Protein AF-0000000074758324 (afdb_homodimer)

InterPro domains:
  IPR017423 tRNA (adenine(58)-N(1))-methyltransferase non-catalytic subunit TRM6 [PF04189] (10-227)
  IPR017423 tRNA (adenine(58)-N(1))-methyltransferase non-catalytic subunit TRM6 [PTHR12945] (9-228)
  IPR029063 S-adenosyl-L-methionine-dependent methyltransferase superfamily [SSF53335] (275-376)

Nearest PDB structures (foldseek):
  5ccb-assembly1_B  TM=8.675E-01  e=7.410E-31  Homo sapiens
  5cd1-assembly1_E  TM=8.774E-01  e=7.711E-29  Homo sapiens
  5cd1-assembly1_B  TM=8.745E-01  e=6.712E-24  Homo sapiens
  5erg-assembly1_A-2  TM=7.684E-01  e=3.418E-19  Saccharomyces cerevisiae S288C
  5c0o-assembly1_G  TM=6.262E-01  e=2.041E-09  Thermus thermophilus HB27

Structure (mmCIF, N/CA/C/O backbone):
data_AF-0000000074758324-model_v1
#
loop_
_entity.id
_entity.type
_entity.pdbx_description
1 polymer 'tRNA (adenine(58)-N(1))-methyltransferase non-catalytic subunit TRM6'
#
loop_
_atom_site.group_PDB
_atom_site.id
_atom_site.type_symbol
_atom_site.label_atom_id
_atom_site.label_alt_id
_atom_site.label_comp_id
_atom_site.label_asym_id
_atom_site.label_entity_id
_atom_site.label_seq_id
_atom_site.pdbx_PDB_ins_code
_atom_site.Cartn_x
_atom_site.Cartn_y
_atom_site.Cartn_z
_atom_site.occupancy
_atom_site.B_iso_or_equiv
_atom_site.auth_seq_id
_atom_site.auth_comp_id
_atom_site.auth_asym_id
_atom_site.auth_atom_id
_atom_site.pdbx_PDB_model_num
ATOM 1 N N . MET A 1 1 ? 3.125 0.564 20 1 49.19 1 MET A N 1
ATOM 2 C CA . MET A 1 1 ? 3.117 1.927 20.516 1 49.19 1 MET A CA 1
ATOM 3 C C . MET A 1 1 ? 2.039 2.764 19.844 1 49.19 1 MET A C 1
ATOM 5 O O . MET A 1 1 ? 1.723 2.545 18.672 1 49.19 1 MET A O 1
ATOM 9 N N . ALA A 1 2 ? 1.244 3.48 20.672 1 58.84 2 ALA A N 1
ATOM 10 C CA . ALA A 1 2 ? 0.159 4.418 20.406 1 58.84 2 ALA A CA 1
ATOM 11 C C . ALA A 1 2 ? 0.644 5.582 19.547 1 58.84 2 ALA A C 1
ATOM 13 O O . ALA A 1 2 ? 1.815 5.961 19.609 1 58.84 2 ALA A O 1
ATOM 14 N N . PHE A 1 3 ? -0.06 5.852 18.391 1 79.06 3 PHE A N 1
ATOM 15 C CA . PHE A 1 3 ? 0.172 7.055 17.609 1 79.06 3 PHE A CA 1
ATOM 16 C C . PHE A 1 3 ? 0.201 8.289 18.5 1 79.06 3 PHE A C 1
ATOM 18 O O . PHE A 1 3 ? -0.794 8.609 19.156 1 79.06 3 PHE A O 1
ATOM 25 N N . PRO A 1 4 ? 1.366 8.859 18.688 1 80.12 4 PRO A N 1
ATOM 26 C CA . PRO A 1 4 ? 1.389 10.055 19.531 1 80.12 4 PRO A CA 1
ATOM 27 C C . PRO A 1 4 ? 0.537 11.188 18.969 1 80.12 4 PRO A C 1
ATOM 29 O O . PRO A 1 4 ? 0.502 11.398 17.766 1 80.12 4 PRO A O 1
ATOM 32 N N . ALA A 1 5 ? -0.144 11.891 19.828 1 83.31 5 ALA A N 1
ATOM 33 C CA . ALA A 1 5 ? -0.991 13.008 19.422 1 83.31 5 ALA A CA 1
ATOM 34 C C . ALA A 1 5 ? -0.164 14.273 19.203 1 83.31 5 ALA A C 1
ATOM 36 O O . ALA A 1 5 ? -0.522 15.125 18.391 1 83.31 5 ALA A O 1
ATOM 37 N N . PHE A 1 6 ? 0.929 14.328 20 1 89.06 6 PHE A N 1
ATOM 38 C CA . PHE A 1 6 ? 1.795 15.508 19.953 1 89.06 6 PHE A CA 1
ATOM 39 C C . PHE A 1 6 ? 3.223 15.109 19.594 1 89.06 6 PHE A C 1
ATOM 41 O O . PHE A 1 6 ? 3.666 14.008 19.906 1 89.06 6 PHE A O 1
ATOM 48 N N . PRO A 1 7 ? 3.832 16.047 18.859 1 91.38 7 PRO A N 1
ATOM 49 C CA . PRO A 1 7 ? 5.262 15.805 18.656 1 91.38 7 PRO A CA 1
ATOM 50 C C . PRO A 1 7 ? 6.043 15.82 19.969 1 91.38 7 PRO A C 1
ATOM 52 O O . PRO A 1 7 ? 5.66 16.516 20.922 1 91.38 7 PRO A O 1
ATOM 55 N N . ALA A 1 8 ? 7.062 15.039 20.047 1 92.44 8 ALA A N 1
ATOM 56 C CA . ALA A 1 8 ? 7.918 14.977 21.234 1 92.44 8 ALA A CA 1
ATOM 57 C C . ALA A 1 8 ? 9.375 15.242 20.875 1 92.44 8 ALA A C 1
ATOM 59 O O . ALA A 1 8 ? 9.766 15.133 19.703 1 92.44 8 ALA A O 1
ATOM 60 N N . ARG A 1 9 ? 10.125 15.641 21.891 1 94.31 9 ARG A N 1
ATOM 61 C CA . ARG A 1 9 ? 11.562 15.75 21.672 1 94.31 9 ARG A CA 1
ATOM 62 C C . ARG A 1 9 ? 12.148 14.43 21.188 1 94.31 9 ARG A C 1
ATOM 64 O O . ARG A 1 9 ? 11.758 13.359 21.656 1 94.31 9 ARG A O 1
ATOM 71 N N . GLY A 1 10 ? 13.055 14.555 20.25 1 93.44 10 GLY A N 1
ATOM 72 C CA . GLY A 1 10 ? 13.68 13.359 19.719 1 93.44 10 GLY A CA 1
ATOM 73 C C . GLY A 1 10 ? 12.914 12.758 18.547 1 93.44 10 GLY A C 1
ATOM 74 O O . GLY A 1 10 ? 13.375 11.805 17.922 1 93.44 10 GLY A O 1
ATOM 75 N N . ALA A 1 11 ? 11.766 13.328 18.25 1 94.12 11 ALA A N 1
ATOM 76 C CA . ALA A 1 11 ? 10.945 12.844 17.141 1 94.12 11 ALA A CA 1
ATOM 77 C C . ALA A 1 11 ? 11.047 13.781 15.938 1 94.12 11 ALA A C 1
ATOM 79 O O . ALA A 1 11 ? 11.75 14.789 15.984 1 94.12 11 ALA A O 1
ATOM 80 N N . HIS A 1 12 ? 10.508 13.352 14.891 1 95.19 12 HIS A N 1
ATOM 81 C CA . HIS A 1 12 ? 10.445 14.172 13.695 1 95.19 12 HIS A CA 1
ATOM 82 C C . HIS A 1 12 ? 9.039 14.727 13.477 1 95.19 12 HIS A C 1
ATOM 84 O O . HIS A 1 12 ? 8.07 14.18 14 1 95.19 12 HIS A O 1
ATOM 90 N N . VAL A 1 13 ? 8.961 15.828 12.75 1 94.88 13 VAL A N 1
ATOM 91 C CA . VAL A 1 13 ? 7.68 16.422 12.383 1 94.88 13 VAL A CA 1
ATOM 92 C C . VAL A 1 13 ? 7.754 16.969 10.953 1 94.88 13 VAL A C 1
ATOM 94 O O . VAL A 1 13 ? 8.812 17.422 10.508 1 94.88 13 VAL A O 1
ATOM 97 N N . VAL A 1 14 ? 6.684 16.797 10.219 1 94.75 14 VAL A N 1
ATOM 98 C CA . VAL A 1 14 ? 6.574 17.375 8.883 1 94.75 14 VAL A CA 1
ATOM 99 C C . VAL A 1 14 ? 5.711 18.625 8.93 1 94.75 14 VAL A C 1
ATOM 101 O O . VAL A 1 14 ? 4.602 18.609 9.461 1 94.75 14 VAL A O 1
ATOM 104 N N . LEU A 1 15 ? 6.223 19.719 8.43 1 94.81 15 LEU A N 1
ATOM 105 C CA . LEU A 1 15 ? 5.445 20.953 8.297 1 94.81 15 LEU A CA 1
ATOM 106 C C . LEU A 1 15 ? 5.062 21.203 6.848 1 94.81 15 LEU A C 1
ATOM 108 O O . LEU A 1 15 ? 5.871 20.984 5.941 1 94.81 15 LEU A O 1
ATOM 112 N N . ARG A 1 16 ? 3.893 21.562 6.688 1 91.12 16 ARG A N 1
ATOM 113 C CA . ARG A 1 16 ? 3.395 21.953 5.371 1 91.12 16 ARG A CA 1
ATOM 114 C C . ARG A 1 16 ? 2.881 23.375 5.379 1 91.12 16 ARG A C 1
ATOM 116 O O . ARG A 1 16 ? 2.084 23.766 6.238 1 91.12 16 ARG A O 1
ATOM 123 N N . ASP A 1 17 ? 3.266 24.141 4.449 1 88.94 17 ASP A N 1
ATOM 124 C CA . ASP A 1 17 ? 2.793 25.516 4.406 1 88.94 17 ASP A CA 1
ATOM 125 C C . ASP A 1 17 ? 1.571 25.656 3.5 1 88.94 17 ASP A C 1
ATOM 127 O O . ASP A 1 17 ? 1.082 24.656 2.957 1 88.94 17 ASP A O 1
ATOM 131 N N . SER A 1 18 ? 1.044 26.844 3.334 1 78.81 18 SER A N 1
ATOM 132 C CA . SER A 1 18 ? -0.2 27.109 2.619 1 78.81 18 SER A CA 1
ATOM 133 C C . SER A 1 18 ? -0.032 26.891 1.119 1 78.81 18 SER A C 1
ATOM 135 O O . SER A 1 18 ? -1.011 26.656 0.406 1 78.81 18 SER A O 1
ATOM 137 N N . GLU A 1 19 ? 1.197 26.906 0.699 1 76.19 19 GLU A N 1
ATOM 138 C CA . GLU A 1 19 ? 1.459 26.734 -0.726 1 76.19 19 GLU A CA 1
ATOM 139 C C . GLU A 1 19 ? 1.695 25.266 -1.062 1 76.19 19 GLU A C 1
ATOM 141 O O . GLU A 1 19 ? 1.852 24.906 -2.23 1 76.19 19 GLU A O 1
ATOM 146 N N . GLY A 1 20 ? 1.786 24.484 -0.059 1 79.56 20 GLY A N 1
ATOM 147 C CA . GLY A 1 20 ? 1.927 23.047 -0.289 1 79.56 20 GLY A CA 1
ATOM 148 C C . GLY A 1 20 ? 3.348 22.547 -0.104 1 79.56 20 GLY A C 1
ATOM 149 O O . GLY A 1 20 ? 3.611 21.359 -0.216 1 79.56 20 GLY A O 1
ATOM 150 N N . ALA A 1 21 ? 4.23 23.438 0.182 1 86.94 21 ALA A N 1
ATOM 151 C CA . ALA A 1 21 ? 5.605 23.031 0.451 1 86.94 21 ALA A CA 1
ATOM 152 C C . ALA A 1 21 ? 5.703 22.281 1.777 1 86.94 21 ALA A C 1
ATOM 154 O O . ALA A 1 21 ? 5.027 22.625 2.748 1 86.94 21 ALA A O 1
ATOM 155 N N . GLN A 1 22 ? 6.516 21.25 1.743 1 93.19 22 GLN A N 1
ATOM 156 C CA . GLN A 1 22 ? 6.688 20.438 2.941 1 93.19 22 GLN A CA 1
ATOM 157 C C . GLN A 1 22 ? 8.156 20.328 3.324 1 93.19 22 GLN A C 1
ATOM 159 O O . GLN A 1 22 ? 9.031 20.344 2.455 1 93.19 22 GLN A O 1
ATOM 164 N N . LYS A 1 23 ? 8.383 20.234 4.609 1 94.94 23 LYS A N 1
ATOM 165 C CA . LYS A 1 23 ? 9.734 20.047 5.137 1 94.94 23 LYS A CA 1
ATOM 166 C C . LYS A 1 23 ? 9.719 19.203 6.406 1 94.94 23 LYS A C 1
ATOM 168 O O . LYS A 1 23 ? 8.812 19.328 7.23 1 94.94 23 LYS A O 1
ATOM 173 N N . VAL A 1 24 ? 10.758 18.344 6.504 1 95.62 24 VAL A N 1
ATOM 174 C CA . VAL A 1 24 ? 10.875 17.484 7.676 1 95.62 24 VAL A CA 1
ATOM 175 C C . VAL A 1 24 ? 11.852 18.094 8.68 1 95.62 24 VAL A C 1
ATOM 177 O O . VAL A 1 24 ? 12.914 18.578 8.297 1 95.62 24 VAL A O 1
ATOM 180 N N . PHE A 1 25 ? 11.492 18.078 9.992 1 96.31 25 PHE A N 1
ATOM 181 C CA . PHE A 1 25 ? 12.336 18.609 11.055 1 96.31 25 PHE A CA 1
ATOM 182 C C . PHE A 1 25 ? 12.594 17.547 12.117 1 96.31 25 PHE A C 1
ATOM 184 O O . PHE A 1 25 ? 11.695 16.781 12.477 1 96.31 25 PHE A O 1
ATOM 191 N N . PHE A 1 26 ? 13.773 17.516 12.562 1 96.12 26 PHE A N 1
ATOM 192 C CA . PHE A 1 26 ? 14.133 16.703 13.719 1 96.12 26 PHE A CA 1
ATOM 193 C C . PHE A 1 26 ? 14.133 17.531 14.992 1 96.12 26 PHE A C 1
ATOM 195 O O . PHE A 1 26 ? 14.836 18.547 15.07 1 96.12 26 PHE A O 1
ATOM 202 N N . LEU A 1 27 ? 13.336 17.094 15.945 1 96.5 27 LEU A N 1
ATOM 203 C CA . LEU A 1 27 ? 13.242 17.812 17.203 1 96.5 27 LEU A CA 1
ATOM 204 C C . LEU A 1 27 ? 14.273 17.312 18.203 1 96.5 27 LEU A C 1
ATOM 206 O O . LEU A 1 27 ? 13.906 16.797 19.266 1 96.5 27 LEU A O 1
ATOM 210 N N . GLY A 1 28 ? 15.461 17.578 17.906 1 94.38 28 GLY A N 1
ATOM 211 C CA . GLY A 1 28 ? 16.547 17.109 18.75 1 94.38 28 GLY A CA 1
ATOM 212 C C . GLY A 1 28 ? 16.688 17.922 20.031 1 94.38 28 GLY A C 1
ATOM 213 O O . GLY A 1 28 ? 15.93 18.859 20.266 1 94.38 28 GLY A O 1
ATOM 214 N N . ALA A 1 29 ? 17.641 17.531 20.828 1 93 29 ALA A N 1
ATOM 215 C CA . ALA A 1 29 ? 17.875 18.156 22.125 1 93 29 ALA A CA 1
ATOM 216 C C . ALA A 1 29 ? 18.234 19.625 21.984 1 93 29 ALA A C 1
ATOM 218 O O . ALA A 1 29 ? 17.828 20.469 22.797 1 93 29 ALA A O 1
ATOM 219 N N . ASN A 1 30 ? 18.859 19.969 20.906 1 93 30 ASN A N 1
ATOM 220 C CA . ASN A 1 30 ? 19.359 21.328 20.734 1 93 30 ASN A CA 1
ATOM 221 C C . ASN A 1 30 ? 18.422 22.156 19.859 1 93 30 ASN A C 1
ATOM 223 O O . ASN A 1 30 ? 18.703 23.328 19.578 1 93 30 ASN A O 1
ATOM 227 N N . CYS A 1 31 ? 17.391 21.547 19.484 1 94 31 CYS A N 1
ATOM 228 C CA . CYS A 1 31 ? 16.453 22.266 18.641 1 94 31 CYS A CA 1
ATOM 229 C C . CYS A 1 31 ? 15.695 23.328 19.422 1 94 31 CYS A C 1
ATOM 231 O O . CYS A 1 31 ? 15.055 23.016 20.422 1 94 31 CYS A O 1
ATOM 233 N N . GLN A 1 32 ? 15.789 24.656 18.984 1 94.19 32 GLN A N 1
ATOM 234 C CA . GLN A 1 32 ? 15.125 25.734 19.688 1 94.19 32 GLN A CA 1
ATOM 235 C C . GLN A 1 32 ? 13.945 26.281 18.875 1 94.19 32 GLN A C 1
ATOM 237 O O . GLN A 1 32 ? 12.984 26.812 19.453 1 94.19 32 GLN A O 1
ATOM 242 N N . ASP A 1 33 ? 14.086 26.156 17.625 1 95.88 33 ASP A N 1
ATOM 243 C CA . ASP A 1 33 ? 13.023 26.656 16.75 1 95.88 33 ASP A CA 1
ATOM 244 C C . ASP A 1 33 ? 13.078 25.969 15.383 1 95.88 33 ASP A C 1
ATOM 246 O O . ASP A 1 33 ? 14.016 25.219 15.094 1 95.88 33 ASP A O 1
ATOM 250 N N . LEU A 1 34 ? 12.055 26.047 14.688 1 96.06 34 LEU A N 1
ATOM 251 C CA . LEU A 1 34 ? 11.961 25.5 13.336 1 96.06 34 LEU A CA 1
ATOM 252 C C . LEU A 1 34 ? 11.867 26.625 12.305 1 96.06 34 LEU A C 1
ATOM 254 O O . LEU A 1 34 ? 11.133 27.594 12.5 1 96.06 34 LEU A O 1
ATOM 258 N N . ARG A 1 35 ? 12.617 26.516 11.258 1 92.56 35 ARG A N 1
ATOM 259 C CA . ARG A 1 35 ? 12.625 27.531 10.203 1 92.56 35 ARG A CA 1
ATOM 260 C C . ARG A 1 35 ? 12.188 26.922 8.875 1 92.56 35 ARG A C 1
ATOM 262 O O . ARG A 1 35 ? 12.867 26.062 8.32 1 92.56 35 ARG A O 1
ATOM 269 N N . MET A 1 36 ? 11.125 27.391 8.383 1 89.62 36 MET A N 1
ATOM 270 C CA . MET A 1 36 ? 10.578 26.906 7.113 1 89.62 36 MET A CA 1
ATOM 271 C C . MET A 1 36 ? 10.57 28.016 6.074 1 89.62 36 MET A C 1
ATOM 273 O O . MET A 1 36 ? 9.625 28.812 6.008 1 89.62 36 MET A O 1
ATOM 277 N N . GLY A 1 37 ? 11.547 27.969 5.242 1 81.25 37 GLY A N 1
ATOM 278 C CA . GLY A 1 37 ? 11.57 28.906 4.133 1 81.25 37 GLY A CA 1
ATOM 279 C C . GLY A 1 37 ? 11.555 30.359 4.582 1 81.25 37 GLY A C 1
ATOM 280 O O . GLY A 1 37 ? 12.391 30.781 5.387 1 81.25 37 GLY A O 1
ATOM 281 N N . LYS A 1 38 ? 10.461 31.094 4.066 1 81.12 38 LYS A N 1
ATOM 282 C CA . LYS A 1 38 ? 10.352 32.531 4.273 1 81.12 38 LYS A CA 1
ATOM 283 C C . LYS A 1 38 ? 9.633 32.844 5.582 1 81.12 38 LYS A C 1
ATOM 285 O O . LYS A 1 38 ? 9.508 34 5.965 1 81.12 38 LYS A O 1
ATOM 290 N N . TYR A 1 39 ? 9.258 31.875 6.309 1 87.31 39 TYR A N 1
ATOM 291 C CA . TYR A 1 39 ? 8.477 32.094 7.52 1 87.31 39 TYR A CA 1
ATOM 292 C C . TYR A 1 39 ? 9.383 32.406 8.703 1 87.31 39 TYR A C 1
ATOM 294 O O . TYR A 1 39 ? 10.516 31.938 8.773 1 87.31 39 TYR A O 1
ATOM 302 N N . PRO A 1 40 ? 8.883 33.312 9.516 1 89.44 40 PRO A N 1
ATOM 303 C CA . PRO A 1 40 ? 9.617 33.5 10.766 1 89.44 40 PRO A CA 1
ATOM 304 C C . PRO A 1 40 ? 9.773 32.188 11.547 1 89.44 40 PRO A C 1
ATOM 306 O O . PRO A 1 40 ? 8.961 31.266 11.391 1 89.44 40 PRO A O 1
ATOM 309 N N . ALA A 1 41 ? 10.773 32.188 12.359 1 94.38 41 ALA A N 1
ATOM 310 C CA . ALA A 1 41 ? 11.07 31 13.148 1 94.38 41 ALA A CA 1
ATOM 311 C C . ALA A 1 41 ? 9.898 30.625 14.047 1 94.38 41 ALA A C 1
ATOM 313 O O . ALA A 1 41 ? 9.25 31.5 14.633 1 94.38 41 ALA A O 1
ATOM 314 N N . ILE A 1 42 ? 9.586 29.375 14.094 1 95.69 42 ILE A N 1
ATOM 315 C CA . ILE A 1 42 ? 8.555 28.859 14.992 1 95.69 42 ILE A CA 1
ATOM 316 C C . ILE A 1 42 ? 9.203 28.297 16.25 1 95.69 42 ILE A C 1
ATOM 318 O O . ILE A 1 42 ? 9.953 27.312 16.188 1 95.69 42 ILE A O 1
ATOM 322 N N . PRO A 1 43 ? 8.875 28.875 17.375 1 95.94 43 PRO A N 1
ATOM 323 C CA . PRO A 1 43 ? 9.5 28.391 18.609 1 95.94 43 PRO A CA 1
ATOM 324 C C . PRO A 1 43 ? 9.172 26.922 18.891 1 95.94 43 PRO A C 1
ATOM 326 O O . PRO A 1 43 ? 8.039 26.484 18.672 1 95.94 43 PRO A O 1
ATOM 329 N N . LEU A 1 44 ? 10.133 26.203 19.422 1 95.94 44 LEU A N 1
ATOM 330 C CA . LEU A 1 44 ? 9.977 24.781 19.703 1 95.94 44 LEU A CA 1
ATOM 331 C C . LEU A 1 44 ? 8.844 24.547 20.703 1 95.94 44 LEU A C 1
ATOM 333 O O . LEU A 1 44 ? 8.102 23.562 20.594 1 95.94 44 LEU A O 1
ATOM 337 N N . ASP A 1 45 ? 8.789 25.406 21.641 1 94.44 45 ASP A N 1
ATOM 338 C CA . ASP A 1 45 ? 7.746 25.25 22.641 1 94.44 45 ASP A CA 1
ATOM 339 C C . ASP A 1 45 ? 6.355 25.25 22.016 1 94.44 45 ASP A C 1
ATOM 341 O O . ASP A 1 45 ? 5.477 24.5 22.422 1 94.44 45 ASP A O 1
ATOM 345 N N . THR A 1 46 ? 6.203 26.094 21.062 1 93.88 46 THR A N 1
ATOM 346 C CA . THR A 1 46 ? 4.938 26.156 20.344 1 93.88 46 THR A CA 1
ATOM 347 C C . THR A 1 46 ? 4.711 24.859 19.562 1 93.88 46 THR A C 1
ATOM 349 O O . THR A 1 46 ? 3.59 24.359 19.5 1 93.88 46 THR A O 1
ATOM 352 N N . VAL A 1 47 ? 5.738 24.312 19.031 1 93.88 47 VAL A N 1
ATOM 353 C CA . VAL A 1 47 ? 5.676 23.094 18.25 1 93.88 47 VAL A CA 1
ATOM 354 C C . VAL A 1 47 ? 5.242 21.922 19.141 1 93.88 47 VAL A C 1
ATOM 356 O O . VAL A 1 47 ? 4.344 21.156 18.781 1 93.88 47 VAL A O 1
ATOM 359 N N . LEU A 1 48 ? 5.82 21.812 20.281 1 94.38 48 LEU A N 1
ATOM 360 C CA . LEU A 1 48 ? 5.566 20.703 21.188 1 94.38 48 LEU A CA 1
ATOM 361 C C . LEU A 1 48 ? 4.16 20.797 21.766 1 94.38 48 LEU A C 1
ATOM 363 O O . LEU A 1 48 ? 3.602 19.781 22.219 1 94.38 48 LEU A O 1
ATOM 367 N N . ALA A 1 49 ? 3.604 22 21.703 1 91.5 49 ALA A N 1
ATOM 368 C CA . ALA A 1 49 ? 2.271 22.219 22.266 1 91.5 49 ALA A CA 1
ATOM 369 C C . ALA A 1 49 ? 1.2 22.109 21.188 1 91.5 49 ALA A C 1
ATOM 371 O O . ALA A 1 49 ? 0.01 22.266 21.469 1 91.5 49 ALA A O 1
ATOM 372 N N . THR A 1 50 ? 1.602 21.828 20.016 1 90.56 50 THR A N 1
ATOM 373 C CA . THR A 1 50 ? 0.667 21.75 18.891 1 90.56 50 THR A CA 1
ATOM 374 C C . THR A 1 50 ? 0.468 20.297 18.469 1 90.56 50 THR A C 1
ATOM 376 O O . THR A 1 50 ? 1.431 19.609 18.125 1 90.56 50 THR A O 1
ATOM 379 N N . PRO A 1 51 ? -0.802 19.812 18.484 1 88.81 51 PRO A N 1
ATOM 380 C CA . PRO A 1 51 ? -1.032 18.438 18.062 1 88.81 51 PRO A CA 1
ATOM 381 C C . PRO A 1 51 ? -0.894 18.25 16.562 1 88.81 51 PRO A C 1
ATOM 383 O O . PRO A 1 51 ? -1.062 19.203 15.797 1 88.81 51 PRO A O 1
ATOM 386 N N . TYR A 1 52 ? -0.602 17.047 16.156 1 87.69 52 TYR A N 1
ATOM 387 C CA . TYR A 1 52 ? -0.616 16.734 14.734 1 87.69 52 TYR A CA 1
ATOM 388 C C . TYR A 1 52 ? -1.984 17.031 14.125 1 87.69 52 TYR A C 1
ATOM 390 O O . TYR A 1 52 ? -3.014 16.797 14.766 1 87.69 52 TYR A O 1
ATOM 398 N N . GLY A 1 53 ? -1.938 17.516 12.938 1 85 53 GLY A N 1
ATOM 399 C CA . GLY A 1 53 ? -3.178 17.859 12.258 1 85 53 GLY A CA 1
ATOM 400 C C . GLY A 1 53 ? -3.633 19.281 12.508 1 85 53 GLY A C 1
ATOM 401 O O . GLY A 1 53 ? -4.594 19.75 11.898 1 85 53 GLY A O 1
ATOM 402 N N . ALA A 1 54 ? -2.922 20 13.367 1 88.38 54 ALA A N 1
ATOM 403 C CA . ALA A 1 54 ? -3.303 21.375 13.688 1 88.38 54 ALA A CA 1
ATOM 404 C C . ALA A 1 54 ? -2.645 22.359 12.734 1 88.38 54 ALA A C 1
ATOM 406 O O . ALA A 1 54 ? -1.643 22.047 12.086 1 88.38 54 ALA A O 1
ATOM 407 N N . ILE A 1 55 ? -3.26 23.531 12.664 1 88.44 55 ILE A N 1
ATOM 408 C CA . ILE A 1 55 ? -2.744 24.641 11.859 1 88.44 55 ILE A CA 1
ATOM 409 C C . ILE A 1 55 ? -2.229 25.75 12.773 1 88.44 55 ILE A C 1
ATOM 411 O O . ILE A 1 55 ? -2.916 26.156 13.711 1 88.44 55 ILE A O 1
ATOM 415 N N . LEU A 1 56 ? -1.038 26.141 12.516 1 89.5 56 LEU A N 1
ATOM 416 C CA . LEU A 1 56 ? -0.45 27.297 13.203 1 89.5 56 LEU A CA 1
ATOM 417 C C . LEU A 1 56 ? -0.393 28.5 12.281 1 89.5 56 LEU A C 1
ATOM 419 O O . LEU A 1 56 ? -0.023 28.391 11.109 1 89.5 56 LEU A O 1
ATOM 423 N N . ARG A 1 57 ? -0.819 29.594 12.852 1 88.88 57 ARG A N 1
ATOM 424 C CA . ARG A 1 57 ? -0.793 30.859 12.109 1 88.88 57 ARG A CA 1
ATOM 425 C C . ARG A 1 57 ? -0.088 31.938 12.906 1 88.88 57 ARG A C 1
ATOM 427 O O . ARG A 1 57 ? -0.217 32 14.125 1 88.88 57 ARG A O 1
ATOM 434 N N . ARG A 1 58 ? 0.605 32.688 12.133 1 88.31 58 ARG A N 1
ATOM 435 C CA . ARG A 1 58 ? 1.244 33.844 12.773 1 88.31 58 ARG A CA 1
ATOM 436 C C . ARG A 1 58 ? 0.276 35.031 12.883 1 88.31 58 ARG A C 1
ATOM 438 O O . ARG A 1 58 ? -0.261 35.5 11.875 1 88.31 58 ARG A O 1
ATOM 445 N N . GLU A 1 59 ? 0.138 35.469 14.078 1 83.75 59 GLU A N 1
ATOM 446 C CA . GLU A 1 59 ? -0.784 36.594 14.344 1 83.75 59 GLU A CA 1
ATOM 447 C C . GLU A 1 59 ? -0.09 37.938 14.195 1 83.75 59 GLU A C 1
ATOM 449 O O . GLU A 1 59 ? 1.129 38 14.023 1 83.75 59 GLU A O 1
ATOM 454 N N . ALA A 1 60 ? -0.891 38.969 14.281 1 77.69 60 ALA A N 1
ATOM 455 C CA . ALA A 1 60 ? -0.393 40.344 14.125 1 77.69 60 ALA A CA 1
ATOM 456 C C . ALA A 1 60 ? 0.633 40.688 15.203 1 77.69 60 ALA A C 1
ATOM 458 O O . ALA A 1 60 ? 1.562 41.469 14.969 1 77.69 60 ALA A O 1
ATOM 459 N N . ASN A 1 61 ? 0.49 40.062 16.297 1 81.81 61 ASN A N 1
ATOM 460 C CA . ASN A 1 61 ? 1.412 40.344 17.406 1 81.81 61 ASN A CA 1
ATOM 461 C C . ASN A 1 61 ? 2.742 39.625 17.203 1 81.81 61 ASN A C 1
ATOM 463 O O . ASN A 1 61 ? 3.652 39.75 18.031 1 81.81 61 ASN A O 1
ATOM 467 N N . GLY A 1 62 ? 2.82 38.875 16.125 1 82.94 62 GLY A N 1
ATOM 468 C CA . GLY A 1 62 ? 4.059 38.188 15.773 1 82.94 62 GLY A CA 1
ATOM 469 C C . GLY A 1 62 ? 4.156 36.812 16.359 1 82.94 62 GLY A C 1
ATOM 470 O O . GLY A 1 62 ? 5.121 36.062 16.094 1 82.94 62 GLY A O 1
ATOM 471 N N . LYS A 1 63 ? 3.213 36.5 17.109 1 88.19 63 LYS A N 1
ATOM 472 C CA . LYS A 1 63 ? 3.258 35.188 17.766 1 88.19 63 LYS A CA 1
ATOM 473 C C . LYS A 1 63 ? 2.529 34.125 16.922 1 88.19 63 LYS A C 1
ATOM 475 O O . LYS A 1 63 ? 1.57 34.438 16.219 1 88.19 63 LYS A O 1
ATOM 480 N N . TRP A 1 64 ? 3.117 32.875 17.031 1 91.38 64 TRP A N 1
ATOM 481 C CA . TRP A 1 64 ? 2.463 31.75 16.391 1 91.38 64 TRP A CA 1
ATOM 482 C C . TRP A 1 64 ? 1.375 31.172 17.297 1 91.38 64 TRP A C 1
ATOM 484 O O . TRP A 1 64 ? 1.612 30.906 18.469 1 91.38 64 TRP A O 1
ATOM 494 N N . GLN A 1 65 ? 0.176 31.062 16.719 1 87.94 65 GLN A N 1
ATOM 495 C CA . GLN A 1 65 ? -0.94 30.516 17.484 1 87.94 65 GLN A CA 1
ATOM 496 C C . GLN A 1 65 ? -1.748 29.531 16.641 1 87.94 65 GLN A C 1
ATOM 498 O O . GLN A 1 65 ? -1.766 29.609 15.414 1 87.94 65 GLN A O 1
ATOM 503 N N . ARG A 1 66 ? -2.295 28.578 17.406 1 86.56 66 ARG A N 1
ATOM 504 C CA . ARG A 1 66 ? -3.15 27.609 16.734 1 86.56 66 ARG A CA 1
ATOM 505 C C . ARG A 1 66 ? -4.391 28.281 16.141 1 86.56 66 ARG A C 1
ATOM 507 O O . ARG A 1 66 ? -4.996 29.141 16.797 1 86.56 66 ARG A O 1
ATOM 514 N N . HIS A 1 67 ? -4.574 28.031 14.891 1 76.94 67 HIS A N 1
ATOM 515 C CA . HIS A 1 67 ? -5.688 28.641 14.18 1 76.94 67 HIS A CA 1
ATOM 516 C C . HIS A 1 67 ? -6.82 27.656 13.961 1 76.94 67 HIS A C 1
ATOM 518 O O . HIS A 1 67 ? -6.578 26.516 13.555 1 76.94 67 HIS A O 1
ATOM 524 N N . ARG A 1 68 ? -7.941 27.938 14.516 1 63.5 68 ARG A N 1
ATOM 525 C CA . ARG A 1 68 ? -9.141 27.156 14.219 1 63.5 68 ARG A CA 1
ATOM 526 C C . ARG A 1 68 ? -9.781 27.625 12.914 1 63.5 68 ARG A C 1
ATOM 528 O O . ARG A 1 68 ? -9.797 28.812 12.602 1 63.5 68 ARG A O 1
ATOM 535 N N . HIS A 1 69 ? -9.594 27 11.859 1 54.38 69 HIS A N 1
ATOM 536 C CA . HIS A 1 69 ? -10.281 27.516 10.672 1 54.38 69 HIS A CA 1
ATOM 537 C C . HIS A 1 69 ? -11.711 27.922 11.008 1 54.38 69 HIS A C 1
ATOM 539 O O . HIS A 1 69 ? -12.477 27.125 11.555 1 54.38 69 HIS A O 1
ATOM 545 N N . SER A 1 70 ? -11.93 29.031 11.5 1 43.47 70 SER A N 1
ATOM 546 C CA . SER A 1 70 ? -13.305 29.516 11.602 1 43.47 70 SER A CA 1
ATOM 547 C C . SER A 1 70 ? -14.031 29.406 10.266 1 43.47 70 SER A C 1
ATOM 549 O O . SER A 1 70 ? -13.406 29.453 9.211 1 43.47 70 SER A O 1
ATOM 551 N N . SER A 1 71 ? -15.211 28.734 10.227 1 38.41 71 SER A N 1
ATOM 552 C CA . SER A 1 71 ? -16.266 28.688 9.227 1 38.41 71 SER A CA 1
ATOM 553 C C . SER A 1 71 ? -16.328 30 8.445 1 38.41 71 SER A C 1
ATOM 555 O O . SER A 1 71 ? -17.125 30.141 7.52 1 38.41 71 SER A O 1
ATOM 557 N N . GLY A 1 72 ? -15.82 31.078 8.883 1 34.69 72 GLY A N 1
ATOM 558 C CA . GLY A 1 72 ? -16.266 32.375 8.359 1 34.69 72 GLY A CA 1
ATOM 559 C C . GLY A 1 72 ? -15.867 32.594 6.918 1 34.69 72 GLY A C 1
ATOM 560 O O . GLY A 1 72 ? -15.875 33.75 6.445 1 34.69 72 GLY A O 1
ATOM 561 N N . GLU A 1 73 ? -14.953 31.953 6.395 1 37.94 73 GLU A N 1
ATOM 562 C CA . GLU A 1 73 ? -14.953 32.438 5.023 1 37.94 73 GLU A CA 1
ATOM 563 C C . GLU A 1 73 ? -16.312 32.25 4.371 1 37.94 73 GLU A C 1
ATOM 565 O O . GLU A 1 73 ? -16.828 31.125 4.312 1 37.94 73 GLU A O 1
ATOM 570 N N . ALA A 1 74 ? -17.141 33.312 4.285 1 33.25 74 ALA A N 1
ATOM 571 C CA . ALA A 1 74 ? -18.484 33.625 3.799 1 33.25 74 ALA A CA 1
ATOM 572 C C . ALA A 1 74 ? -18.75 32.906 2.473 1 33.25 74 ALA A C 1
ATOM 574 O O . ALA A 1 74 ? -17.906 32.906 1.574 1 33.25 74 ALA A O 1
ATOM 575 N N . ASP A 1 75 ? -19.484 31.844 2.373 1 33.34 75 ASP A N 1
ATOM 576 C CA . ASP A 1 75 ? -20.375 31.453 1.293 1 33.34 75 ASP A CA 1
ATOM 577 C C . ASP A 1 75 ? -20.828 32.656 0.483 1 33.34 75 ASP A C 1
ATOM 579 O O . ASP A 1 75 ? -21.906 33.219 0.714 1 33.34 75 ASP A O 1
ATOM 583 N N . THR A 1 76 ? -20.062 33.625 0.244 1 34 76 THR A N 1
ATOM 584 C CA . THR A 1 76 ? -20.75 34.469 -0.716 1 34 76 THR A CA 1
ATOM 585 C C . THR A 1 76 ? -21.109 33.688 -1.977 1 34 76 THR A C 1
ATOM 587 O O . THR A 1 76 ? -20.266 33.531 -2.871 1 34 76 THR A O 1
ATOM 590 N N . ALA A 1 77 ? -21.781 32.562 -1.927 1 32.66 77 ALA A N 1
ATOM 591 C CA . ALA A 1 77 ? -22.391 31.703 -2.93 1 32.66 77 ALA A CA 1
ATOM 592 C C . ALA A 1 77 ? -22.922 32.5 -4.105 1 32.66 77 ALA A C 1
ATOM 594 O O . ALA A 1 77 ? -22.781 32.094 -5.262 1 32.66 77 ALA A O 1
ATOM 595 N N . ASP A 1 78 ? -24 33.344 -3.852 1 31.98 78 ASP A N 1
ATOM 596 C CA . ASP A 1 78 ? -25.016 33.594 -4.867 1 31.98 78 ASP A CA 1
ATOM 597 C C . ASP A 1 78 ? -24.469 34.5 -5.977 1 31.98 78 ASP A C 1
ATOM 599 O O . ASP A 1 78 ? -25.234 35.094 -6.719 1 31.98 78 ASP A O 1
ATOM 603 N N . ALA A 1 79 ? -23.297 35.125 -5.867 1 32 79 ALA A N 1
ATOM 604 C CA . ALA A 1 79 ? -23.359 36.156 -6.922 1 32 79 ALA A CA 1
ATOM 605 C C . ALA A 1 79 ? -23.219 35.5 -8.297 1 32 79 ALA A C 1
ATOM 607 O O . ALA A 1 79 ? -22.391 34.594 -8.492 1 32 79 ALA A O 1
ATOM 608 N N . GLU A 1 80 ? -24.125 35.531 -9.172 1 32.19 80 GLU A N 1
ATOM 609 C CA . GLU A 1 80 ? -24.25 35.344 -10.617 1 32.19 80 GLU A CA 1
ATOM 610 C C . GLU A 1 80 ? -22.969 35.688 -11.344 1 32.19 80 GLU A C 1
ATOM 612 O O . GLU A 1 80 ? -22.375 36.75 -11.117 1 32.19 80 GLU A O 1
ATOM 617 N N . VAL A 1 81 ? -22.234 34.781 -11.773 1 36.44 81 VAL A N 1
ATOM 618 C CA . VAL A 1 81 ? -21.047 34.719 -12.641 1 36.44 81 VAL A CA 1
ATOM 619 C C . VAL A 1 81 ? -21.266 35.594 -13.867 1 36.44 81 VAL A C 1
ATOM 621 O O . VAL A 1 81 ? -21.562 35.094 -14.953 1 36.44 81 VAL A O 1
ATOM 624 N N . GLN A 1 82 ? -21.984 36.656 -13.781 1 32.22 82 GLN A N 1
ATOM 625 C CA . GLN A 1 82 ? -22.219 37.188 -15.125 1 32.22 82 GLN A CA 1
ATOM 626 C C . GLN A 1 82 ? -20.891 37.562 -15.805 1 32.22 82 GLN A C 1
ATOM 628 O O . GLN A 1 82 ? -20.812 37.562 -17.031 1 32.22 82 GLN A O 1
ATOM 633 N N . GLU A 1 83 ? -20 38.562 -15.234 1 36.12 83 GLU A N 1
ATOM 634 C CA . GLU A 1 83 ? -19.266 39.406 -16.172 1 36.12 83 GLU A CA 1
ATOM 635 C C . GLU A 1 83 ? -17.953 38.781 -16.578 1 36.12 83 GLU A C 1
ATOM 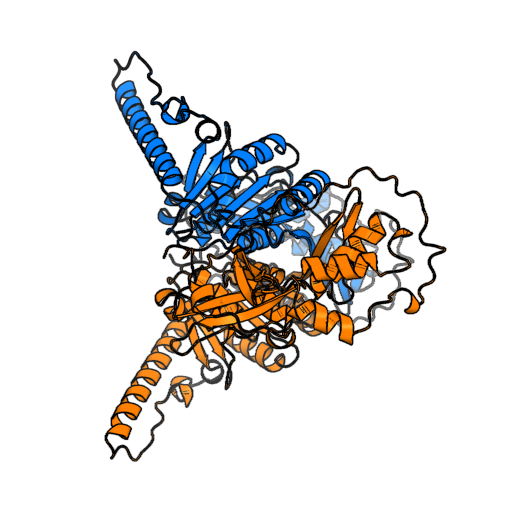637 O O . GLU A 1 83 ? -17.281 38.156 -15.75 1 36.12 83 GLU A O 1
ATOM 642 N N . ASN A 1 84 ? -17.781 38.281 -17.812 1 40.03 84 ASN A N 1
ATOM 643 C CA . ASN A 1 84 ? -16.656 37.781 -18.594 1 40.03 84 ASN A CA 1
ATOM 644 C C . ASN A 1 84 ? -15.43 38.688 -18.453 1 40.03 84 ASN A C 1
ATOM 646 O O . ASN A 1 84 ? -15.562 39.906 -18.375 1 40.03 84 ASN A O 1
ATOM 650 N N . ASN A 1 85 ? -14.391 38.125 -17.922 1 42.16 85 ASN A N 1
ATOM 651 C CA . ASN A 1 85 ? -13.094 38.719 -17.625 1 42.16 85 ASN A CA 1
ATOM 652 C C . ASN A 1 85 ? -12.438 39.281 -18.891 1 42.16 85 ASN A C 1
ATOM 654 O O . ASN A 1 85 ? -11.258 39.625 -18.875 1 42.16 85 ASN A O 1
ATOM 658 N N . GLN A 1 86 ? -13.047 39.156 -20 1 42.47 86 GLN A N 1
ATOM 659 C CA . GLN A 1 86 ? -12.406 39.5 -21.266 1 42.47 86 GLN A CA 1
ATOM 660 C C . GLN A 1 86 ? -11.883 40.938 -21.234 1 42.47 86 GLN A C 1
ATOM 662 O O . GLN A 1 86 ? -10.914 41.281 -21.922 1 42.47 86 GLN A O 1
ATOM 667 N N . HIS A 1 87 ? -12.594 41.781 -20.516 1 43.31 87 HIS A N 1
ATOM 668 C CA . HIS A 1 87 ? -12.227 43.156 -20.703 1 43.31 87 HIS A CA 1
ATOM 669 C C . HIS A 1 87 ? -11.227 43.625 -19.641 1 43.31 87 HIS A C 1
ATOM 671 O O . HIS A 1 87 ? -10.93 44.812 -19.531 1 43.31 87 HIS A O 1
ATOM 677 N N . LEU A 1 88 ? -10.797 42.625 -18.844 1 45.81 88 LEU A N 1
ATOM 678 C CA . LEU A 1 88 ? -9.938 43.094 -17.766 1 45.81 88 LEU A CA 1
ATOM 679 C C . LEU A 1 88 ? -8.484 43.188 -18.234 1 45.81 88 LEU A C 1
ATOM 681 O O . LEU A 1 88 ? -7.973 42.281 -18.875 1 45.81 88 LEU A O 1
ATOM 685 N N . ALA A 1 89 ? -7.949 44.344 -18.375 1 40.12 89 ALA A N 1
ATOM 686 C CA . ALA A 1 89 ? -6.574 44.656 -18.766 1 40.12 89 ALA A CA 1
ATOM 687 C C . ALA A 1 89 ? -5.574 44.031 -17.797 1 40.12 89 ALA A C 1
ATOM 689 O O . ALA A 1 89 ? -5.766 44.094 -16.578 1 40.12 89 ALA A O 1
ATOM 690 N N . GLN A 1 90 ? -4.766 43.188 -18.156 1 44.5 90 GLN A N 1
ATOM 691 C CA . GLN A 1 90 ? -3.678 42.5 -17.484 1 44.5 90 GLN A CA 1
ATOM 692 C C . GLN A 1 90 ? -2.584 43.469 -17.062 1 44.5 90 GLN A C 1
ATOM 694 O O . GLN A 1 90 ? -1.407 43.125 -17.016 1 44.5 90 GLN A O 1
ATOM 699 N N . ASP A 1 91 ? -2.723 44.719 -17.062 1 43.69 91 ASP A N 1
ATOM 700 C CA . ASP A 1 91 ? -1.596 45.594 -16.75 1 43.69 91 ASP A CA 1
ATOM 701 C C . ASP A 1 91 ? -1.316 45.625 -15.258 1 43.69 91 ASP A C 1
ATOM 703 O O . ASP A 1 91 ? -2.236 45.5 -14.445 1 43.69 91 ASP A O 1
ATOM 707 N N . ASN A 1 92 ? -0.138 45.312 -14.789 1 48.72 92 ASN A N 1
ATOM 708 C CA . ASN A 1 92 ? 0.455 45.406 -13.453 1 48.72 92 ASN A CA 1
ATOM 709 C C . ASN A 1 92 ? 0.108 46.719 -12.766 1 48.72 92 ASN A C 1
ATOM 711 O O . ASN A 1 92 ? 0.644 47.031 -11.703 1 48.72 92 ASN A O 1
ATOM 715 N N . SER A 1 93 ? -0.574 47.5 -13.398 1 57.72 93 SER A N 1
ATOM 716 C CA . SER A 1 93 ? -0.888 48.844 -12.883 1 57.72 93 SER A CA 1
ATOM 717 C C . SER A 1 93 ? -2.123 48.812 -11.984 1 57.72 93 SER A C 1
ATOM 719 O O . SER A 1 93 ? -2.48 49.812 -11.375 1 57.72 93 SER A O 1
ATOM 721 N N . ALA A 1 94 ? -2.543 47.625 -11.812 1 67.19 94 ALA A N 1
ATOM 722 C CA . ALA A 1 94 ? -3.844 47.562 -11.148 1 67.19 94 ALA A CA 1
ATOM 723 C C . ALA A 1 94 ? -3.695 47.625 -9.633 1 67.19 94 ALA A C 1
ATOM 725 O O . ALA A 1 94 ? -4.645 47.969 -8.922 1 67.19 94 ALA A O 1
ATOM 726 N N . GLN A 1 95 ? -2.459 47.5 -9.164 1 73.69 95 GLN A N 1
ATOM 727 C CA . GLN A 1 95 ? -2.25 47.5 -7.723 1 73.69 95 GLN A CA 1
ATOM 728 C C . GLN A 1 95 ? -1.599 48.812 -7.273 1 73.69 95 GLN A C 1
ATOM 730 O O . GLN A 1 95 ? -0.513 49.156 -7.742 1 73.69 95 GLN A O 1
ATOM 735 N N . SER A 1 96 ? -2.227 49.438 -6.43 1 78.12 96 SER A N 1
ATOM 736 C CA . SER A 1 96 ? -1.729 50.75 -5.98 1 78.12 96 SER A CA 1
ATOM 737 C C . SER A 1 96 ? -0.707 50.594 -4.859 1 78.12 96 SER A C 1
ATOM 739 O O . SER A 1 96 ? 0.113 51.469 -4.629 1 78.12 96 SER A O 1
ATOM 741 N N . LEU A 1 97 ? -0.76 49.438 -4.195 1 82.12 97 LEU A N 1
ATOM 742 C CA . LEU A 1 97 ? 0.205 49.219 -3.123 1 82.12 97 LEU A CA 1
ATOM 743 C C . LEU A 1 97 ? 1.551 48.781 -3.688 1 82.12 97 LEU A C 1
ATOM 745 O O . LEU A 1 97 ? 1.61 47.875 -4.527 1 82.12 97 LEU A O 1
ATOM 749 N N . THR A 1 98 ? 2.656 49.438 -3.271 1 81 98 THR A N 1
ATOM 750 C CA . THR A 1 98 ? 4.008 49.062 -3.66 1 81 98 THR A CA 1
ATOM 751 C C . THR A 1 98 ? 4.5 47.875 -2.826 1 81 98 THR A C 1
ATOM 753 O O . THR A 1 98 ? 3.934 47.594 -1.773 1 81 98 THR A O 1
ATOM 756 N N . PRO A 1 99 ? 5.516 47.219 -3.311 1 81.56 99 PRO A N 1
ATOM 757 C CA . PRO A 1 99 ? 6.098 46.125 -2.516 1 81.56 99 PRO A CA 1
ATOM 758 C C . PRO A 1 99 ? 6.543 46.594 -1.128 1 81.56 99 PRO A C 1
ATOM 760 O O . PRO A 1 99 ? 6.418 45.844 -0.157 1 81.56 99 PRO A O 1
ATOM 763 N N . SER A 1 100 ? 7.07 47.844 -1.105 1 83.06 100 SER A N 1
ATOM 764 C CA . SER A 1 100 ? 7.48 48.375 0.186 1 83.06 100 SER A CA 1
ATOM 765 C C . SER A 1 100 ? 6.285 48.562 1.112 1 83.06 100 SER A C 1
ATOM 767 O O . SER A 1 100 ? 6.379 48.312 2.316 1 83.06 100 SER A O 1
ATOM 769 N N . ASP A 1 101 ? 5.18 48.969 0.539 1 83.31 101 ASP A N 1
ATOM 770 C CA . ASP A 1 101 ? 3.961 49.125 1.322 1 83.31 101 ASP A CA 1
ATOM 771 C C . ASP A 1 101 ? 3.496 47.781 1.896 1 83.31 101 ASP A C 1
ATOM 773 O O . ASP A 1 101 ? 3.1 47.719 3.061 1 83.31 101 ASP A O 1
ATOM 777 N N . VAL A 1 102 ? 3.521 46.781 1.09 1 84 102 VAL A N 1
ATOM 778 C CA . VAL A 1 102 ? 3.064 45.469 1.479 1 84 102 VAL A CA 1
ATOM 779 C C . VAL A 1 102 ? 3.965 44.906 2.58 1 84 102 VAL A C 1
ATOM 781 O O . VAL A 1 102 ? 3.484 44.281 3.533 1 84 102 VAL A O 1
ATOM 784 N N . ARG A 1 103 ? 5.219 45.219 2.453 1 80.44 103 ARG A N 1
ATOM 785 C CA . ARG A 1 103 ? 6.164 44.781 3.479 1 80.44 103 ARG A CA 1
ATOM 786 C C . ARG A 1 103 ? 5.852 45.438 4.82 1 80.44 103 ARG A C 1
ATOM 788 O O . ARG A 1 103 ? 5.945 44.781 5.867 1 80.44 103 ARG A O 1
ATOM 795 N N . ASP A 1 104 ? 5.547 46.719 4.691 1 79.62 104 ASP A N 1
ATOM 796 C CA . ASP A 1 104 ? 5.234 47.469 5.906 1 79.62 104 ASP A CA 1
ATOM 797 C C . ASP A 1 104 ? 3.928 46.969 6.527 1 79.62 104 ASP A C 1
ATOM 799 O O . ASP A 1 104 ? 3.799 46.938 7.754 1 79.62 104 ASP A O 1
ATOM 803 N N . LEU A 1 105 ? 3 46.656 5.695 1 79.5 105 LEU A N 1
ATOM 804 C CA . LEU A 1 105 ? 1.718 46.125 6.172 1 79.5 105 LEU A CA 1
ATOM 805 C C . LEU A 1 105 ? 1.891 44.781 6.875 1 79.5 105 LEU A C 1
ATOM 807 O O . LEU A 1 105 ? 1.216 44.531 7.867 1 79.5 105 LEU A O 1
ATOM 811 N N . LYS A 1 106 ? 2.777 44.062 6.363 1 76.56 106 LYS A N 1
ATOM 812 C CA . LYS A 1 106 ? 3.014 42.719 6.906 1 76.56 106 LYS A CA 1
ATOM 813 C C . LYS A 1 106 ? 3.59 42.812 8.32 1 76.56 106 LYS A C 1
ATOM 815 O O . LYS A 1 106 ? 3.432 41.875 9.109 1 76.56 106 LYS A O 1
ATOM 820 N N . LYS A 1 107 ? 4.23 43.906 8.625 1 74.75 107 LYS A N 1
ATOM 821 C CA . LYS A 1 107 ? 4.844 44.094 9.938 1 74.75 107 LYS A CA 1
ATOM 822 C C . LYS A 1 107 ? 3.799 44.438 10.992 1 74.75 107 LYS A C 1
ATOM 824 O O . LYS A 1 107 ? 4.004 44.188 12.188 1 74.75 107 LYS A O 1
ATOM 829 N N . THR A 1 108 ? 2.771 45 10.469 1 71.62 108 THR A N 1
ATOM 830 C CA . THR A 1 108 ? 1.853 45.594 11.43 1 71.62 108 THR A CA 1
ATOM 831 C C . THR A 1 108 ? 0.511 44.875 11.422 1 71.62 108 THR A C 1
ATOM 833 O O . THR A 1 108 ? -0.27 45 12.367 1 71.62 108 THR A O 1
ATOM 836 N N . CYS A 1 109 ? 0.217 44.188 10.32 1 74.31 109 CYS A N 1
ATOM 837 C CA . CYS A 1 109 ? -1.111 43.594 10.188 1 74.31 109 CYS A CA 1
ATOM 838 C C . CYS A 1 109 ? -1.021 42.094 9.984 1 74.31 109 CYS A C 1
ATOM 840 O O . CYS A 1 109 ? 0.045 41.562 9.664 1 74.31 109 CYS A O 1
ATOM 842 N N . SER A 1 110 ? -2.133 41.5 10.312 1 76.5 110 SER A N 1
ATOM 843 C CA . SER A 1 110 ? -2.244 40.062 10.047 1 76.5 110 SER A CA 1
ATOM 844 C C . SER A 1 110 ? -2.254 39.781 8.555 1 76.5 110 SER A C 1
ATOM 846 O O . SER A 1 110 ? -2.527 40.656 7.746 1 76.5 110 SER A O 1
ATOM 848 N N . GLY A 1 111 ? -1.904 38.625 8.234 1 76.62 111 GLY A N 1
ATOM 849 C CA . GLY A 1 111 ? -1.931 38.219 6.832 1 76.62 111 GLY A CA 1
ATOM 850 C C . GLY A 1 111 ? -3.273 38.469 6.168 1 76.62 111 GLY A C 1
ATOM 851 O O . GLY A 1 111 ? -3.332 38.938 5.027 1 76.62 111 GLY A O 1
ATOM 852 N N . ASP A 1 112 ? -4.309 38.219 6.887 1 78.06 112 ASP A N 1
ATOM 853 C CA . ASP A 1 112 ? -5.648 38.438 6.352 1 78.06 112 ASP A CA 1
ATOM 854 C C . ASP A 1 112 ? -5.875 39.906 6.039 1 78.06 112 ASP A C 1
ATOM 856 O O . ASP A 1 112 ? -6.5 40.25 5.027 1 78.06 112 ASP A O 1
ATOM 860 N N . ALA A 1 113 ? -5.395 40.688 6.918 1 77.75 113 ALA A N 1
ATOM 861 C CA . ALA A 1 113 ? -5.535 42.125 6.73 1 77.75 113 ALA A CA 1
ATOM 862 C C . ALA A 1 113 ? -4.75 42.594 5.512 1 77.75 113 ALA A C 1
ATOM 864 O O . ALA A 1 113 ? -5.188 43.5 4.801 1 77.75 113 ALA A O 1
ATOM 865 N N . VAL A 1 114 ? -3.68 41.969 5.375 1 81.94 114 VAL A N 1
ATOM 866 C CA . VAL A 1 114 ? -2.871 42.312 4.207 1 81.94 114 VAL A CA 1
ATOM 867 C C . VAL A 1 114 ? -3.627 41.938 2.932 1 81.94 114 VAL A C 1
ATOM 869 O O . VAL A 1 114 ? -3.668 42.719 1.978 1 81.94 114 VAL A O 1
ATOM 872 N N . VAL A 1 115 ? -4.195 40.812 2.934 1 84.69 115 VAL A N 1
ATOM 873 C CA . VAL A 1 115 ? -4.953 40.344 1.777 1 84.69 115 VAL A CA 1
ATOM 874 C C . VAL A 1 115 ? -6.113 41.281 1.502 1 84.69 115 VAL A C 1
ATOM 876 O O . VAL A 1 115 ? -6.371 41.656 0.35 1 84.69 115 VAL A O 1
ATOM 879 N N . GLU A 1 116 ? -6.746 41.719 2.508 1 80.75 116 GLU A N 1
ATOM 880 C CA . GLU A 1 116 ? -7.852 42.656 2.377 1 80.75 116 GLU A CA 1
ATOM 881 C C . GLU A 1 116 ? -7.375 44 1.84 1 80.75 116 GLU A C 1
ATOM 883 O O . GLU A 1 116 ? -8.047 44.625 1.017 1 80.75 116 GLU A O 1
ATOM 888 N N . ALA A 1 117 ? -6.289 44.375 2.314 1 82.62 117 ALA A N 1
ATOM 889 C CA . ALA A 1 117 ? -5.711 45.656 1.853 1 82.62 117 ALA A CA 1
ATOM 890 C C . ALA A 1 117 ? -5.348 45.562 0.373 1 82.62 117 ALA A C 1
ATOM 892 O O . ALA A 1 117 ? -5.57 46.531 -0.375 1 82.62 117 ALA A O 1
ATOM 893 N N . LEU A 1 118 ? -4.867 44.5 0.01 1 85.81 118 LEU A N 1
ATOM 894 C CA . LEU A 1 118 ? -4.5 44.312 -1.389 1 85.81 118 LEU A CA 1
ATOM 895 C C . LEU A 1 118 ? -5.738 44.281 -2.281 1 85.81 118 LEU A C 1
ATOM 897 O O . LEU A 1 118 ? -5.738 44.906 -3.35 1 85.81 118 LEU A O 1
ATOM 901 N N . ALA A 1 119 ? -6.703 43.656 -1.868 1 84.94 119 ALA A N 1
ATOM 902 C CA . ALA A 1 119 ? -7.941 43.594 -2.639 1 84.94 119 ALA A CA 1
ATOM 903 C C . ALA A 1 119 ? -8.594 44.969 -2.754 1 84.94 119 ALA A C 1
ATOM 905 O O . ALA A 1 119 ? -9.078 45.344 -3.824 1 84.94 119 ALA A O 1
ATOM 906 N N . SER A 1 120 ? -8.523 45.688 -1.71 1 81.19 120 SER A N 1
ATOM 907 C CA . SER A 1 120 ? -9.164 47 -1.67 1 81.19 120 SER A CA 1
ATOM 908 C C . SER A 1 120 ? -8.391 48 -2.496 1 81.19 120 SER A C 1
ATOM 910 O O . SER A 1 120 ? -8.953 49 -2.953 1 81.19 120 SER A O 1
ATOM 912 N N . ASN A 1 121 ? -7.137 47.688 -2.701 1 81 121 ASN A N 1
ATOM 913 C CA . ASN A 1 121 ? -6.301 48.656 -3.438 1 81 121 ASN A CA 1
ATOM 914 C C . ASN A 1 121 ? -6.023 48.156 -4.855 1 81 121 ASN A C 1
ATOM 916 O O . ASN A 1 121 ? -5.105 48.656 -5.52 1 81 121 ASN A O 1
ATOM 920 N N . SER A 1 122 ? -6.711 47.188 -5.203 1 80.5 122 SER A N 1
ATOM 921 C CA . SER A 1 122 ? -6.613 46.688 -6.57 1 80.5 122 SER A CA 1
ATOM 922 C C . SER A 1 122 ? -7.668 47.312 -7.469 1 80.5 122 SER A C 1
ATOM 924 O O . SER A 1 122 ? -8.859 47.25 -7.172 1 80.5 122 SER A O 1
ATOM 926 N N . ALA A 1 123 ? -7.234 47.875 -8.484 1 76.88 123 ALA A N 1
ATOM 927 C CA . ALA A 1 123 ? -8.133 48.594 -9.383 1 76.88 123 ALA A CA 1
ATOM 928 C C . ALA A 1 123 ? -9.055 47.625 -10.125 1 76.88 123 ALA A C 1
ATOM 930 O O . ALA A 1 123 ? -10.156 48 -10.531 1 76.88 123 ALA A O 1
ATOM 931 N N . THR A 1 124 ? -8.609 46.469 -10.25 1 77.62 124 THR A N 1
ATOM 932 C CA . THR A 1 124 ? -9.352 45.562 -11.094 1 77.62 124 THR A CA 1
ATOM 933 C C . THR A 1 124 ? -10.141 44.562 -10.25 1 77.62 124 THR A C 1
ATOM 935 O O . THR A 1 124 ? -10.984 43.812 -10.773 1 77.62 124 THR A O 1
ATOM 938 N N . PHE A 1 125 ? -9.906 44.531 -8.961 1 84.81 125 PHE A N 1
ATOM 939 C CA . PHE A 1 125 ? -10.508 43.5 -8.117 1 84.81 125 PHE A CA 1
ATOM 940 C C . PHE A 1 125 ? -12.031 43.594 -8.125 1 84.81 125 PHE A C 1
ATOM 942 O O . PHE A 1 125 ? -12.727 42.594 -8.227 1 84.81 125 PHE A O 1
ATOM 949 N N . ALA A 1 126 ? -12.508 44.781 -8.055 1 76.38 126 ALA A N 1
ATOM 950 C CA . ALA A 1 126 ? -13.945 45 -7.961 1 76.38 126 ALA A CA 1
ATOM 951 C C . ALA A 1 126 ? -14.664 44.531 -9.219 1 76.38 126 ALA A C 1
ATOM 953 O O . ALA A 1 126 ? -15.812 44.094 -9.164 1 76.38 126 ALA A O 1
ATOM 954 N N . SER A 1 127 ? -13.938 44.594 -10.289 1 77.06 127 SER A N 1
ATOM 955 C CA . SER A 1 127 ? -14.57 44.281 -11.57 1 77.06 127 SER A CA 1
ATOM 956 C C . SER A 1 127 ? -14.453 42.812 -11.898 1 77.06 127 SER A C 1
ATOM 958 O O . SER A 1 127 ? -15.047 42.344 -12.867 1 77.06 127 SER A O 1
ATOM 960 N N . LYS A 1 128 ? -13.766 42.125 -11.086 1 78.31 128 LYS A N 1
ATOM 961 C CA . LYS A 1 128 ? -13.578 40.719 -11.344 1 78.31 128 LYS A CA 1
ATOM 962 C C . LYS A 1 128 ? -14.844 39.906 -11.031 1 78.31 128 LYS A C 1
ATOM 964 O O . LYS A 1 128 ? -15.695 40.375 -10.258 1 78.31 128 LYS A O 1
ATOM 969 N N . THR A 1 129 ? -14.953 38.812 -11.812 1 75.75 129 THR A N 1
ATOM 970 C CA . THR A 1 129 ? -16.031 37.875 -11.477 1 75.75 129 THR A CA 1
ATOM 971 C C . THR A 1 129 ? -15.82 37.281 -10.086 1 75.75 129 THR A C 1
ATOM 973 O O . THR A 1 129 ? -14.727 37.375 -9.523 1 75.75 129 THR A O 1
ATOM 976 N N . LYS A 1 130 ? -16.859 36.781 -9.578 1 73.56 130 LYS A N 1
ATOM 977 C CA . LYS A 1 130 ? -16.781 36.156 -8.258 1 73.56 130 LYS A CA 1
ATOM 978 C C . LYS A 1 130 ? -15.672 35.094 -8.227 1 73.56 130 LYS A C 1
ATOM 980 O O . LYS A 1 130 ? -14.898 35.031 -7.27 1 73.56 130 LYS A O 1
ATOM 985 N N . PHE A 1 131 ? -15.648 34.406 -9.25 1 70 131 PHE A N 1
ATOM 986 C CA . PHE A 1 131 ? -14.648 33.344 -9.336 1 70 131 PHE A CA 1
ATOM 987 C C . PHE A 1 131 ? -13.242 33.938 -9.359 1 70 131 PHE A C 1
ATOM 989 O O . PHE A 1 131 ? -12.344 33.438 -8.68 1 70 131 PHE A O 1
ATOM 996 N N . ALA A 1 132 ? -13.188 34.844 -10.117 1 72.75 132 ALA A N 1
ATOM 997 C CA . ALA A 1 132 ? -11.883 35.5 -10.242 1 72.75 132 ALA A CA 1
ATOM 998 C C . ALA A 1 132 ? -11.477 36.156 -8.93 1 72.75 132 ALA A C 1
ATOM 1000 O O . ALA A 1 132 ? -10.297 36.188 -8.57 1 72.75 132 ALA A O 1
ATOM 1001 N N . LYS A 1 133 ? -12.414 36.719 -8.281 1 76.69 133 LYS A N 1
ATOM 1002 C CA . LYS A 1 133 ? -12.141 37.312 -6.984 1 76.69 133 LYS A CA 1
ATOM 1003 C C . LYS A 1 133 ? -11.672 36.281 -5.969 1 76.69 133 LYS A C 1
ATOM 1005 O O . LYS A 1 133 ? -10.688 36.5 -5.262 1 76.69 133 LYS A O 1
ATOM 1010 N N . GLU A 1 134 ? -12.352 35.188 -5.965 1 75.06 134 GLU A N 1
ATOM 1011 C CA . GLU A 1 134 ? -11.992 34.125 -5.047 1 75.06 134 GLU A CA 1
ATOM 1012 C C . GLU A 1 134 ? -10.586 33.594 -5.336 1 75.06 134 GLU A C 1
ATOM 1014 O O . GLU A 1 134 ? -9.797 33.375 -4.414 1 75.06 134 GLU A O 1
ATOM 1019 N N . LYS A 1 135 ? -10.477 33.406 -6.5 1 73.5 135 LYS A N 1
ATOM 1020 C CA . LYS A 1 135 ? -9.156 32.938 -6.918 1 73.5 135 LYS A CA 1
ATOM 1021 C C . LYS A 1 135 ? -8.07 33.938 -6.492 1 73.5 135 LYS A C 1
ATOM 1023 O O . LYS A 1 135 ? -6.996 33.531 -6.035 1 73.5 135 LYS A O 1
ATOM 1028 N N . TYR A 1 136 ? -8.391 35.25 -6.746 1 79.12 136 TYR A N 1
ATOM 1029 C CA . TYR A 1 136 ? -7.473 36.312 -6.363 1 79.12 136 TYR A CA 1
ATOM 1030 C C . TYR A 1 136 ? -7.207 36.281 -4.863 1 79.12 136 TYR A C 1
ATOM 1032 O O . TYR A 1 136 ? -6.055 36.312 -4.426 1 79.12 136 TYR A O 1
ATOM 1040 N N . LEU A 1 137 ? -8.188 36.156 -4.141 1 79.44 137 LEU A N 1
ATOM 1041 C CA . LEU A 1 137 ? -8.078 36.188 -2.686 1 79.44 137 LEU A CA 1
ATOM 1042 C C . LEU A 1 137 ? -7.301 34.969 -2.184 1 79.44 137 LEU A C 1
ATOM 1044 O O . LEU A 1 137 ? -6.465 35.094 -1.284 1 79.44 137 LEU A O 1
ATOM 1048 N N . LYS A 1 138 ? -7.598 33.906 -2.732 1 75.56 138 LYS A N 1
ATOM 1049 C CA . LYS A 1 138 ? -6.898 32.656 -2.348 1 75.56 138 LYS A CA 1
ATOM 1050 C C . LYS A 1 138 ? -5.402 32.781 -2.627 1 75.56 138 LYS A C 1
ATOM 1052 O O . LYS A 1 138 ? -4.582 32.406 -1.787 1 75.56 138 LYS A O 1
ATOM 1057 N N . LYS A 1 139 ? -5.18 33.25 -3.705 1 78.44 139 LYS A N 1
ATOM 1058 C CA . LYS A 1 139 ? -3.783 33.406 -4.098 1 78.44 139 LYS A CA 1
ATOM 1059 C C . LYS A 1 139 ? -3.053 34.375 -3.168 1 78.44 139 LYS A C 1
ATOM 1061 O O . LYS A 1 139 ? -1.922 34.094 -2.754 1 78.44 139 LYS A O 1
ATOM 1066 N N . LYS A 1 140 ? -3.693 35.469 -2.898 1 79.69 140 LYS A N 1
ATOM 1067 C CA . LYS A 1 140 ? -3.078 36.438 -2.021 1 79.69 140 LYS A CA 1
ATOM 1068 C C . LYS A 1 140 ? -2.953 35.906 -0.596 1 79.69 140 LYS A C 1
ATOM 1070 O O . LYS A 1 140 ? -1.969 36.188 0.092 1 79.69 140 LYS A O 1
ATOM 1075 N N . ALA A 1 141 ? -3.904 35.219 -0.199 1 76.25 141 ALA A N 1
ATOM 1076 C CA . ALA A 1 141 ? -3.852 34.594 1.125 1 76.25 141 ALA A CA 1
ATOM 1077 C C . ALA A 1 141 ? -2.689 33.625 1.227 1 76.25 141 ALA A C 1
ATOM 1079 O O . ALA A 1 141 ? -1.968 33.594 2.227 1 76.25 141 ALA A O 1
ATOM 1080 N N . GLN A 1 142 ? -2.557 32.844 0.282 1 77.12 142 GLN A N 1
ATOM 1081 C CA . GLN A 1 142 ? -1.467 31.875 0.253 1 77.12 142 GLN A CA 1
ATOM 1082 C C . GLN A 1 142 ? -0.112 32.562 0.377 1 77.12 142 GLN A C 1
ATOM 1084 O O . GLN A 1 142 ? 0.805 32.031 1.01 1 77.12 142 GLN A O 1
ATOM 1089 N N . LYS A 1 143 ? -0.119 33.719 -0.128 1 76.62 143 LYS A N 1
ATOM 1090 C CA . LYS A 1 143 ? 1.146 34.438 -0.166 1 76.62 143 LYS A CA 1
ATOM 1091 C C . LYS A 1 143 ? 1.375 35.219 1.128 1 76.62 143 LYS A C 1
ATOM 1093 O O . LYS A 1 143 ? 2.514 35.344 1.582 1 76.62 143 LYS A O 1
ATOM 1098 N N . HIS A 1 144 ? 0.343 35.656 1.725 1 79.69 144 HIS A N 1
ATOM 1099 C CA . HIS A 1 144 ? 0.558 36.656 2.77 1 79.69 144 HIS A CA 1
ATOM 1100 C C . HIS A 1 144 ? 0.141 36.125 4.137 1 79.69 144 HIS A C 1
ATOM 1102 O O . HIS A 1 144 ? 0.483 36.688 5.164 1 79.69 144 HIS A O 1
ATOM 1108 N N . VAL A 1 145 ? -0.629 35.125 4.152 1 79.19 145 VAL A N 1
ATOM 1109 C CA . VAL A 1 145 ? -0.974 34.5 5.418 1 79.19 145 VAL A CA 1
ATOM 1110 C C . VAL A 1 145 ? 0.072 33.438 5.77 1 79.19 145 VAL A C 1
ATOM 1112 O O . VAL A 1 145 ? 0.294 32.5 5.004 1 79.19 145 VAL A O 1
ATOM 1115 N N . GLN A 1 146 ? 0.703 33.688 6.867 1 86.19 146 GLN A N 1
ATOM 1116 C CA . GLN A 1 146 ? 1.724 32.75 7.305 1 86.19 146 GLN A CA 1
ATOM 1117 C C . GLN A 1 146 ? 1.11 31.625 8.133 1 86.19 146 GLN A C 1
ATOM 1119 O O . GLN A 1 146 ? 0.811 31.797 9.312 1 86.19 146 GLN A O 1
ATOM 1124 N N . GLN A 1 147 ? 0.948 30.531 7.48 1 89.25 147 GLN A N 1
ATOM 1125 C CA . GLN A 1 147 ? 0.291 29.391 8.102 1 89.25 147 GLN A CA 1
ATOM 1126 C C . GLN A 1 147 ? 1.019 28.094 7.773 1 89.25 147 GLN A C 1
ATOM 1128 O O . GLN A 1 147 ? 1.489 27.906 6.648 1 89.25 147 GLN A O 1
ATOM 1133 N N . VAL A 1 148 ? 1.14 27.219 8.852 1 91.25 148 VAL A N 1
ATOM 1134 C CA . VAL A 1 148 ? 1.76 25.922 8.641 1 91.25 148 VAL A CA 1
ATOM 1135 C C . VAL A 1 148 ? 0.894 24.828 9.273 1 91.25 148 VAL A C 1
ATOM 1137 O O . VAL A 1 148 ? 0.227 25.062 10.289 1 91.25 148 VAL A O 1
ATOM 1140 N N . THR A 1 149 ? 0.901 23.734 8.602 1 90 149 THR A N 1
ATOM 1141 C CA . THR A 1 149 ? 0.202 22.562 9.125 1 90 149 THR A CA 1
ATOM 1142 C C . THR A 1 149 ? 1.193 21.531 9.672 1 90 149 THR A C 1
ATOM 1144 O O . THR A 1 149 ? 2.24 21.297 9.062 1 90 149 THR A O 1
ATOM 1147 N N . PHE A 1 150 ? 0.808 21 10.82 1 91.56 150 PHE A N 1
ATOM 1148 C CA . PHE A 1 150 ? 1.645 19.984 11.453 1 91.56 150 PHE A CA 1
ATOM 1149 C C . PHE A 1 150 ? 1.208 18.578 11.039 1 91.56 150 PHE A C 1
ATOM 1151 O O . PHE A 1 150 ? 0.061 18.188 11.258 1 91.56 150 PHE A O 1
ATOM 1158 N N . LEU A 1 151 ? 2.168 17.797 10.484 1 90.88 151 LEU A N 1
ATOM 1159 C CA . LEU A 1 151 ? 1.857 16.453 10.031 1 90.88 151 LEU A CA 1
ATOM 1160 C C . LEU A 1 151 ? 2.803 15.438 10.656 1 90.88 151 LEU A C 1
ATOM 1162 O O . LEU A 1 151 ? 3.969 15.742 10.914 1 90.88 151 LEU A O 1
ATOM 1166 N N . ARG A 1 152 ? 2.205 14.25 10.867 1 90 152 ARG A N 1
ATOM 1167 C CA . ARG A 1 152 ? 3.033 13.141 11.312 1 90 152 ARG A CA 1
ATOM 1168 C C . ARG A 1 152 ? 3.912 12.617 10.18 1 90 152 ARG A C 1
ATOM 1170 O O . ARG A 1 152 ? 3.469 12.531 9.039 1 90 152 ARG A O 1
ATOM 1177 N N . PRO A 1 153 ? 5.105 12.188 10.578 1 92.81 153 PRO A N 1
ATOM 1178 C CA . PRO A 1 153 ? 5.984 11.648 9.531 1 92.81 153 PRO A CA 1
ATOM 1179 C C . PRO A 1 153 ? 5.633 10.211 9.148 1 92.81 153 PRO A C 1
ATOM 1181 O O . PRO A 1 153 ? 6.363 9.281 9.5 1 92.81 153 PRO A O 1
ATOM 1184 N N . SER A 1 154 ? 4.668 9.992 8.367 1 92.19 154 SER A N 1
ATOM 1185 C CA . SER A 1 154 ? 4.332 8.688 7.805 1 92.19 154 SER A CA 1
ATOM 1186 C C . SER A 1 154 ? 5.129 8.414 6.531 1 92.19 154 SER A C 1
ATOM 1188 O O . SER A 1 154 ? 5.73 9.328 5.965 1 92.19 154 SER A O 1
ATOM 1190 N N . ALA A 1 155 ? 5.172 7.137 6.152 1 93.38 155 ALA A N 1
ATOM 1191 C CA . ALA A 1 155 ? 5.871 6.789 4.918 1 93.38 155 ALA A CA 1
ATOM 1192 C C . ALA A 1 155 ? 5.328 7.582 3.734 1 93.38 155 ALA A C 1
ATOM 1194 O O . ALA A 1 155 ? 6.094 8.07 2.898 1 93.38 155 ALA A O 1
ATOM 1195 N N . MET A 1 156 ? 4.074 7.727 3.684 1 91.75 156 MET A N 1
ATOM 1196 C CA . MET A 1 156 ? 3.443 8.469 2.596 1 91.75 156 MET A CA 1
ATOM 1197 C C . MET A 1 156 ? 3.846 9.938 2.633 1 91.75 156 MET A C 1
ATOM 1199 O O . MET A 1 156 ? 4.234 10.508 1.611 1 91.75 156 MET A O 1
ATOM 1203 N N . GLU A 1 157 ? 3.75 10.531 3.812 1 92 157 GLU A N 1
ATOM 1204 C CA . GLU A 1 157 ? 4.059 11.953 3.955 1 92 157 GLU A CA 1
ATOM 1205 C C . GLU A 1 157 ? 5.52 12.234 3.619 1 92 157 GLU A C 1
ATOM 1207 O O . GLU A 1 157 ? 5.832 13.234 2.973 1 92 157 GLU A O 1
ATOM 1212 N N . LEU A 1 158 ? 6.336 11.383 4.062 1 95.12 158 LEU A N 1
ATOM 1213 C CA . LEU A 1 158 ? 7.754 11.562 3.773 1 95.12 158 LEU A CA 1
ATOM 1214 C C . LEU A 1 158 ? 8.031 11.391 2.285 1 95.12 158 LEU A C 1
ATOM 1216 O O . LEU A 1 158 ? 8.82 12.148 1.705 1 95.12 158 LEU A O 1
ATOM 1220 N N . CYS A 1 159 ? 7.434 10.375 1.738 1 93.81 159 CYS A N 1
ATOM 1221 C CA . CYS A 1 159 ? 7.598 10.172 0.302 1 93.81 159 CYS A CA 1
ATOM 1222 C C . CYS A 1 159 ? 7.148 11.406 -0.473 1 93.81 159 CYS A C 1
ATOM 1224 O O . CYS A 1 159 ? 7.832 11.844 -1.4 1 93.81 159 CYS A O 1
ATOM 1226 N N . GLU A 1 160 ? 6.059 11.938 -0.087 1 90.81 160 GLU A N 1
ATOM 1227 C CA . GLU A 1 160 ? 5.551 13.148 -0.727 1 90.81 160 GLU A CA 1
ATOM 1228 C C . GLU A 1 160 ? 6.496 14.32 -0.517 1 90.81 160 GLU A C 1
ATOM 1230 O O . GLU A 1 160 ? 6.734 15.109 -1.438 1 90.81 160 GLU A O 1
ATOM 1235 N N . THR A 1 161 ? 6.961 14.453 0.655 1 93.75 161 THR A N 1
ATOM 1236 C CA . THR A 1 161 ? 7.875 15.539 0.992 1 93.75 161 THR A CA 1
ATOM 1237 C C . THR A 1 161 ? 9.125 15.492 0.112 1 93.75 161 THR A C 1
ATOM 1239 O O . THR A 1 161 ? 9.5 16.5 -0.498 1 93.75 161 THR A O 1
ATOM 1242 N N . TYR A 1 162 ? 9.719 14.336 0.033 1 93.38 162 TYR A N 1
ATOM 1243 C CA . TYR A 1 162 ? 10.938 14.195 -0.751 1 93.38 162 TYR A CA 1
ATOM 1244 C C . TYR A 1 162 ? 10.648 14.32 -2.242 1 93.38 162 TYR A C 1
ATOM 1246 O O . TYR A 1 162 ? 11.461 14.852 -2.998 1 93.38 162 TYR A O 1
ATOM 1254 N N . TYR A 1 163 ? 9.531 13.82 -2.635 1 90.88 163 TYR A N 1
ATOM 1255 C CA . TYR A 1 163 ? 9.148 13.93 -4.039 1 90.88 163 TYR A CA 1
ATOM 1256 C C . TYR A 1 163 ? 9.023 15.383 -4.457 1 90.88 163 TYR A C 1
ATOM 1258 O O . TYR A 1 163 ? 9.445 15.766 -5.551 1 90.88 163 TYR A O 1
ATOM 1266 N N . LYS A 1 164 ? 8.477 16.219 -3.609 1 87 164 LYS A N 1
ATOM 1267 C CA . LYS A 1 164 ? 8.266 17.641 -3.891 1 87 164 LYS A CA 1
ATOM 1268 C C . LYS A 1 164 ? 9.562 18.422 -3.738 1 87 164 LYS A C 1
ATOM 1270 O O . LYS A 1 164 ? 9.859 19.312 -4.543 1 87 164 LYS A O 1
ATOM 1275 N N . ALA A 1 165 ? 10.336 18.078 -2.754 1 88.06 165 ALA A N 1
ATOM 1276 C CA . ALA A 1 165 ? 11.516 18.859 -2.406 1 88.06 165 ALA A CA 1
ATOM 1277 C C . ALA A 1 165 ? 12.719 18.469 -3.254 1 88.06 165 ALA A C 1
ATOM 1279 O O . ALA A 1 165 ? 13.492 19.312 -3.689 1 88.06 165 ALA A O 1
ATOM 1280 N N . SER A 1 166 ? 12.945 17.188 -3.381 1 88.31 166 SER A N 1
ATOM 1281 C CA . SER A 1 166 ? 14.102 16.656 -4.09 1 88.31 166 SER A CA 1
ATOM 1282 C C . SER A 1 166 ? 13.773 15.336 -4.777 1 88.31 166 SER A C 1
ATOM 1284 O O . SER A 1 166 ? 14.227 14.273 -4.344 1 88.31 166 SER A O 1
ATOM 1286 N N . ARG A 1 167 ? 13.234 15.484 -5.891 1 88.44 167 ARG A N 1
ATOM 1287 C CA . ARG A 1 167 ? 12.734 14.336 -6.633 1 88.44 167 ARG A CA 1
ATOM 1288 C C . ARG A 1 167 ? 13.844 13.328 -6.91 1 88.44 167 ARG A C 1
ATOM 1290 O O . ARG A 1 167 ? 13.633 12.117 -6.816 1 88.44 167 ARG A O 1
ATOM 1297 N N . SER A 1 168 ? 15.047 13.758 -7.219 1 88.19 168 SER A N 1
ATOM 1298 C CA . SER A 1 168 ? 16.172 12.898 -7.598 1 88.19 168 SER A CA 1
ATOM 1299 C C . SER A 1 168 ? 16.656 12.07 -6.414 1 88.19 168 SER A C 1
ATOM 1301 O O . SER A 1 168 ? 17.141 10.953 -6.59 1 88.19 168 SER A O 1
ATOM 1303 N N . LYS A 1 169 ? 16.438 12.594 -5.219 1 90.12 169 LYS A N 1
ATOM 1304 C CA . LYS A 1 169 ? 16.906 11.906 -4.02 1 90.12 169 LYS A CA 1
ATOM 1305 C C . LYS A 1 169 ? 16.125 10.625 -3.766 1 90.12 169 LYS A C 1
ATOM 1307 O O . LYS A 1 169 ? 16.594 9.727 -3.07 1 90.12 169 LYS A O 1
ATOM 1312 N N . VAL A 1 170 ? 14.938 10.555 -4.32 1 92.88 170 VAL A N 1
ATOM 1313 C CA . VAL A 1 170 ? 14.109 9.375 -4.078 1 92.88 170 VAL A CA 1
ATOM 1314 C C . VAL A 1 170 ? 13.812 8.672 -5.402 1 92.88 170 VAL A C 1
ATOM 1316 O O . VAL A 1 170 ? 12.805 7.977 -5.531 1 92.88 170 VAL A O 1
ATOM 1319 N N . CYS A 1 171 ? 14.547 8.891 -6.391 1 92.12 171 CYS A N 1
ATOM 1320 C CA . CYS A 1 171 ? 14.461 8.219 -7.684 1 92.12 171 CYS A CA 1
ATOM 1321 C C . CYS A 1 171 ? 13.086 8.438 -8.32 1 92.12 171 CYS A C 1
ATOM 1323 O O . CYS A 1 171 ? 12.57 7.555 -9.008 1 92.12 171 CYS A O 1
ATOM 1325 N N . GLY A 1 172 ? 12.469 9.594 -8.016 1 91.62 172 GLY A N 1
ATOM 1326 C CA . GLY A 1 172 ? 11.156 9.875 -8.57 1 91.62 172 GLY A CA 1
ATOM 1327 C C . GLY A 1 172 ? 10.055 9.031 -7.949 1 91.62 172 GLY A C 1
ATOM 1328 O O . GLY A 1 172 ? 8.938 8.984 -8.461 1 91.62 172 GLY A O 1
ATOM 1329 N N . LEU A 1 173 ? 10.344 8.391 -6.828 1 93.88 173 LEU A N 1
ATOM 1330 C CA . LEU A 1 173 ? 9.383 7.52 -6.152 1 93.88 173 LEU A CA 1
ATOM 1331 C C . LEU A 1 173 ? 8.25 8.336 -5.539 1 93.88 173 LEU A C 1
ATOM 1333 O O . LEU A 1 173 ? 8.477 9.133 -4.629 1 93.88 173 LEU A O 1
ATOM 1337 N N . ARG A 1 174 ? 7.07 8.141 -6.055 1 92.62 174 ARG A N 1
ATOM 1338 C CA . ARG A 1 174 ? 5.867 8.742 -5.484 1 92.62 174 ARG A CA 1
ATOM 1339 C C . ARG A 1 174 ? 5.172 7.777 -4.531 1 92.62 174 ARG A C 1
ATOM 1341 O O . ARG A 1 174 ? 5.469 6.582 -4.523 1 92.62 174 ARG A O 1
ATOM 1348 N N . TYR A 1 175 ? 4.305 8.281 -3.73 1 90.62 175 TYR A N 1
ATOM 1349 C CA . TYR A 1 175 ? 3.688 7.461 -2.693 1 90.62 175 TYR A CA 1
ATOM 1350 C C . TYR A 1 175 ? 2.885 6.32 -3.305 1 90.62 175 TYR A C 1
ATOM 1352 O O . TYR A 1 175 ? 2.799 5.234 -2.727 1 90.62 175 TYR A O 1
ATOM 1360 N N . ASP A 1 176 ? 2.164 6.527 -4.426 1 91.75 176 ASP A N 1
ATOM 1361 C CA . ASP A 1 176 ? 1.37 5.477 -5.051 1 91.75 176 ASP A CA 1
ATOM 1362 C C . ASP A 1 176 ? 2.258 4.332 -5.535 1 91.75 176 ASP A C 1
ATOM 1364 O O . ASP A 1 176 ? 1.885 3.162 -5.426 1 91.75 176 ASP A O 1
ATOM 1368 N N . TYR A 1 177 ? 3.449 4.672 -6.055 1 95 177 TYR A N 1
ATOM 1369 C CA . TYR A 1 177 ? 4.41 3.637 -6.418 1 95 177 TYR A CA 1
ATOM 1370 C C . TYR A 1 177 ? 4.922 2.908 -5.184 1 95 177 TYR A C 1
ATOM 1372 O O . TYR A 1 177 ? 5.031 1.68 -5.176 1 95 177 TYR A O 1
ATOM 1380 N N . LEU A 1 178 ? 5.23 3.674 -4.176 1 96.12 178 LEU A N 1
ATOM 1381 C CA . LEU A 1 178 ? 5.707 3.061 -2.939 1 96.12 178 LEU A CA 1
ATOM 1382 C C . LEU A 1 178 ? 4.699 2.045 -2.412 1 96.12 178 LEU A C 1
ATOM 1384 O O . LEU A 1 178 ? 5.062 0.907 -2.105 1 96.12 178 LEU A O 1
ATOM 1388 N N . SER A 1 179 ? 3.49 2.492 -2.318 1 95.69 179 SER A N 1
ATOM 1389 C CA . SER A 1 179 ? 2.457 1.602 -1.803 1 95.69 179 SER A CA 1
ATOM 1390 C C . SER A 1 179 ? 2.275 0.385 -2.703 1 95.69 179 SER A C 1
ATOM 1392 O O . SER A 1 179 ? 2.096 -0.733 -2.217 1 95.69 179 SER A O 1
ATOM 1394 N N . SER A 1 180 ? 2.344 0.602 -3.979 1 94.94 180 SER A N 1
ATOM 1395 C CA . SER A 1 180 ? 2.148 -0.479 -4.938 1 94.94 180 SER A CA 1
ATOM 1396 C C . SER A 1 180 ? 3.264 -1.515 -4.844 1 94.94 180 SER A C 1
ATOM 1398 O O . SER A 1 180 ? 3 -2.719 -4.832 1 94.94 180 SER A O 1
ATOM 1400 N N . ILE A 1 181 ? 4.496 -1.069 -4.777 1 97.19 181 ILE A N 1
ATOM 1401 C CA . ILE A 1 181 ? 5.598 -2.025 -4.781 1 97.19 181 ILE A CA 1
ATOM 1402 C C . ILE A 1 181 ? 5.594 -2.82 -3.477 1 97.19 181 ILE A C 1
ATOM 1404 O O . ILE A 1 181 ? 5.945 -4.004 -3.463 1 97.19 181 ILE A O 1
ATOM 1408 N N . LEU A 1 182 ? 5.211 -2.189 -2.395 1 97.25 182 LEU A N 1
ATOM 1409 C CA . LEU A 1 182 ? 5.109 -2.912 -1.132 1 97.25 182 LEU A CA 1
ATOM 1410 C C . LEU A 1 182 ? 4.043 -3.998 -1.213 1 97.25 182 LEU A C 1
ATOM 1412 O O . LEU A 1 182 ? 4.246 -5.113 -0.726 1 97.25 182 LEU A O 1
ATOM 1416 N N . CYS A 1 183 ? 3 -3.631 -1.857 1 94.44 183 CYS A N 1
ATOM 1417 C CA . CYS A 1 183 ? 1.902 -4.578 -2.02 1 94.44 183 CYS A CA 1
ATOM 1418 C C . CYS A 1 183 ? 2.289 -5.707 -2.969 1 94.44 183 CYS A C 1
ATOM 1420 O O . CYS A 1 183 ? 2.035 -6.875 -2.684 1 94.44 183 CYS A O 1
ATOM 1422 N N . GLN A 1 184 ? 2.91 -5.375 -4.078 1 94.81 184 GLN A N 1
ATOM 1423 C CA . GLN A 1 184 ? 3.324 -6.359 -5.074 1 94.81 184 GLN A CA 1
ATOM 1424 C C . GLN A 1 184 ? 4.34 -7.336 -4.496 1 94.81 184 GLN A C 1
ATOM 1426 O O . GLN A 1 184 ? 4.363 -8.508 -4.867 1 94.81 184 GLN A O 1
ATOM 1431 N N . ALA A 1 185 ? 5.137 -6.852 -3.609 1 96.19 185 ALA A N 1
ATOM 1432 C CA . ALA A 1 185 ? 6.156 -7.695 -2.994 1 96.19 185 ALA A CA 1
ATOM 1433 C C . ALA A 1 185 ? 5.582 -8.492 -1.823 1 96.19 185 ALA A C 1
ATOM 1435 O O . ALA A 1 185 ? 6.277 -9.305 -1.212 1 96.19 185 ALA A O 1
ATOM 1436 N N . ASP A 1 186 ? 4.332 -8.227 -1.473 1 93.5 186 ASP A N 1
ATOM 1437 C CA . ASP A 1 186 ? 3.658 -8.883 -0.356 1 93.5 186 ASP A CA 1
ATOM 1438 C C . ASP A 1 186 ? 4.449 -8.711 0.939 1 93.5 186 ASP A C 1
ATOM 1440 O O . ASP A 1 186 ? 4.754 -9.688 1.621 1 93.5 186 ASP A O 1
ATOM 1444 N N . VAL A 1 187 ? 4.848 -7.465 1.226 1 96.75 187 VAL A N 1
ATOM 1445 C CA . VAL A 1 187 ? 5.59 -7.16 2.443 1 96.75 187 VAL A CA 1
ATOM 1446 C C . VAL A 1 187 ? 4.672 -7.297 3.656 1 96.75 187 VAL A C 1
ATOM 1448 O O . VAL A 1 187 ? 3.615 -6.668 3.717 1 96.75 187 VAL A O 1
ATOM 1451 N N . ARG A 1 188 ? 5.074 -8.086 4.629 1 94.38 188 ARG A N 1
ATOM 1452 C CA . ARG A 1 188 ? 4.258 -8.312 5.816 1 94.38 188 ARG A CA 1
ATOM 1453 C C . ARG A 1 188 ? 5.102 -8.859 6.965 1 94.38 188 ARG A C 1
ATOM 1455 O O . ARG A 1 188 ? 6.23 -9.312 6.754 1 94.38 188 ARG A O 1
ATOM 1462 N N . SER A 1 189 ? 4.539 -8.867 8.102 1 95 189 SER A N 1
ATOM 1463 C CA . SER A 1 189 ? 5.207 -9.367 9.297 1 95 189 SER A CA 1
ATOM 1464 C C . SER A 1 189 ? 5.586 -10.836 9.141 1 95 189 SER A C 1
ATOM 1466 O O . SER A 1 189 ? 4.812 -11.633 8.609 1 95 189 SER A O 1
ATOM 1468 N N . GLY A 1 190 ? 6.797 -11.156 9.531 1 93.88 190 GLY A N 1
ATOM 1469 C CA . GLY A 1 190 ? 7.281 -12.523 9.453 1 93.88 190 GLY A CA 1
ATOM 1470 C C . GLY A 1 190 ? 8.023 -12.828 8.164 1 93.88 190 GLY A C 1
ATOM 1471 O O . GLY A 1 190 ? 8.633 -13.891 8.031 1 93.88 190 GLY A O 1
ATOM 1472 N N . GLY A 1 191 ? 7.973 -11.93 7.238 1 95.44 191 GLY A N 1
ATOM 1473 C CA . GLY A 1 191 ? 8.609 -12.148 5.953 1 95.44 191 GLY A CA 1
ATOM 1474 C C . GLY A 1 191 ? 10.094 -11.836 5.961 1 95.44 191 GLY A C 1
ATOM 1475 O O . GLY A 1 191 ? 10.594 -11.203 6.891 1 95.44 191 GLY A O 1
ATOM 1476 N N . ARG A 1 192 ? 10.82 -12.391 4.992 1 97.75 192 ARG A N 1
ATOM 1477 C CA . ARG A 1 192 ? 12.227 -12.117 4.734 1 97.75 192 ARG A CA 1
ATOM 1478 C C . ARG A 1 192 ? 12.422 -11.484 3.359 1 97.75 192 ARG A C 1
ATOM 1480 O O . ARG A 1 192 ? 11.93 -12 2.357 1 97.75 192 ARG A O 1
ATOM 1487 N N . TYR A 1 193 ? 13.156 -10.367 3.35 1 98.62 193 TYR A N 1
ATOM 1488 C CA . TYR A 1 193 ? 13.227 -9.617 2.102 1 98.62 193 TYR A CA 1
ATOM 1489 C C . TYR A 1 193 ? 14.648 -9.117 1.849 1 98.62 193 TYR A C 1
ATOM 1491 O O . TYR A 1 193 ? 15.375 -8.812 2.791 1 98.62 193 TYR A O 1
ATOM 1499 N N . LEU A 1 194 ? 15.031 -9.117 0.611 1 98.75 194 LEU A N 1
ATOM 1500 C CA . LEU A 1 194 ? 16.188 -8.359 0.133 1 98.75 194 LEU A CA 1
ATOM 1501 C C . LEU A 1 194 ? 15.742 -7.055 -0.517 1 98.75 194 LEU A C 1
ATOM 1503 O O . LEU A 1 194 ? 14.742 -7.02 -1.237 1 98.75 194 LEU A O 1
ATOM 1507 N N . VAL A 1 195 ? 16.469 -5.98 -0.221 1 98.69 195 VAL A N 1
ATOM 1508 C CA . VAL A 1 195 ? 16.047 -4.715 -0.816 1 98.69 195 VAL A CA 1
ATOM 1509 C C . VAL A 1 195 ? 17.266 -3.887 -1.198 1 98.69 195 VAL A C 1
ATOM 1511 O O . VAL A 1 195 ? 18.234 -3.789 -0.428 1 98.69 195 VAL A O 1
ATOM 1514 N N . LEU A 1 196 ? 17.344 -3.451 -2.398 1 98.19 196 LEU A N 1
ATOM 1515 C CA . LEU A 1 196 ? 18.172 -2.318 -2.797 1 98.19 196 LEU A CA 1
ATOM 1516 C C . LEU A 1 196 ? 17.359 -1.03 -2.814 1 98.19 196 LEU A C 1
ATOM 1518 O O . LEU A 1 196 ? 16.484 -0.86 -3.658 1 98.19 196 LEU A O 1
ATOM 1522 N N . ASP A 1 197 ? 17.656 -0.176 -1.94 1 97.5 197 ASP A N 1
ATOM 1523 C CA . ASP A 1 197 ? 16.875 1.042 -1.722 1 97.5 197 ASP A CA 1
ATOM 1524 C C . ASP A 1 197 ? 17.703 2.283 -2.059 1 97.5 197 ASP A C 1
ATOM 1526 O O . ASP A 1 197 ? 18.438 2.795 -1.215 1 97.5 197 ASP A O 1
ATOM 1530 N N . CYS A 1 198 ? 17.5 2.836 -3.225 1 96.12 198 CYS A N 1
ATOM 1531 C CA . CYS A 1 198 ? 18.188 4.062 -3.611 1 96.12 198 CYS A CA 1
ATOM 1532 C C . CYS A 1 198 ? 17.281 5.273 -3.439 1 96.12 198 CYS A C 1
ATOM 1534 O O . CYS A 1 198 ? 17.5 6.316 -4.055 1 96.12 198 CYS A O 1
ATOM 1536 N N . ALA A 1 199 ? 16.234 5.145 -2.725 1 95.25 199 ALA A N 1
ATOM 1537 C CA . ALA A 1 199 ? 15.281 6.227 -2.465 1 95.25 199 ALA A CA 1
ATOM 1538 C C . ALA A 1 199 ? 15.414 6.738 -1.033 1 95.25 199 ALA A C 1
ATOM 1540 O O . ALA A 1 199 ? 14.422 6.852 -0.313 1 95.25 199 ALA A O 1
ATOM 1541 N N . ALA A 1 200 ? 16.609 6.906 -0.587 1 94.25 200 ALA A N 1
ATOM 1542 C CA . ALA A 1 200 ? 16.969 7.578 0.66 1 94.25 200 ALA A CA 1
ATOM 1543 C C . ALA A 1 200 ? 16.5 6.77 1.869 1 94.25 200 ALA A C 1
ATOM 1545 O O . ALA A 1 200 ? 16.25 7.328 2.939 1 94.25 200 ALA A O 1
ATOM 1546 N N . GLY A 1 201 ? 16.234 5.492 1.692 1 96.38 201 GLY A N 1
ATOM 1547 C CA . GLY A 1 201 ? 15.875 4.629 2.807 1 96.38 201 GLY A CA 1
ATOM 1548 C C . GLY A 1 201 ? 14.383 4.574 3.059 1 96.38 201 GLY A C 1
ATOM 1549 O O . GLY A 1 201 ? 13.922 3.877 3.967 1 96.38 201 GLY A O 1
ATOM 1550 N N . LEU A 1 202 ? 13.594 5.273 2.264 1 96.5 202 LEU A N 1
ATOM 1551 C CA . LEU A 1 202 ? 12.148 5.332 2.463 1 96.5 202 LEU A CA 1
ATOM 1552 C C . LEU A 1 202 ? 11.516 3.957 2.283 1 96.5 202 LEU A C 1
ATOM 1554 O O . LEU A 1 202 ? 10.641 3.566 3.059 1 96.5 202 LEU A O 1
ATOM 1558 N N . VAL A 1 203 ? 12.016 3.256 1.279 1 97.81 203 VAL A N 1
ATOM 1559 C CA . VAL A 1 203 ? 11.469 1.932 0.993 1 97.81 203 VAL A CA 1
ATOM 1560 C C . VAL A 1 203 ? 11.797 0.978 2.139 1 97.81 203 VAL A C 1
ATOM 1562 O O . VAL A 1 203 ? 10.922 0.271 2.639 1 97.81 203 VAL A O 1
ATOM 1565 N N . THR A 1 204 ? 13.055 1.035 2.562 1 98.06 204 THR A N 1
ATOM 1566 C CA . THR A 1 204 ? 13.492 0.2 3.674 1 98.06 204 THR A CA 1
ATOM 1567 C C . THR A 1 204 ? 12.695 0.511 4.938 1 98.06 204 THR A C 1
ATOM 1569 O O . THR A 1 204 ? 12.281 -0.401 5.656 1 98.06 204 THR A O 1
ATOM 1572 N N . GLY A 1 205 ? 12.531 1.782 5.188 1 97.38 205 GLY A N 1
ATOM 1573 C CA . GLY A 1 205 ? 11.758 2.186 6.355 1 97.38 205 GLY A CA 1
ATOM 1574 C C . GLY A 1 205 ? 10.312 1.72 6.305 1 97.38 205 GLY A C 1
ATOM 1575 O O . GLY A 1 205 ? 9.781 1.227 7.297 1 97.38 205 GLY A O 1
ATOM 1576 N N . ALA A 1 206 ? 9.68 1.899 5.129 1 97.44 206 ALA A N 1
ATOM 1577 C CA . ALA A 1 206 ? 8.297 1.468 4.957 1 97.44 206 ALA A CA 1
ATOM 1578 C C . ALA A 1 206 ? 8.164 -0.042 5.145 1 97.44 206 ALA A C 1
ATOM 1580 O O . ALA A 1 206 ? 7.199 -0.519 5.746 1 97.44 206 ALA A O 1
ATOM 1581 N N . MET A 1 207 ? 9.109 -0.801 4.66 1 98 207 MET A N 1
ATOM 1582 C CA . MET A 1 207 ? 9.117 -2.25 4.84 1 98 207 MET A CA 1
ATOM 1583 C C . MET A 1 207 ? 9.242 -2.615 6.312 1 98 207 MET A C 1
ATOM 1585 O O . MET A 1 207 ? 8.5 -3.465 6.812 1 98 207 MET A O 1
ATOM 1589 N N . ALA A 1 208 ? 10.195 -1.989 6.984 1 97.69 208 ALA A N 1
ATOM 1590 C CA . ALA A 1 208 ? 10.422 -2.26 8.398 1 97.69 208 ALA A CA 1
ATOM 1591 C C . ALA A 1 208 ? 9.156 -1.992 9.211 1 97.69 208 ALA A C 1
ATOM 1593 O O . ALA A 1 208 ? 8.828 -2.75 10.125 1 97.69 208 ALA A O 1
ATOM 1594 N N . GLN A 1 209 ? 8.523 -0.913 8.859 1 96 209 GLN A N 1
ATOM 1595 C CA . GLN A 1 209 ? 7.277 -0.577 9.539 1 96 209 GLN A CA 1
ATOM 1596 C C . GLN A 1 209 ? 6.238 -1.678 9.359 1 96 209 GLN A C 1
ATOM 1598 O O . GLN A 1 209 ? 5.531 -2.037 10.305 1 96 209 GLN A O 1
ATOM 1603 N N . GLN A 1 210 ? 6.109 -2.227 8.18 1 95.38 210 GLN A N 1
ATOM 1604 C CA . GLN A 1 210 ? 5.109 -3.246 7.895 1 95.38 210 GLN A CA 1
ATOM 1605 C C . GLN A 1 210 ? 5.473 -4.574 8.547 1 95.38 210 GLN A C 1
ATOM 1607 O O . GLN A 1 210 ? 4.594 -5.367 8.898 1 95.38 210 GLN A O 1
ATOM 1612 N N . LEU A 1 211 ? 6.77 -4.828 8.703 1 96.44 211 LEU A N 1
ATOM 1613 C CA . LEU A 1 211 ? 7.191 -6.051 9.383 1 96.44 211 LEU A CA 1
ATOM 1614 C C . LEU A 1 211 ? 6.875 -5.98 10.867 1 96.44 211 LEU A C 1
ATOM 1616 O O . LEU A 1 211 ? 6.75 -7.012 11.531 1 96.44 211 LEU A O 1
ATOM 1620 N N . ALA A 1 212 ? 6.844 -4.801 11.352 1 94.56 212 ALA A N 1
ATOM 1621 C CA . ALA A 1 212 ? 6.473 -4.551 12.742 1 94.56 212 ALA A CA 1
ATOM 1622 C C . ALA A 1 212 ? 7.383 -5.316 13.703 1 94.56 212 ALA A C 1
ATOM 1624 O O . ALA A 1 212 ? 6.918 -5.875 14.695 1 94.56 212 ALA A O 1
ATOM 1625 N N . GLY A 1 213 ? 8.609 -5.418 13.383 1 94.44 213 GLY A N 1
ATOM 1626 C CA . GLY A 1 213 ? 9.594 -5.988 14.281 1 94.44 213 GLY A CA 1
ATOM 1627 C C . GLY A 1 213 ? 9.734 -7.492 14.141 1 94.44 213 GLY A C 1
ATOM 1628 O O . GLY A 1 213 ? 10.562 -8.109 14.812 1 94.44 213 GLY A O 1
ATOM 1629 N N . VAL A 1 214 ? 8.938 -8.117 13.352 1 94.81 214 VAL A N 1
ATOM 1630 C CA . VAL A 1 214 ? 9 -9.555 13.117 1 94.81 214 VAL A CA 1
ATOM 1631 C C . VAL A 1 214 ? 9.344 -9.836 11.656 1 94.81 214 VAL A C 1
ATOM 1633 O O . VAL A 1 214 ? 8.57 -9.484 10.758 1 94.81 214 VAL A O 1
ATOM 1636 N N . GLY A 1 215 ? 10.43 -10.469 11.445 1 95.94 215 GLY A N 1
ATOM 1637 C CA . GLY A 1 215 ? 10.953 -10.703 10.109 1 95.94 215 GLY A CA 1
ATOM 1638 C C . GLY A 1 215 ? 12.305 -10.047 9.883 1 95.94 215 GLY A C 1
ATOM 1639 O O . GLY A 1 215 ? 12.977 -9.633 10.828 1 95.94 215 GLY A O 1
ATOM 1640 N N . GLN A 1 216 ? 12.742 -10.062 8.586 1 97.69 216 GLN A N 1
ATOM 1641 C CA . GLN A 1 216 ? 14.062 -9.523 8.281 1 97.69 216 GLN A CA 1
ATOM 1642 C C . GLN A 1 216 ? 14.055 -8.789 6.945 1 97.69 216 GLN A C 1
ATOM 1644 O O . GLN A 1 216 ? 13.453 -9.258 5.977 1 97.69 216 GLN A O 1
ATOM 1649 N N . VAL A 1 217 ? 14.625 -7.629 6.984 1 98.44 217 VAL A N 1
ATOM 1650 C CA . VAL A 1 217 ? 14.891 -6.883 5.762 1 98.44 217 VAL A CA 1
ATOM 1651 C C . VAL A 1 217 ? 16.391 -6.746 5.559 1 98.44 217 VAL A C 1
ATOM 1653 O O . VAL A 1 217 ? 17.062 -5.988 6.27 1 98.44 217 VAL A O 1
ATOM 1656 N N . PHE A 1 218 ? 16.938 -7.5 4.633 1 98.62 218 PHE A N 1
ATOM 1657 C CA . PHE A 1 218 ? 18.344 -7.379 4.281 1 98.62 218 PHE A CA 1
ATOM 1658 C C . PHE A 1 218 ? 18.562 -6.254 3.271 1 98.62 218 PHE A C 1
ATOM 1660 O O . PHE A 1 218 ? 18.25 -6.406 2.092 1 98.62 218 PHE A O 1
ATOM 1667 N N . ARG A 1 219 ? 19.062 -5.172 3.729 1 97.94 219 ARG A N 1
ATOM 1668 C CA . ARG A 1 219 ? 19.266 -3.996 2.895 1 97.94 219 ARG A CA 1
ATOM 1669 C C . ARG A 1 219 ? 20.641 -4.043 2.219 1 97.94 219 ARG A C 1
ATOM 1671 O O . ARG A 1 219 ? 21.672 -3.883 2.877 1 97.94 219 ARG A O 1
ATOM 1678 N N . VAL A 1 220 ? 20.641 -4.168 0.963 1 97.81 220 VAL A N 1
ATOM 1679 C CA . VAL A 1 220 ? 21.875 -4.285 0.192 1 97.81 220 VAL A CA 1
ATOM 1680 C C . VAL A 1 220 ? 22.422 -2.895 -0.125 1 97.81 220 VAL A C 1
ATOM 1682 O O . VAL A 1 220 ? 21.656 -1.985 -0.469 1 97.81 220 VAL A O 1
ATOM 1685 N N . PHE A 1 221 ? 23.688 -2.76 0.008 1 95.38 221 PHE A N 1
ATOM 1686 C CA . PHE A 1 221 ? 24.266 -1.453 -0.281 1 95.38 221 PHE A CA 1
ATOM 1687 C C . PHE A 1 221 ? 25.641 -1.604 -0.902 1 95.38 221 PHE A C 1
ATOM 1689 O O . PHE A 1 221 ? 26.266 -2.666 -0.808 1 95.38 221 PHE A O 1
ATOM 1696 N N . LYS A 1 222 ? 26.094 -0.646 -1.592 1 93 222 LYS A N 1
ATOM 1697 C CA . LYS A 1 222 ? 27.438 -0.504 -2.119 1 93 222 LYS A CA 1
ATOM 1698 C C . LYS A 1 222 ? 28.031 0.852 -1.748 1 93 222 LYS A C 1
ATOM 1700 O O . LYS A 1 222 ? 27.516 1.895 -2.146 1 93 222 LYS A O 1
ATOM 1705 N N . GLY A 1 223 ? 29.203 0.81 -0.979 1 84.69 223 GLY A N 1
ATOM 1706 C CA . GLY A 1 223 ? 29.797 2.047 -0.49 1 84.69 223 GLY A CA 1
ATOM 1707 C C . GLY A 1 223 ? 28.938 2.732 0.566 1 84.69 223 GLY A C 1
ATOM 1708 O O . GLY A 1 223 ? 28.672 2.156 1.621 1 84.69 223 GLY A O 1
ATOM 1709 N N . GLY A 1 224 ? 28.234 3.852 0.266 1 77.62 224 GLY A N 1
ATOM 1710 C CA . GLY A 1 224 ? 27.328 4.57 1.151 1 77.62 224 GLY A CA 1
ATOM 1711 C C . GLY A 1 224 ? 25.906 4.664 0.612 1 77.62 224 GLY A C 1
ATOM 1712 O O . GLY A 1 224 ? 25.688 4.48 -0.586 1 77.62 224 GLY A O 1
ATOM 1713 N N . PHE A 1 225 ? 25.047 4.594 1.624 1 74.75 225 PHE A N 1
ATOM 1714 C CA . PHE A 1 225 ? 23.688 4.82 1.148 1 74.75 225 PHE A CA 1
ATOM 1715 C C . PHE A 1 225 ? 22.922 5.742 2.096 1 74.75 225 PHE A C 1
ATOM 1717 O O . PHE A 1 225 ? 23.031 5.605 3.316 1 74.75 225 PHE A O 1
ATOM 1724 N N . PRO A 1 226 ? 22.281 6.691 1.448 1 81 226 PRO A N 1
ATOM 1725 C CA . PRO A 1 226 ? 21.5 7.621 2.262 1 81 226 PRO A CA 1
ATOM 1726 C C . PRO A 1 226 ? 20.375 6.926 3.033 1 81 226 PRO A C 1
ATOM 1728 O O . PRO A 1 226 ? 19.766 5.992 2.521 1 81 226 PRO A O 1
ATOM 1731 N N . GLU A 1 227 ? 20.25 7.281 4.293 1 89.69 227 GLU A N 1
ATOM 1732 C CA . GLU A 1 227 ? 19.234 6.641 5.133 1 89.69 227 GLU A CA 1
ATOM 1733 C C . GLU A 1 227 ? 18.344 7.676 5.816 1 89.69 227 GLU A C 1
ATOM 1735 O O . GLU A 1 227 ? 17.703 7.379 6.824 1 89.69 227 GLU A O 1
ATOM 1740 N N . LYS A 1 228 ? 18.375 8.812 5.316 1 90.31 228 LYS A N 1
ATOM 1741 C CA . LYS A 1 228 ? 17.609 9.883 5.953 1 90.31 228 LYS A CA 1
ATOM 1742 C C . LYS A 1 228 ? 16.141 9.508 6.086 1 90.31 228 LYS A C 1
ATOM 1744 O O . LYS A 1 228 ? 15.539 9.672 7.152 1 90.31 228 LYS A O 1
ATOM 1749 N N . GLY A 1 229 ? 15.586 9 4.977 1 91.06 229 GLY A N 1
ATOM 1750 C CA . GLY A 1 229 ? 14.188 8.602 5.004 1 91.06 229 GLY A CA 1
ATOM 1751 C C . GLY A 1 229 ? 13.891 7.527 6.035 1 91.06 229 GLY A C 1
ATOM 1752 O O . GLY A 1 229 ? 12.844 7.543 6.676 1 91.06 229 GLY A O 1
ATOM 1753 N N . PHE A 1 230 ? 14.82 6.723 6.234 1 93.19 230 PHE A N 1
ATOM 1754 C CA . PHE A 1 230 ? 14.695 5.641 7.207 1 93.19 230 PHE A CA 1
ATOM 1755 C C . PHE A 1 230 ? 14.641 6.191 8.625 1 93.19 230 PHE A C 1
ATOM 1757 O O . PHE A 1 230 ? 13.773 5.809 9.414 1 93.19 230 PHE A O 1
ATOM 1764 N N . PHE A 1 231 ? 15.406 7.117 8.914 1 93.06 231 PHE A N 1
ATOM 1765 C CA . PHE A 1 231 ? 15.508 7.672 10.258 1 93.06 231 PHE A CA 1
ATOM 1766 C C . PHE A 1 231 ? 14.328 8.594 10.555 1 93.06 231 PHE A C 1
ATOM 1768 O O . PHE A 1 231 ? 13.891 8.703 11.703 1 93.06 231 PHE A O 1
ATOM 1775 N N . GLU A 1 232 ? 13.836 9.156 9.57 1 95.31 232 GLU A N 1
ATOM 1776 C CA . GLU A 1 232 ? 12.805 10.18 9.758 1 95.31 232 GLU A CA 1
ATOM 1777 C C . GLU A 1 232 ? 11.438 9.547 9.977 1 95.31 232 GLU A C 1
ATOM 1779 O O . GLU A 1 232 ? 10.477 10.242 10.32 1 95.31 232 GLU A O 1
ATOM 1784 N N . LEU A 1 233 ? 11.312 8.258 9.875 1 94.06 233 LEU A N 1
ATOM 1785 C CA . LEU A 1 233 ? 10.039 7.57 10.078 1 94.06 233 LEU A CA 1
ATOM 1786 C C . LEU A 1 233 ? 9.805 7.293 11.562 1 94.06 233 LEU A C 1
ATOM 1788 O O . LEU A 1 233 ? 8.742 6.805 11.945 1 94.06 233 LEU A O 1
ATOM 1792 N N . ASP A 1 234 ? 10.703 7.633 12.438 1 91.81 234 ASP A N 1
ATOM 1793 C CA . ASP A 1 234 ? 10.602 7.426 13.883 1 91.81 234 ASP A CA 1
ATOM 1794 C C . ASP A 1 234 ? 10.203 5.988 14.203 1 91.81 234 ASP A C 1
ATOM 1796 O O . ASP A 1 234 ? 9.25 5.758 14.953 1 91.81 234 ASP A O 1
ATOM 1800 N N . LEU A 1 235 ? 10.906 5.059 13.625 1 94.31 235 LEU A N 1
ATOM 1801 C CA . LEU A 1 235 ? 10.625 3.641 13.836 1 94.31 235 LEU A CA 1
ATOM 1802 C C . LEU A 1 235 ? 10.977 3.221 15.258 1 94.31 235 LEU A C 1
ATOM 1804 O O . LEU A 1 235 ? 11.883 3.793 15.875 1 94.31 235 LEU A O 1
ATOM 1808 N N . SER A 1 236 ? 10.242 2.246 15.75 1 93.19 236 SER A N 1
ATOM 1809 C CA . SER A 1 236 ? 10.594 1.65 17.031 1 93.19 236 SER A CA 1
ATOM 1810 C C . SER A 1 236 ? 11.906 0.885 16.953 1 93.19 236 SER A C 1
ATOM 1812 O O . SER A 1 236 ? 12.383 0.58 15.852 1 93.19 236 SER A O 1
ATOM 1814 N N . GLU A 1 237 ? 12.445 0.587 18.078 1 95.06 237 GLU A N 1
ATOM 1815 C CA . GLU A 1 237 ? 13.695 -0.158 18.109 1 95.06 237 GLU A CA 1
ATOM 1816 C C . GLU A 1 237 ? 13.531 -1.538 17.469 1 95.06 237 GLU A C 1
ATOM 1818 O O . GLU A 1 237 ? 14.43 -2.018 16.781 1 95.06 237 GLU A O 1
ATOM 1823 N N . ALA A 1 238 ? 12.422 -2.156 17.734 1 94.88 238 ALA A N 1
ATOM 1824 C CA . ALA A 1 238 ? 12.164 -3.475 17.156 1 94.88 238 ALA A CA 1
ATOM 1825 C C . ALA A 1 238 ? 12.109 -3.406 15.641 1 94.88 238 ALA A C 1
ATOM 1827 O O . ALA A 1 238 ? 12.633 -4.289 14.953 1 94.88 238 ALA A O 1
ATOM 1828 N N . GLU A 1 239 ? 11.445 -2.389 15.125 1 95.81 239 GLU A N 1
ATOM 1829 C CA . GLU A 1 239 ? 11.352 -2.213 13.68 1 95.81 239 GLU A CA 1
ATOM 1830 C C . GLU A 1 239 ? 12.719 -1.957 13.055 1 95.81 239 GLU A C 1
ATOM 1832 O O . GLU A 1 239 ? 13.039 -2.496 11.992 1 95.81 239 GLU A O 1
ATOM 1837 N N . LYS A 1 240 ? 13.531 -1.171 13.719 1 96.38 240 LYS A N 1
ATOM 1838 C CA . LYS A 1 240 ? 14.883 -0.879 13.242 1 96.38 240 LYS A CA 1
ATOM 1839 C C . LYS A 1 240 ? 15.742 -2.139 13.227 1 96.38 240 LYS A C 1
ATOM 1841 O O . LYS A 1 240 ? 16.531 -2.344 12.305 1 96.38 240 LYS A O 1
ATOM 1846 N N . ALA A 1 241 ? 15.562 -2.914 14.211 1 96.19 241 ALA A N 1
ATOM 1847 C CA . ALA A 1 241 ? 16.375 -4.113 14.383 1 96.19 241 ALA A CA 1
ATOM 1848 C C . ALA A 1 241 ? 16.094 -5.125 13.273 1 96.19 241 ALA A C 1
ATOM 1850 O O . ALA A 1 241 ? 16.906 -6.008 13.008 1 96.19 241 ALA A O 1
ATOM 1851 N N . ALA A 1 242 ? 14.961 -4.988 12.625 1 96.88 242 ALA A N 1
ATOM 1852 C CA . ALA A 1 242 ? 14.594 -5.906 11.547 1 96.88 242 ALA A CA 1
ATOM 1853 C C . ALA A 1 242 ? 15.422 -5.641 10.297 1 96.88 242 ALA A C 1
ATOM 1855 O O . ALA A 1 242 ? 15.5 -6.488 9.406 1 96.88 242 ALA A O 1
ATOM 1856 N N . VAL A 1 243 ? 16.031 -4.473 10.219 1 97.62 243 VAL A N 1
ATOM 1857 C CA . VAL A 1 243 ? 16.797 -4.082 9.039 1 97.62 243 VAL A CA 1
ATOM 1858 C C . VAL A 1 243 ? 18.266 -4.465 9.219 1 97.62 243 VAL A C 1
ATOM 1860 O O . VAL A 1 243 ? 18.891 -4.066 10.203 1 97.62 243 VAL A O 1
ATOM 1863 N N . ARG A 1 244 ? 18.781 -5.211 8.297 1 97.12 244 ARG A N 1
ATOM 1864 C CA . ARG A 1 244 ? 20.156 -5.703 8.344 1 97.12 244 ARG A CA 1
ATOM 1865 C C . ARG A 1 244 ? 20.922 -5.324 7.082 1 97.12 244 ARG A C 1
ATOM 1867 O O . ARG A 1 244 ? 20.688 -5.898 6.016 1 97.12 244 ARG A O 1
ATOM 1874 N N . PRO A 1 245 ? 21.891 -4.449 7.203 1 95.62 245 PRO A N 1
ATOM 1875 C CA . PRO A 1 245 ? 22.656 -4.051 6.023 1 95.62 245 PRO A CA 1
ATOM 1876 C C . PRO A 1 245 ? 23.562 -5.168 5.512 1 95.62 245 PRO A C 1
ATOM 1878 O O . PRO A 1 245 ? 24.156 -5.898 6.309 1 95.62 245 PRO A O 1
ATOM 1881 N N . ILE A 1 246 ? 23.609 -5.324 4.23 1 96.94 246 ILE A N 1
ATOM 1882 C CA . ILE A 1 246 ? 24.469 -6.309 3.574 1 96.94 246 ILE A CA 1
ATOM 1883 C C . ILE A 1 246 ? 25.234 -5.652 2.424 1 96.94 246 ILE A C 1
ATOM 1885 O O . ILE A 1 246 ? 24.625 -5.098 1.506 1 96.94 246 ILE A O 1
ATOM 1889 N N . ALA A 1 247 ? 26.5 -5.785 2.441 1 95.31 247 ALA A N 1
ATOM 1890 C CA . ALA A 1 247 ? 27.312 -5.203 1.373 1 95.31 247 ALA A CA 1
ATOM 1891 C C . ALA A 1 247 ? 27.25 -6.066 0.115 1 95.31 247 ALA A C 1
ATOM 1893 O O . ALA A 1 247 ? 27.344 -7.293 0.191 1 95.31 247 ALA A O 1
ATOM 1894 N N . VAL A 1 248 ? 27.141 -5.41 -1.02 1 95.31 248 VAL A N 1
ATOM 1895 C CA . VAL A 1 248 ? 27.062 -6.109 -2.297 1 95.31 248 VAL A CA 1
ATOM 1896 C C . VAL A 1 248 ? 28.312 -6.957 -2.498 1 95.31 248 VAL A C 1
ATOM 1898 O O . VAL A 1 248 ? 28.25 -8.039 -3.084 1 95.31 248 VAL A O 1
ATOM 1901 N N . GLU A 1 249 ? 29.422 -6.504 -1.991 1 92.62 249 GLU A N 1
ATOM 1902 C CA . GLU A 1 249 ? 30.703 -7.207 -2.137 1 92.62 249 GLU A CA 1
ATOM 1903 C C . GLU A 1 249 ? 30.625 -8.602 -1.513 1 92.62 249 GLU A C 1
ATOM 1905 O O . GLU A 1 249 ? 31.219 -9.547 -2.033 1 92.62 249 GLU A O 1
ATOM 1910 N N . ALA A 1 250 ? 29.984 -8.656 -0.403 1 94.31 250 ALA A N 1
ATOM 1911 C CA . ALA A 1 250 ? 29.844 -9.953 0.258 1 94.31 250 ALA A CA 1
ATOM 1912 C C . ALA A 1 250 ? 28.938 -10.883 -0.548 1 94.31 250 ALA A C 1
ATOM 1914 O O . ALA A 1 250 ? 29.188 -12.094 -0.61 1 94.31 250 ALA A O 1
ATOM 1915 N N . LEU A 1 251 ? 27.938 -10.352 -1.168 1 95.94 251 LEU A N 1
ATOM 1916 C CA . LEU A 1 251 ? 26.969 -11.133 -1.942 1 95.94 251 LEU A CA 1
ATOM 1917 C C . LEU A 1 251 ? 27.609 -11.641 -3.236 1 95.94 251 LEU A C 1
ATOM 1919 O O . LEU A 1 251 ? 27.266 -12.727 -3.717 1 95.94 251 LEU A O 1
ATOM 1923 N N . SER A 1 252 ? 28.484 -10.852 -3.822 1 93.94 252 SER A N 1
ATOM 1924 C CA . SER A 1 252 ? 29.047 -11.133 -5.137 1 93.94 252 SER A CA 1
ATOM 1925 C C . SER A 1 252 ? 30.297 -12 -5.023 1 93.94 252 SER A C 1
ATOM 1927 O O . SER A 1 252 ? 30.797 -12.508 -6.031 1 93.94 252 SER A O 1
ATOM 1929 N N . SER A 1 253 ? 30.797 -12.203 -3.871 1 92.56 253 SER A N 1
ATOM 1930 C CA . SER A 1 253 ? 32.062 -12.906 -3.686 1 92.56 253 SER A CA 1
ATOM 1931 C C . SER A 1 253 ? 31.844 -14.414 -3.588 1 92.56 253 SER A C 1
ATOM 1933 O O . SER A 1 253 ? 30.875 -14.867 -2.99 1 92.56 253 SER A O 1
ATOM 1935 N N . HIS A 1 254 ? 32.781 -15.133 -4.141 1 91.44 254 HIS A N 1
ATOM 1936 C CA . HIS A 1 254 ? 32.781 -16.578 -3.988 1 91.44 254 HIS A CA 1
ATOM 1937 C C . HIS A 1 254 ? 33.25 -16.984 -2.6 1 91.44 254 HIS A C 1
ATOM 1939 O O . HIS A 1 254 ? 33 -18.109 -2.158 1 91.44 254 HIS A O 1
ATOM 1945 N N . GLU A 1 255 ? 34 -16.062 -1.984 1 91.31 255 GLU A N 1
ATOM 1946 C CA . GLU A 1 255 ? 34.438 -16.234 -0.604 1 91.31 255 GLU A CA 1
ATOM 1947 C C . GLU A 1 255 ? 34 -15.055 0.267 1 91.31 255 GLU A C 1
ATOM 1949 O O . GLU A 1 255 ? 34.844 -14.266 0.717 1 91.31 255 GLU A O 1
ATOM 1954 N N . PRO A 1 256 ? 32.781 -15.102 0.614 1 90.69 256 PRO A N 1
ATOM 1955 C CA . PRO A 1 256 ? 32.219 -13.93 1.277 1 90.69 256 PRO A CA 1
ATOM 1956 C C . PRO A 1 256 ? 32.906 -13.609 2.602 1 90.69 256 PRO A C 1
ATOM 1958 O O . PRO A 1 256 ? 33.125 -12.438 2.92 1 90.69 256 PRO A O 1
ATOM 1961 N N . PHE A 1 257 ? 33.375 -14.594 3.352 1 88.56 257 PHE A N 1
ATOM 1962 C CA . PHE A 1 257 ? 33.906 -14.375 4.695 1 88.56 257 PHE A CA 1
ATOM 1963 C C . PHE A 1 257 ? 35.312 -13.859 4.637 1 88.56 257 PHE A C 1
ATOM 1965 O O . PHE A 1 257 ? 35.875 -13.438 5.652 1 88.56 257 PHE A O 1
ATOM 1972 N N . SER A 1 258 ? 35.875 -13.75 3.445 1 86.12 258 SER A N 1
ATOM 1973 C CA . SER A 1 258 ? 37.219 -13.188 3.254 1 86.12 258 SER A CA 1
ATOM 1974 C C . SER A 1 258 ? 37.125 -11.727 2.834 1 86.12 258 SER A C 1
ATOM 1976 O O . SER A 1 258 ? 38.156 -11.047 2.742 1 86.12 258 SER A O 1
ATOM 1978 N N . THR A 1 259 ? 35.938 -11.281 2.65 1 88.5 259 THR A N 1
ATOM 1979 C CA . THR A 1 259 ? 35.781 -9.898 2.217 1 88.5 259 THR A CA 1
ATOM 1980 C C . THR A 1 259 ? 36.094 -8.938 3.357 1 88.5 259 THR A C 1
ATOM 1982 O O . THR A 1 259 ? 35.875 -9.258 4.527 1 88.5 259 THR A O 1
ATOM 1985 N N . GLU A 1 260 ? 36.531 -7.734 3.016 1 84 260 GLU A N 1
ATOM 1986 C CA . GLU A 1 260 ? 36.938 -6.723 3.996 1 84 260 GLU A CA 1
ATOM 1987 C C . GLU A 1 260 ? 35.75 -6.328 4.879 1 84 260 GLU A C 1
ATOM 1989 O O . GLU A 1 260 ? 35.938 -6.043 6.066 1 84 260 GLU A O 1
ATOM 1994 N N . TRP A 1 261 ? 34.594 -6.316 4.297 1 86.25 261 TRP A N 1
ATOM 1995 C CA . TRP A 1 261 ? 33.406 -5.895 5.031 1 86.25 261 TRP A CA 1
ATOM 1996 C C . TRP A 1 261 ? 33.094 -6.863 6.168 1 86.25 261 TRP A C 1
ATOM 1998 O O . TRP A 1 261 ? 32.625 -6.453 7.23 1 86.25 261 TRP A O 1
ATOM 2008 N N . LEU A 1 262 ? 33.406 -8.055 6.008 1 86.94 262 LEU A N 1
ATOM 2009 C CA . LEU A 1 262 ? 33.094 -9.055 7.012 1 86.94 262 LEU A CA 1
ATOM 2010 C C . LEU A 1 262 ? 34.281 -9.32 7.922 1 86.94 262 LEU A C 1
ATOM 2012 O O . LEU A 1 262 ? 34.156 -10.031 8.922 1 86.94 262 LEU A O 1
ATOM 2016 N N . ARG A 1 263 ? 35.438 -8.75 7.504 1 80.56 263 ARG A N 1
ATOM 2017 C CA . ARG A 1 263 ? 36.625 -8.961 8.305 1 80.56 263 ARG A CA 1
ATOM 2018 C C . ARG A 1 263 ? 36.875 -7.785 9.242 1 80.56 263 ARG A C 1
ATOM 2020 O O . ARG A 1 263 ? 36.625 -6.633 8.875 1 80.56 263 ARG A O 1
ATOM 2027 N N . PRO A 1 264 ? 37.062 -8.133 10.453 1 67.19 264 PRO A N 1
ATOM 2028 C CA . PRO A 1 264 ? 37.438 -7.043 11.352 1 67.19 264 PRO A CA 1
ATOM 2029 C C . PRO A 1 264 ? 38.688 -6.309 10.883 1 67.19 264 PRO A C 1
ATOM 2031 O O . PRO A 1 264 ? 39.594 -6.906 10.258 1 67.19 264 PRO A O 1
ATOM 2034 N N . ALA A 1 265 ? 38.562 -5.02 10.484 1 57.53 265 ALA A N 1
ATOM 2035 C CA . ALA A 1 265 ? 39.781 -4.305 10.133 1 57.53 265 ALA A CA 1
ATOM 2036 C C . ALA A 1 265 ? 40.906 -4.664 11.078 1 57.53 265 ALA A C 1
ATOM 2038 O O . ALA A 1 265 ? 40.75 -4.656 12.305 1 57.53 265 ALA A O 1
ATOM 2039 N N . SER A 1 266 ? 41.688 -5.559 10.68 1 52.03 266 SER A N 1
ATOM 2040 C CA . SER A 1 266 ? 42.906 -5.832 11.438 1 52.03 266 SER A CA 1
ATOM 2041 C C . SER A 1 266 ? 43.656 -4.543 11.773 1 52.03 266 SER A C 1
ATOM 2043 O O . SER A 1 266 ? 44.406 -4.016 10.938 1 52.03 266 SER A O 1
ATOM 2045 N N . ASN A 1 267 ? 43.156 -3.453 12.039 1 46.25 267 ASN A N 1
ATOM 2046 C CA . ASN A 1 267 ? 44.156 -2.475 12.422 1 46.25 267 ASN A CA 1
ATOM 2047 C C . ASN A 1 267 ? 45.062 -3.021 13.508 1 46.25 267 ASN A C 1
ATOM 2049 O O . ASN A 1 267 ? 44.594 -3.576 14.508 1 46.25 267 ASN A O 1
ATOM 2053 N N . ALA A 1 268 ? 46.406 -3.002 13.273 1 42.12 268 ALA A N 1
ATOM 2054 C CA . ALA A 1 268 ? 47.625 -3.348 14.039 1 42.12 268 ALA A CA 1
ATOM 2055 C C . ALA A 1 268 ? 47.5 -2.844 15.469 1 42.12 268 ALA A C 1
ATOM 2057 O O . ALA A 1 268 ? 47.781 -3.588 16.422 1 42.12 268 ALA A O 1
ATOM 2058 N N . GLU A 1 269 ? 47.969 -1.429 15.766 1 42.66 269 GLU A N 1
ATOM 2059 C CA . GLU A 1 269 ? 48.656 -0.866 16.922 1 42.66 269 GLU A CA 1
ATOM 2060 C C . GLU A 1 269 ? 47.688 -0.555 18.047 1 42.66 269 GLU A C 1
ATOM 2062 O O . GLU A 1 269 ? 47.156 0.559 18.141 1 42.66 269 GLU A O 1
ATOM 2067 N N . ALA A 1 270 ? 46.938 -1.337 18.391 1 45.47 270 ALA A N 1
ATOM 2068 C CA . ALA A 1 270 ? 45.969 -1.223 19.469 1 45.47 270 ALA A CA 1
ATOM 2069 C C . ALA A 1 270 ? 46.625 -0.851 20.781 1 45.47 270 ALA A C 1
ATOM 2071 O O . ALA A 1 270 ? 46.656 -1.654 21.719 1 45.47 270 ALA A O 1
ATOM 2072 N N . GLU A 1 271 ? 47.75 -0.357 20.75 1 45.94 271 GLU A N 1
ATOM 2073 C CA . GLU A 1 271 ? 48.344 -0.151 22.062 1 45.94 271 GLU A CA 1
ATOM 2074 C C . GLU A 1 271 ? 47.469 0.777 22.906 1 45.94 271 GLU A C 1
ATOM 2076 O O . GLU A 1 271 ? 47.688 0.904 24.125 1 45.94 271 GLU A O 1
ATOM 2081 N N . GLU A 1 272 ? 46.719 1.729 22.344 1 52.19 272 GLU A N 1
ATOM 2082 C CA . GLU A 1 272 ? 46.094 2.707 23.234 1 52.19 272 GLU A CA 1
ATOM 2083 C C . GLU A 1 272 ? 44.656 2.312 23.562 1 52.19 272 GLU A C 1
ATOM 2085 O O . GLU A 1 272 ? 43.969 1.711 22.734 1 52.19 272 GLU A O 1
ATOM 2090 N N . PRO A 1 273 ? 44.156 2.459 24.812 1 56.09 273 PRO A N 1
ATOM 2091 C CA . PRO A 1 273 ? 42.844 2.121 25.359 1 56.09 273 PRO A CA 1
ATOM 2092 C C . PRO A 1 273 ? 41.719 2.521 24.422 1 56.09 273 PRO A C 1
ATOM 2094 O O . PRO A 1 273 ? 40.75 1.759 24.234 1 56.09 273 PRO A O 1
ATOM 2097 N N . VAL A 1 274 ? 41.656 3.824 24.078 1 60.5 274 VAL A N 1
ATOM 2098 C CA . VAL A 1 274 ? 40.656 4.273 23.094 1 60.5 274 VAL A CA 1
ATOM 2099 C C . VAL A 1 274 ? 40.719 3.371 21.875 1 60.5 274 VAL A C 1
ATOM 2101 O O . VAL A 1 274 ? 39.688 3.105 21.25 1 60.5 274 VAL A O 1
ATOM 2104 N N . ALA A 1 275 ? 41.844 2.896 21.656 1 62.66 275 ALA A N 1
ATOM 2105 C CA . ALA A 1 275 ? 42.062 1.993 20.531 1 62.66 275 ALA A CA 1
ATOM 2106 C C . ALA A 1 275 ? 41.438 0.63 20.797 1 62.66 275 ALA A C 1
ATOM 2108 O O . ALA A 1 275 ? 40.875 0.016 19.891 1 62.66 275 ALA A O 1
ATOM 2109 N N . ALA A 1 276 ? 41.375 0.297 22.109 1 64.5 276 ALA A N 1
ATOM 2110 C CA . ALA A 1 276 ? 40.781 -0.983 22.5 1 64.5 276 ALA A CA 1
ATOM 2111 C C . ALA A 1 276 ? 39.281 -0.957 22.359 1 64.5 276 ALA A C 1
ATOM 2113 O O . ALA A 1 276 ? 38.688 -1.924 21.875 1 64.5 276 ALA A O 1
ATOM 2114 N N . GLY A 1 277 ? 38.562 0.122 22.922 1 71.38 277 GLY A N 1
ATOM 2115 C CA . GLY A 1 277 ? 37.125 0.268 22.781 1 71.38 277 GLY A CA 1
ATOM 2116 C C . GLY A 1 277 ? 36.688 0.265 21.328 1 71.38 277 GLY A C 1
ATOM 2117 O O . GLY A 1 277 ? 35.688 -0.394 20.984 1 71.38 277 GLY A O 1
ATOM 2118 N N . ARG A 1 278 ? 37.344 0.996 20.594 1 78.44 278 ARG A N 1
ATOM 2119 C CA . ARG A 1 278 ? 37.062 1.05 19.156 1 78.44 278 ARG A CA 1
ATOM 2120 C C . ARG A 1 278 ? 37.281 -0.311 18.5 1 78.44 278 ARG A C 1
ATOM 2122 O O . ARG A 1 278 ? 36.531 -0.71 17.625 1 78.44 278 ARG A O 1
ATOM 2129 N N . ALA A 1 279 ? 38.375 -0.92 18.953 1 76.44 279 ALA A N 1
ATOM 2130 C CA . ALA A 1 279 ? 38.688 -2.248 18.422 1 76.44 279 ALA A CA 1
ATOM 2131 C C . ALA A 1 279 ? 37.562 -3.236 18.766 1 76.44 279 ALA A C 1
ATOM 2133 O O . ALA A 1 279 ? 37.156 -4.051 17.938 1 76.44 279 ALA A O 1
ATOM 2134 N N . GLU A 1 280 ? 37.062 -3.178 20.031 1 82.31 280 GLU A N 1
ATOM 2135 C CA . GLU A 1 280 ? 36 -4.059 20.453 1 82.31 280 GLU A CA 1
ATOM 2136 C C . GLU A 1 280 ? 34.719 -3.75 19.688 1 82.31 280 GLU A C 1
ATOM 2138 O O . GLU A 1 280 ? 33.969 -4.664 19.312 1 82.31 280 GLU A O 1
ATOM 2143 N N . ALA A 1 281 ? 34.406 -2.52 19.578 1 83.62 281 ALA A N 1
ATOM 2144 C CA . ALA A 1 281 ? 33.219 -2.115 18.812 1 83.62 281 ALA A CA 1
ATOM 2145 C C . ALA A 1 281 ? 33.281 -2.613 17.375 1 83.62 281 ALA A C 1
ATOM 2147 O O . ALA A 1 281 ? 32.281 -3.08 16.812 1 83.62 281 ALA A O 1
ATOM 2148 N N . ARG A 1 282 ? 34.438 -2.484 16.875 1 82.19 282 ARG A N 1
ATOM 2149 C CA . ARG A 1 282 ? 34.656 -2.963 15.516 1 82.19 282 ARG A CA 1
ATOM 2150 C C . ARG A 1 282 ? 34.469 -4.473 15.438 1 82.19 282 ARG A C 1
ATOM 2152 O O . ARG A 1 282 ? 33.875 -4.977 14.484 1 82.19 282 ARG A O 1
ATOM 2159 N N . ALA A 1 283 ? 35.031 -5.133 16.344 1 84.12 283 ALA A N 1
ATOM 2160 C CA . ALA A 1 283 ? 34.875 -6.586 16.391 1 84.12 283 ALA A CA 1
ATOM 2161 C C . ALA A 1 283 ? 33.438 -6.996 16.531 1 84.12 283 ALA A C 1
ATOM 2163 O O . ALA A 1 283 ? 32.969 -7.949 15.906 1 84.12 283 ALA A O 1
ATOM 2164 N N . THR A 1 284 ? 32.781 -6.32 17.375 1 88.12 284 THR A N 1
ATOM 2165 C CA . THR A 1 284 ? 31.359 -6.605 17.594 1 88.12 284 THR A CA 1
ATOM 2166 C C . THR A 1 284 ? 30.547 -6.363 16.312 1 88.12 284 THR A C 1
ATOM 2168 O O . THR A 1 284 ? 29.688 -7.164 15.953 1 88.12 284 THR A O 1
ATOM 2171 N N . ARG A 1 285 ? 30.875 -5.297 15.68 1 88.44 285 ARG A N 1
ATOM 2172 C CA . ARG A 1 285 ? 30.203 -4.98 14.422 1 88.44 285 ARG A CA 1
ATOM 2173 C C . ARG A 1 285 ? 30.469 -6.047 13.367 1 88.44 285 ARG A C 1
ATOM 2175 O O . ARG A 1 285 ? 29.578 -6.434 12.617 1 88.44 285 ARG A O 1
ATOM 2182 N N . ALA A 1 286 ? 31.672 -6.441 13.305 1 88.56 286 ALA A N 1
ATOM 2183 C CA . ALA A 1 286 ? 32.062 -7.48 12.352 1 88.56 286 ALA A CA 1
ATOM 2184 C C . ALA A 1 286 ? 31.328 -8.789 12.648 1 88.56 286 ALA A C 1
ATOM 2186 O O . ALA A 1 286 ? 30.906 -9.492 11.727 1 88.56 286 ALA A O 1
ATOM 2187 N N . ARG A 1 287 ? 31.25 -9.125 13.883 1 90.88 287 ARG A N 1
ATOM 2188 C CA . ARG A 1 287 ? 30.531 -10.336 14.273 1 90.88 287 ARG A CA 1
ATOM 2189 C C . ARG A 1 287 ? 29.062 -10.242 13.898 1 90.88 287 ARG A C 1
ATOM 2191 O O . ARG A 1 287 ? 28.469 -11.227 13.438 1 90.88 287 ARG A O 1
ATOM 2198 N N . GLN A 1 288 ? 28.5 -9.086 14.086 1 93.19 288 GLN A N 1
ATOM 2199 C CA . GLN A 1 288 ? 27.094 -8.883 13.727 1 93.19 288 GLN A CA 1
ATOM 2200 C C . GLN A 1 288 ? 26.891 -9 12.219 1 93.19 288 GLN A C 1
ATOM 2202 O O . GLN A 1 288 ? 25.922 -9.594 11.758 1 93.19 288 GLN A O 1
ATOM 2207 N N . ARG A 1 289 ? 27.797 -8.383 11.531 1 94.06 289 ARG A N 1
ATOM 2208 C CA . ARG A 1 289 ? 27.719 -8.453 10.07 1 94.06 289 ARG A CA 1
ATOM 2209 C C . ARG A 1 289 ? 27.781 -9.906 9.594 1 94.06 289 ARG A C 1
ATOM 2211 O O . ARG A 1 289 ? 27.031 -10.305 8.703 1 94.06 289 ARG A O 1
ATOM 2218 N N . LYS A 1 290 ? 28.688 -10.617 10.195 1 94.19 290 LYS A N 1
ATOM 2219 C CA . LYS A 1 290 ? 28.828 -12.023 9.844 1 94.19 290 LYS A CA 1
ATOM 2220 C C . LYS A 1 290 ? 27.547 -12.805 10.172 1 94.19 290 LYS A C 1
ATOM 2222 O O . LYS A 1 290 ? 27.094 -13.617 9.375 1 94.19 290 LYS A O 1
ATOM 2227 N N . ALA A 1 291 ? 27.062 -12.539 11.305 1 95.5 291 ALA A N 1
ATOM 2228 C CA . ALA A 1 291 ? 25.828 -13.211 11.719 1 95.5 291 ALA A CA 1
ATOM 2229 C C . ALA A 1 291 ? 24.688 -12.883 10.773 1 95.5 291 ALA A C 1
ATOM 2231 O O . ALA A 1 291 ? 23.875 -13.758 10.438 1 95.5 291 ALA A O 1
ATOM 2232 N N . ASP A 1 292 ? 24.562 -11.641 10.383 1 96.25 292 ASP A N 1
ATOM 2233 C CA . ASP A 1 292 ? 23.531 -11.219 9.445 1 96.25 292 ASP A CA 1
ATOM 2234 C C . ASP A 1 292 ? 23.688 -11.914 8.094 1 96.25 292 ASP A C 1
ATOM 2236 O O . ASP A 1 292 ? 22.703 -12.359 7.508 1 96.25 292 ASP A O 1
ATOM 2240 N N . PHE A 1 293 ? 24.859 -11.938 7.645 1 96.88 293 PHE A N 1
ATOM 2241 C CA . PHE A 1 293 ? 25.141 -12.586 6.367 1 96.88 293 PHE A CA 1
ATOM 2242 C C . PHE A 1 293 ? 24.812 -14.07 6.441 1 96.88 293 PHE A C 1
ATOM 2244 O O . PHE A 1 293 ? 24.234 -14.633 5.512 1 96.88 293 PHE A O 1
ATOM 2251 N N . GLU A 1 294 ? 25.203 -14.695 7.52 1 96.38 294 GLU A N 1
ATOM 2252 C CA . GLU A 1 294 ? 24.906 -16.109 7.711 1 96.38 294 GLU A CA 1
ATOM 2253 C C . GLU A 1 294 ? 23.406 -16.359 7.77 1 96.38 294 GLU A C 1
ATOM 2255 O O . GLU A 1 294 ? 22.906 -17.344 7.227 1 96.38 294 GLU A O 1
ATOM 2260 N N . SER A 1 295 ? 22.766 -15.477 8.406 1 96.44 295 SER A N 1
ATOM 2261 C CA . SER A 1 295 ? 21.312 -15.578 8.461 1 96.44 295 SER A CA 1
ATOM 2262 C C . SER A 1 295 ? 20.703 -15.508 7.07 1 96.44 295 SER A C 1
ATOM 2264 O O . SER A 1 295 ? 19.781 -16.266 6.758 1 96.44 295 SER A O 1
ATOM 2266 N N . LEU A 1 296 ? 21.156 -14.609 6.258 1 97.5 296 LEU A N 1
ATOM 2267 C CA . LEU A 1 296 ? 20.672 -14.453 4.895 1 97.5 296 LEU A CA 1
ATOM 2268 C C . LEU A 1 296 ? 20.891 -15.727 4.086 1 97.5 296 LEU A C 1
ATOM 2270 O O . LEU A 1 296 ? 20 -16.172 3.361 1 97.5 296 LEU A O 1
ATOM 2274 N N . GLU A 1 297 ? 22.047 -16.328 4.289 1 96.19 297 GLU A N 1
ATOM 2275 C CA . GLU A 1 297 ? 22.422 -17.484 3.486 1 96.19 297 GLU A CA 1
ATOM 2276 C C . GLU A 1 297 ? 21.734 -18.75 3.988 1 96.19 297 GLU A C 1
ATOM 2278 O O . GLU A 1 297 ? 21.641 -19.75 3.264 1 96.19 297 GLU A O 1
ATOM 2283 N N . ALA A 1 298 ? 21.234 -18.719 5.176 1 95.12 298 ALA A N 1
ATOM 2284 C CA . ALA A 1 298 ? 20.672 -19.906 5.809 1 95.12 298 ALA A CA 1
ATOM 2285 C C . ALA A 1 298 ? 19.312 -20.25 5.207 1 95.12 298 ALA A C 1
ATOM 2287 O O . ALA A 1 298 ? 18.906 -21.422 5.195 1 95.12 298 ALA A O 1
ATOM 2288 N N . GLN A 1 299 ? 18.562 -19.266 4.805 1 94.31 299 GLN A N 1
ATOM 2289 C CA . GLN A 1 299 ? 17.234 -19.484 4.266 1 94.31 299 GLN A CA 1
ATOM 2290 C C . GLN A 1 299 ? 16.938 -18.531 3.111 1 94.31 299 GLN A C 1
ATOM 2292 O O . GLN A 1 299 ? 17.406 -17.391 3.111 1 94.31 299 GLN A O 1
ATOM 2297 N N . PRO A 1 300 ? 16.141 -19 2.135 1 94.56 300 PRO A N 1
ATOM 2298 C CA . PRO A 1 300 ? 15.758 -18.094 1.049 1 94.56 300 PRO A CA 1
ATOM 2299 C C . PRO A 1 300 ? 14.883 -16.938 1.524 1 94.56 300 PRO A C 1
ATOM 2301 O O . PRO A 1 300 ? 14.344 -16.984 2.635 1 94.56 300 PRO A O 1
ATOM 2304 N N . VAL A 1 301 ? 14.812 -15.945 0.717 1 96.94 301 VAL A N 1
ATOM 2305 C CA . VAL A 1 301 ? 13.977 -14.797 1.034 1 96.94 301 VAL A CA 1
ATOM 2306 C C . VAL A 1 301 ? 12.656 -14.891 0.265 1 96.94 301 VAL A C 1
ATOM 2308 O O . VAL A 1 301 ? 12.562 -15.617 -0.726 1 96.94 301 VAL A O 1
ATOM 2311 N N . HIS A 1 302 ? 11.672 -14.133 0.734 1 95.38 302 HIS A N 1
ATOM 2312 C CA . HIS A 1 302 ? 10.328 -14.195 0.169 1 95.38 302 HIS A CA 1
ATOM 2313 C C . HIS A 1 302 ? 10.125 -13.125 -0.892 1 95.38 302 HIS A C 1
ATOM 2315 O O . HIS A 1 302 ? 9.234 -13.234 -1.731 1 95.38 302 HIS A O 1
ATOM 2321 N N . GLY A 1 303 ? 10.867 -12.125 -0.803 1 97.25 303 GLY A N 1
ATOM 2322 C CA . GLY A 1 303 ? 10.727 -11.039 -1.759 1 97.25 303 GLY A CA 1
ATOM 2323 C C . GLY A 1 303 ? 12.023 -10.297 -2.018 1 97.25 303 GLY A C 1
ATOM 2324 O O . GLY A 1 303 ? 12.875 -10.188 -1.127 1 97.25 303 GLY A O 1
ATOM 2325 N N . LEU A 1 304 ? 12.195 -9.867 -3.221 1 98.62 304 LEU A N 1
ATOM 2326 C CA . LEU A 1 304 ? 13.297 -9.016 -3.66 1 98.62 304 LEU A CA 1
ATOM 2327 C C . LEU A 1 304 ? 12.773 -7.695 -4.223 1 98.62 304 LEU A C 1
ATOM 2329 O O . LEU A 1 304 ? 12.031 -7.688 -5.207 1 98.62 304 LEU A O 1
ATOM 2333 N N . LEU A 1 305 ? 13.133 -6.633 -3.555 1 98.75 305 LEU A N 1
ATOM 2334 C CA . LEU A 1 305 ? 12.711 -5.305 -3.992 1 98.75 305 LEU A CA 1
ATOM 2335 C C . LEU A 1 305 ? 13.914 -4.473 -4.426 1 98.75 305 LEU A C 1
ATOM 2337 O O . LEU A 1 305 ? 14.906 -4.379 -3.699 1 98.75 305 LEU A O 1
ATOM 2341 N N . ILE A 1 306 ? 13.828 -3.918 -5.594 1 98.56 306 ILE A N 1
ATOM 2342 C CA . ILE A 1 306 ? 14.875 -3.031 -6.09 1 98.56 306 ILE A CA 1
ATOM 2343 C C . ILE A 1 306 ? 14.266 -1.696 -6.512 1 98.56 306 ILE A C 1
ATOM 2345 O O . ILE A 1 306 ? 13.406 -1.649 -7.391 1 98.56 306 ILE A O 1
ATOM 2349 N N . VAL A 1 307 ? 14.617 -0.679 -5.871 1 97.44 307 VAL A N 1
ATOM 2350 C CA . VAL A 1 307 ? 14.25 0.684 -6.242 1 97.44 307 VAL A CA 1
ATOM 2351 C C . VAL A 1 307 ? 15.508 1.471 -6.621 1 97.44 307 VAL A C 1
ATOM 2353 O O . VAL A 1 307 ? 16.344 1.752 -5.77 1 97.44 307 VAL A O 1
ATOM 2356 N N . ALA A 1 308 ? 15.617 1.811 -7.867 1 95.25 308 ALA A N 1
ATOM 2357 C CA . ALA A 1 308 ? 16.828 2.457 -8.375 1 95.25 308 ALA A CA 1
ATOM 2358 C C . ALA A 1 308 ? 16.484 3.516 -9.422 1 95.25 308 ALA A C 1
ATOM 2360 O O . ALA A 1 308 ? 15.531 3.352 -10.188 1 95.25 308 ALA A O 1
ATOM 2361 N N . GLY A 1 309 ? 17.219 4.578 -9.383 1 90.69 309 GLY A N 1
ATOM 2362 C CA . GLY A 1 309 ? 17.094 5.613 -10.398 1 90.69 309 GLY A CA 1
ATOM 2363 C C . GLY A 1 309 ? 17.984 5.375 -11.609 1 90.69 309 GLY A C 1
ATOM 2364 O O . GLY A 1 309 ? 18.516 4.277 -11.789 1 90.69 309 GLY A O 1
ATOM 2365 N N . GLU A 1 310 ? 18.078 6.359 -12.422 1 86.94 310 GLU A N 1
ATOM 2366 C CA . GLU A 1 310 ? 18.828 6.277 -13.664 1 86.94 310 GLU A CA 1
ATOM 2367 C C . GLU A 1 310 ? 20.328 6.09 -13.391 1 86.94 310 GLU A C 1
ATOM 2369 O O . GLU A 1 310 ? 21 5.352 -14.102 1 86.94 310 GLU A O 1
ATOM 2374 N N . ASP A 1 311 ? 20.797 6.668 -12.367 1 89 311 ASP A N 1
ATOM 2375 C CA . ASP A 1 311 ? 22.234 6.668 -12.07 1 89 311 ASP A CA 1
ATOM 2376 C C . ASP A 1 311 ? 22.672 5.344 -11.445 1 89 311 ASP A C 1
ATOM 2378 O O . ASP A 1 311 ? 23.859 5.035 -11.391 1 89 311 ASP A O 1
ATOM 2382 N N . GLU A 1 312 ? 21.688 4.547 -11.031 1 92.62 312 GLU A N 1
ATOM 2383 C CA . GLU A 1 312 ? 22.031 3.34 -10.289 1 92.62 312 GLU A CA 1
ATOM 2384 C C . GLU A 1 312 ? 21.672 2.082 -11.07 1 92.62 312 GLU A C 1
ATOM 2386 O O . GLU A 1 312 ? 21.516 1.003 -10.492 1 92.62 312 GLU A O 1
ATOM 2391 N N . LEU A 1 313 ? 21.562 2.219 -12.344 1 93.06 313 LEU A N 1
ATOM 2392 C CA . LEU A 1 313 ? 21.094 1.106 -13.164 1 93.06 313 LEU A CA 1
ATOM 2393 C C . LEU A 1 313 ? 22.078 -0.06 -13.094 1 93.06 313 LEU A C 1
ATOM 2395 O O . LEU A 1 313 ? 21.672 -1.215 -12.961 1 93.06 313 LEU A O 1
ATOM 2399 N N . ASP A 1 314 ? 23.375 0.2 -13.195 1 94.12 314 ASP A N 1
ATOM 2400 C CA . ASP A 1 314 ? 24.391 -0.85 -13.148 1 94.12 314 ASP A CA 1
ATOM 2401 C C . ASP A 1 314 ? 24.359 -1.578 -11.812 1 94.12 314 ASP A C 1
ATOM 2403 O O . ASP A 1 314 ? 24.453 -2.807 -11.758 1 94.12 314 ASP A O 1
ATOM 2407 N N . LEU A 1 315 ? 24.297 -0.822 -10.789 1 95.06 315 LEU A N 1
ATOM 2408 C CA . LEU A 1 315 ? 24.219 -1.412 -9.461 1 95.06 315 LEU A CA 1
ATOM 2409 C C . LEU A 1 315 ? 22.953 -2.266 -9.32 1 95.06 315 LEU A C 1
ATOM 2411 O O . LEU A 1 315 ? 23 -3.363 -8.758 1 95.06 315 LEU A O 1
ATOM 2415 N N . ALA A 1 316 ? 21.844 -1.753 -9.773 1 96.5 316 ALA A N 1
ATOM 2416 C CA . ALA A 1 316 ? 20.578 -2.484 -9.719 1 96.5 316 ALA A CA 1
ATOM 2417 C C . ALA A 1 316 ? 20.703 -3.838 -10.414 1 96.5 316 ALA A C 1
ATOM 2419 O O . ALA A 1 316 ? 20.234 -4.855 -9.898 1 96.5 316 ALA A O 1
ATOM 2420 N N . MET A 1 317 ? 21.344 -3.857 -11.539 1 95.69 317 MET A N 1
ATOM 2421 C CA . MET A 1 317 ? 21.5 -5.098 -12.289 1 95.69 317 MET A CA 1
ATOM 2422 C C . MET A 1 317 ? 22.422 -6.066 -11.562 1 95.69 317 MET A C 1
ATOM 2424 O O . MET A 1 317 ? 22.172 -7.273 -11.547 1 95.69 317 MET A O 1
ATOM 2428 N N . GLU A 1 318 ? 23.453 -5.535 -11.016 1 96.44 318 GLU A N 1
ATOM 2429 C CA . GLU A 1 318 ? 24.359 -6.359 -10.227 1 96.44 318 GLU A CA 1
ATOM 2430 C C . GLU A 1 318 ? 23.641 -7.012 -9.047 1 96.44 318 GLU A C 1
ATOM 2432 O O . GLU A 1 318 ? 23.781 -8.211 -8.812 1 96.44 318 GLU A O 1
ATOM 2437 N N . VAL A 1 319 ? 22.891 -6.223 -8.352 1 97.69 319 VAL A N 1
ATOM 2438 C CA . VAL A 1 319 ? 22.172 -6.703 -7.176 1 97.69 319 VAL A CA 1
ATOM 2439 C C . VAL A 1 319 ? 21.141 -7.738 -7.602 1 97.69 319 VAL A C 1
ATOM 2441 O O . VAL A 1 319 ? 20.953 -8.758 -6.93 1 97.69 319 VAL A O 1
ATOM 2444 N N . LEU A 1 320 ? 20.453 -7.43 -8.688 1 97.69 320 LEU A N 1
ATOM 2445 C CA . LEU A 1 320 ? 19.469 -8.375 -9.211 1 97.69 320 LEU A CA 1
ATOM 2446 C C . LEU A 1 320 ? 20.094 -9.734 -9.469 1 97.69 320 LEU A C 1
ATOM 2448 O O . LEU A 1 320 ? 19.547 -10.766 -9.078 1 97.69 320 LEU A O 1
ATOM 2452 N N . GLU A 1 321 ? 21.219 -9.773 -10.055 1 96.19 321 GLU A N 1
ATOM 2453 C CA . GLU A 1 321 ? 21.922 -11 -10.438 1 96.19 321 GLU A CA 1
ATOM 2454 C C . GLU A 1 321 ? 22.297 -11.82 -9.211 1 96.19 321 GLU A C 1
ATOM 2456 O O . GLU A 1 321 ? 22.141 -13.039 -9.195 1 96.19 321 GLU A O 1
ATOM 2461 N N . VAL A 1 322 ? 22.75 -11.203 -8.195 1 97 322 VAL A N 1
ATOM 2462 C CA . VAL A 1 322 ? 23.281 -11.93 -7.051 1 97 322 VAL A CA 1
ATOM 2463 C C . VAL A 1 322 ? 22.172 -12.25 -6.062 1 97 322 VAL A C 1
ATOM 2465 O O . VAL A 1 322 ? 22.297 -13.156 -5.234 1 97 322 VAL A O 1
ATOM 2468 N N . CYS A 1 323 ? 21.062 -11.516 -6.125 1 98.06 323 CYS A N 1
ATOM 2469 C CA . CYS A 1 323 ? 20 -11.688 -5.129 1 98.06 323 CYS A CA 1
ATOM 2470 C C . CYS A 1 323 ? 18.906 -12.609 -5.648 1 98.06 323 CYS A C 1
ATOM 2472 O O . CYS A 1 323 ? 18.25 -13.289 -4.863 1 98.06 323 CYS A O 1
ATOM 2474 N N . LEU A 1 324 ? 18.703 -12.688 -6.93 1 96.56 324 LEU A N 1
ATOM 2475 C CA . LEU A 1 324 ? 17.609 -13.469 -7.504 1 96.56 324 LEU A CA 1
ATOM 2476 C C . LEU A 1 324 ? 17.719 -14.938 -7.09 1 96.56 324 LEU A C 1
ATOM 2478 O O . LEU A 1 324 ? 16.719 -15.562 -6.75 1 96.56 324 LEU A O 1
ATOM 2482 N N . PRO A 1 325 ? 18.984 -15.531 -7.086 1 94.69 325 PRO A N 1
ATOM 2483 C CA . PRO A 1 325 ? 19.094 -16.938 -6.68 1 94.69 325 PRO A CA 1
ATOM 2484 C C . PRO A 1 325 ? 18.656 -17.172 -5.234 1 94.69 325 PRO A C 1
ATOM 2486 O O . PRO A 1 325 ? 18.359 -18.297 -4.852 1 94.69 325 PRO A O 1
ATOM 2489 N N . ARG A 1 326 ? 18.594 -16.188 -4.41 1 96.69 326 ARG A N 1
ATOM 2490 C CA . ARG A 1 326 ? 18.266 -16.281 -2.992 1 96.69 326 ARG A CA 1
ATOM 2491 C C . ARG A 1 326 ? 16.75 -16.172 -2.771 1 96.69 326 ARG A C 1
ATOM 2493 O O . ARG A 1 326 ? 16.266 -16.375 -1.654 1 96.69 326 ARG A O 1
ATOM 2500 N N . LEU A 1 327 ? 16.031 -15.836 -3.803 1 95.56 327 LEU A N 1
ATOM 2501 C CA . LEU A 1 327 ? 14.586 -15.719 -3.742 1 95.56 327 LEU A CA 1
ATOM 2502 C C . LEU A 1 327 ? 13.93 -17.094 -3.725 1 95.56 327 LEU A C 1
ATOM 2504 O O . LEU A 1 327 ? 14.312 -17.984 -4.504 1 95.56 327 LEU A O 1
ATOM 2508 N N . SER A 1 328 ? 13.031 -17.312 -2.809 1 92.31 328 SER A N 1
ATOM 2509 C CA . SER A 1 328 ? 12.312 -18.578 -2.711 1 92.31 328 SER A CA 1
ATOM 2510 C C . SER A 1 328 ? 11.383 -18.781 -3.902 1 92.31 328 SER A C 1
ATOM 2512 O O . SER A 1 328 ? 10.945 -17.812 -4.523 1 92.31 328 SER A O 1
ATOM 2514 N N . PRO A 1 329 ? 11.141 -20.062 -4.254 1 88.56 329 PRO A N 1
ATOM 2515 C CA . PRO A 1 329 ? 10.07 -20.297 -5.223 1 88.56 329 PRO A CA 1
ATOM 2516 C C . PRO A 1 329 ? 8.734 -19.688 -4.781 1 88.56 329 PRO A C 1
ATOM 2518 O O . PRO A 1 329 ? 8.359 -19.812 -3.611 1 88.56 329 PRO A O 1
ATOM 2521 N N . GLY A 1 330 ? 8.109 -19.031 -5.742 1 86.88 330 GLY A N 1
ATOM 2522 C CA . GLY A 1 330 ? 6.875 -18.344 -5.406 1 86.88 330 GLY A CA 1
ATOM 2523 C C . GLY A 1 330 ? 7.105 -16.938 -4.855 1 86.88 330 GLY A C 1
ATOM 2524 O O . GLY A 1 330 ? 6.156 -16.172 -4.688 1 86.88 330 GLY A O 1
ATOM 2525 N N . GLY A 1 331 ? 8.367 -16.703 -4.551 1 93.31 331 GLY A N 1
ATOM 2526 C CA . GLY A 1 331 ? 8.703 -15.383 -4.062 1 93.31 331 GLY A CA 1
ATOM 2527 C C . GLY A 1 331 ? 8.531 -14.297 -5.109 1 93.31 331 GLY A C 1
ATOM 2528 O O . GLY A 1 331 ? 8.492 -14.586 -6.305 1 93.31 331 GLY A O 1
ATOM 2529 N N . ARG A 1 332 ? 8.43 -13.078 -4.691 1 95.44 332 ARG A N 1
ATOM 2530 C CA . ARG A 1 332 ? 8.133 -11.969 -5.59 1 95.44 332 ARG A CA 1
ATOM 2531 C C . ARG A 1 332 ? 9.375 -11.109 -5.828 1 95.44 332 ARG A C 1
ATOM 2533 O O . ARG A 1 332 ? 10.094 -10.781 -4.883 1 95.44 332 ARG A O 1
ATOM 2540 N N . ALA A 1 333 ? 9.641 -10.859 -7.07 1 97.81 333 ALA A N 1
ATOM 2541 C CA . ALA A 1 333 ? 10.625 -9.852 -7.457 1 97.81 333 ALA A CA 1
ATOM 2542 C C . ALA A 1 333 ? 9.938 -8.594 -7.98 1 97.81 333 ALA A C 1
ATOM 2544 O O . ALA A 1 333 ? 9.102 -8.656 -8.883 1 97.81 333 ALA A O 1
ATOM 2545 N N . VAL A 1 334 ? 10.266 -7.473 -7.363 1 98.5 334 VAL A N 1
ATOM 2546 C CA . VAL A 1 334 ? 9.633 -6.215 -7.738 1 98.5 334 VAL A CA 1
ATOM 2547 C C . VAL A 1 334 ? 10.695 -5.145 -7.969 1 98.5 334 VAL A C 1
ATOM 2549 O O . VAL A 1 334 ? 11.523 -4.883 -7.09 1 98.5 334 VAL A O 1
ATOM 2552 N N . LEU A 1 335 ? 10.656 -4.539 -9.125 1 98.25 335 LEU A N 1
ATOM 2553 C CA . LEU A 1 335 ? 11.602 -3.486 -9.484 1 98.25 335 LEU A CA 1
ATOM 2554 C C . LEU A 1 335 ? 10.875 -2.188 -9.812 1 98.25 335 LEU A C 1
ATOM 2556 O O . LEU A 1 335 ? 9.852 -2.201 -10.5 1 98.25 335 LEU A O 1
ATOM 2560 N N . PHE A 1 336 ? 11.359 -1.159 -9.258 1 97.75 336 PHE A N 1
ATOM 2561 C CA . PHE A 1 336 ? 10.953 0.181 -9.664 1 97.75 336 PHE A CA 1
ATOM 2562 C C . PHE A 1 336 ? 12.117 0.929 -10.305 1 97.75 336 PHE A C 1
ATOM 2564 O O . PHE A 1 336 ? 13.234 0.922 -9.781 1 97.75 336 PHE A O 1
ATOM 2571 N N . GLY A 1 337 ? 11.812 1.556 -11.406 1 95.12 337 GLY A N 1
ATOM 2572 C CA . GLY A 1 337 ? 12.781 2.381 -12.117 1 95.12 337 GLY A CA 1
ATOM 2573 C C . GLY A 1 337 ? 12.133 3.441 -12.984 1 95.12 337 GLY A C 1
ATOM 2574 O O . GLY A 1 337 ? 10.922 3.404 -13.227 1 95.12 337 GLY A O 1
ATOM 2575 N N . GLN A 1 338 ? 12.969 4.32 -13.547 1 90.75 338 GLN A N 1
ATOM 2576 C CA . GLN A 1 338 ? 12.43 5.484 -14.242 1 90.75 338 GLN A CA 1
ATOM 2577 C C . GLN A 1 338 ? 12.367 5.254 -15.742 1 90.75 338 GLN A C 1
ATOM 2579 O O . GLN A 1 338 ? 11.648 5.953 -16.469 1 90.75 338 GLN A O 1
ATOM 2584 N N . HIS A 1 339 ? 13.148 4.238 -16.234 1 89.31 339 HIS A N 1
ATOM 2585 C CA . HIS A 1 339 ? 13.227 4.059 -17.672 1 89.31 339 HIS A CA 1
ATOM 2586 C C . HIS A 1 339 ? 12.539 2.77 -18.109 1 89.31 339 HIS A C 1
ATOM 2588 O O . HIS A 1 339 ? 12.711 1.726 -17.469 1 89.31 339 HIS A O 1
ATOM 2594 N N . MET A 1 340 ? 11.898 2.842 -19.172 1 90 340 MET A N 1
ATOM 2595 C CA . MET A 1 340 ? 11.086 1.735 -19.672 1 90 340 MET A CA 1
ATOM 2596 C C . MET A 1 340 ? 11.961 0.673 -20.344 1 90 340 MET A C 1
ATOM 2598 O O . MET A 1 340 ? 11.719 -0.524 -20.172 1 90 340 MET A O 1
ATOM 2602 N N . GLN A 1 341 ? 12.953 1.049 -21.078 1 90.12 341 GLN A N 1
ATOM 2603 C CA . GLN A 1 341 ? 13.68 0.148 -21.969 1 90.12 341 GLN A CA 1
ATOM 2604 C C . GLN A 1 341 ? 14.375 -0.959 -21.172 1 90.12 341 GLN A C 1
ATOM 2606 O O . GLN A 1 341 ? 14.219 -2.143 -21.484 1 90.12 341 GLN A O 1
ATOM 2611 N N . PRO A 1 342 ? 15.141 -0.547 -20.172 1 91.44 342 PRO A N 1
ATOM 2612 C CA . PRO A 1 342 ? 15.773 -1.626 -19.406 1 91.44 342 PRO A CA 1
ATOM 2613 C C . PRO A 1 342 ? 14.75 -2.551 -18.734 1 91.44 342 PRO A C 1
ATOM 2615 O O . PRO A 1 342 ? 14.984 -3.758 -18.641 1 91.44 342 PRO A O 1
ATOM 2618 N N . MET A 1 343 ? 13.664 -2.064 -18.297 1 93.25 343 MET A N 1
ATOM 2619 C CA . MET A 1 343 ? 12.617 -2.861 -17.672 1 93.25 343 MET A CA 1
ATOM 2620 C C . MET A 1 343 ? 11.945 -3.783 -18.672 1 93.25 343 MET A C 1
ATOM 2622 O O . MET A 1 343 ? 11.641 -4.938 -18.359 1 93.25 343 MET A O 1
ATOM 2626 N N . ALA A 1 344 ? 11.727 -3.227 -19.828 1 92.75 344 ALA A N 1
ATOM 2627 C CA . ALA A 1 344 ? 11.125 -4.023 -20.891 1 92.75 344 ALA A CA 1
ATOM 2628 C C . ALA A 1 344 ? 12.031 -5.176 -21.297 1 92.75 344 ALA A C 1
ATOM 2630 O O . ALA A 1 344 ? 11.57 -6.297 -21.516 1 92.75 344 ALA A O 1
ATOM 2631 N N . ALA A 1 345 ? 13.273 -4.859 -21.422 1 92.38 345 ALA A N 1
ATOM 2632 C CA . ALA A 1 345 ? 14.242 -5.898 -21.75 1 92.38 345 ALA A CA 1
ATOM 2633 C C . ALA A 1 345 ? 14.25 -7.004 -20.703 1 92.38 345 ALA A C 1
ATOM 2635 O O . ALA A 1 345 ? 14.281 -8.188 -21.047 1 92.38 345 ALA A O 1
ATOM 2636 N N . LEU A 1 346 ? 14.219 -6.613 -19.469 1 94.25 346 LEU A N 1
ATOM 2637 C CA . LEU A 1 346 ? 14.195 -7.574 -18.375 1 94.25 346 LEU A CA 1
ATOM 2638 C C . LEU A 1 346 ? 12.906 -8.391 -18.391 1 94.25 346 LEU A C 1
ATOM 2640 O O . LEU A 1 346 ? 12.922 -9.586 -18.109 1 94.25 346 LEU A O 1
ATOM 2644 N N . GLN A 1 347 ? 11.828 -7.695 -18.625 1 93.94 347 GLN A N 1
ATOM 2645 C CA . GLN A 1 347 ? 10.547 -8.398 -18.719 1 93.94 347 GLN A CA 1
ATOM 2646 C C . GLN A 1 347 ? 10.609 -9.5 -19.781 1 93.94 347 GLN A C 1
ATOM 2648 O O . GLN A 1 347 ? 10.164 -10.625 -19.531 1 93.94 347 GLN A O 1
ATOM 2653 N N . GLY A 1 348 ? 11.109 -9.148 -20.953 1 88.62 348 GLY A N 1
ATOM 2654 C CA . GLY A 1 348 ? 11.281 -10.141 -22.016 1 88.62 348 GLY A CA 1
ATOM 2655 C C . GLY A 1 348 ? 12.156 -11.305 -21.594 1 88.62 348 GLY A C 1
ATOM 2656 O O . GLY A 1 348 ? 11.828 -12.461 -21.875 1 88.62 348 GLY A O 1
ATOM 2657 N N . GLN A 1 349 ? 13.203 -10.969 -20.938 1 90.81 349 GLN A N 1
ATOM 2658 C CA . GLN A 1 349 ? 14.125 -12 -20.469 1 90.81 349 GLN A CA 1
ATOM 2659 C C . GLN A 1 349 ? 13.453 -12.945 -19.469 1 90.81 349 GLN A C 1
ATOM 2661 O O . GLN A 1 349 ? 13.617 -14.164 -19.562 1 90.81 349 GLN A O 1
ATOM 2666 N N . TRP A 1 350 ? 12.742 -12.398 -18.5 1 91.81 350 TRP A N 1
ATOM 2667 C CA . TRP A 1 350 ? 12.07 -13.195 -17.484 1 91.81 350 TRP A CA 1
ATOM 2668 C C . TRP A 1 350 ? 11.016 -14.094 -18.125 1 91.81 350 TRP A C 1
ATOM 2670 O O . TRP A 1 350 ? 10.875 -15.266 -17.734 1 91.81 350 TRP A O 1
ATOM 2680 N N . ARG A 1 351 ? 10.336 -13.617 -19.062 1 84.5 351 ARG A N 1
ATOM 2681 C CA . ARG A 1 351 ? 9.305 -14.398 -19.734 1 84.5 351 ARG A CA 1
ATOM 2682 C C . ARG A 1 351 ? 9.93 -15.539 -20.547 1 84.5 351 ARG A C 1
ATOM 2684 O O . ARG A 1 351 ? 9.422 -16.656 -20.516 1 84.5 351 ARG A O 1
ATOM 2691 N N . ALA A 1 352 ? 11.016 -15.219 -21.188 1 83.12 352 ALA A N 1
ATOM 2692 C CA . ALA A 1 352 ? 11.68 -16.188 -22.047 1 83.12 352 ALA A CA 1
ATOM 2693 C C . ALA A 1 352 ? 12.383 -17.266 -21.219 1 83.12 352 ALA A C 1
ATOM 2695 O O . ALA A 1 352 ? 12.5 -18.422 -21.641 1 83.12 352 ALA A O 1
ATOM 2696 N N . SER A 1 353 ? 12.797 -16.891 -20.062 1 83.62 353 SER A N 1
ATOM 2697 C CA . SER A 1 353 ? 13.594 -17.797 -19.234 1 83.62 353 SER A CA 1
ATOM 2698 C C . SER A 1 353 ? 12.734 -18.922 -18.688 1 83.62 353 SER A C 1
ATOM 2700 O O . SER A 1 353 ? 13.25 -19.984 -18.328 1 83.62 353 SER A O 1
ATOM 2702 N N . GLY A 1 354 ? 11.406 -18.672 -18.547 1 79.19 354 GLY A N 1
ATOM 2703 C CA . GLY A 1 354 ? 10.523 -19.641 -17.922 1 79.19 354 GLY A CA 1
ATOM 2704 C C . GLY A 1 354 ? 10.695 -19.719 -16.422 1 79.19 354 GLY A C 1
ATOM 2705 O O . GLY A 1 354 ? 10.039 -20.531 -15.75 1 79.19 354 GLY A O 1
ATOM 2706 N N . GLY A 1 355 ? 11.594 -18.969 -15.875 1 85.44 355 GLY A N 1
ATOM 2707 C CA . GLY A 1 355 ? 11.859 -18.984 -14.445 1 85.44 355 GLY A CA 1
ATOM 2708 C C . GLY A 1 355 ? 10.922 -18.094 -13.648 1 85.44 355 GLY A C 1
ATOM 2709 O O . GLY A 1 355 ? 10.992 -18.047 -12.422 1 85.44 355 GLY A O 1
ATOM 2710 N N . PHE A 1 356 ? 10.047 -17.406 -14.359 1 90.44 356 PHE A N 1
ATOM 2711 C CA . PHE A 1 356 ? 9.125 -16.484 -13.703 1 90.44 356 PHE A CA 1
ATOM 2712 C C . PHE A 1 356 ? 7.727 -16.594 -14.297 1 90.44 356 PHE A C 1
ATOM 2714 O O . PHE A 1 356 ? 7.574 -16.938 -15.477 1 90.44 356 PHE A O 1
ATOM 2721 N N . VAL A 1 357 ? 6.742 -16.375 -13.422 1 84.44 357 VAL A N 1
ATOM 2722 C CA . VAL A 1 357 ? 5.359 -16.281 -13.867 1 84.44 357 VAL A CA 1
ATOM 2723 C C . VAL A 1 357 ? 4.773 -14.93 -13.453 1 84.44 357 VAL A C 1
ATOM 2725 O O . VAL A 1 357 ? 5.367 -14.211 -12.641 1 84.44 357 VAL A O 1
ATOM 2728 N N . ASP A 1 358 ? 3.709 -14.531 -14.023 1 83.69 358 ASP A N 1
ATOM 2729 C CA . ASP A 1 358 ? 3.029 -13.281 -13.703 1 83.69 358 ASP A CA 1
ATOM 2730 C C . ASP A 1 358 ? 3.967 -12.086 -13.867 1 83.69 358 ASP A C 1
ATOM 2732 O O . ASP A 1 358 ? 4.102 -11.273 -12.953 1 83.69 358 ASP A O 1
ATOM 2736 N N . VAL A 1 359 ? 4.703 -12.164 -14.953 1 90.88 359 VAL A N 1
ATOM 2737 C CA . VAL A 1 359 ? 5.625 -11.078 -15.242 1 90.88 359 VAL A CA 1
ATOM 2738 C C . VAL A 1 359 ? 4.855 -9.875 -15.789 1 90.88 359 VAL A C 1
ATOM 2740 O O . VAL A 1 359 ? 4.27 -9.945 -16.875 1 90.88 359 VAL A O 1
ATOM 2743 N N . ARG A 1 360 ? 4.895 -8.758 -15.047 1 91.12 360 ARG A N 1
ATOM 2744 C CA . ARG A 1 360 ? 4.109 -7.594 -15.43 1 91.12 360 ARG A CA 1
ATOM 2745 C C . ARG A 1 360 ? 4.957 -6.328 -15.391 1 91.12 360 ARG A C 1
ATOM 2747 O O . ARG A 1 360 ? 5.719 -6.105 -14.453 1 91.12 360 ARG A O 1
ATOM 2754 N N . LEU A 1 361 ? 4.848 -5.617 -16.453 1 94.31 361 LEU A N 1
ATOM 2755 C CA . LEU A 1 361 ? 5.391 -4.266 -16.531 1 94.31 361 LEU A CA 1
ATOM 2756 C C . LEU A 1 361 ? 4.277 -3.229 -16.5 1 94.31 361 LEU A C 1
ATOM 2758 O O . LEU A 1 361 ? 3.389 -3.24 -17.359 1 94.31 361 LEU A O 1
ATOM 2762 N N . MET A 1 362 ? 4.359 -2.305 -15.484 1 92.44 362 MET A N 1
ATOM 2763 C CA . MET A 1 362 ? 3.217 -1.413 -15.305 1 92.44 362 MET A CA 1
ATOM 2764 C C . MET A 1 362 ? 3.678 0.017 -15.047 1 92.44 362 MET A C 1
ATOM 2766 O O . MET A 1 362 ? 4.801 0.237 -14.586 1 92.44 362 MET A O 1
ATOM 2770 N N . GLN A 1 363 ? 2.807 0.85 -15.359 1 91 363 GLN A N 1
ATOM 2771 C CA . GLN A 1 363 ? 2.951 2.268 -15.055 1 91 363 GLN A CA 1
ATOM 2772 C C . GLN A 1 363 ? 1.721 2.799 -14.32 1 91 363 GLN A C 1
ATOM 2774 O O . GLN A 1 363 ? 0.589 2.463 -14.672 1 91 363 GLN A O 1
ATOM 2779 N N . LEU A 1 364 ? 1.938 3.598 -13.281 1 89.19 364 LEU A N 1
ATOM 2780 C CA . LEU A 1 364 ? 0.84 4.168 -12.508 1 89.19 364 LEU A CA 1
ATOM 2781 C C . LEU A 1 364 ? 0.674 5.652 -12.812 1 89.19 364 LEU A C 1
ATOM 2783 O O . LEU A 1 364 ? 1.661 6.367 -13 1 89.19 364 LEU A O 1
ATOM 2787 N N . PHE A 1 365 ? -0.62 6.055 -12.859 1 86 365 PHE A N 1
ATOM 2788 C CA . PHE A 1 365 ? -0.983 7.461 -12.992 1 86 365 PHE A CA 1
ATOM 2789 C C . PHE A 1 365 ? -1.92 7.887 -11.867 1 86 365 PHE A C 1
ATOM 2791 O O . PHE A 1 365 ? -2.828 7.141 -11.492 1 86 365 PHE A O 1
ATOM 2798 N N . THR A 1 366 ? -1.58 9 -11.289 1 85.75 366 THR A N 1
ATOM 2799 C CA . THR A 1 366 ? -2.463 9.586 -10.281 1 85.75 366 THR A CA 1
ATOM 2800 C C . THR A 1 366 ? -2.939 10.969 -10.711 1 85.75 366 THR A C 1
ATOM 2802 O O . THR A 1 366 ? -2.127 11.828 -11.055 1 85.75 366 THR A O 1
ATOM 2805 N N . ARG A 1 367 ? -4.234 11.109 -10.727 1 85.19 367 ARG A N 1
ATOM 2806 C CA . ARG A 1 367 ? -4.832 12.398 -11.055 1 85.19 367 ARG A CA 1
ATOM 2807 C C . ARG A 1 367 ? -5.578 12.977 -9.852 1 85.19 367 ARG A C 1
ATOM 2809 O O . ARG A 1 367 ? -6.477 12.336 -9.305 1 85.19 367 ARG A O 1
ATOM 2816 N N . GLU A 1 368 ? -5.215 14.117 -9.453 1 85.56 368 GLU A N 1
ATOM 2817 C CA . GLU A 1 368 ? -5.906 14.82 -8.375 1 85.56 368 GLU A CA 1
ATOM 2818 C C . GLU A 1 368 ? -6.914 15.828 -8.938 1 85.56 368 GLU A C 1
ATOM 2820 O O . GLU A 1 368 ? -6.676 16.438 -9.977 1 85.56 368 GLU A O 1
ATOM 2825 N N . PHE A 1 369 ? -7.992 16.047 -8.102 1 84.06 369 PHE A N 1
ATOM 2826 C CA . PHE A 1 369 ? -9.062 16.906 -8.578 1 84.06 369 PHE A CA 1
ATOM 2827 C C . PHE A 1 369 ? -9.25 18.109 -7.648 1 84.06 369 PHE A C 1
ATOM 2829 O O . PHE A 1 369 ? -9.156 17.969 -6.426 1 84.06 369 PHE A O 1
ATOM 2836 N N . GLN A 1 370 ? -9.422 19.188 -8.328 1 77.62 370 GLN A N 1
ATOM 2837 C CA . GLN A 1 370 ? -9.852 20.375 -7.609 1 77.62 370 GLN A CA 1
ATOM 2838 C C . GLN A 1 370 ? -11.367 20.562 -7.695 1 77.62 370 GLN A C 1
ATOM 2840 O O . GLN A 1 370 ? -11.938 20.562 -8.789 1 77.62 370 GLN A O 1
ATOM 2845 N N . VAL A 1 371 ? -11.953 20.562 -6.559 1 72.81 371 VAL A N 1
ATOM 2846 C CA . VAL A 1 371 ? -13.406 20.75 -6.531 1 72.81 371 VAL A CA 1
ATOM 2847 C C . VAL A 1 371 ? -13.734 22.219 -6.266 1 72.81 371 VAL A C 1
ATOM 2849 O O . VAL A 1 371 ? -13.336 22.766 -5.234 1 72.81 371 VAL A O 1
ATOM 2852 N N . LEU A 1 372 ? -14.219 22.891 -7.207 1 67.44 372 LEU A N 1
ATOM 2853 C CA . LEU A 1 372 ? -14.68 24.266 -7.125 1 67.44 372 LEU A CA 1
ATOM 2854 C C . LEU A 1 372 ? -16.203 24.328 -7.195 1 67.44 372 LEU A C 1
ATOM 2856 O O . LEU A 1 372 ? -16.859 23.344 -7.559 1 67.44 372 LEU A O 1
ATOM 2860 N N . PRO A 1 373 ? -16.672 25.406 -6.652 1 62.03 373 PRO A N 1
ATOM 2861 C CA . PRO A 1 373 ? -18.125 25.516 -6.789 1 62.03 373 PRO A CA 1
ATOM 2862 C C . PRO A 1 373 ? -18.609 25.25 -8.211 1 62.03 373 PRO A C 1
ATOM 2864 O O . PRO A 1 373 ? -18.203 25.938 -9.148 1 62.03 373 PRO A O 1
ATOM 2867 N N . ALA A 1 374 ? -19.312 24.25 -8.336 1 60 374 ALA A N 1
ATOM 2868 C CA . ALA A 1 374 ? -20.031 23.844 -9.539 1 60 374 ALA A CA 1
ATOM 2869 C C . ALA A 1 374 ? -19.078 23.234 -10.57 1 60 374 ALA A C 1
ATOM 2871 O O . ALA A 1 374 ? -19.422 23.141 -11.75 1 60 374 ALA A O 1
ATOM 2872 N N . ARG A 1 375 ? -17.859 23.125 -10.258 1 70 375 ARG A N 1
ATOM 2873 C CA . ARG A 1 375 ? -17 22.5 -11.242 1 70 375 ARG A CA 1
ATOM 2874 C C . ARG A 1 375 ? -15.891 21.688 -10.57 1 70 375 ARG A C 1
ATOM 2876 O O . ARG A 1 375 ? -15.445 22.031 -9.469 1 70 375 ARG A O 1
ATOM 2883 N N . THR A 1 376 ? -15.656 20.594 -11.117 1 70.44 376 THR A N 1
ATOM 2884 C CA . THR A 1 376 ? -14.547 19.75 -10.703 1 70.44 376 THR A CA 1
ATOM 2885 C C . THR A 1 376 ? -13.531 19.578 -11.828 1 70.44 376 THR A C 1
ATOM 2887 O O . THR A 1 376 ? -13.906 19.25 -12.961 1 70.44 376 THR A O 1
ATOM 2890 N N . HIS A 1 377 ? -12.344 20.078 -11.602 1 70.25 377 HIS A N 1
ATOM 2891 C CA . HIS A 1 377 ? -11.312 20.016 -12.633 1 70.25 377 HIS A CA 1
ATOM 2892 C C . HIS A 1 377 ? -10.086 19.266 -12.141 1 70.25 377 HIS A C 1
ATOM 2894 O O . HIS A 1 377 ? -9.703 19.391 -10.977 1 70.25 377 HIS A O 1
ATOM 2900 N N . PRO A 1 378 ? -9.602 18.406 -13.023 1 72.12 378 PRO A N 1
ATOM 2901 C CA . PRO A 1 378 ? -8.305 17.844 -12.664 1 72.12 378 PRO A CA 1
ATOM 2902 C C . PRO A 1 378 ? -7.242 18.906 -12.422 1 72.12 378 PRO A C 1
ATOM 2904 O O . PRO A 1 378 ? -7.289 19.984 -13.031 1 72.12 378 PRO A O 1
ATOM 2907 N N . PHE A 1 379 ? -6.414 18.75 -11.312 1 65.88 379 PHE A N 1
ATOM 2908 C CA . PHE A 1 379 ? -5.285 19.656 -11.141 1 65.88 379 PHE A CA 1
ATOM 2909 C C . PHE A 1 379 ? -4.375 19.625 -12.359 1 65.88 379 PHE A C 1
ATOM 2911 O O . PHE A 1 379 ? -3.957 18.562 -12.805 1 65.88 379 PHE A O 1
ATOM 2918 N N . MET A 1 380 ? -4.484 20.656 -13.203 1 51.31 380 MET A N 1
ATOM 2919 C CA . MET A 1 380 ? -3.619 20.781 -14.367 1 51.31 380 MET A CA 1
ATOM 2920 C C . MET A 1 380 ? -2.188 21.109 -13.961 1 51.31 380 MET A C 1
ATOM 2922 O O . MET A 1 380 ? -1.851 22.266 -13.742 1 51.31 380 MET A O 1
ATOM 2926 N N . VAL A 1 381 ? -1.749 20.484 -12.891 1 52.31 381 VAL A N 1
ATOM 2927 C CA . VAL A 1 381 ? -0.42 20.953 -12.5 1 52.31 381 VAL A CA 1
ATOM 2928 C C . VAL A 1 381 ? 0.574 20.656 -13.625 1 52.31 381 VAL A C 1
ATOM 2930 O O . VAL A 1 381 ? 0.608 19.547 -14.164 1 52.31 381 VAL A O 1
ATOM 2933 N N . SER A 1 382 ? 1.104 21.641 -14.195 1 44.16 382 SER A N 1
ATOM 2934 C CA . SER A 1 382 ? 2.152 21.562 -15.211 1 44.16 382 SER A CA 1
ATOM 2935 C C . SER A 1 382 ? 3.152 20.453 -14.883 1 44.16 382 SER A C 1
ATOM 2937 O O . SER A 1 382 ? 3.656 19.781 -15.781 1 44.16 382 SER A O 1
ATOM 2939 N N . GLU A 1 383 ? 3.648 20.5 -13.648 1 46.88 383 GLU A N 1
ATOM 2940 C CA . GLU A 1 383 ? 4.867 19.75 -13.352 1 46.88 383 GLU A CA 1
ATOM 2941 C C . G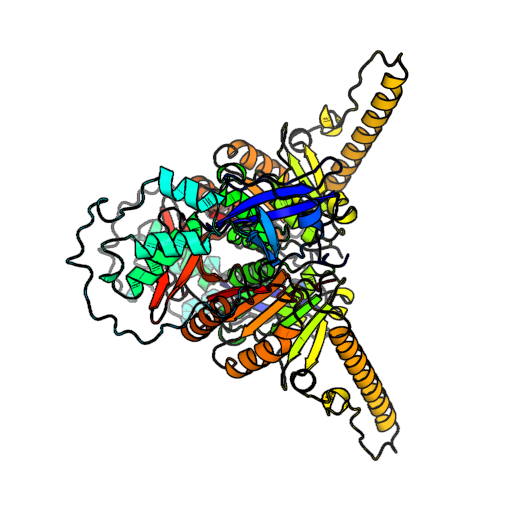LU A 1 383 ? 4.551 18.312 -12.969 1 46.88 383 GLU A C 1
ATOM 2943 O O . GLU A 1 383 ? 5.461 17.516 -12.734 1 46.88 383 GLU A O 1
ATOM 2948 N N . SER A 1 384 ? 3.385 18.109 -12.539 1 50.97 384 SER A N 1
ATOM 2949 C CA . SER A 1 384 ? 3.189 16.734 -12.055 1 50.97 384 SER A CA 1
ATOM 2950 C C . SER A 1 384 ? 3.268 15.734 -13.195 1 50.97 384 SER A C 1
ATOM 2952 O O . SER A 1 384 ? 2.502 15.812 -14.156 1 50.97 384 SER A O 1
ATOM 2954 N N . GLN A 1 385 ? 4.461 15.312 -13.375 1 57.53 385 GLN A N 1
ATOM 2955 C CA . GLN A 1 385 ? 4.602 14.242 -14.352 1 57.53 385 GLN A CA 1
ATOM 2956 C C . GLN A 1 385 ? 3.611 13.117 -14.078 1 57.53 385 GLN A C 1
ATOM 2958 O O . GLN A 1 385 ? 3.6 12.539 -12.984 1 57.53 385 GLN A O 1
ATOM 2963 N N . LEU A 1 386 ? 2.582 13.109 -14.812 1 59.28 386 LEU A N 1
ATOM 2964 C CA . LEU A 1 386 ? 1.543 12.086 -14.781 1 59.28 386 LEU A CA 1
ATOM 2965 C C . LEU A 1 386 ? 2.152 10.703 -14.602 1 59.28 386 LEU A C 1
ATOM 2967 O O . LEU A 1 386 ? 1.579 9.852 -13.914 1 59.28 386 LEU A O 1
ATOM 2971 N N . CYS A 1 387 ? 3.396 10.703 -15.141 1 63.44 387 CYS A N 1
ATOM 2972 C CA . CYS A 1 387 ? 4.062 9.406 -15.078 1 63.44 387 CYS A CA 1
ATOM 2973 C C . CYS A 1 387 ? 5.477 9.547 -14.531 1 63.44 387 CYS A C 1
ATOM 2975 O O . CYS A 1 387 ? 6.219 10.438 -14.945 1 63.44 387 CYS A O 1
ATOM 2977 N N . GLU A 1 388 ? 5.812 8.805 -13.484 1 76.31 388 GLU A N 1
ATOM 2978 C CA . GLU A 1 388 ? 7.125 9 -12.883 1 76.31 388 GLU A CA 1
ATOM 2979 C C . GLU A 1 388 ? 7.984 7.742 -12.992 1 76.31 388 GLU A C 1
ATOM 2981 O O . GLU A 1 388 ? 9.203 7.801 -12.828 1 76.31 388 GLU A O 1
ATOM 2986 N N . GLY A 1 389 ? 7.484 6.73 -13.594 1 91.75 389 GLY A N 1
ATOM 2987 C CA . GLY A 1 389 ? 8.281 5.516 -13.609 1 91.75 389 GLY A CA 1
ATOM 2988 C C . GLY A 1 389 ? 7.477 4.273 -13.93 1 91.75 389 GLY A C 1
ATOM 2989 O O . GLY A 1 389 ? 6.348 4.367 -14.422 1 91.75 389 GLY A O 1
ATOM 2990 N N . PHE A 1 390 ? 8.312 3.109 -13.719 1 94.94 390 PHE A N 1
ATOM 2991 C CA . PHE A 1 390 ? 7.73 1.823 -14.086 1 94.94 390 PHE A CA 1
ATOM 2992 C C . PHE A 1 390 ? 7.969 0.792 -12.984 1 94.94 390 PHE A C 1
ATOM 2994 O O . PHE A 1 390 ? 8.938 0.894 -12.227 1 94.94 390 PHE A O 1
ATOM 3001 N N . ILE A 1 391 ? 7.023 -0.087 -12.898 1 96.81 391 ILE A N 1
ATOM 3002 C CA . ILE A 1 391 ? 7.16 -1.223 -11.992 1 96.81 391 ILE A CA 1
ATOM 3003 C C . ILE A 1 391 ? 7.223 -2.52 -12.797 1 96.81 391 ILE A C 1
ATOM 3005 O O . ILE A 1 391 ? 6.391 -2.754 -13.68 1 96.81 391 ILE A O 1
ATOM 3009 N N . LEU A 1 392 ? 8.219 -3.289 -12.609 1 97.5 392 LEU A N 1
ATOM 3010 C CA . LEU A 1 392 ? 8.305 -4.656 -13.109 1 97.5 392 LEU A CA 1
ATOM 3011 C C . LEU A 1 392 ? 8.188 -5.66 -11.969 1 97.5 392 LEU A C 1
ATOM 3013 O O . LEU A 1 392 ? 8.906 -5.566 -10.969 1 97.5 392 LEU A O 1
ATOM 3017 N N . CYS A 1 393 ? 7.293 -6.57 -12.031 1 96 393 CYS A N 1
ATOM 3018 C CA . CYS A 1 393 ? 7.125 -7.551 -10.969 1 96 393 CYS A CA 1
ATOM 3019 C C . CYS A 1 393 ? 6.891 -8.945 -11.539 1 96 393 CYS A C 1
ATOM 3021 O O . CYS A 1 393 ? 6.414 -9.086 -12.664 1 96 393 CYS A O 1
ATOM 3023 N N . ALA A 1 394 ? 7.277 -9.945 -10.797 1 94.62 394 ALA A N 1
ATOM 3024 C CA . ALA A 1 394 ? 7.137 -11.336 -11.203 1 94.62 394 ALA A CA 1
ATOM 3025 C C . ALA A 1 394 ? 7.258 -12.273 -10 1 94.62 394 ALA A C 1
ATOM 3027 O O . ALA A 1 394 ? 7.727 -11.859 -8.93 1 94.62 394 ALA A O 1
ATOM 3028 N N . SER A 1 395 ? 6.758 -13.43 -10.148 1 91.56 395 SER A N 1
ATOM 3029 C CA . SER A 1 395 ? 6.934 -14.5 -9.164 1 91.56 395 SER A CA 1
ATOM 3030 C C . SER A 1 395 ? 7.898 -15.562 -9.672 1 91.56 395 SER A C 1
ATOM 3032 O O . SER A 1 395 ? 7.781 -16.031 -10.812 1 91.56 395 SER A O 1
ATOM 3034 N N . LYS A 1 396 ? 8.797 -15.938 -8.867 1 91.56 396 LYS A N 1
ATOM 3035 C CA . LYS A 1 396 ? 9.781 -16.938 -9.25 1 91.56 396 LYS A CA 1
ATOM 3036 C C . LYS A 1 396 ? 9.156 -18.328 -9.273 1 91.56 396 LYS A C 1
ATOM 3038 O O . LYS A 1 396 ? 8.375 -18.688 -8.391 1 91.56 396 LYS A O 1
ATOM 3043 N N . VAL A 1 397 ? 9.523 -19.094 -10.297 1 85.69 397 VAL A N 1
ATOM 3044 C CA . VAL A 1 397 ? 9.008 -20.453 -10.461 1 85.69 397 VAL A CA 1
ATOM 3045 C C . VAL A 1 397 ? 10.016 -21.469 -9.914 1 85.69 397 VAL A C 1
ATOM 3047 O O . VAL A 1 397 ? 11.227 -21.266 -10.039 1 85.69 397 VAL A O 1
ATOM 3050 N N . ASP A 1 398 ? 9.477 -22.422 -9.289 1 78.12 398 ASP A N 1
ATOM 3051 C CA . ASP A 1 398 ? 10.312 -23.531 -8.859 1 78.12 398 ASP A CA 1
ATOM 3052 C C . ASP A 1 398 ? 10.664 -24.438 -10.039 1 78.12 398 ASP A C 1
ATOM 3054 O O . ASP A 1 398 ? 9.828 -25.219 -10.508 1 78.12 398 ASP A O 1
ATOM 3058 N N . ASN A 1 399 ? 11.773 -24.297 -10.609 1 65.12 399 ASN A N 1
ATOM 3059 C CA . ASN A 1 399 ? 12.172 -25.109 -11.75 1 65.12 399 ASN A CA 1
ATOM 3060 C C . ASN A 1 399 ? 12.883 -26.391 -11.305 1 65.12 399 ASN A C 1
ATOM 3062 O O . ASN A 1 399 ? 13.562 -27.031 -12.102 1 65.12 399 ASN A O 1
ATOM 3066 N N . THR A 1 400 ? 12.938 -26.641 -9.977 1 60.34 400 THR A N 1
ATOM 3067 C CA . THR A 1 400 ? 13.625 -27.859 -9.57 1 60.34 400 THR A CA 1
ATOM 3068 C C . THR A 1 400 ? 12.828 -29.094 -9.984 1 60.34 400 THR A C 1
ATOM 3070 O O . THR A 1 400 ? 11.609 -29.141 -9.828 1 60.34 400 THR A O 1
ATOM 3073 N N . ALA A 1 401 ? 13.344 -29.875 -11.039 1 52.31 401 ALA A N 1
ATOM 3074 C CA . ALA A 1 401 ? 12.805 -31.125 -11.586 1 52.31 401 ALA A CA 1
ATOM 3075 C C . ALA A 1 401 ? 12.211 -31.984 -10.484 1 52.31 401 ALA A C 1
ATOM 3077 O O . ALA A 1 401 ? 12.672 -31.953 -9.336 1 52.31 401 ALA A O 1
ATOM 3078 N N . ALA A 1 402 ? 10.805 -32.344 -10.555 1 50.56 402 ALA A N 1
ATOM 3079 C CA . ALA A 1 402 ? 10.289 -33.469 -9.758 1 50.56 402 ALA A CA 1
ATOM 3080 C C . ALA A 1 402 ? 11.32 -34.594 -9.656 1 50.56 402 ALA A C 1
ATOM 3082 O O . ALA A 1 402 ? 11.828 -35.062 -10.672 1 50.56 402 ALA A O 1
ATOM 3083 N N . GLY A 1 403 ? 12.266 -34.625 -8.766 1 36.78 403 GLY A N 1
ATOM 3084 C CA . GLY A 1 403 ? 13.039 -35.844 -8.656 1 36.78 403 GLY A CA 1
ATOM 3085 C C . GLY A 1 403 ? 12.195 -37.094 -8.812 1 36.78 403 GLY A C 1
ATOM 3086 O O . GLY A 1 403 ? 11.07 -37.156 -8.312 1 36.78 403 GLY A O 1
ATOM 3087 N N . THR A 1 404 ? 12.312 -37.812 -9.992 1 33.03 404 THR A N 1
ATOM 3088 C CA . THR A 1 404 ? 12.055 -39.25 -10.148 1 33.03 404 THR A CA 1
ATOM 3089 C C . THR A 1 404 ? 12.492 -40 -8.898 1 33.03 404 THR A C 1
ATOM 3091 O O . THR A 1 404 ? 13.664 -40 -8.531 1 33.03 404 THR A O 1
ATOM 3094 N N . ASP A 1 405 ? 11.906 -39.969 -7.734 1 27.25 405 ASP A N 1
ATOM 3095 C CA . ASP A 1 405 ? 12.047 -41.312 -7.203 1 27.25 405 ASP A CA 1
ATOM 3096 C C . ASP A 1 405 ? 11.336 -42.312 -8.086 1 27.25 405 ASP A C 1
ATOM 3098 O O . ASP A 1 405 ? 10.234 -42.062 -8.578 1 27.25 405 ASP A O 1
ATOM 3102 N N . MET B 1 1 ? 4.98 -16.141 11.523 1 49.19 1 MET B N 1
ATOM 3103 C CA . MET B 1 1 ? 4.93 -17.406 10.805 1 49.19 1 MET B CA 1
ATOM 3104 C C . MET B 1 1 ? 5.52 -17.266 9.406 1 49.19 1 MET B C 1
ATOM 3106 O O . MET B 1 1 ? 5.41 -16.203 8.789 1 49.19 1 MET B O 1
ATOM 3110 N N . ALA B 1 2 ? 6.438 -18.156 9.125 1 59.5 2 ALA B N 1
ATOM 3111 C CA . ALA B 1 2 ? 7.168 -18.359 7.875 1 59.5 2 ALA B CA 1
ATOM 3112 C C . ALA B 1 2 ? 6.207 -18.562 6.707 1 59.5 2 ALA B C 1
ATOM 3114 O O . ALA B 1 2 ? 5.098 -19.062 6.887 1 59.5 2 ALA B O 1
ATOM 3115 N N . PHE B 1 3 ? 6.391 -17.781 5.57 1 77.69 3 PHE B N 1
ATOM 3116 C CA . PHE B 1 3 ? 5.66 -18.016 4.328 1 77.69 3 PHE B CA 1
ATOM 3117 C C . PHE B 1 3 ? 5.754 -19.484 3.912 1 77.69 3 PHE B C 1
ATOM 3119 O O . PHE B 1 3 ? 6.848 -20 3.674 1 77.69 3 PHE B O 1
ATOM 3126 N N . PRO B 1 4 ? 4.625 -20.203 4.023 1 79.81 4 PRO B N 1
ATOM 3127 C CA . PRO B 1 4 ? 4.703 -21.609 3.611 1 79.81 4 PRO B CA 1
ATOM 3128 C C . PRO B 1 4 ? 5.074 -21.766 2.139 1 79.81 4 PRO B C 1
ATOM 3130 O O . PRO B 1 4 ? 4.629 -20.984 1.296 1 79.81 4 PRO B O 1
ATOM 3133 N N . ALA B 1 5 ? 5.91 -22.75 1.828 1 83.31 5 ALA B N 1
ATOM 3134 C CA . ALA B 1 5 ? 6.332 -23.016 0.456 1 83.31 5 ALA B CA 1
ATOM 3135 C C . ALA B 1 5 ? 5.273 -23.812 -0.301 1 83.31 5 ALA B C 1
ATOM 3137 O O . ALA B 1 5 ? 5.152 -23.688 -1.521 1 83.31 5 ALA B O 1
ATOM 3138 N N . PHE B 1 6 ? 4.547 -24.609 0.507 1 89.06 6 PHE B N 1
ATOM 3139 C CA . PHE B 1 6 ? 3.529 -25.484 -0.068 1 89.06 6 PHE B CA 1
ATOM 3140 C C . PHE B 1 6 ? 2.166 -25.203 0.553 1 89.06 6 PHE B C 1
ATOM 3142 O O . PHE B 1 6 ? 2.076 -24.812 1.715 1 89.06 6 PHE B O 1
ATOM 3149 N N . PRO B 1 7 ? 1.169 -25.375 -0.337 1 91.19 7 PRO B N 1
ATOM 3150 C CA . PRO B 1 7 ? -0.162 -25.328 0.272 1 91.19 7 PRO B CA 1
ATOM 3151 C C . PRO B 1 7 ? -0.395 -26.453 1.278 1 91.19 7 PRO B C 1
ATOM 3153 O O . PRO B 1 7 ? 0.182 -27.531 1.144 1 91.19 7 PRO B O 1
ATOM 3156 N N . ALA B 1 8 ? -1.162 -26.172 2.285 1 92.38 8 ALA B N 1
ATOM 3157 C CA . ALA B 1 8 ? -1.494 -27.172 3.305 1 92.38 8 ALA B CA 1
ATOM 3158 C C . ALA B 1 8 ? -3.006 -27.328 3.439 1 92.38 8 ALA B C 1
ATOM 3160 O O . ALA B 1 8 ? -3.77 -26.453 3.021 1 92.38 8 ALA B O 1
ATOM 3161 N N . ARG B 1 9 ? -3.379 -28.469 3.977 1 94.25 9 ARG B N 1
ATOM 3162 C CA . ARG B 1 9 ? -4.793 -28.641 4.305 1 94.25 9 ARG B CA 1
ATOM 3163 C C . ARG B 1 9 ? -5.277 -27.531 5.234 1 94.25 9 ARG B C 1
ATOM 3165 O O . ARG B 1 9 ? -4.562 -27.125 6.152 1 94.25 9 ARG B O 1
ATOM 3172 N N . GLY B 1 10 ? -6.473 -27.078 4.953 1 93.38 10 GLY B N 1
ATOM 3173 C CA . GLY B 1 10 ? -7.035 -26.016 5.773 1 93.38 10 GLY B CA 1
ATOM 3174 C C . GLY B 1 10 ? -6.664 -24.641 5.289 1 93.38 10 GLY B C 1
ATOM 3175 O O . GLY B 1 10 ? -7.148 -23.641 5.824 1 93.38 10 GLY B O 1
ATOM 3176 N N . ALA B 1 11 ? -5.828 -24.578 4.281 1 94.06 11 ALA B N 1
ATOM 3177 C CA . ALA B 1 11 ? -5.41 -23.297 3.73 1 94.06 11 ALA B CA 1
ATOM 3178 C C . ALA B 1 11 ? -6.098 -23.016 2.396 1 94.06 11 ALA B C 1
ATOM 3180 O O . ALA B 1 11 ? -6.902 -23.828 1.929 1 94.06 11 ALA B O 1
ATOM 3181 N N . HIS B 1 12 ? -5.926 -21.859 1.939 1 95.19 12 HIS B N 1
ATOM 3182 C CA . HIS B 1 12 ? -6.453 -21.484 0.632 1 95.19 12 HIS B CA 1
ATOM 3183 C C . HIS B 1 12 ? -5.348 -21.438 -0.415 1 95.19 12 HIS B C 1
ATOM 3185 O O . HIS B 1 12 ? -4.168 -21.297 -0.073 1 95.19 12 HIS B O 1
ATOM 3191 N N . VAL B 1 13 ? -5.738 -21.578 -1.674 1 94.88 13 VAL B N 1
ATOM 3192 C CA . VAL B 1 13 ? -4.805 -21.469 -2.789 1 94.88 13 VAL B CA 1
ATOM 3193 C C . VAL B 1 13 ? -5.488 -20.766 -3.963 1 94.88 13 VAL B C 1
ATOM 3195 O O . VAL B 1 13 ? -6.699 -20.906 -4.156 1 94.88 13 VAL B O 1
ATOM 3198 N N . VAL B 1 14 ? -4.754 -19.938 -4.645 1 94.75 14 VAL B N 1
ATOM 3199 C CA . VAL B 1 14 ? -5.25 -19.281 -5.855 1 94.75 14 VAL B CA 1
ATOM 3200 C C . VAL B 1 14 ? -4.668 -19.969 -7.086 1 94.75 14 VAL B C 1
ATOM 3202 O O . VAL B 1 14 ? -3.453 -20.156 -7.184 1 94.75 14 VAL B O 1
ATOM 3205 N N . LEU B 1 15 ? -5.508 -20.391 -7.992 1 94.75 15 LEU B N 1
ATOM 3206 C CA . LEU B 1 15 ? -5.059 -20.953 -9.266 1 94.75 15 LEU B CA 1
ATOM 3207 C C . LEU B 1 15 ? -5.293 -19.953 -10.406 1 94.75 15 LEU B C 1
ATOM 3209 O O . LEU B 1 15 ? -6.324 -19.281 -10.445 1 94.75 15 LEU B O 1
ATOM 3213 N N . ARG B 1 16 ? -4.344 -19.875 -11.188 1 91.12 16 ARG B N 1
ATOM 3214 C CA . ARG B 1 16 ? -4.441 -19.047 -12.391 1 91.12 16 ARG B CA 1
ATOM 3215 C C . ARG B 1 16 ? -4.223 -19.891 -13.641 1 91.12 16 ARG B C 1
ATOM 3217 O O . ARG B 1 16 ? -3.248 -20.641 -13.734 1 91.12 16 ARG B O 1
ATOM 3224 N N . ASP B 1 17 ? -5.055 -19.75 -14.578 1 89 17 ASP B N 1
ATOM 3225 C CA . ASP B 1 17 ? -4.887 -20.516 -15.812 1 89 17 ASP B CA 1
ATOM 3226 C C . ASP B 1 17 ? -4.133 -19.719 -16.859 1 89 17 ASP B C 1
ATOM 3228 O O . ASP B 1 17 ? -3.709 -18.578 -16.609 1 89 17 ASP B O 1
ATOM 3232 N N . SER B 1 18 ? -3.904 -20.266 -18.047 1 78.94 18 SER B N 1
ATOM 3233 C CA . SER B 1 18 ? -3.08 -19.672 -19.109 1 78.94 18 SER B CA 1
ATOM 3234 C C . SER B 1 18 ? -3.752 -18.453 -19.719 1 78.94 18 SER B C 1
ATOM 3236 O O . SER B 1 18 ? -3.082 -17.594 -20.297 1 78.94 18 SER B O 1
ATOM 3238 N N . GLU B 1 19 ? -5.043 -18.375 -19.516 1 76.25 19 GLU B N 1
ATOM 3239 C CA . GLU B 1 19 ? -5.777 -17.25 -20.062 1 76.25 19 GLU B CA 1
ATOM 3240 C C . GLU B 1 19 ? -5.859 -16.094 -19.078 1 76.25 19 GLU B C 1
ATOM 3242 O O . GLU B 1 19 ? -6.383 -15.023 -19.391 1 76.25 19 GLU B O 1
ATOM 3247 N N . GLY B 1 20 ? -5.426 -16.344 -17.891 1 79.5 20 GLY B N 1
ATOM 3248 C CA . GLY B 1 20 ? -5.387 -15.289 -16.906 1 79.5 20 GLY B CA 1
ATOM 3249 C C . GLY B 1 20 ? -6.531 -15.352 -15.914 1 79.5 20 GLY B C 1
ATOM 3250 O O . GLY B 1 20 ? -6.605 -14.539 -14.984 1 79.5 20 GLY B O 1
ATOM 3251 N N . ALA B 1 21 ? -7.379 -16.281 -16.094 1 87 21 ALA B N 1
ATOM 3252 C CA . ALA B 1 21 ? -8.461 -16.469 -15.133 1 87 21 ALA B CA 1
ATOM 3253 C C . ALA B 1 21 ? -7.93 -16.984 -13.797 1 87 21 ALA B C 1
ATOM 3255 O O . ALA B 1 21 ? -7.02 -17.812 -13.773 1 87 21 ALA B O 1
ATOM 3256 N N . GLN B 1 22 ? -8.508 -16.453 -12.75 1 93.19 22 GLN B N 1
ATOM 3257 C CA . GLN B 1 22 ? -8.078 -16.859 -11.414 1 93.19 22 GLN B CA 1
ATOM 3258 C C . GLN B 1 22 ? -9.266 -17.328 -10.578 1 93.19 22 GLN B C 1
ATOM 3260 O O . GLN B 1 22 ? -10.383 -16.844 -10.75 1 93.19 22 GLN B O 1
ATOM 3265 N N . LYS B 1 23 ? -8.977 -18.266 -9.703 1 94.94 23 LYS B N 1
ATOM 3266 C CA . LYS B 1 23 ? -9.977 -18.766 -8.773 1 94.94 23 LYS B CA 1
ATOM 3267 C C . LYS B 1 23 ? -9.344 -19.172 -7.445 1 94.94 23 LYS B C 1
ATOM 3269 O O . LYS B 1 23 ? -8.234 -19.703 -7.414 1 94.94 23 LYS B O 1
ATOM 3274 N N . VAL B 1 24 ? -10.109 -18.875 -6.367 1 95.69 24 VAL B N 1
ATOM 3275 C CA . VAL B 1 24 ? -9.633 -19.219 -5.027 1 95.69 24 VAL B CA 1
ATOM 3276 C C . VAL B 1 24 ? -10.266 -20.531 -4.57 1 95.69 24 VAL B C 1
ATOM 3278 O O . VAL B 1 24 ? -11.461 -20.75 -4.754 1 95.69 24 VAL B O 1
ATOM 3281 N N . PHE B 1 25 ? -9.445 -21.422 -3.957 1 96.31 25 PHE B N 1
ATOM 3282 C CA . PHE B 1 25 ? -9.922 -22.703 -3.451 1 96.31 25 PHE B CA 1
ATOM 3283 C C . PHE B 1 25 ? -9.578 -22.875 -1.976 1 96.31 25 PHE B C 1
ATOM 3285 O O . PHE B 1 25 ? -8.492 -22.484 -1.54 1 96.31 25 PHE B O 1
ATOM 3292 N N . PHE B 1 26 ? -10.492 -23.375 -1.268 1 96.12 26 PHE B N 1
ATOM 3293 C CA . PHE B 1 26 ? -10.25 -23.781 0.113 1 96.12 26 PHE B CA 1
ATOM 3294 C C . PHE B 1 26 ? -9.938 -25.266 0.195 1 96.12 26 PHE B C 1
ATOM 3296 O O . PHE B 1 26 ? -10.719 -26.109 -0.258 1 96.12 26 PHE B O 1
ATOM 3303 N N . LEU B 1 27 ? -8.766 -25.547 0.771 1 96.5 27 LEU B N 1
ATOM 3304 C CA . LEU B 1 27 ? -8.352 -26.938 0.892 1 96.5 27 LEU B CA 1
ATOM 3305 C C . LEU B 1 27 ? -8.828 -27.547 2.211 1 96.5 27 LEU B C 1
ATOM 3307 O O . LEU B 1 27 ? -8.016 -27.938 3.047 1 96.5 27 LEU B O 1
ATOM 3311 N N . GLY B 1 28 ? -10.078 -27.688 2.277 1 94.38 28 GLY B N 1
ATOM 3312 C CA . GLY B 1 28 ? -10.688 -28.219 3.49 1 94.38 28 GLY B CA 1
ATOM 3313 C C . GLY B 1 28 ? -10.477 -29.719 3.662 1 94.38 28 GLY B C 1
ATOM 3314 O O . GLY B 1 28 ? -9.867 -30.359 2.809 1 94.38 28 GLY B O 1
ATOM 3315 N N . ALA B 1 29 ? -10.977 -30.234 4.73 1 92.88 29 ALA B N 1
ATOM 3316 C CA . ALA B 1 29 ? -10.82 -31.641 5.086 1 92.88 29 ALA B CA 1
ATOM 3317 C C . ALA B 1 29 ? -11.469 -32.531 4.039 1 92.88 29 ALA B C 1
ATOM 3319 O O . ALA B 1 29 ? -10.938 -33.625 3.727 1 92.88 29 ALA B O 1
ATOM 3320 N N . ASN B 1 30 ? -12.5 -32.062 3.426 1 93 30 ASN B N 1
ATOM 3321 C CA . ASN B 1 30 ? -13.258 -32.906 2.504 1 93 30 ASN B CA 1
ATOM 3322 C C . ASN B 1 30 ? -12.875 -32.625 1.052 1 93 30 ASN B C 1
ATOM 3324 O O . ASN B 1 30 ? -13.445 -33.219 0.134 1 93 30 ASN B O 1
ATOM 3328 N N . CYS B 1 31 ? -11.945 -31.781 0.918 1 93.88 31 CYS B N 1
ATOM 3329 C CA . CYS B 1 31 ? -11.547 -31.453 -0.442 1 93.88 31 CYS B CA 1
ATOM 3330 C C . CYS B 1 31 ? -10.75 -32.594 -1.072 1 93.88 31 CYS B C 1
ATOM 3332 O O . CYS B 1 31 ? -9.742 -33.031 -0.521 1 93.88 31 CYS B O 1
ATOM 3334 N N . GLN B 1 32 ? -11.242 -33.125 -2.279 1 94 32 GLN B N 1
ATOM 3335 C CA . GLN B 1 32 ? -10.57 -34.219 -2.945 1 94 32 GLN B CA 1
ATOM 3336 C C . GLN B 1 32 ? -9.883 -33.75 -4.227 1 94 32 GLN B C 1
ATOM 3338 O O . GLN B 1 32 ? -8.891 -34.344 -4.656 1 94 32 GLN B O 1
ATOM 3343 N N . ASP B 1 33 ? -10.445 -32.781 -4.781 1 95.81 33 ASP B N 1
ATOM 3344 C CA . ASP B 1 33 ? -9.891 -32.25 -6.027 1 95.81 33 ASP B CA 1
ATOM 3345 C C . ASP B 1 33 ? -10.32 -30.797 -6.246 1 95.81 33 ASP B C 1
ATOM 3347 O O . ASP B 1 33 ? -11.156 -30.266 -5.512 1 95.81 33 ASP B O 1
ATOM 3351 N N . LEU B 1 34 ? -9.656 -30.156 -7.07 1 96.06 34 LEU B N 1
ATOM 3352 C CA . LEU B 1 34 ? -9.969 -28.781 -7.453 1 96.06 34 LEU B CA 1
ATOM 3353 C C . LEU B 1 34 ? -10.469 -28.719 -8.891 1 96.06 34 LEU B C 1
ATOM 3355 O O . LEU B 1 34 ? -9.891 -29.359 -9.781 1 96.06 34 LEU B O 1
ATOM 3359 N N . ARG B 1 35 ? -11.508 -28 -9.125 1 92.62 35 ARG B N 1
ATOM 3360 C CA . ARG B 1 35 ? -12.086 -27.875 -10.461 1 92.62 35 ARG B CA 1
ATOM 3361 C C . ARG B 1 35 ? -12.078 -26.422 -10.914 1 92.62 35 ARG B C 1
ATOM 3363 O O . ARG B 1 35 ? -12.75 -25.562 -10.328 1 92.62 35 ARG B O 1
ATOM 3370 N N . MET B 1 36 ? -11.367 -26.156 -11.922 1 89.69 36 MET B N 1
ATOM 3371 C CA . MET B 1 36 ? -11.258 -24.812 -12.469 1 89.69 36 MET B CA 1
ATOM 3372 C C . MET B 1 36 ? -11.828 -24.75 -13.883 1 89.69 36 MET B C 1
ATOM 3374 O O . MET B 1 36 ? -11.125 -25.047 -14.852 1 89.69 36 MET B O 1
ATOM 3378 N N . GLY B 1 37 ? -13.016 -24.266 -13.953 1 81.38 37 GLY B N 1
ATOM 3379 C CA . GLY B 1 37 ? -13.617 -24.047 -15.258 1 81.38 37 GLY B CA 1
ATOM 3380 C C . GLY B 1 37 ? -13.688 -25.312 -16.094 1 81.38 37 GLY B C 1
ATOM 3381 O O . GLY B 1 37 ? -14.219 -26.328 -15.656 1 81.38 37 GLY B O 1
ATOM 3382 N N . LYS B 1 38 ? -13.008 -25.203 -17.328 1 81.19 38 LYS B N 1
ATOM 3383 C CA . LYS B 1 38 ? -13.078 -26.266 -18.328 1 81.19 38 LYS B CA 1
ATOM 3384 C C . LYS B 1 38 ? -12 -27.312 -18.094 1 81.19 38 LYS B C 1
ATOM 3386 O O . LYS B 1 38 ? -11.953 -28.328 -18.797 1 81.19 38 LYS B O 1
ATOM 3391 N N . TYR B 1 39 ? -11.219 -27.172 -17.125 1 87.5 39 TYR B N 1
ATOM 3392 C CA . TYR B 1 39 ? -10.094 -28.078 -16.906 1 87.5 39 TYR B CA 1
ATOM 3393 C C . TYR B 1 39 ? -10.547 -29.312 -16.141 1 87.5 39 TYR B C 1
ATOM 3395 O O . TYR B 1 39 ? -11.469 -29.266 -15.328 1 87.5 39 TYR B O 1
ATOM 3403 N N . PRO B 1 40 ? -9.945 -30.422 -16.547 1 89.56 40 PRO B N 1
ATOM 3404 C CA . PRO B 1 40 ? -10.188 -31.594 -15.703 1 89.56 40 PRO B CA 1
ATOM 3405 C C . PRO B 1 40 ? -9.812 -31.359 -14.242 1 89.56 40 PRO B C 1
ATOM 3407 O O . PRO B 1 40 ? -8.961 -30.516 -13.945 1 89.56 40 PRO B O 1
ATOM 3410 N N . ALA B 1 41 ? -10.438 -32.156 -13.422 1 94.44 41 ALA B N 1
ATOM 3411 C CA . ALA B 1 41 ? -10.211 -32.031 -11.984 1 94.44 41 ALA B CA 1
ATOM 3412 C C . ALA B 1 41 ? -8.742 -32.25 -11.641 1 94.44 41 ALA B C 1
ATOM 3414 O O . ALA B 1 41 ? -8.094 -33.125 -12.203 1 94.44 41 ALA B O 1
ATOM 3415 N N . ILE B 1 42 ? -8.203 -31.422 -10.805 1 95.69 42 ILE B N 1
ATOM 3416 C CA . ILE B 1 42 ? -6.844 -31.562 -10.297 1 95.69 42 ILE B CA 1
ATOM 3417 C C . ILE B 1 42 ? -6.871 -32.25 -8.938 1 95.69 42 ILE B C 1
ATOM 3419 O O . ILE B 1 42 ? -7.406 -31.719 -7.969 1 95.69 42 ILE B O 1
ATOM 3423 N N . PRO B 1 43 ? -6.262 -33.406 -8.875 1 95.94 43 PRO B N 1
ATOM 3424 C CA . PRO B 1 43 ? -6.293 -34.125 -7.594 1 95.94 43 PRO B CA 1
ATOM 3425 C C . PRO B 1 43 ? -5.629 -33.344 -6.465 1 95.94 43 PRO B C 1
ATOM 3427 O O . PRO B 1 43 ? -4.598 -32.688 -6.676 1 95.94 43 PRO B O 1
ATOM 3430 N N . LEU B 1 44 ? -6.191 -33.438 -5.277 1 95.88 44 LEU B N 1
ATOM 3431 C CA . LEU B 1 44 ? -5.688 -32.688 -4.121 1 95.88 44 LEU B CA 1
ATOM 3432 C C . LEU B 1 44 ? -4.25 -33.094 -3.807 1 95.88 44 LEU B C 1
ATOM 3434 O O . LEU B 1 44 ? -3.439 -32.25 -3.412 1 95.88 44 LEU B O 1
ATOM 3438 N N . ASP B 1 45 ? -3.992 -34.344 -3.938 1 94.38 45 ASP B N 1
ATOM 3439 C CA . ASP B 1 45 ? -2.641 -34.812 -3.648 1 94.38 45 ASP B CA 1
ATOM 3440 C C . ASP B 1 45 ? -1.61 -34.094 -4.516 1 94.38 45 ASP B C 1
ATOM 3442 O O . ASP B 1 45 ? -0.517 -33.75 -4.047 1 94.38 45 ASP B O 1
ATOM 3446 N N . THR B 1 46 ? -1.971 -33.906 -5.727 1 93.81 46 THR B N 1
ATOM 3447 C CA . THR B 1 46 ? -1.093 -33.188 -6.637 1 93.81 46 THR B CA 1
ATOM 3448 C C . THR B 1 46 ? -0.942 -31.719 -6.199 1 93.81 46 THR B C 1
ATOM 3450 O O . THR B 1 46 ? 0.154 -31.156 -6.262 1 93.81 46 THR B O 1
ATOM 3453 N N . VAL B 1 47 ? -1.981 -31.172 -5.707 1 93.75 47 VAL B N 1
ATOM 3454 C CA . VAL B 1 47 ? -1.996 -29.781 -5.258 1 93.75 47 VAL B CA 1
ATOM 3455 C C . VAL B 1 47 ? -1.069 -29.609 -4.055 1 93.75 47 VAL B C 1
ATOM 3457 O O . VAL B 1 47 ? -0.244 -28.703 -4.016 1 93.75 47 VAL B O 1
ATOM 3460 N N . LEU B 1 48 ? -1.149 -30.484 -3.121 1 94.31 48 LEU B N 1
ATOM 3461 C CA . LEU B 1 48 ? -0.386 -30.406 -1.881 1 94.31 48 LEU B CA 1
ATOM 3462 C C . LEU B 1 48 ? 1.096 -30.656 -2.137 1 94.31 48 LEU B C 1
ATOM 3464 O O . LEU B 1 48 ? 1.947 -30.234 -1.351 1 94.31 48 LEU B O 1
ATOM 3468 N N . ALA B 1 49 ? 1.368 -31.297 -3.275 1 91.56 49 ALA B N 1
ATOM 3469 C CA . ALA B 1 49 ? 2.75 -31.609 -3.619 1 91.56 49 ALA B CA 1
ATOM 3470 C C . ALA B 1 49 ? 3.354 -30.547 -4.523 1 91.56 49 ALA B C 1
ATOM 3472 O O . ALA B 1 49 ? 4.516 -30.641 -4.926 1 91.56 49 ALA B O 1
ATOM 3473 N N . THR B 1 50 ? 2.598 -29.578 -4.828 1 90.62 50 THR B N 1
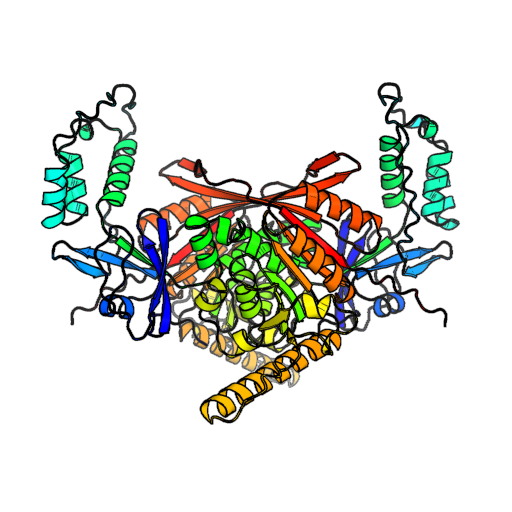ATOM 3474 C CA . THR B 1 50 ? 3.057 -28.531 -5.73 1 90.62 50 THR B CA 1
ATOM 3475 C C . THR B 1 50 ? 3.336 -27.234 -4.965 1 90.62 50 THR B C 1
ATOM 3477 O O . THR B 1 50 ? 2.455 -26.703 -4.289 1 90.62 50 THR B O 1
ATOM 3480 N N . PRO B 1 51 ? 4.594 -26.719 -5.055 1 88.88 51 PRO B N 1
ATOM 3481 C CA . PRO B 1 51 ? 4.895 -25.469 -4.344 1 88.88 51 PRO B CA 1
ATOM 3482 C C . PRO B 1 51 ? 4.25 -24.25 -4.996 1 88.88 51 PRO B C 1
ATOM 3484 O O . PRO B 1 51 ? 3.953 -24.266 -6.195 1 88.88 51 PRO B O 1
ATOM 3487 N N . TYR B 1 52 ? 4.051 -23.234 -4.227 1 87.75 52 TYR B N 1
ATOM 3488 C CA . TYR B 1 52 ? 3.598 -21.969 -4.793 1 87.75 52 TYR B CA 1
ATOM 3489 C C . TYR B 1 52 ? 4.574 -21.469 -5.848 1 87.75 52 TYR B C 1
ATOM 3491 O O . TYR B 1 52 ? 5.789 -21.609 -5.703 1 87.75 52 TYR B O 1
ATOM 3499 N N . GLY B 1 53 ? 4.008 -20.891 -6.855 1 85.19 53 GLY B N 1
ATOM 3500 C CA . GLY B 1 53 ? 4.828 -20.391 -7.938 1 85.19 53 GLY B CA 1
ATOM 3501 C C . GLY B 1 53 ? 5.082 -21.406 -9.031 1 85.19 53 GLY B C 1
ATOM 3502 O O . GLY B 1 53 ? 5.656 -21.094 -10.07 1 85.19 53 GLY B O 1
ATOM 3503 N N . ALA B 1 54 ? 4.617 -22.641 -8.828 1 88.44 54 ALA B N 1
ATOM 3504 C CA . ALA B 1 54 ? 4.84 -23.703 -9.812 1 88.44 54 ALA B CA 1
ATOM 3505 C C . ALA B 1 54 ? 3.711 -23.734 -10.844 1 88.44 54 ALA B C 1
ATOM 3507 O O . ALA B 1 54 ? 2.617 -23.219 -10.594 1 88.44 54 ALA B O 1
ATOM 3508 N N . ILE B 1 55 ? 4.043 -24.328 -11.984 1 88.31 55 ILE B N 1
ATOM 3509 C CA . ILE B 1 55 ? 3.082 -24.531 -13.062 1 88.31 55 ILE B CA 1
ATOM 3510 C C . ILE B 1 55 ? 2.748 -26.016 -13.18 1 88.31 55 ILE B C 1
ATOM 3512 O O . ILE B 1 55 ? 3.646 -26.859 -13.211 1 88.31 55 ILE B O 1
ATOM 3516 N N . LEU B 1 56 ? 1.49 -26.281 -13.188 1 89.44 56 LEU B N 1
ATOM 3517 C CA . LEU B 1 56 ? 1.002 -27.641 -13.438 1 89.44 56 LEU B CA 1
ATOM 3518 C C . LEU B 1 56 ? 0.393 -27.734 -14.836 1 89.44 56 LEU B C 1
ATOM 3520 O O . LEU B 1 56 ? -0.352 -26.859 -15.258 1 89.44 56 LEU B O 1
ATOM 3524 N N . ARG B 1 57 ? 0.793 -28.812 -15.492 1 88.88 57 ARG B N 1
ATOM 3525 C CA . ARG B 1 57 ? 0.272 -29.062 -16.828 1 88.88 57 ARG B CA 1
ATOM 3526 C C . ARG B 1 57 ? -0.275 -30.484 -16.938 1 88.88 57 ARG B C 1
ATOM 3528 O O . ARG B 1 57 ? 0.282 -31.422 -16.359 1 88.88 57 ARG B O 1
ATOM 3535 N N . ARG B 1 58 ? -1.327 -30.516 -17.672 1 88.44 58 ARG B N 1
ATOM 3536 C CA . ARG B 1 58 ? -1.883 -31.844 -17.938 1 88.44 58 ARG B CA 1
ATOM 3537 C C . ARG B 1 58 ? -1.164 -32.5 -19.109 1 88.44 58 ARG B C 1
ATOM 3539 O O . ARG B 1 58 ? -1.127 -31.969 -20.219 1 88.44 58 ARG B O 1
ATOM 3546 N N . GLU B 1 59 ? -0.681 -33.656 -18.828 1 83.81 59 GLU B N 1
ATOM 3547 C CA . GLU B 1 59 ? 0.066 -34.406 -19.844 1 83.81 59 GLU B CA 1
ATOM 3548 C C . GLU B 1 59 ? -0.861 -35.312 -20.672 1 83.81 59 GLU B C 1
ATOM 3550 O O . GLU B 1 59 ? -2.049 -35.438 -20.359 1 83.81 59 GLU B O 1
ATOM 3555 N N . ALA B 1 60 ? -0.284 -35.906 -21.703 1 77.88 60 ALA B N 1
ATOM 3556 C CA . ALA B 1 60 ? -1.034 -36.75 -22.625 1 77.88 60 ALA B CA 1
ATOM 3557 C C . ALA B 1 60 ? -1.637 -37.969 -21.891 1 77.88 60 ALA B C 1
ATOM 3559 O O . ALA B 1 60 ? -2.709 -38.438 -22.266 1 77.88 60 ALA B O 1
ATOM 3560 N N . ASN B 1 61 ? -0.989 -38.344 -20.875 1 81.94 61 ASN B N 1
ATOM 3561 C CA . ASN B 1 61 ? -1.474 -39.5 -20.125 1 81.94 61 ASN B CA 1
ATOM 3562 C C . ASN B 1 61 ? -2.639 -39.125 -19.219 1 81.94 61 ASN B C 1
ATOM 3564 O O . ASN B 1 61 ? -3.188 -39.969 -18.516 1 81.94 61 ASN B O 1
ATOM 3568 N N . GLY B 1 62 ? -2.984 -37.844 -19.234 1 83.12 62 GLY B N 1
ATOM 3569 C CA . GLY B 1 62 ? -4.121 -37.375 -18.469 1 83.12 62 GLY B CA 1
ATOM 3570 C C . GLY B 1 62 ? -3.752 -36.938 -17.062 1 83.12 62 GLY B C 1
ATOM 3571 O O . GLY B 1 62 ? -4.602 -36.438 -16.312 1 83.12 62 GLY B O 1
ATOM 3572 N N . LYS B 1 63 ? -2.557 -37.125 -16.766 1 88.25 63 LYS B N 1
ATOM 3573 C CA . LYS B 1 63 ? -2.125 -36.781 -15.414 1 88.25 63 LYS B CA 1
ATOM 3574 C C . LYS B 1 63 ? -1.58 -35.344 -15.359 1 88.25 63 LYS B C 1
ATOM 3576 O O . LYS B 1 63 ? -1.021 -34.844 -16.344 1 88.25 63 LYS B O 1
ATOM 3581 N N . TRP B 1 64 ? -1.854 -34.719 -14.164 1 91.44 64 TRP B N 1
ATOM 3582 C CA . TRP B 1 64 ? -1.289 -33.406 -13.914 1 91.44 64 TRP B CA 1
ATOM 3583 C C . TRP B 1 64 ? 0.137 -33.5 -13.383 1 91.44 64 TRP B C 1
ATOM 3585 O O . TRP B 1 64 ? 0.4 -34.25 -12.438 1 91.44 64 TRP B O 1
ATOM 3595 N N . GLN B 1 65 ? 1.045 -32.781 -14.062 1 87.94 65 GLN B N 1
ATOM 3596 C CA . GLN B 1 65 ? 2.441 -32.812 -13.641 1 87.94 65 GLN B CA 1
ATOM 3597 C C . GLN B 1 65 ? 3.049 -31.422 -13.656 1 87.94 65 GLN B C 1
ATOM 3599 O O . GLN B 1 65 ? 2.598 -30.547 -14.406 1 87.94 65 GLN B O 1
ATOM 3604 N N . ARG B 1 66 ? 3.99 -31.281 -12.734 1 86.56 66 ARG B N 1
ATOM 3605 C CA . ARG B 1 66 ? 4.695 -30 -12.695 1 86.56 66 ARG B CA 1
ATOM 3606 C C . ARG B 1 66 ? 5.5 -29.781 -13.977 1 86.56 66 ARG B C 1
ATOM 3608 O O . ARG B 1 66 ? 6.137 -30.719 -14.477 1 86.56 66 ARG B O 1
ATOM 3615 N N . HIS B 1 67 ? 5.25 -28.656 -14.57 1 76.69 67 HIS B N 1
ATOM 3616 C CA . HIS B 1 67 ? 5.902 -28.328 -15.828 1 76.69 67 HIS B CA 1
ATOM 3617 C C . HIS B 1 67 ? 7.039 -27.328 -15.617 1 76.69 67 HIS B C 1
ATOM 3619 O O . HIS B 1 67 ? 6.867 -26.328 -14.914 1 76.69 67 HIS B O 1
ATOM 3625 N N . ARG B 1 68 ? 8.219 -27.734 -15.922 1 63.28 68 ARG B N 1
ATOM 3626 C CA . ARG B 1 68 ? 9.352 -26.812 -15.938 1 63.28 68 ARG B CA 1
ATOM 3627 C C . ARG B 1 68 ? 9.383 -26.016 -17.234 1 63.28 68 ARG B C 1
ATOM 3629 O O . ARG B 1 68 ? 9.047 -26.531 -18.297 1 63.28 68 ARG B O 1
ATOM 3636 N N . HIS B 1 69 ? 8.938 -24.875 -17.297 1 54.19 69 HIS B N 1
ATOM 3637 C CA . HIS B 1 69 ? 9.055 -24.203 -18.594 1 54.19 69 HIS B CA 1
ATOM 3638 C C . HIS B 1 69 ? 10.414 -24.469 -19.234 1 54.19 69 HIS B C 1
ATOM 3640 O O . HIS B 1 69 ? 11.453 -24.25 -18.609 1 54.19 69 HIS B O 1
ATOM 3646 N N . SER B 1 70 ? 10.602 -25.516 -19.844 1 43.28 70 SER B N 1
ATOM 3647 C CA . SER B 1 70 ? 11.805 -25.672 -20.656 1 43.28 70 SER B CA 1
ATOM 3648 C C . SER B 1 70 ? 12.008 -24.469 -21.578 1 43.28 70 SER B C 1
ATOM 3650 O O . SER B 1 70 ? 11.047 -23.812 -21.969 1 43.28 70 SER B O 1
ATOM 3652 N N . SER B 1 71 ? 13.195 -23.797 -21.5 1 38.28 71 SER B N 1
ATOM 3653 C CA . SER B 1 71 ? 13.82 -22.859 -22.422 1 38.28 71 SER B CA 1
ATOM 3654 C C . SER B 1 71 ? 13.359 -23.109 -23.859 1 38.28 71 SER B C 1
ATOM 3656 O O . SER B 1 71 ? 13.75 -22.375 -24.766 1 38.28 71 SER B O 1
ATOM 3658 N N . GLY B 1 72 ? 12.852 -24.203 -24.25 1 33.94 72 GLY B N 1
ATOM 3659 C CA . GLY B 1 72 ? 12.844 -24.547 -25.656 1 33.94 72 GLY B CA 1
ATOM 3660 C C . GLY B 1 72 ? 11.914 -23.672 -26.484 1 33.94 72 GLY B C 1
ATOM 3661 O O . GLY B 1 72 ? 11.562 -24.031 -27.609 1 33.94 72 GLY B O 1
ATOM 3662 N N . GLU B 1 73 ? 10.961 -23.094 -25.969 1 38.12 73 GLU B N 1
ATOM 3663 C CA . GLU B 1 73 ? 10.352 -22.375 -27.094 1 38.12 73 GLU B CA 1
ATOM 3664 C C . GLU B 1 73 ? 11.352 -21.438 -27.75 1 38.12 73 GLU B C 1
ATOM 3666 O O . GLU B 1 73 ? 11.93 -20.578 -27.094 1 38.12 73 GLU B O 1
ATOM 3671 N N . ALA B 1 74 ? 11.953 -21.844 -28.875 1 33.72 74 ALA B N 1
ATOM 3672 C CA . ALA B 1 74 ? 12.969 -21.438 -29.828 1 33.72 74 ALA B CA 1
ATOM 3673 C C . ALA B 1 74 ? 12.836 -19.953 -30.156 1 33.72 74 ALA B C 1
ATOM 3675 O O . ALA B 1 74 ? 11.727 -19.453 -30.391 1 33.72 74 ALA B O 1
ATOM 3676 N N . ASP B 1 75 ? 13.672 -19.047 -29.781 1 33.47 75 ASP B N 1
ATOM 3677 C CA . ASP B 1 75 ? 14.18 -17.859 -30.453 1 33.47 75 ASP B CA 1
ATOM 3678 C C . ASP B 1 75 ? 14.016 -17.969 -31.969 1 33.47 75 ASP B C 1
ATOM 3680 O O . ASP B 1 75 ? 14.953 -18.328 -32.688 1 33.47 75 ASP B O 1
ATOM 3684 N N . THR B 1 76 ? 12.992 -18.5 -32.469 1 34.28 76 THR B N 1
ATOM 3685 C CA . THR B 1 76 ? 13.102 -18.203 -33.906 1 34.28 76 THR B CA 1
ATOM 3686 C C . THR B 1 76 ? 13.125 -16.703 -34.156 1 34.28 76 THR B C 1
ATOM 3688 O O . THR B 1 76 ? 12.078 -16.062 -34.188 1 34.28 76 THR B O 1
ATOM 3691 N N . ALA B 1 77 ? 14 -15.922 -33.594 1 33.12 77 ALA B N 1
ATOM 3692 C CA . ALA B 1 77 ? 14.375 -14.523 -33.75 1 33.12 77 ALA B CA 1
ATOM 3693 C C . ALA B 1 77 ? 14.289 -14.102 -35.219 1 33.12 77 ALA B C 1
ATOM 3695 O O . ALA B 1 77 ? 13.828 -13.008 -35.531 1 33.12 77 ALA B O 1
ATOM 3696 N N . ASP B 1 78 ? 15.219 -14.703 -36.094 1 32.47 78 ASP B N 1
ATOM 3697 C CA . ASP B 1 78 ? 15.742 -13.938 -37.219 1 32.47 78 ASP B CA 1
ATOM 3698 C C . ASP B 1 78 ? 14.664 -13.719 -38.281 1 32.47 78 ASP B C 1
ATOM 3700 O O . ASP B 1 78 ? 14.977 -13.398 -39.438 1 32.47 78 ASP B O 1
ATOM 3704 N N . ALA B 1 79 ? 13.531 -14.383 -38.25 1 33 79 ALA B N 1
ATOM 3705 C CA . ALA B 1 79 ? 13 -14.227 -39.625 1 33 79 ALA B CA 1
ATOM 3706 C C . ALA B 1 79 ? 12.492 -12.805 -39.844 1 33 79 ALA B C 1
ATOM 3708 O O . ALA B 1 79 ? 11.789 -12.242 -39 1 33 79 ALA B O 1
ATOM 3709 N N . GLU B 1 80 ? 12.977 -12 -40.719 1 32.5 80 GLU B N 1
ATOM 3710 C CA . GLU B 1 80 ? 12.609 -10.781 -41.438 1 32.5 80 GLU B CA 1
ATOM 3711 C C . GLU B 1 80 ? 11.102 -10.695 -41.625 1 32.5 80 GLU B C 1
ATOM 3713 O O . GLU B 1 80 ? 10.469 -11.656 -42.062 1 32.5 80 GLU B O 1
ATOM 3718 N N . VAL B 1 81 ? 10.43 -9.93 -40.938 1 36.78 81 VAL B N 1
ATOM 3719 C CA . VAL B 1 81 ? 9.047 -9.461 -40.938 1 36.78 81 VAL B CA 1
ATOM 3720 C C . VAL B 1 81 ? 8.641 -9.094 -42.375 1 36.78 81 VAL B C 1
ATOM 3722 O O . VAL B 1 81 ? 8.578 -7.91 -42.719 1 36.78 81 VAL B O 1
ATOM 3725 N N . GLN B 1 82 ? 9.117 -9.727 -43.375 1 31.97 82 GLN B N 1
ATOM 3726 C CA . GLN B 1 82 ? 8.742 -9.023 -44.594 1 31.97 82 GLN B CA 1
ATOM 3727 C C . GLN B 1 82 ? 7.227 -9 -44.781 1 31.97 82 GLN B C 1
ATOM 3729 O O . GLN B 1 82 ? 6.691 -8.102 -45.438 1 31.97 82 GLN B O 1
ATOM 3734 N N . GLU B 1 83 ? 6.461 -10.258 -44.875 1 36.22 83 GLU B N 1
ATOM 3735 C CA . GLU B 1 83 ? 5.301 -10.242 -45.75 1 36.22 83 GLU B CA 1
ATOM 3736 C C . GLU B 1 83 ? 4.055 -9.766 -45.031 1 36.22 83 GLU B C 1
ATOM 3738 O O . GLU B 1 83 ? 3.846 -10.102 -43.875 1 36.22 83 GLU B O 1
ATOM 3743 N N . ASN B 1 84 ? 3.518 -8.555 -45.281 1 39.53 84 ASN B N 1
ATOM 3744 C CA . ASN B 1 84 ? 2.291 -7.844 -44.938 1 39.53 84 ASN B CA 1
ATOM 3745 C C . ASN B 1 84 ? 1.064 -8.742 -45.094 1 39.53 84 ASN B C 1
ATOM 3747 O O . ASN B 1 84 ? 0.988 -9.547 -46.031 1 39.53 84 ASN B O 1
ATOM 3751 N N . ASN B 1 85 ? 0.427 -8.961 -43.969 1 41.97 85 ASN B N 1
ATOM 3752 C CA . ASN B 1 85 ? -0.756 -9.797 -43.781 1 41.97 85 ASN B CA 1
ATOM 3753 C C . ASN B 1 85 ? -1.921 -9.312 -44.656 1 41.97 85 ASN B C 1
ATOM 3755 O O . ASN B 1 85 ? -3.055 -9.766 -44.469 1 41.97 85 ASN B O 1
ATOM 3759 N N . GLN B 1 86 ? -1.73 -8.312 -45.406 1 42.19 86 GLN B N 1
ATOM 3760 C CA . GLN B 1 86 ? -2.85 -7.715 -46.125 1 42.19 86 GLN B CA 1
ATOM 3761 C C . GLN B 1 86 ? -3.568 -8.758 -46.969 1 42.19 86 GLN B C 1
ATOM 3763 O O . GLN B 1 86 ? -4.762 -8.625 -47.25 1 42.19 86 GLN B O 1
ATOM 3768 N N . HIS B 1 87 ? -2.793 -9.688 -47.469 1 42.91 87 HIS B N 1
ATOM 3769 C CA . HIS B 1 87 ? -3.447 -10.516 -48.469 1 42.91 87 HIS B CA 1
ATOM 3770 C C . HIS B 1 87 ? -4.051 -11.766 -47.844 1 42.91 87 HIS B C 1
ATOM 3772 O O . HIS B 1 87 ? -4.5 -12.664 -48.562 1 42.91 87 HIS B O 1
ATOM 3778 N N . LEU B 1 88 ? -3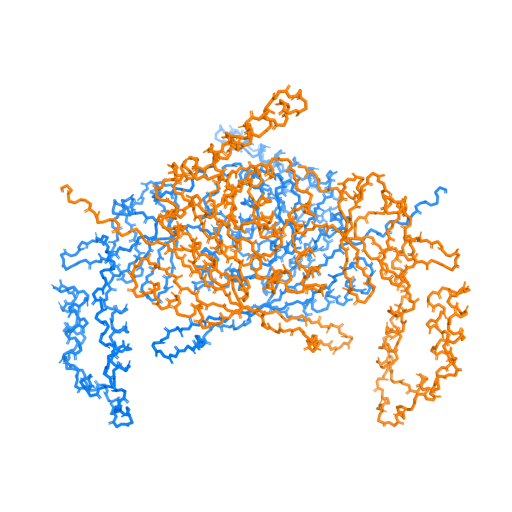.961 -11.812 -46.531 1 44.97 88 LEU B N 1
ATOM 3779 C CA . LEU B 1 88 ? -4.438 -13.07 -45.969 1 44.97 88 LEU B CA 1
ATOM 3780 C C . LEU B 1 88 ? -5.945 -13.039 -45.75 1 44.97 88 LEU B C 1
ATOM 3782 O O . LEU B 1 88 ? -6.477 -12.062 -45.219 1 44.97 88 LEU B O 1
ATOM 3786 N N . ALA B 1 89 ? -6.723 -13.711 -46.531 1 39.25 89 ALA B N 1
ATOM 3787 C CA . ALA B 1 89 ? -8.172 -13.867 -46.438 1 39.25 89 ALA B CA 1
ATOM 3788 C C . ALA B 1 89 ? -8.602 -14.375 -45.062 1 39.25 89 ALA B C 1
ATOM 3790 O O . ALA B 1 89 ? -7.98 -15.289 -44.531 1 39.25 89 ALA B O 1
ATOM 3791 N N . GLN B 1 90 ? -9.273 -13.688 -44.312 1 44.12 90 GLN B N 1
ATOM 3792 C CA . GLN B 1 90 ? -9.883 -13.945 -43.031 1 44.12 90 GLN B CA 1
ATOM 3793 C C . GLN B 1 90 ? -10.906 -15.078 -43.094 1 44.12 90 GLN B C 1
ATOM 3795 O O . GLN B 1 90 ? -11.891 -15.094 -42.375 1 44.12 90 GLN B O 1
ATOM 3800 N N . ASP B 1 91 ? -11.016 -15.852 -44.062 1 43.56 91 ASP B N 1
ATOM 3801 C CA . ASP B 1 91 ? -12.086 -16.844 -44.125 1 43.56 91 ASP B CA 1
ATOM 3802 C C . ASP B 1 91 ? -11.789 -18.031 -43.219 1 43.56 91 ASP B C 1
ATOM 3804 O O . ASP B 1 91 ? -10.633 -18.406 -43.062 1 43.56 91 ASP B O 1
ATOM 3808 N N . ASN B 1 92 ? -12.633 -18.391 -42.312 1 48.53 92 ASN B N 1
ATOM 3809 C CA . ASN B 1 92 ? -12.695 -19.547 -41.406 1 48.53 92 ASN B CA 1
ATOM 3810 C C . ASN B 1 92 ? -12.375 -20.844 -42.156 1 48.53 92 ASN B C 1
ATOM 3812 O O . ASN B 1 92 ? -12.516 -21.938 -41.594 1 48.53 92 ASN B O 1
ATOM 3816 N N . SER B 1 93 ? -12.141 -20.75 -43.344 1 56.81 93 SER B N 1
ATOM 3817 C CA . SER B 1 93 ? -11.906 -21.922 -44.188 1 56.81 93 SER B CA 1
ATOM 3818 C C . SER B 1 93 ? -10.445 -22.359 -44.125 1 56.81 93 SER B C 1
ATOM 3820 O O . SER B 1 93 ? -10.07 -23.391 -44.688 1 56.81 93 SER B O 1
ATOM 3822 N N . ALA B 1 94 ? -9.797 -21.656 -43.312 1 66.62 94 ALA B N 1
ATOM 3823 C CA . ALA B 1 94 ? -8.352 -21.875 -43.375 1 66.62 94 ALA B CA 1
ATOM 3824 C C . ALA B 1 94 ? -7.949 -23.078 -42.531 1 66.62 94 ALA B C 1
ATOM 3826 O O . ALA B 1 94 ? -6.875 -23.656 -42.719 1 66.62 94 ALA B O 1
ATOM 3827 N N . GLN B 1 95 ? -8.891 -23.547 -41.688 1 73.19 95 GLN B N 1
ATOM 3828 C CA . GLN B 1 95 ? -8.555 -24.672 -40.812 1 73.19 95 GLN B CA 1
ATOM 3829 C C . GLN B 1 95 ? -9.211 -25.953 -41.312 1 73.19 95 GLN B C 1
ATOM 3831 O O . GLN B 1 9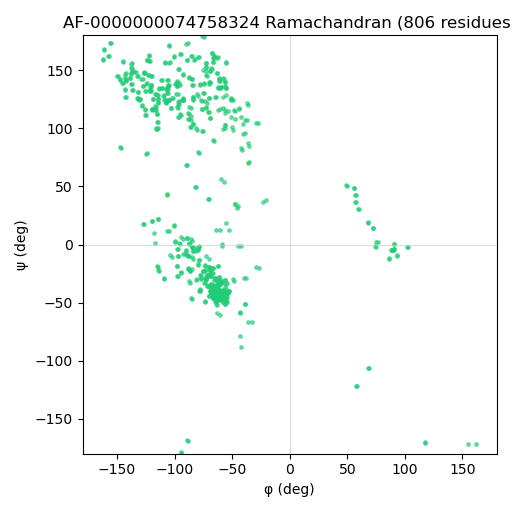5 ? -10.438 -26.031 -41.438 1 73.19 95 GLN B O 1
ATOM 3836 N N . SER B 1 96 ? -8.438 -26.906 -41.531 1 77.81 96 SER B N 1
ATOM 3837 C CA . SER B 1 96 ? -8.961 -28.156 -42.094 1 77.81 96 SER B CA 1
ATOM 3838 C C . SER B 1 96 ? -9.453 -29.078 -40.969 1 77.81 96 SER B C 1
ATOM 3840 O O . SER B 1 96 ? -10.273 -29.969 -41.188 1 77.81 96 SER B O 1
ATOM 3842 N N . LEU B 1 97 ? -8.969 -28.844 -39.75 1 81.81 97 LEU B N 1
ATOM 3843 C CA . LEU B 1 97 ? -9.414 -29.656 -38.625 1 81.81 97 LEU B CA 1
ATOM 3844 C C . LEU B 1 97 ? -10.773 -29.188 -38.125 1 81.81 97 LEU B C 1
ATOM 3846 O O . LEU B 1 97 ? -10.977 -28 -37.906 1 81.81 97 LEU B O 1
ATOM 3850 N N . THR B 1 98 ? -11.758 -30.141 -38 1 80.25 98 THR B N 1
ATOM 3851 C CA . THR B 1 98 ? -13.07 -29.844 -37.438 1 80.25 98 THR B CA 1
ATOM 3852 C C . THR B 1 98 ? -13.016 -29.797 -35.906 1 80.25 98 THR B C 1
ATOM 3854 O O . THR B 1 98 ? -12.062 -30.297 -35.312 1 80.25 98 THR B O 1
ATOM 3857 N N . PRO B 1 99 ? -14 -29.188 -35.312 1 81.19 99 PRO B N 1
ATOM 3858 C CA . PRO B 1 99 ? -14.062 -29.188 -33.844 1 81.19 99 PRO B CA 1
ATOM 3859 C C . PRO B 1 99 ? -14.031 -30.594 -33.25 1 81.19 99 PRO B C 1
ATOM 3861 O O . PRO B 1 99 ? -13.43 -30.812 -32.188 1 81.19 99 PRO B O 1
ATOM 3864 N N . SER B 1 100 ? -14.727 -31.5 -33.969 1 82.5 100 SER B N 1
ATOM 3865 C CA . SER B 1 100 ? -14.719 -32.875 -33.5 1 82.5 100 SER B CA 1
ATOM 3866 C C . SER B 1 100 ? -13.312 -33.469 -33.562 1 82.5 100 SER B C 1
ATOM 3868 O O . SER B 1 100 ? -12.914 -34.25 -32.688 1 82.5 100 SER B O 1
ATOM 3870 N N . ASP B 1 101 ? -12.578 -33.125 -34.594 1 83.19 101 ASP B N 1
ATOM 3871 C CA . ASP B 1 101 ? -11.203 -33.594 -34.719 1 83.19 101 ASP B CA 1
ATOM 3872 C C . ASP B 1 101 ? -10.336 -33.062 -33.562 1 83.19 101 ASP B C 1
ATOM 3874 O O . ASP B 1 101 ? -9.539 -33.812 -33 1 83.19 101 ASP B O 1
ATOM 3878 N N . VAL B 1 102 ? -10.492 -31.844 -33.25 1 83.75 102 VAL B N 1
ATOM 3879 C CA . VAL B 1 102 ? -9.703 -31.203 -32.219 1 83.75 102 VAL B CA 1
ATOM 3880 C C . VAL B 1 102 ? -10.023 -31.828 -30.859 1 83.75 102 VAL B C 1
ATOM 3882 O O . VAL B 1 102 ? -9.125 -32.062 -30.047 1 83.75 102 VAL B O 1
ATOM 3885 N N . ARG B 1 103 ? -11.266 -32.156 -30.703 1 80.31 103 ARG B N 1
ATOM 3886 C CA . ARG B 1 103 ? -11.672 -32.812 -29.469 1 80.31 103 ARG B CA 1
ATOM 3887 C C . ARG B 1 103 ? -11.016 -34.188 -29.328 1 80.31 103 ARG B C 1
ATOM 3889 O O . ARG B 1 103 ? -10.594 -34.562 -28.234 1 80.31 103 ARG B O 1
ATOM 3896 N N . ASP B 1 104 ? -11 -34.844 -30.453 1 79.44 104 ASP B N 1
ATOM 3897 C CA . ASP B 1 104 ? -10.398 -36.156 -30.453 1 79.44 104 ASP B CA 1
ATOM 3898 C C . ASP B 1 104 ? -8.891 -36.094 -30.219 1 79.44 104 ASP B C 1
ATOM 3900 O O . ASP B 1 104 ? -8.312 -36.938 -29.562 1 79.44 104 ASP B O 1
ATOM 3904 N N . LEU B 1 105 ? -8.289 -35.094 -30.781 1 79.19 105 LEU B N 1
ATOM 3905 C CA . LEU B 1 105 ? -6.855 -34.875 -30.609 1 79.19 105 LEU B CA 1
ATOM 3906 C C . LEU B 1 105 ? -6.523 -34.594 -29.156 1 79.19 105 LEU B C 1
ATOM 3908 O O . LEU B 1 105 ? -5.492 -35.031 -28.641 1 79.19 105 LEU B O 1
ATOM 3912 N N . LYS B 1 106 ? -7.402 -33.875 -28.547 1 76.44 106 LYS B N 1
ATOM 3913 C CA . LYS B 1 106 ? -7.184 -33.469 -27.172 1 76.44 106 LYS B CA 1
ATOM 3914 C C . LYS B 1 106 ? -7.203 -34.688 -26.219 1 76.44 106 LYS B C 1
ATOM 3916 O O . LYS B 1 106 ? -6.598 -34.656 -25.156 1 76.44 106 LYS B O 1
ATOM 3921 N N . LYS B 1 107 ? -7.867 -35.719 -26.641 1 74.44 107 LYS B N 1
ATOM 3922 C CA . LYS B 1 107 ? -7.977 -36.938 -25.828 1 74.44 107 LYS B CA 1
ATOM 3923 C C . LYS B 1 107 ? -6.695 -37.75 -25.906 1 74.44 107 LYS B C 1
ATOM 3925 O O . LYS B 1 107 ? -6.398 -38.531 -24.984 1 74.44 107 LYS B O 1
ATOM 3930 N N . THR B 1 108 ? -6.055 -37.531 -27 1 71.56 108 THR B N 1
ATOM 3931 C CA . THR B 1 108 ? -4.965 -38.469 -27.25 1 71.56 108 THR B CA 1
ATOM 3932 C C . THR B 1 108 ? -3.615 -37.75 -27.188 1 71.56 108 THR B C 1
ATOM 3934 O O . THR B 1 108 ? -2.576 -38.406 -27.031 1 71.56 108 THR B O 1
ATOM 3937 N N . CYS B 1 109 ? -3.619 -36.469 -27.391 1 73.75 109 CYS B N 1
ATOM 3938 C CA . CYS B 1 109 ? -2.352 -35.75 -27.516 1 73.75 109 CYS B CA 1
ATOM 3939 C C . CYS B 1 109 ? -2.246 -34.656 -26.469 1 73.75 109 CYS B C 1
ATOM 3941 O O . CYS B 1 109 ? -3.25 -34.25 -25.859 1 73.75 109 CYS B O 1
ATOM 3943 N N . SER B 1 110 ? -1.015 -34.312 -26.234 1 76.31 110 SER B N 1
ATOM 3944 C CA . SER B 1 110 ? -0.764 -33.188 -25.359 1 76.31 110 SER B CA 1
ATOM 3945 C C . SER B 1 110 ? -1.253 -31.875 -25.984 1 76.31 110 SER B C 1
ATOM 3947 O O . SER B 1 110 ? -1.446 -31.797 -27.203 1 76.31 110 SER B O 1
ATOM 3949 N N . GLY B 1 111 ? -1.495 -30.969 -25.172 1 76.56 111 GLY B N 1
ATOM 3950 C CA . GLY B 1 111 ? -1.914 -29.672 -25.672 1 76.56 111 GLY B CA 1
ATOM 3951 C C . GLY B 1 111 ? -0.973 -29.094 -26.719 1 76.56 111 GLY B C 1
ATOM 3952 O O . GLY B 1 111 ? -1.416 -28.531 -27.719 1 76.56 111 GLY B O 1
ATOM 3953 N N . ASP B 1 112 ? 0.286 -29.266 -26.5 1 77.81 112 ASP B N 1
ATOM 3954 C CA . ASP B 1 112 ? 1.278 -28.781 -27.453 1 77.81 112 ASP B CA 1
ATOM 3955 C C . ASP B 1 112 ? 1.112 -29.453 -28.812 1 77.81 112 ASP B C 1
ATOM 3957 O O . ASP B 1 112 ? 1.253 -28.797 -29.844 1 77.81 112 ASP B O 1
ATOM 3961 N N . ALA B 1 113 ? 0.868 -30.672 -28.719 1 77.38 113 ALA B N 1
ATOM 3962 C CA . ALA B 1 113 ? 0.679 -31.438 -29.938 1 77.38 113 ALA B CA 1
ATOM 3963 C C . ALA B 1 113 ? -0.568 -30.969 -30.688 1 77.38 113 ALA B C 1
ATOM 3965 O O . ALA B 1 113 ? -0.586 -30.938 -31.922 1 77.38 113 ALA B O 1
ATOM 3966 N N . VAL B 1 114 ? -1.492 -30.672 -29.922 1 81.69 114 VAL B N 1
ATOM 3967 C CA . VAL B 1 114 ? -2.717 -30.156 -30.516 1 81.69 114 VAL B CA 1
ATOM 3968 C C . VAL B 1 114 ? -2.428 -28.828 -31.234 1 81.69 114 VAL B C 1
ATOM 3970 O O . VAL B 1 114 ? -2.879 -28.609 -32.344 1 81.69 114 VAL B O 1
ATOM 3973 N N . VAL B 1 115 ? -1.713 -27.984 -30.594 1 84.5 115 VAL B N 1
ATOM 3974 C CA . VAL B 1 115 ? -1.361 -26.703 -31.156 1 84.5 115 VAL B CA 1
ATOM 3975 C C . VAL B 1 115 ? -0.569 -26.891 -32.438 1 84.5 115 VAL B C 1
ATOM 3977 O O . VAL B 1 115 ? -0.823 -26.234 -33.438 1 84.5 115 VAL B O 1
ATOM 3980 N N . GLU B 1 116 ? 0.31 -27.812 -32.438 1 80.31 116 GLU B N 1
ATOM 3981 C CA . GLU B 1 116 ? 1.11 -28.109 -33.625 1 80.31 116 GLU B CA 1
ATOM 3982 C C . GLU B 1 116 ? 0.24 -28.672 -34.75 1 80.31 116 GLU B C 1
ATOM 3984 O O . GLU B 1 116 ? 0.447 -28.328 -35.906 1 80.31 116 GLU B O 1
ATOM 3989 N N . ALA B 1 117 ? -0.643 -29.453 -34.375 1 82.25 117 ALA B N 1
ATOM 3990 C CA . ALA B 1 117 ? -1.557 -30.016 -35.344 1 82.25 117 ALA B CA 1
ATOM 3991 C C . ALA B 1 117 ? -2.42 -28.938 -36 1 82.25 117 ALA B C 1
ATOM 3993 O O . ALA B 1 117 ? -2.66 -28.953 -37.188 1 82.25 117 ALA B O 1
ATOM 3994 N N . LEU B 1 118 ? -2.814 -28.062 -35.219 1 85.62 118 LEU B N 1
ATOM 3995 C CA . LEU B 1 118 ? -3.633 -26.969 -35.719 1 85.62 118 LEU B CA 1
ATOM 3996 C C . LEU B 1 118 ? -2.828 -26.078 -36.656 1 85.62 118 LEU B C 1
ATOM 3998 O O . LEU B 1 118 ? -3.326 -25.672 -37.719 1 85.62 118 LEU B O 1
ATOM 4002 N N . ALA B 1 119 ? -1.684 -25.797 -36.312 1 84.62 119 ALA B N 1
ATOM 4003 C CA . ALA B 1 119 ? -0.823 -24.953 -37.125 1 84.62 119 ALA B CA 1
ATOM 4004 C C . ALA B 1 119 ? -0.508 -25.641 -38.469 1 84.62 119 ALA B C 1
ATOM 4006 O O . ALA B 1 119 ? -0.527 -25 -39.5 1 84.62 119 ALA B O 1
ATOM 4007 N N . SER B 1 120 ? -0.302 -26.891 -38.406 1 80.69 120 SER B N 1
ATOM 4008 C CA . SER B 1 120 ? 0.071 -27.641 -39.594 1 80.69 120 SER B CA 1
ATOM 4009 C C . SER B 1 120 ? -1.117 -27.812 -40.531 1 80.69 120 SER B C 1
ATOM 4011 O O . SER B 1 120 ? -0.94 -28.016 -41.719 1 80.69 120 SER B O 1
ATOM 4013 N N . ASN B 1 121 ? -2.289 -27.703 -39.969 1 80.25 121 ASN B N 1
ATOM 4014 C CA . ASN B 1 121 ? -3.486 -27.906 -40.781 1 80.25 121 ASN B CA 1
ATOM 4015 C C . ASN B 1 121 ? -4.18 -26.578 -41.094 1 80.25 121 ASN B C 1
ATOM 4017 O O . ASN B 1 121 ? -5.348 -26.578 -41.5 1 80.25 121 ASN B O 1
ATOM 4021 N N . SER B 1 122 ? -3.514 -25.578 -40.812 1 80.25 122 SER B N 1
ATOM 4022 C CA . SER B 1 122 ? -4.02 -24.25 -41.156 1 80.25 122 SER B CA 1
ATOM 4023 C C . SER B 1 122 ? -3.496 -23.812 -42.531 1 80.25 122 SER B C 1
ATOM 4025 O O . SER B 1 122 ? -2.285 -23.781 -42.75 1 80.25 122 SER B O 1
ATOM 4027 N N . ALA B 1 123 ? -4.344 -23.469 -43.344 1 76.62 123 ALA B N 1
ATOM 4028 C CA . ALA B 1 123 ? -3.984 -23.094 -44.688 1 76.62 123 ALA B CA 1
ATOM 4029 C C . ALA B 1 123 ? -3.242 -21.766 -44.719 1 76.62 123 ALA B C 1
ATOM 4031 O O . ALA B 1 123 ? -2.447 -21.5 -45.625 1 76.62 123 ALA B O 1
ATOM 4032 N N . THR B 1 124 ? -3.498 -21.016 -43.781 1 77.25 124 THR B N 1
ATOM 4033 C CA . THR B 1 124 ? -2.965 -19.656 -43.812 1 77.25 124 THR B CA 1
ATOM 4034 C C . THR B 1 124 ? -1.76 -19.516 -42.906 1 77.25 124 THR B C 1
ATOM 4036 O O . THR B 1 124 ? -1.049 -18.5 -42.938 1 77.25 124 THR B O 1
ATOM 4039 N N . PHE B 1 125 ? -1.501 -20.484 -42.094 1 84.62 125 PHE B N 1
ATOM 4040 C CA . PHE B 1 125 ? -0.463 -20.359 -41.062 1 84.62 125 PHE B CA 1
ATOM 4041 C C . PHE B 1 125 ? 0.903 -20.156 -41.719 1 84.62 125 PHE B C 1
ATOM 4043 O O . PHE B 1 125 ? 1.684 -19.312 -41.281 1 84.62 125 PHE B O 1
ATOM 4050 N N . ALA B 1 126 ? 1.172 -20.891 -42.719 1 76.31 126 ALA B N 1
ATOM 4051 C CA . ALA B 1 126 ? 2.482 -20.859 -43.375 1 76.31 126 ALA B CA 1
ATOM 4052 C C . ALA B 1 126 ? 2.756 -19.484 -43.969 1 76.31 126 ALA B C 1
ATOM 4054 O O . ALA B 1 126 ? 3.906 -19.047 -44.031 1 76.31 126 ALA B O 1
ATOM 4055 N N . SER B 1 127 ? 1.691 -18.859 -44.344 1 76.94 127 SER B N 1
ATOM 4056 C CA . SER B 1 127 ? 1.854 -17.594 -45.062 1 76.94 127 SER B CA 1
ATOM 4057 C C . SER B 1 127 ? 1.885 -16.406 -44.094 1 76.94 127 SER B C 1
ATOM 4059 O O . SER B 1 127 ? 2.16 -15.281 -44.5 1 76.94 127 SER B O 1
ATOM 4061 N N . LYS B 1 128 ? 1.661 -16.703 -42.875 1 77.75 128 LYS B N 1
ATOM 4062 C CA . LYS B 1 128 ? 1.643 -15.633 -41.875 1 77.75 128 LYS B CA 1
ATOM 4063 C C . LYS B 1 128 ? 3.053 -15.125 -41.594 1 77.75 128 LYS B C 1
ATOM 4065 O O . LYS B 1 128 ? 4.031 -15.844 -41.812 1 77.75 128 LYS B O 1
ATOM 4070 N N . THR B 1 129 ? 3.053 -13.812 -41.25 1 75.56 129 THR B N 1
ATOM 4071 C CA . THR B 1 129 ? 4.32 -13.281 -40.75 1 75.56 129 THR B CA 1
ATOM 4072 C C . THR B 1 129 ? 4.742 -13.969 -39.469 1 75.56 129 THR B C 1
ATOM 4074 O O . THR B 1 129 ? 3.934 -14.648 -38.812 1 75.56 129 THR B O 1
ATOM 4077 N N . LYS B 1 130 ? 5.973 -13.859 -39.156 1 73.06 130 LYS B N 1
ATOM 4078 C CA . LYS B 1 130 ? 6.484 -14.453 -37.938 1 73.06 130 LYS B CA 1
ATOM 4079 C C . LYS B 1 130 ? 5.676 -13.992 -36.719 1 73.06 130 LYS B C 1
ATOM 4081 O O . LYS B 1 130 ? 5.332 -14.797 -35.875 1 73.06 130 LYS B O 1
ATOM 4086 N N . PHE B 1 131 ? 5.406 -12.781 -36.781 1 70 131 PHE B N 1
ATOM 4087 C CA . PHE B 1 131 ? 4.641 -12.211 -35.688 1 70 131 PHE B CA 1
ATOM 4088 C C . PHE B 1 131 ? 3.248 -12.82 -35.594 1 70 131 PHE B C 1
ATOM 4090 O O . PHE B 1 131 ? 2.768 -13.164 -34.531 1 70 131 PHE B O 1
ATOM 4097 N N . ALA B 1 132 ? 2.762 -12.852 -36.688 1 72.69 132 ALA B N 1
ATOM 4098 C CA . ALA B 1 132 ? 1.41 -13.406 -36.781 1 72.69 132 ALA B CA 1
ATOM 4099 C C . ALA B 1 132 ? 1.402 -14.883 -36.375 1 72.69 132 ALA B C 1
ATOM 4101 O O . ALA B 1 132 ? 0.453 -15.367 -35.75 1 72.69 132 ALA B O 1
ATOM 4102 N N . LYS B 1 133 ? 2.393 -15.555 -36.781 1 76.25 133 LYS B N 1
ATOM 4103 C CA . LYS B 1 133 ? 2.516 -16.969 -36.406 1 76.25 133 LYS B CA 1
ATOM 4104 C C . LYS B 1 133 ? 2.639 -17.141 -34.906 1 76.25 133 LYS B C 1
ATOM 4106 O O . LYS B 1 133 ? 1.957 -17.984 -34.312 1 76.25 133 LYS B O 1
ATOM 4111 N N . GLU B 1 134 ? 3.451 -16.312 -34.312 1 74.88 134 GLU B N 1
ATOM 4112 C CA . GLU B 1 134 ? 3.646 -16.375 -32.875 1 74.88 134 GLU B CA 1
ATOM 4113 C C . GLU B 1 134 ? 2.352 -16.062 -32.125 1 74.88 134 GLU B C 1
ATOM 4115 O O . GLU B 1 134 ? 2.01 -16.75 -31.156 1 74.88 134 GLU B O 1
ATOM 4120 N N . LYS B 1 135 ? 1.861 -15.094 -32.594 1 73.38 135 LYS B N 1
ATOM 4121 C CA . LYS B 1 135 ? 0.582 -14.719 -32 1 73.38 135 LYS B CA 1
ATOM 4122 C C . LYS B 1 135 ? -0.427 -15.859 -32.094 1 73.38 135 LYS B C 1
ATOM 4124 O O . LYS B 1 135 ? -1.167 -16.125 -31.156 1 73.38 135 LYS B O 1
ATOM 4129 N N . TYR B 1 136 ? -0.448 -16.438 -33.344 1 78.94 136 TYR B N 1
ATOM 4130 C CA . TYR B 1 136 ? -1.337 -17.578 -33.594 1 78.94 136 TYR B CA 1
ATOM 4131 C C . TYR B 1 136 ? -1.026 -18.734 -32.656 1 78.94 136 TYR B C 1
ATOM 4133 O O . TYR B 1 136 ? -1.93 -19.281 -32 1 78.94 136 TYR B O 1
ATOM 4141 N N . LEU B 1 137 ? 0.142 -19.031 -32.531 1 79.19 137 LEU B N 1
ATOM 4142 C CA . LEU B 1 137 ? 0.568 -20.156 -31.688 1 79.19 137 LEU B CA 1
ATOM 4143 C C . LEU B 1 137 ? 0.256 -19.875 -30.219 1 79.19 137 LEU B C 1
ATOM 4145 O O . LEU B 1 137 ? -0.199 -20.781 -29.5 1 79.19 137 LEU B O 1
ATOM 4149 N N . LYS B 1 138 ? 0.521 -18.734 -29.828 1 75.38 138 LYS B N 1
ATOM 4150 C CA . LYS B 1 138 ? 0.238 -18.359 -28.453 1 75.38 138 LYS B CA 1
ATOM 4151 C C . LYS B 1 138 ? -1.25 -18.484 -28.141 1 75.38 138 LYS B C 1
ATOM 4153 O O . LYS B 1 138 ? -1.629 -19.016 -27.094 1 75.38 138 LYS B O 1
ATOM 4158 N N . LYS B 1 139 ? -1.928 -18.016 -29.016 1 78.19 139 LYS B N 1
ATOM 4159 C CA . LYS B 1 139 ? -3.377 -18.078 -28.844 1 78.19 139 LYS B CA 1
ATOM 4160 C C . LYS B 1 139 ? -3.871 -19.516 -28.766 1 78.19 139 LYS B C 1
ATOM 4162 O O . LYS B 1 139 ? -4.707 -19.844 -27.922 1 78.19 139 LYS B O 1
ATOM 4167 N N . LYS B 1 140 ? -3.383 -20.297 -29.672 1 79.5 140 LYS B N 1
ATOM 4168 C CA . LYS B 1 140 ? -3.797 -21.703 -29.688 1 79.5 140 LYS B CA 1
ATOM 4169 C C . LYS B 1 140 ? -3.297 -22.438 -28.453 1 79.5 140 LYS B C 1
ATOM 4171 O O . LYS B 1 140 ? -3.996 -23.297 -27.922 1 79.5 140 LYS B O 1
ATOM 4176 N N . ALA B 1 141 ? -2.166 -22.125 -28.062 1 76.06 141 ALA B N 1
ATOM 4177 C CA . ALA B 1 141 ? -1.623 -22.719 -26.844 1 76.06 141 ALA B CA 1
ATOM 4178 C C . ALA B 1 141 ? -2.477 -22.375 -25.641 1 76.06 141 ALA B C 1
ATOM 4180 O O . ALA B 1 141 ? -2.766 -23.234 -24.797 1 76.06 141 ALA B O 1
ATOM 4181 N N . GLN B 1 142 ? -2.799 -21.188 -25.531 1 76.94 142 GLN B N 1
ATOM 4182 C CA . GLN B 1 142 ? -3.635 -20.734 -24.422 1 76.94 142 GLN B CA 1
ATOM 4183 C C . GLN B 1 142 ? -4.949 -21.516 -24.375 1 76.94 142 GLN B C 1
ATOM 4185 O O . GLN B 1 142 ? -5.465 -21.812 -23.297 1 76.94 142 GLN B O 1
ATOM 4190 N N . LYS B 1 143 ? -5.324 -21.875 -25.5 1 76.44 143 LYS B N 1
ATOM 4191 C CA . LYS B 1 143 ? -6.621 -22.531 -25.609 1 76.44 143 LYS B CA 1
ATOM 4192 C C . LYS B 1 143 ? -6.488 -24.047 -25.375 1 76.44 143 LYS B C 1
ATOM 4194 O O . LYS B 1 143 ? -7.387 -24.672 -24.812 1 76.44 143 LYS B O 1
ATOM 4199 N N . HIS B 1 144 ? -5.41 -24.594 -25.766 1 79.69 144 HIS B N 1
ATOM 4200 C CA . HIS B 1 144 ? -5.395 -26.047 -25.844 1 79.69 144 HIS B CA 1
ATOM 4201 C C . HIS B 1 144 ? -4.418 -26.656 -24.844 1 79.69 144 HIS B C 1
ATOM 4203 O O . HIS B 1 144 ? -4.453 -27.859 -24.578 1 79.69 144 HIS B O 1
ATOM 4209 N N . VAL B 1 145 ? -3.535 -25.906 -24.391 1 79.25 145 VAL B N 1
ATOM 4210 C CA . VAL B 1 145 ? -2.643 -26.375 -23.328 1 79.25 145 VAL B CA 1
ATOM 4211 C C . VAL B 1 145 ? -3.285 -26.141 -21.969 1 79.25 145 VAL B C 1
ATOM 4213 O O . VAL B 1 145 ? -3.605 -25.016 -21.609 1 79.25 145 VAL B O 1
ATOM 4216 N N . GLN B 1 146 ? -3.514 -27.25 -21.312 1 86.19 146 GLN B N 1
ATOM 4217 C CA . GLN B 1 146 ? -4.121 -27.141 -20 1 86.19 146 GLN B CA 1
ATOM 4218 C C . GLN B 1 146 ? -3.061 -26.922 -18.922 1 86.19 146 GLN B C 1
ATOM 4220 O O . GLN B 1 146 ? -2.383 -27.875 -18.516 1 86.19 146 GLN B O 1
ATOM 4225 N N . GLN B 1 147 ? -2.959 -25.719 -18.531 1 89.25 147 GLN B N 1
ATOM 4226 C CA . GLN B 1 147 ? -1.927 -25.328 -17.578 1 89.25 147 GLN B CA 1
ATOM 4227 C C . GLN B 1 147 ? -2.482 -24.375 -16.516 1 89.25 147 GLN B C 1
ATOM 4229 O O . GLN B 1 147 ? -3.293 -23.5 -16.828 1 89.25 147 GLN B O 1
ATOM 4234 N N . VAL B 1 148 ? -2.049 -24.641 -15.234 1 91.25 148 VAL B N 1
ATOM 4235 C CA . VAL B 1 148 ? -2.457 -23.766 -14.156 1 91.25 148 VAL B CA 1
ATOM 4236 C C . VAL B 1 148 ? -1.241 -23.375 -13.312 1 91.25 148 VAL B C 1
ATOM 4238 O O . VAL B 1 148 ? -0.299 -24.172 -13.18 1 91.25 148 VAL B O 1
ATOM 4241 N N . THR B 1 149 ? -1.296 -22.156 -12.852 1 90.06 149 THR B N 1
ATOM 4242 C CA . THR B 1 149 ? -0.258 -21.672 -11.953 1 90.06 149 THR B CA 1
ATOM 4243 C C . THR B 1 149 ? -0.778 -21.594 -10.516 1 90.06 149 THR B C 1
ATOM 4245 O O . THR B 1 149 ? -1.913 -21.172 -10.289 1 90.06 149 THR B O 1
ATOM 4248 N N . PHE B 1 150 ? 0.094 -22.047 -9.617 1 91.56 150 PHE B N 1
ATOM 4249 C CA . PHE B 1 150 ? -0.258 -22.016 -8.203 1 91.56 150 PHE B CA 1
ATOM 4250 C C . PHE B 1 150 ? 0.235 -20.719 -7.551 1 91.56 150 PHE B C 1
ATOM 4252 O O . PHE B 1 150 ? 1.436 -20.438 -7.551 1 91.56 150 PHE B O 1
ATOM 4259 N N . LEU B 1 151 ? -0.7 -19.969 -6.922 1 90.81 151 LEU B N 1
ATOM 4260 C CA . LEU B 1 151 ? -0.345 -18.719 -6.285 1 90.81 151 LEU B CA 1
ATOM 4261 C C . LEU B 1 151 ? -0.797 -18.688 -4.828 1 90.81 151 LEU B C 1
ATOM 4263 O O . LEU B 1 151 ? -1.82 -19.281 -4.484 1 90.81 151 LEU B O 1
ATOM 4267 N N . ARG B 1 152 ? 0.027 -17.984 -4.043 1 89.94 152 ARG B N 1
ATOM 4268 C CA . ARG B 1 152 ? -0.365 -17.734 -2.658 1 89.94 152 ARG B CA 1
ATOM 4269 C C . ARG B 1 152 ? -1.497 -16.719 -2.576 1 89.94 152 ARG B C 1
ATOM 4271 O O . ARG B 1 152 ? -1.507 -15.734 -3.314 1 89.94 152 ARG B O 1
ATOM 4278 N N . PRO B 1 153 ? -2.365 -16.953 -1.602 1 92.81 153 PRO B N 1
ATOM 4279 C CA . PRO B 1 153 ? -3.457 -15.984 -1.456 1 92.81 153 PRO B CA 1
ATOM 4280 C C . PRO B 1 153 ? -3.027 -14.711 -0.729 1 92.81 153 PRO B C 1
ATOM 4282 O O . PRO B 1 153 ? -3.412 -14.492 0.422 1 92.81 153 PRO B O 1
ATOM 4285 N N . SER B 1 154 ? -2.379 -13.828 -1.352 1 92.25 154 SER B N 1
ATOM 4286 C CA . SER B 1 154 ? -2.049 -12.508 -0.821 1 92.25 154 SER B CA 1
ATOM 4287 C C . SER B 1 154 ? -3.195 -11.523 -1.035 1 92.25 154 SER B C 1
ATOM 4289 O O . SER B 1 154 ? -4.117 -11.797 -1.808 1 92.25 154 SER B O 1
ATOM 4291 N N . ALA B 1 155 ? -3.156 -10.43 -0.278 1 93.38 155 ALA B N 1
ATOM 4292 C CA . ALA B 1 155 ? -4.188 -9.414 -0.445 1 93.38 155 ALA B CA 1
ATOM 4293 C C . ALA B 1 155 ? -4.27 -8.945 -1.896 1 93.38 155 ALA B C 1
ATOM 4295 O O . ALA B 1 155 ? -5.363 -8.773 -2.439 1 93.38 155 ALA B O 1
ATOM 4296 N N . MET B 1 156 ? -3.166 -8.781 -2.492 1 91.69 156 MET B N 1
ATOM 4297 C CA . MET B 1 156 ? -3.123 -8.336 -3.881 1 91.69 156 MET B CA 1
ATOM 4298 C C . MET B 1 156 ? -3.738 -9.375 -4.805 1 91.69 156 MET B C 1
ATOM 4300 O O . MET B 1 156 ? -4.57 -9.047 -5.652 1 91.69 156 MET B O 1
ATOM 4304 N N . GLU B 1 157 ? -3.318 -10.617 -4.625 1 91.94 157 GLU B N 1
ATOM 4305 C CA . GLU B 1 157 ? -3.803 -11.695 -5.488 1 91.94 157 GLU B CA 1
ATOM 4306 C C . GLU B 1 157 ? -5.309 -11.875 -5.348 1 91.94 157 GLU B C 1
ATOM 4308 O O . GLU B 1 157 ? -6.008 -12.102 -6.34 1 91.94 157 GLU B O 1
ATOM 4313 N N . LEU B 1 158 ? -5.742 -11.805 -4.168 1 95.12 158 LEU B N 1
ATOM 4314 C CA . LEU B 1 158 ? -7.172 -11.953 -3.939 1 95.12 158 LEU B CA 1
ATOM 4315 C C . LEU B 1 158 ? -7.945 -10.781 -4.539 1 95.12 158 LEU B C 1
ATOM 4317 O O . LEU B 1 158 ? -9.008 -10.977 -5.133 1 95.12 158 LEU B O 1
ATOM 4321 N N . CYS B 1 159 ? -7.43 -9.617 -4.301 1 93.88 159 CYS B N 1
ATOM 4322 C CA . CYS B 1 159 ? -8.07 -8.445 -4.891 1 93.88 159 CYS B CA 1
ATOM 4323 C C . CYS B 1 159 ? -8.164 -8.586 -6.406 1 93.88 159 CYS B C 1
ATOM 4325 O O . CYS B 1 159 ? -9.211 -8.297 -6.996 1 93.88 159 CYS B O 1
ATOM 4327 N N . GLU B 1 160 ? -7.121 -9.023 -6.984 1 90.81 160 GLU B N 1
ATOM 4328 C CA . GLU B 1 160 ? -7.105 -9.234 -8.43 1 90.81 160 GLU B CA 1
ATOM 4329 C C . GLU B 1 160 ? -8.102 -10.312 -8.844 1 90.81 160 GLU B C 1
ATOM 4331 O O . GLU B 1 160 ? -8.797 -10.18 -9.852 1 90.81 160 GLU B O 1
ATOM 4336 N N . THR B 1 161 ? -8.117 -11.359 -8.117 1 93.81 161 THR B N 1
ATOM 4337 C CA . THR B 1 161 ? -9.016 -12.469 -8.406 1 93.81 161 THR B CA 1
ATOM 4338 C C . THR B 1 161 ? -10.469 -12 -8.398 1 93.81 161 THR B C 1
ATOM 4340 O O . THR B 1 161 ? -11.211 -12.258 -9.352 1 93.81 161 THR B O 1
ATOM 4343 N N . TYR B 1 162 ? -10.844 -11.297 -7.363 1 93.44 162 TYR B N 1
ATOM 4344 C CA . TYR B 1 162 ? -12.219 -10.844 -7.246 1 93.44 162 TYR B CA 1
ATOM 4345 C C . TYR B 1 162 ? -12.531 -9.766 -8.273 1 93.44 162 TYR B C 1
ATOM 4347 O O . TYR B 1 162 ? -13.641 -9.695 -8.797 1 93.44 162 TYR B O 1
ATOM 4355 N N . TYR B 1 163 ? -11.57 -8.953 -8.523 1 90.88 163 TYR B N 1
ATOM 4356 C CA . TYR B 1 163 ? -11.758 -7.91 -9.531 1 90.88 163 TYR B CA 1
ATOM 4357 C C . TYR B 1 163 ? -12.055 -8.516 -10.898 1 90.88 163 TYR B C 1
ATOM 4359 O O . TYR B 1 163 ? -12.914 -8.016 -11.633 1 90.88 163 TYR B O 1
ATOM 4367 N N . LYS B 1 164 ? -11.375 -9.586 -11.25 1 87 164 LYS B N 1
ATOM 4368 C CA . LYS B 1 164 ? -11.539 -10.25 -12.539 1 87 164 LYS B CA 1
ATOM 4369 C C . LYS B 1 164 ? -12.805 -11.102 -12.562 1 87 164 LYS B C 1
ATOM 4371 O O . LYS B 1 164 ? -13.523 -11.125 -13.562 1 87 164 LYS B O 1
ATOM 4376 N N . ALA B 1 165 ? -13.086 -11.742 -11.461 1 88.12 165 ALA B N 1
ATOM 4377 C CA . ALA B 1 165 ? -14.172 -12.719 -11.43 1 88.12 165 ALA B CA 1
ATOM 4378 C C . ALA B 1 165 ? -15.516 -12.039 -11.164 1 88.12 165 ALA B C 1
ATOM 4380 O O . ALA B 1 165 ? -16.531 -12.406 -11.758 1 88.12 165 ALA B O 1
ATOM 4381 N N . SER B 1 166 ? -15.555 -11.172 -10.211 1 88.38 166 SER B N 1
ATOM 4382 C CA . SER B 1 166 ? -16.781 -10.5 -9.781 1 88.38 166 SER B CA 1
ATOM 4383 C C . SER B 1 166 ? -16.5 -9.078 -9.305 1 88.38 166 SER B C 1
ATOM 4385 O O . SER B 1 166 ? -16.562 -8.797 -8.109 1 88.38 166 SER B O 1
ATOM 4387 N N . ARG B 1 167 ? -16.438 -8.25 -10.234 1 88.56 167 ARG B N 1
ATOM 4388 C CA . ARG B 1 167 ? -16.047 -6.863 -9.977 1 88.56 167 ARG B CA 1
ATOM 4389 C C . ARG B 1 167 ? -16.984 -6.211 -8.961 1 88.56 167 ARG B C 1
ATOM 4391 O O . ARG B 1 167 ? -16.547 -5.465 -8.086 1 88.56 167 ARG B O 1
ATOM 4398 N N . SER B 1 168 ? -18.266 -6.461 -9.008 1 88.25 168 SER B N 1
ATOM 4399 C CA . SER B 1 168 ? -19.281 -5.82 -8.164 1 88.25 168 SER B CA 1
ATOM 4400 C C . SER B 1 168 ? -19.125 -6.254 -6.711 1 88.25 168 SER B C 1
ATOM 4402 O O . SER B 1 168 ? -19.453 -5.496 -5.793 1 88.25 168 SER B O 1
ATOM 4404 N N . LYS B 1 169 ? -18.578 -7.445 -6.527 1 90.31 169 LYS B N 1
ATOM 4405 C CA . LYS B 1 169 ? -18.453 -7.984 -5.176 1 90.31 169 LYS B CA 1
ATOM 4406 C C . LYS B 1 169 ? -17.406 -7.207 -4.371 1 90.31 169 LYS B C 1
ATOM 4408 O O . LYS B 1 169 ? -17.422 -7.23 -3.139 1 90.31 169 LYS B O 1
ATOM 4413 N N . VAL B 1 170 ? -16.531 -6.539 -5.062 1 92.94 170 VAL B N 1
ATOM 4414 C CA . VAL B 1 170 ? -15.477 -5.812 -4.355 1 92.94 170 VAL B CA 1
ATOM 4415 C C . VAL B 1 170 ? -15.57 -4.324 -4.672 1 92.94 170 VAL B C 1
ATOM 4417 O O . VAL B 1 170 ? -14.578 -3.598 -4.598 1 92.94 170 VAL B O 1
ATOM 4420 N N . CYS B 1 171 ? -16.641 -3.85 -5.105 1 92.19 171 CYS B N 1
ATOM 4421 C CA . CYS B 1 171 ? -16.922 -2.443 -5.363 1 92.19 171 CYS B CA 1
ATOM 4422 C C . CYS B 1 171 ? -15.953 -1.868 -6.379 1 92.19 171 CYS B C 1
ATOM 4424 O O . CYS B 1 171 ? -15.578 -0.697 -6.293 1 92.19 171 CYS B O 1
ATOM 4426 N N . GLY B 1 172 ? -15.484 -2.74 -7.301 1 91.69 172 GLY B N 1
ATOM 4427 C CA . GLY B 1 172 ? -14.539 -2.27 -8.297 1 91.69 172 GLY B CA 1
ATOM 4428 C C . GLY B 1 172 ? -13.156 -1.998 -7.734 1 91.69 172 GLY B C 1
ATOM 4429 O O . GLY B 1 172 ? -12.312 -1.391 -8.398 1 91.69 172 GLY B O 1
ATOM 4430 N N . LEU B 1 173 ? -12.883 -2.473 -6.531 1 93.94 173 LEU B N 1
ATOM 4431 C CA . LEU B 1 173 ? -11.609 -2.244 -5.863 1 93.94 173 LEU B CA 1
ATOM 4432 C C . LEU B 1 173 ? -10.492 -3.035 -6.539 1 93.94 173 LEU B C 1
ATOM 4434 O O . LEU B 1 173 ? -10.5 -4.266 -6.527 1 93.94 173 LEU B O 1
ATOM 4438 N N . ARG B 1 174 ? -9.562 -2.316 -7.129 1 92.62 174 ARG B N 1
ATOM 4439 C CA . ARG B 1 174 ? -8.367 -2.922 -7.699 1 92.62 174 ARG B CA 1
ATOM 4440 C C . ARG B 1 174 ? -7.211 -2.891 -6.707 1 92.62 174 ARG B C 1
ATOM 4442 O O . ARG B 1 174 ? -7.27 -2.186 -5.699 1 92.62 174 ARG B O 1
ATOM 4449 N N . TYR B 1 175 ? -6.215 -3.66 -6.957 1 90.69 175 TYR B N 1
ATOM 4450 C CA . TYR B 1 175 ? -5.129 -3.801 -5.996 1 90.69 175 TYR B CA 1
ATOM 4451 C C . TYR B 1 175 ? -4.414 -2.473 -5.781 1 90.69 175 TYR B C 1
ATOM 4453 O O . TYR B 1 175 ? -3.928 -2.191 -4.684 1 90.69 175 TYR B O 1
ATOM 4461 N N . ASP B 1 176 ? -4.199 -1.637 -6.828 1 91.75 176 ASP B N 1
ATOM 4462 C CA . ASP B 1 176 ? -3.518 -0.355 -6.684 1 91.75 176 ASP B CA 1
ATOM 4463 C C . ASP B 1 176 ? -4.305 0.584 -5.77 1 91.75 176 ASP B C 1
ATOM 4465 O O . ASP B 1 176 ? -3.715 1.322 -4.977 1 91.75 176 ASP B O 1
ATOM 4469 N N . TYR B 1 177 ? -5.641 0.546 -5.879 1 95.06 177 TYR B N 1
ATOM 4470 C CA . TYR B 1 177 ? -6.469 1.317 -4.957 1 95.06 177 TYR B CA 1
ATOM 4471 C C . TYR B 1 177 ? -6.355 0.775 -3.537 1 95.06 177 TYR B C 1
ATOM 4473 O O . TYR B 1 177 ? -6.238 1.544 -2.58 1 95.06 177 TYR B O 1
ATOM 4481 N N . LEU B 1 178 ? -6.398 -0.523 -3.43 1 96.19 178 LEU B N 1
ATOM 4482 C CA . LEU B 1 178 ? -6.273 -1.13 -2.109 1 96.19 178 LEU B CA 1
ATOM 4483 C C . LEU B 1 178 ? -4.98 -0.69 -1.43 1 96.19 178 LEU B C 1
ATOM 4485 O O . LEU B 1 178 ? -4.996 -0.248 -0.279 1 96.19 178 LEU B O 1
ATOM 4489 N N . SER B 1 179 ? -3.91 -0.839 -2.156 1 95.69 179 SER B N 1
ATOM 4490 C CA . SER B 1 179 ? -2.621 -0.467 -1.587 1 95.69 179 SER B CA 1
ATOM 4491 C C . SER B 1 179 ? -2.572 1.021 -1.254 1 95.69 179 SER B C 1
ATOM 4493 O O . SER B 1 179 ? -2.027 1.413 -0.22 1 95.69 179 SER B O 1
ATOM 4495 N N . SER B 1 180 ? -3.15 1.82 -2.096 1 94.88 180 SER B N 1
ATOM 4496 C CA . SER B 1 180 ? -3.135 3.266 -1.903 1 94.88 180 SER B CA 1
ATOM 4497 C C . SER B 1 180 ? -3.936 3.668 -0.67 1 94.88 180 SER B C 1
ATOM 4499 O O . SER B 1 180 ? -3.48 4.484 0.133 1 94.88 180 SER B O 1
ATOM 4501 N N . ILE B 1 181 ? -5.113 3.113 -0.511 1 97.19 181 ILE B N 1
ATOM 4502 C CA . ILE B 1 181 ? -5.953 3.541 0.604 1 97.19 181 ILE B CA 1
ATOM 4503 C C . ILE B 1 181 ? -5.332 3.084 1.921 1 97.19 181 ILE B C 1
ATOM 4505 O O . ILE B 1 181 ? -5.438 3.775 2.938 1 97.19 181 ILE B O 1
ATOM 4509 N N . LEU B 1 182 ? -4.695 1.932 1.911 1 97.25 182 LEU B N 1
ATOM 4510 C CA . LEU B 1 182 ? -4.008 1.478 3.115 1 97.25 182 LEU B CA 1
ATOM 4511 C C . LEU B 1 182 ? -2.871 2.426 3.484 1 97.25 182 LEU B C 1
ATOM 4513 O O . LEU B 1 182 ? -2.68 2.744 4.66 1 97.25 182 LEU B O 1
ATOM 4517 N N . CYS B 1 183 ? -2.225 2.855 2.469 1 94.5 183 CYS B N 1
ATOM 4518 C CA . CYS B 1 183 ? -1.114 3.779 2.678 1 94.5 183 CYS B CA 1
ATOM 4519 C C . CYS B 1 183 ? -1.617 5.145 3.131 1 94.5 183 CYS B C 1
ATOM 4521 O O . CYS B 1 183 ? -1.073 5.73 4.066 1 94.5 183 CYS B O 1
ATOM 4523 N N . GLN B 1 184 ? -2.654 5.648 2.502 1 94.88 184 GLN B N 1
ATOM 4524 C CA . GLN B 1 184 ? -3.23 6.949 2.828 1 94.88 184 GLN B CA 1
ATOM 4525 C C . GLN B 1 184 ? -3.77 6.969 4.258 1 94.88 184 GLN B C 1
ATOM 4527 O O . GLN B 1 184 ? -3.723 8 4.93 1 94.88 184 GLN B O 1
ATOM 4532 N N . ALA B 1 185 ? -4.25 5.859 4.68 1 96.19 185 ALA B N 1
ATOM 4533 C CA . ALA B 1 185 ? -4.805 5.766 6.027 1 96.19 185 ALA B CA 1
ATOM 4534 C C . ALA B 1 185 ? -3.707 5.504 7.059 1 96.19 185 ALA B C 1
ATOM 4536 O O . ALA B 1 185 ? -3.977 5.453 8.258 1 96.19 185 ALA B O 1
ATOM 4537 N N . ASP B 1 186 ? -2.484 5.293 6.594 1 93.5 186 ASP B N 1
ATOM 4538 C CA . ASP B 1 186 ? -1.344 5 7.457 1 93.5 186 ASP B CA 1
ATOM 4539 C C . ASP B 1 186 ? -1.621 3.787 8.344 1 93.5 186 ASP B C 1
ATOM 4541 O O . ASP B 1 186 ? -1.478 3.859 9.562 1 93.5 186 ASP B O 1
ATOM 4545 N N . VAL B 1 187 ? -2.1 2.701 7.727 1 96.75 187 VAL B N 1
ATOM 4546 C CA . VAL B 1 187 ? -2.385 1.468 8.453 1 96.75 187 VAL B CA 1
ATOM 4547 C C . VAL B 1 187 ? -1.078 0.815 8.898 1 96.75 187 VAL B C 1
ATOM 4549 O O . VAL B 1 187 ? -0.198 0.55 8.07 1 96.75 187 VAL B O 1
ATOM 4552 N N . ARG B 1 188 ? -0.95 0.526 10.172 1 94.44 188 ARG B N 1
ATOM 4553 C CA . ARG B 1 188 ? 0.272 -0.066 10.711 1 94.44 188 ARG B CA 1
ATOM 4554 C C . ARG B 1 188 ? 0.017 -0.717 12.062 1 94.44 188 ARG B C 1
ATOM 4556 O O . ARG B 1 188 ? -1.009 -0.462 12.695 1 94.44 188 ARG B O 1
ATOM 4563 N N . SER B 1 189 ? 0.946 -1.466 12.5 1 95.12 189 SER B N 1
ATOM 4564 C CA . SER B 1 189 ? 0.861 -2.148 13.781 1 95.12 189 SER B CA 1
ATOM 4565 C C . SER B 1 189 ? 0.719 -1.152 14.93 1 95.12 189 SER B C 1
ATOM 4567 O O . SER B 1 189 ? 1.374 -0.108 14.938 1 95.12 189 SER B O 1
ATOM 4569 N N . GLY B 1 190 ? -0.189 -1.437 15.828 1 93.94 190 GLY B N 1
ATOM 4570 C CA . GLY B 1 190 ? -0.416 -0.582 16.984 1 93.94 190 GLY B CA 1
ATOM 4571 C C . GLY B 1 190 ? -1.512 0.443 16.766 1 93.94 190 GLY B C 1
ATOM 4572 O O . GLY B 1 190 ? -1.936 1.12 17.703 1 93.94 190 GLY B O 1
ATOM 4573 N N . GLY B 1 191 ? -1.967 0.565 15.555 1 95.5 191 GLY B N 1
ATOM 4574 C CA . GLY B 1 191 ? -2.986 1.554 15.234 1 95.5 191 GLY B CA 1
ATOM 4575 C C . GLY B 1 191 ? -4.395 1.081 15.547 1 95.5 191 GLY B C 1
ATOM 4576 O O . GLY B 1 191 ? -4.617 -0.11 15.781 1 95.5 191 GLY B O 1
ATOM 4577 N N . ARG B 1 192 ? -5.309 2.029 15.695 1 97.75 192 ARG B N 1
ATOM 4578 C CA . ARG B 1 192 ? -6.738 1.791 15.859 1 97.75 192 ARG B CA 1
ATOM 4579 C C . ARG B 1 192 ? -7.531 2.373 14.695 1 97.75 192 ARG B C 1
ATOM 4581 O O . ARG B 1 192 ? -7.359 3.543 14.344 1 97.75 192 ARG B O 1
ATOM 4588 N N . TYR B 1 193 ? -8.398 1.537 14.125 1 98.62 193 TYR B N 1
ATOM 4589 C CA . TYR B 1 193 ? -9.055 1.968 12.891 1 98.62 193 TYR B CA 1
ATOM 4590 C C . TYR B 1 193 ? -10.531 1.586 12.898 1 98.62 193 TYR B C 1
ATOM 4592 O O . TYR B 1 193 ? -10.914 0.556 13.461 1 98.62 193 TYR B O 1
ATOM 4600 N N . LEU B 1 194 ? -11.336 2.443 12.359 1 98.75 194 LEU B N 1
ATOM 4601 C CA . LEU B 1 194 ? -12.695 2.111 11.953 1 98.75 194 LEU B CA 1
ATOM 4602 C C . LEU B 1 194 ? -12.766 1.828 10.453 1 98.75 194 LEU B C 1
ATOM 4604 O O . LEU B 1 194 ? -12.117 2.518 9.664 1 98.75 194 LEU B O 1
ATOM 4608 N N . VAL B 1 195 ? -13.516 0.789 10.086 1 98.69 195 VAL B N 1
ATOM 4609 C CA . VAL B 1 195 ? -13.562 0.494 8.656 1 98.69 195 VAL B CA 1
ATOM 4610 C C . VAL B 1 195 ? -14.969 0.029 8.281 1 98.69 195 VAL B C 1
ATOM 4612 O O . VAL B 1 195 ? -15.57 -0.781 8.984 1 98.69 195 VAL B O 1
ATOM 4615 N N . LEU B 1 196 ? -15.562 0.634 7.316 1 98.19 196 LEU B N 1
ATOM 4616 C CA . LEU B 1 196 ? -16.656 0.054 6.555 1 98.19 196 LEU B CA 1
ATOM 4617 C C . LEU B 1 196 ? -16.156 -0.622 5.289 1 98.19 196 LEU B C 1
ATOM 4619 O O . LEU B 1 196 ? -15.68 0.049 4.367 1 98.19 196 LEU B O 1
ATOM 4623 N N . ASP B 1 197 ? -16.25 -1.873 5.254 1 97.5 197 ASP B N 1
ATOM 4624 C CA . ASP B 1 197 ? -15.68 -2.686 4.184 1 97.5 197 ASP B CA 1
ATOM 4625 C C . ASP B 1 197 ? -16.781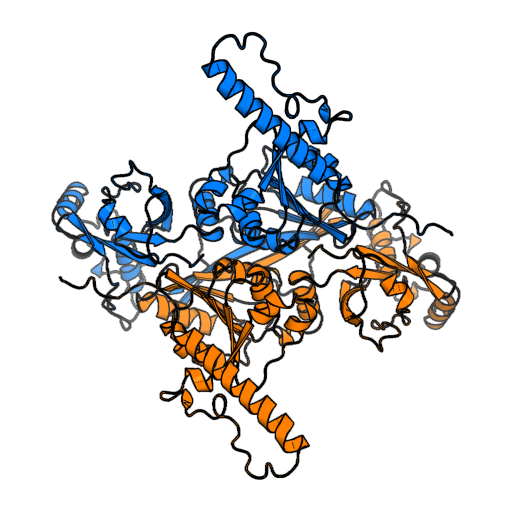 -3.379 3.375 1 97.5 197 ASP B C 1
ATOM 4627 O O . ASP B 1 197 ? -17.234 -4.465 3.74 1 97.5 197 ASP B O 1
ATOM 4631 N N . CYS B 1 198 ? -17.109 -2.826 2.234 1 96.19 198 CYS B N 1
ATOM 4632 C CA . CYS B 1 198 ? -18.094 -3.449 1.358 1 96.19 198 CYS B CA 1
ATOM 4633 C C . CYS B 1 198 ? -17.422 -4.195 0.216 1 96.19 198 CYS B C 1
ATOM 4635 O O . CYS B 1 198 ? -18.031 -4.441 -0.822 1 96.19 198 CYS B O 1
ATOM 4637 N N . ALA B 1 199 ? -16.188 -4.465 0.337 1 95.25 199 ALA B N 1
ATOM 4638 C CA . ALA B 1 199 ? -15.406 -5.188 -0.671 1 95.25 199 ALA B CA 1
ATOM 4639 C C . ALA B 1 199 ? -15.094 -6.609 -0.209 1 95.25 199 ALA B C 1
ATOM 4641 O O . ALA B 1 199 ? -13.938 -7.043 -0.259 1 95.25 199 ALA B O 1
ATOM 4642 N N . ALA B 1 200 ? -16.047 -7.258 0.352 1 94.31 200 ALA B N 1
ATOM 4643 C CA . ALA B 1 200 ? -16.031 -8.68 0.676 1 94.31 200 ALA B CA 1
ATOM 4644 C C . ALA B 1 200 ? -15.023 -8.977 1.784 1 94.31 200 ALA B C 1
ATOM 4646 O O . ALA B 1 200 ? -14.5 -10.094 1.875 1 94.31 200 ALA B O 1
ATOM 4647 N N . GLY B 1 201 ? -14.617 -7.98 2.531 1 96.44 201 GLY B N 1
ATOM 4648 C CA . GLY B 1 201 ? -13.727 -8.188 3.662 1 96.44 201 GLY B CA 1
ATOM 4649 C C . GLY B 1 201 ? -12.258 -8.078 3.295 1 96.44 201 GLY B C 1
ATOM 4650 O O . GLY B 1 201 ? -11.383 -8.234 4.152 1 96.44 201 GLY B O 1
ATOM 4651 N N . LEU B 1 202 ? -11.953 -7.801 2.045 1 96.56 202 LEU B N 1
ATOM 4652 C CA . LEU B 1 202 ? -10.57 -7.734 1.582 1 96.56 202 LEU B CA 1
ATOM 4653 C C . LEU B 1 202 ? -9.812 -6.602 2.275 1 96.56 202 LEU B C 1
ATOM 4655 O O . LEU B 1 202 ? -8.664 -6.773 2.678 1 96.56 202 LEU B O 1
ATOM 4659 N N . VAL B 1 203 ? -10.516 -5.488 2.418 1 97.81 203 VAL B N 1
ATOM 4660 C CA . VAL B 1 203 ? -9.898 -4.328 3.043 1 97.81 203 VAL B CA 1
ATOM 4661 C C . VAL B 1 203 ? -9.609 -4.621 4.512 1 97.81 203 VAL B C 1
ATOM 4663 O O . VAL B 1 203 ? -8.5 -4.387 4.996 1 97.81 203 VAL B O 1
ATOM 4666 N N . THR B 1 204 ? -10.602 -5.195 5.168 1 98.06 204 THR B N 1
ATOM 4667 C CA . THR B 1 204 ? -10.445 -5.562 6.57 1 98.06 204 THR B CA 1
ATOM 4668 C C . THR B 1 204 ? -9.312 -6.562 6.75 1 98.06 204 THR B C 1
ATOM 4670 O O . THR B 1 204 ? -8.508 -6.441 7.68 1 98.06 204 THR B O 1
ATOM 4673 N N . GLY B 1 205 ? -9.297 -7.543 5.887 1 97.38 205 GLY B N 1
ATOM 4674 C CA . GLY B 1 205 ? -8.234 -8.531 5.953 1 97.38 205 GLY B CA 1
ATOM 4675 C C . GLY B 1 205 ? -6.852 -7.945 5.738 1 97.38 205 GLY B C 1
ATOM 4676 O O . GLY B 1 205 ? -5.91 -8.281 6.465 1 97.38 205 GLY B O 1
ATOM 4677 N N . ALA B 1 206 ? -6.73 -7.074 4.719 1 97.44 206 ALA B N 1
ATOM 4678 C CA . ALA B 1 206 ? -5.449 -6.426 4.438 1 97.44 206 ALA B CA 1
ATOM 4679 C C . ALA B 1 206 ? -5 -5.57 5.617 1 97.44 206 ALA B C 1
ATOM 4681 O O . ALA B 1 206 ? -3.812 -5.543 5.953 1 97.44 206 ALA B O 1
ATOM 4682 N N . MET B 1 207 ? -5.906 -4.883 6.258 1 98 207 MET B N 1
ATOM 4683 C CA . MET B 1 207 ? -5.59 -4.082 7.438 1 98 207 MET B CA 1
ATOM 4684 C C . MET B 1 207 ? -5.102 -4.969 8.578 1 98 207 MET B C 1
ATOM 4686 O O . MET B 1 207 ? -4.094 -4.664 9.219 1 98 207 MET B O 1
ATOM 4690 N N . ALA B 1 208 ? -5.836 -6.039 8.836 1 97.69 208 ALA B N 1
ATOM 4691 C CA . ALA B 1 208 ? -5.473 -6.961 9.914 1 97.69 208 ALA B CA 1
ATOM 4692 C C . ALA B 1 208 ? -4.066 -7.516 9.703 1 97.69 208 ALA B C 1
ATOM 4694 O O . ALA B 1 208 ? -3.297 -7.652 10.656 1 97.69 208 ALA B O 1
ATOM 4695 N N . GLN B 1 209 ? -3.809 -7.844 8.469 1 96 209 GLN B N 1
ATOM 4696 C CA . GLN B 1 209 ? -2.48 -8.352 8.141 1 96 209 GLN B CA 1
ATOM 4697 C C . GLN B 1 209 ? -1.402 -7.324 8.477 1 96 209 GLN B C 1
ATOM 4699 O O . GLN B 1 209 ? -0.349 -7.672 9.016 1 96 209 GLN B O 1
ATOM 4704 N N . GLN B 1 210 ? -1.621 -6.07 8.188 1 95.44 210 GLN B N 1
ATOM 4705 C CA . GLN B 1 210 ? -0.627 -5.027 8.422 1 95.44 210 GLN B CA 1
ATOM 4706 C C . GLN B 1 210 ? -0.492 -4.719 9.906 1 95.44 210 GLN B C 1
ATOM 4708 O O . GLN B 1 210 ? 0.578 -4.312 10.367 1 95.44 210 GLN B O 1
ATOM 4713 N N . LEU B 1 211 ? -1.576 -4.902 10.656 1 96.5 211 LEU B N 1
ATOM 4714 C CA . LEU B 1 211 ? -1.498 -4.691 12.094 1 96.5 211 LEU B CA 1
ATOM 4715 C C . LEU B 1 211 ? -0.678 -5.793 12.758 1 96.5 211 LEU B C 1
ATOM 4717 O O . LEU B 1 211 ? -0.144 -5.598 13.852 1 96.5 211 LEU B O 1
ATOM 4721 N N . ALA B 1 212 ? -0.667 -6.906 12.141 1 94.5 212 ALA B N 1
ATOM 4722 C CA . ALA B 1 212 ? 0.138 -8.039 12.594 1 94.5 212 ALA B CA 1
ATOM 4723 C C . ALA B 1 212 ? -0.209 -8.414 14.031 1 94.5 212 ALA B C 1
ATOM 4725 O O . ALA B 1 212 ? 0.679 -8.719 14.828 1 94.5 212 ALA B O 1
ATOM 4726 N N . GLY B 1 213 ? -1.429 -8.312 14.383 1 94.5 213 GLY B N 1
ATOM 4727 C CA . GLY B 1 213 ? -1.902 -8.797 15.672 1 94.5 213 GLY B CA 1
ATOM 4728 C C . GLY B 1 213 ? -1.82 -7.746 16.766 1 94.5 213 GLY B C 1
ATOM 4729 O O . GLY B 1 213 ? -2.221 -7.996 17.906 1 94.5 213 GLY B O 1
ATOM 4730 N N . VAL B 1 214 ? -1.271 -6.609 16.484 1 94.94 214 VAL B N 1
ATOM 4731 C CA . VAL B 1 214 ? -1.166 -5.523 17.469 1 94.94 214 VAL B CA 1
ATOM 4732 C C . VAL B 1 214 ? -1.966 -4.316 16.984 1 94.94 214 VAL B C 1
ATOM 4734 O O . VAL B 1 214 ? -1.66 -3.74 15.93 1 94.94 214 VAL B O 1
ATOM 4737 N N . GLY B 1 215 ? -2.924 -3.945 17.734 1 96 215 GLY B N 1
ATOM 4738 C CA . GLY B 1 215 ? -3.854 -2.893 17.359 1 96 215 GLY B CA 1
ATOM 4739 C C . GLY B 1 215 ? -5.285 -3.377 17.234 1 96 215 GLY B C 1
ATOM 4740 O O . GLY B 1 215 ? -5.621 -4.469 17.703 1 96 215 GLY B O 1
ATOM 4741 N N . GLN B 1 216 ? -6.152 -2.479 16.672 1 97.75 216 GLN B N 1
ATOM 4742 C CA . GLN B 1 216 ? -7.562 -2.838 16.578 1 97.75 216 GLN B CA 1
ATOM 4743 C C . GLN B 1 216 ? -8.18 -2.314 15.289 1 97.75 216 GLN B C 1
ATOM 4745 O O . GLN B 1 216 ? -7.898 -1.188 14.875 1 97.75 216 GLN B O 1
ATOM 4750 N N . VAL B 1 217 ? -8.898 -3.191 14.664 1 98.5 217 VAL B N 1
ATOM 4751 C CA . VAL B 1 217 ? -9.727 -2.811 13.523 1 98.5 217 VAL B CA 1
ATOM 4752 C C . VAL B 1 217 ? -11.195 -3.01 13.859 1 98.5 217 VAL B C 1
ATOM 4754 O O . VAL B 1 217 ? -11.68 -4.145 13.938 1 98.5 217 VAL B O 1
ATOM 4757 N N . PHE B 1 218 ? -11.898 -1.926 14.102 1 98.62 218 PHE B N 1
ATOM 4758 C CA . PHE B 1 218 ? -13.336 -1.988 14.336 1 98.62 218 PHE B CA 1
ATOM 4759 C C . PHE B 1 218 ? -14.102 -1.998 13.016 1 98.62 218 PHE B C 1
ATOM 4761 O O . PHE B 1 218 ? -14.219 -0.966 12.352 1 98.62 218 PHE B O 1
ATOM 4768 N N . ARG B 1 219 ? -14.57 -3.127 12.641 1 97.94 219 ARG B N 1
ATOM 4769 C CA . ARG B 1 219 ? -15.281 -3.301 11.375 1 97.94 219 ARG B CA 1
ATOM 4770 C C . ARG B 1 219 ? -16.766 -3.01 11.539 1 97.94 219 ARG B C 1
ATOM 4772 O O . ARG B 1 219 ? -17.5 -3.785 12.156 1 97.94 219 ARG B O 1
ATOM 4779 N N . VAL B 1 220 ? -17.203 -1.979 10.938 1 97.81 220 VAL B N 1
ATOM 4780 C CA . VAL B 1 220 ? -18.594 -1.546 11.047 1 97.81 220 VAL B CA 1
ATOM 4781 C C . VAL B 1 220 ? -19.453 -2.303 10.039 1 97.81 220 VAL B C 1
ATOM 4783 O O . VAL B 1 220 ? -19.047 -2.498 8.891 1 97.81 220 VAL B O 1
ATOM 4786 N N . PHE B 1 221 ? -20.578 -2.717 10.477 1 95.5 221 PHE B N 1
ATOM 4787 C CA . PHE B 1 221 ? -21.453 -3.443 9.555 1 95.5 221 PHE B CA 1
ATOM 4788 C C . PHE B 1 221 ? -22.922 -3.129 9.836 1 95.5 221 PHE B C 1
ATOM 4790 O O . PHE B 1 221 ? -23.25 -2.623 10.906 1 95.5 221 PHE B O 1
ATOM 4797 N N . LYS B 1 222 ? -23.734 -3.311 8.891 1 92.94 222 LYS B N 1
ATOM 4798 C CA . LYS B 1 222 ? -25.203 -3.248 8.992 1 92.94 222 LYS B CA 1
ATOM 4799 C C . LYS B 1 222 ? -25.844 -4.504 8.414 1 92.94 222 LYS B C 1
ATOM 4801 O O . LYS B 1 222 ? -25.703 -4.789 7.219 1 92.94 222 LYS B O 1
ATOM 4806 N N . GLY B 1 223 ? -26.609 -5.254 9.312 1 84.75 223 GLY B N 1
ATOM 4807 C CA . GLY B 1 223 ? -27.188 -6.52 8.883 1 84.75 223 GLY B CA 1
ATOM 4808 C C . GLY B 1 223 ? -26.141 -7.594 8.648 1 84.75 223 GLY B C 1
ATOM 4809 O O . GLY B 1 223 ? -25.391 -7.953 9.562 1 84.75 223 GLY B O 1
ATOM 4810 N N . GLY B 1 224 ? -25.812 -7.977 7.379 1 77.75 224 GLY B N 1
ATOM 4811 C CA . GLY B 1 224 ? -24.781 -8.938 7.004 1 77.75 224 GLY B CA 1
ATOM 4812 C C . GLY B 1 224 ? -23.703 -8.336 6.125 1 77.75 224 GLY B C 1
ATOM 4813 O O . GLY B 1 224 ? -23.906 -7.289 5.512 1 77.75 224 GLY B O 1
ATOM 4814 N N . PHE B 1 225 ? -22.531 -8.898 6.43 1 74.75 225 PHE B N 1
ATOM 4815 C CA . PHE B 1 225 ? -21.5 -8.445 5.508 1 74.75 225 PHE B CA 1
ATOM 4816 C C . PHE B 1 225 ? -20.625 -9.602 5.062 1 74.75 225 PHE B C 1
ATOM 4818 O O . PHE B 1 225 ? -20.234 -10.438 5.879 1 74.75 225 PHE B O 1
ATOM 4825 N N . PRO B 1 226 ? -20.438 -9.617 3.771 1 81.06 226 PRO B N 1
ATOM 4826 C CA . PRO B 1 226 ? -19.594 -10.68 3.236 1 81.06 226 PRO B CA 1
ATOM 4827 C C . PRO B 1 226 ? -18.156 -10.617 3.77 1 81.06 226 PRO B C 1
ATOM 4829 O O . PRO B 1 226 ? -17.609 -9.531 3.945 1 81.06 226 PRO B O 1
ATOM 4832 N N . GLU B 1 227 ? -17.641 -11.758 4.152 1 89.81 227 GLU B N 1
ATOM 4833 C CA . GLU B 1 227 ? -16.297 -11.797 4.727 1 89.81 227 GLU B CA 1
ATOM 4834 C C . GLU B 1 227 ? -15.422 -12.82 4.012 1 89.81 227 GLU B C 1
ATOM 4836 O O . GLU B 1 227 ? -14.406 -13.266 4.551 1 89.81 227 GLU B O 1
ATOM 4841 N N . LYS B 1 228 ? -15.828 -13.195 2.891 1 90.5 228 LYS B N 1
ATOM 4842 C CA . LYS B 1 228 ? -15.102 -14.227 2.166 1 90.5 228 LYS B CA 1
ATOM 4843 C C . LYS B 1 228 ? -13.641 -13.828 1.969 1 90.5 228 LYS B C 1
ATOM 4845 O O . LYS B 1 228 ? -12.734 -14.625 2.223 1 90.5 228 LYS B O 1
ATOM 4850 N N . GLY B 1 229 ? -13.445 -12.586 1.516 1 91.31 229 GLY B N 1
ATOM 4851 C CA . GLY B 1 229 ? -12.086 -12.109 1.311 1 91.31 229 GLY B CA 1
ATOM 4852 C C . GLY B 1 229 ? -11.25 -12.133 2.574 1 91.31 229 GLY B C 1
ATOM 4853 O O . GLY B 1 229 ? -10.055 -12.438 2.529 1 91.31 229 GLY B O 1
ATOM 4854 N N . PHE B 1 230 ? -11.867 -11.914 3.627 1 93.25 230 PHE B N 1
ATOM 4855 C CA . PHE B 1 230 ? -11.203 -11.922 4.926 1 93.25 230 PHE B CA 1
ATOM 4856 C C . PHE B 1 230 ? -10.727 -13.32 5.289 1 93.25 230 PHE B C 1
ATOM 4858 O O . PHE B 1 230 ? -9.578 -13.5 5.691 1 93.25 230 PHE B O 1
ATOM 4865 N N . PHE B 1 231 ? -11.484 -14.258 5.051 1 93.12 231 PHE B N 1
ATOM 4866 C CA . PHE B 1 231 ? -11.18 -15.633 5.426 1 93.12 231 PHE B CA 1
ATOM 4867 C C . PHE B 1 231 ? -10.156 -16.234 4.469 1 93.12 231 PHE B C 1
ATOM 4869 O O . PHE B 1 231 ? -9.352 -17.078 4.863 1 93.12 231 PHE B O 1
ATOM 4876 N N . GLU B 1 232 ? -10.18 -15.789 3.312 1 95.31 232 GLU B N 1
ATOM 4877 C CA . GLU B 1 232 ? -9.352 -16.406 2.279 1 95.31 232 GLU B CA 1
ATOM 4878 C C . GLU B 1 232 ? -7.91 -15.922 2.369 1 95.31 232 GLU B C 1
ATOM 4880 O O . GLU B 1 232 ? -7.031 -16.453 1.687 1 95.31 232 GLU B O 1
ATOM 4885 N N . LEU B 1 233 ? -7.605 -14.992 3.229 1 94.06 233 LEU B N 1
ATOM 4886 C CA . LEU B 1 233 ? -6.25 -14.484 3.389 1 94.06 233 LEU B CA 1
ATOM 4887 C C . LEU B 1 233 ? -5.445 -15.367 4.336 1 94.06 233 LEU B C 1
ATOM 4889 O O . LEU B 1 233 ? -4.246 -15.148 4.527 1 94.06 233 LEU B O 1
ATOM 4893 N N . ASP B 1 234 ? -5.996 -16.391 4.902 1 91.88 234 ASP B N 1
ATOM 4894 C CA . ASP B 1 234 ? -5.344 -17.312 5.824 1 91.88 234 ASP B CA 1
ATOM 4895 C C . ASP B 1 234 ? -4.602 -16.562 6.926 1 91.88 234 ASP B C 1
ATOM 4897 O O . ASP B 1 234 ? -3.42 -16.812 7.168 1 91.88 234 ASP B O 1
ATOM 4901 N N . LEU B 1 235 ? -5.301 -15.656 7.555 1 94.31 235 LEU B N 1
ATOM 4902 C CA . LEU B 1 235 ? -4.719 -14.852 8.617 1 94.31 235 LEU B CA 1
ATOM 4903 C C . LEU B 1 235 ? -4.438 -15.695 9.859 1 94.31 235 LEU B C 1
ATOM 4905 O O . LEU B 1 235 ? -5.133 -16.688 10.109 1 94.31 235 LEU B O 1
ATOM 4909 N N . SER B 1 236 ? -3.41 -15.305 10.586 1 93.12 236 SER B N 1
ATOM 4910 C CA . SER B 1 236 ? -3.15 -15.938 11.875 1 93.12 236 SER B CA 1
ATOM 4911 C C . SER B 1 236 ? -4.25 -15.609 12.883 1 93.12 236 SER B C 1
ATOM 4913 O O . SER B 1 236 ? -5.035 -14.688 12.672 1 93.12 236 SER B O 1
ATOM 4915 N N . GLU B 1 237 ? -4.273 -16.344 13.922 1 95 237 GLU B N 1
ATOM 4916 C CA . GLU B 1 237 ? -5.273 -16.109 14.953 1 95 237 GLU B CA 1
ATOM 4917 C C . GLU B 1 237 ? -5.117 -14.727 15.57 1 95 237 GLU B C 1
ATOM 4919 O O . GLU B 1 237 ? -6.105 -14.062 15.875 1 95 2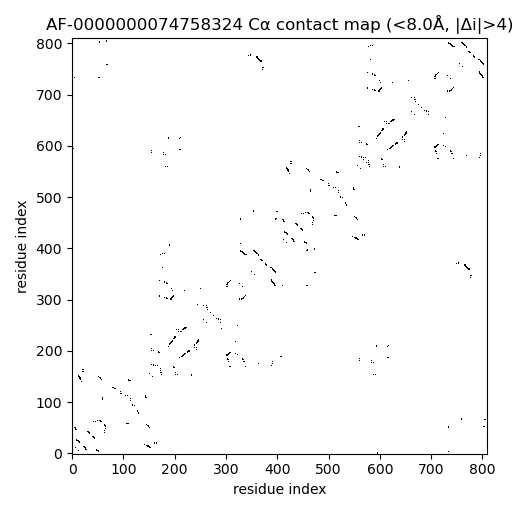37 GLU B O 1
ATOM 4924 N N . ALA B 1 238 ? -3.896 -14.328 15.773 1 94.88 238 ALA B N 1
ATOM 4925 C CA . ALA B 1 238 ? -3.641 -13.008 16.344 1 94.88 238 ALA B CA 1
ATOM 4926 C C . ALA B 1 238 ? -4.164 -11.906 15.414 1 94.88 238 ALA B C 1
ATOM 4928 O O . ALA B 1 238 ? -4.738 -10.922 15.883 1 94.88 238 ALA B O 1
ATOM 4929 N N . GLU B 1 239 ? -3.93 -12.07 14.133 1 95.81 239 GLU B N 1
ATOM 4930 C CA . GLU B 1 239 ? -4.402 -11.086 13.156 1 95.81 239 GLU B CA 1
ATOM 4931 C C . GLU B 1 239 ? -5.926 -11.031 13.125 1 95.81 239 GLU B C 1
ATOM 4933 O O . GLU B 1 239 ? -6.512 -9.953 13.055 1 95.81 239 GLU B O 1
ATOM 4938 N N . LYS B 1 240 ? -6.562 -12.172 13.211 1 96.44 240 LYS B N 1
ATOM 4939 C CA . LYS B 1 240 ? -8.023 -12.242 13.227 1 96.44 240 LYS B CA 1
ATOM 4940 C C . LYS B 1 240 ? -8.594 -11.57 14.477 1 96.44 240 LYS B C 1
ATOM 4942 O O . LYS B 1 240 ? -9.617 -10.891 14.406 1 96.44 240 LYS B O 1
ATOM 4947 N N . ALA B 1 241 ? -7.93 -11.773 15.531 1 96.25 241 ALA B N 1
ATOM 4948 C CA . ALA B 1 241 ? -8.398 -11.266 16.828 1 96.25 241 ALA B CA 1
ATOM 4949 C C . ALA B 1 241 ? -8.367 -9.734 16.844 1 96.25 241 ALA B C 1
ATOM 4951 O O . ALA B 1 241 ? -9.055 -9.109 17.656 1 96.25 241 ALA B O 1
ATOM 4952 N N . ALA B 1 242 ? -7.594 -9.148 15.961 1 96.94 242 ALA B N 1
ATOM 4953 C CA . ALA B 1 242 ? -7.492 -7.691 15.914 1 96.94 242 ALA B CA 1
ATOM 4954 C C . ALA B 1 242 ? -8.758 -7.074 15.32 1 96.94 242 ALA B C 1
ATOM 4956 O O . ALA B 1 242 ? -9 -5.879 15.477 1 96.94 242 ALA B O 1
ATOM 4957 N N . VAL B 1 243 ? -9.547 -7.879 14.641 1 97.69 243 VAL B N 1
ATOM 4958 C CA . VAL B 1 243 ? -10.742 -7.383 13.977 1 97.69 243 VAL B CA 1
ATOM 4959 C C . VAL B 1 243 ? -11.945 -7.527 14.898 1 97.69 243 VAL B C 1
ATOM 4961 O O . VAL B 1 243 ? -12.242 -8.625 15.383 1 97.69 243 VAL B O 1
ATOM 4964 N N . ARG B 1 244 ? -12.633 -6.449 15.125 1 97.12 244 ARG B N 1
ATOM 4965 C CA . ARG B 1 244 ? -13.789 -6.406 16.016 1 97.12 244 ARG B CA 1
ATOM 4966 C C . ARG B 1 244 ? -15.016 -5.844 15.312 1 97.12 244 ARG B C 1
ATOM 4968 O O . ARG B 1 244 ? -15.094 -4.641 15.062 1 97.12 244 ARG B O 1
ATOM 4975 N N . PRO B 1 245 ? -16 -6.668 15.078 1 95.62 245 PRO B N 1
ATOM 4976 C CA . PRO B 1 245 ? -17.219 -6.176 14.406 1 95.62 245 PRO B CA 1
ATOM 4977 C C . PRO B 1 245 ? -18.031 -5.238 15.289 1 95.62 245 PRO B C 1
ATOM 4979 O O . PRO B 1 245 ? -18.141 -5.457 16.5 1 95.62 245 PRO B O 1
ATOM 4982 N N . ILE B 1 246 ? -18.531 -4.191 14.711 1 97 246 ILE B N 1
ATOM 4983 C CA . ILE B 1 246 ? -19.375 -3.215 15.398 1 97 246 ILE B CA 1
ATOM 4984 C C . ILE B 1 246 ? -20.609 -2.916 14.547 1 97 246 ILE B C 1
ATOM 4986 O O . ILE B 1 246 ? -20.484 -2.488 13.398 1 97 246 ILE B O 1
ATOM 4990 N N . ALA B 1 247 ? -21.734 -3.068 15.125 1 95.31 247 ALA B N 1
ATOM 4991 C CA . ALA B 1 247 ? -22.969 -2.787 14.398 1 95.31 247 ALA B CA 1
ATOM 4992 C C . ALA B 1 247 ? -23.234 -1.286 14.312 1 95.31 247 ALA B C 1
ATOM 4994 O O . ALA B 1 247 ? -23.062 -0.567 15.305 1 95.31 247 ALA B O 1
ATOM 4995 N N . VAL B 1 248 ? -23.656 -0.841 13.148 1 95.38 248 VAL B N 1
ATOM 4996 C CA . VAL B 1 248 ? -23.938 0.573 12.93 1 95.38 248 VAL B CA 1
ATOM 4997 C C . VAL B 1 248 ? -25 1.046 13.914 1 95.38 248 VAL B C 1
ATOM 4999 O O . VAL B 1 248 ? -24.969 2.189 14.367 1 95.38 248 VAL B O 1
ATOM 5002 N N . GLU B 1 249 ? -25.906 0.18 14.266 1 92.62 249 GLU B N 1
ATOM 5003 C CA . GLU B 1 249 ? -26.984 0.516 15.18 1 92.62 249 GLU B CA 1
ATOM 5004 C C . GLU B 1 249 ? -26.453 0.961 16.547 1 92.62 249 GLU B C 1
ATOM 5006 O O . GLU B 1 249 ? -27.016 1.855 17.172 1 92.62 249 GLU B O 1
ATOM 5011 N N . ALA B 1 250 ? -25.453 0.29 16.969 1 94.38 250 ALA B N 1
ATOM 5012 C CA . ALA B 1 250 ? -24.844 0.656 18.25 1 94.38 250 ALA B CA 1
ATOM 5013 C C . ALA B 1 250 ? -24.156 2.016 18.156 1 94.38 250 ALA B C 1
ATOM 5015 O O . ALA B 1 250 ? -24.188 2.801 19.109 1 94.38 250 ALA B O 1
ATOM 5016 N N . LEU B 1 251 ? -23.562 2.312 17.031 1 96 251 LEU B N 1
ATOM 5017 C CA . LEU B 1 251 ? -22.828 3.561 16.828 1 96 251 LEU B CA 1
ATOM 5018 C C . LEU B 1 251 ? -23.797 4.738 16.719 1 96 251 LEU B C 1
ATOM 5020 O O . LEU B 1 251 ? -23.469 5.852 17.125 1 96 251 LEU B O 1
ATOM 5024 N N . SER B 1 252 ? -24.938 4.508 16.125 1 94.06 252 SER B N 1
ATOM 5025 C CA . SER B 1 252 ? -25.891 5.574 15.82 1 94.06 252 SER B CA 1
ATOM 5026 C C . SER B 1 252 ? -26.844 5.828 16.984 1 94.06 252 SER B C 1
ATOM 5028 O O . SER B 1 252 ? -27.578 6.812 16.984 1 94.06 252 SER B O 1
ATOM 5030 N N . SER B 1 253 ? -26.844 5.008 17.969 1 92.69 253 SER B N 1
ATOM 5031 C CA . SER B 1 253 ? -27.797 5.102 19.062 1 92.69 253 SER B CA 1
ATOM 5032 C C . SER B 1 253 ? -27.297 6.039 20.156 1 92.69 253 SER B C 1
ATOM 5034 O O . SER B 1 253 ? -26.109 6.062 20.469 1 92.69 253 SER B O 1
ATOM 5036 N N . HIS B 1 254 ? -28.219 6.75 20.719 1 91.44 254 HIS B N 1
ATOM 5037 C CA . HIS B 1 254 ? -27.922 7.574 21.891 1 91.44 254 HIS B CA 1
ATOM 5038 C C . HIS B 1 254 ? -27.781 6.719 23.141 1 91.44 254 HIS B C 1
ATOM 5040 O O . HIS B 1 254 ? -27.203 7.164 24.141 1 91.44 254 HIS B O 1
ATOM 5046 N N . GLU B 1 255 ? -28.391 5.531 23.062 1 91.38 255 GLU B N 1
ATOM 5047 C CA . GLU B 1 255 ? -28.25 4.539 24.125 1 91.38 255 GLU B CA 1
ATOM 5048 C C . GLU B 1 255 ? -27.734 3.211 23.578 1 91.38 255 GLU B C 1
ATOM 5050 O O . GLU B 1 255 ? -28.469 2.217 23.562 1 91.38 255 GLU B O 1
ATOM 5055 N N . PRO B 1 256 ? -26.516 3.188 23.344 1 90.75 256 PRO B N 1
ATOM 5056 C CA . PRO B 1 256 ? -25.953 2.033 22.641 1 90.75 256 PRO B CA 1
ATOM 5057 C C . PRO B 1 256 ? -26.156 0.722 23.391 1 90.75 256 PRO B C 1
ATOM 5059 O O . PRO B 1 256 ? -26.438 -0.31 22.781 1 90.75 256 PRO B O 1
ATOM 5062 N N . PHE B 1 257 ? -26.125 0.736 24.703 1 88.5 257 PHE B N 1
ATOM 5063 C CA . PHE B 1 257 ? -26.141 -0.496 25.484 1 88.5 257 PHE B CA 1
ATOM 5064 C C . PHE B 1 257 ? -27.562 -1.037 25.609 1 88.5 257 PHE B C 1
ATOM 5066 O O . PHE B 1 257 ? -27.766 -2.164 26.062 1 88.5 257 PHE B O 1
ATOM 5073 N N . SER B 1 258 ? -28.531 -0.321 25.078 1 86.25 258 SER B N 1
ATOM 5074 C CA . SER B 1 258 ? -29.906 -0.777 25.031 1 86.25 258 SER B CA 1
ATOM 5075 C C . SER B 1 258 ? -30.25 -1.399 23.688 1 86.25 258 SER B C 1
ATOM 5077 O O . SER B 1 258 ? -31.344 -1.948 23.516 1 86.25 258 SER B O 1
ATOM 5079 N N . THR B 1 259 ? -29.297 -1.345 22.812 1 88.56 259 THR B N 1
ATOM 5080 C CA . THR B 1 259 ? -29.562 -1.89 21.484 1 88.56 259 THR B CA 1
ATOM 5081 C C . THR B 1 259 ? -29.609 -3.414 21.531 1 88.56 259 THR B C 1
ATOM 5083 O O . THR B 1 259 ? -28.922 -4.039 22.344 1 88.56 259 THR B O 1
ATOM 5086 N N . GLU B 1 260 ? -30.344 -4.004 20.609 1 84 260 GLU B N 1
ATOM 5087 C CA . GLU B 1 260 ? -30.516 -5.453 20.547 1 84 260 GLU B CA 1
ATOM 5088 C C . GLU B 1 260 ? -29.172 -6.156 20.297 1 84 260 GLU B C 1
ATOM 5090 O O . GLU B 1 260 ? -28.953 -7.25 20.812 1 84 260 GLU B O 1
ATOM 5095 N N . TRP B 1 261 ? -28.344 -5.527 19.547 1 86.06 261 TRP B N 1
ATOM 5096 C CA . TRP B 1 261 ? -27.062 -6.137 19.203 1 86.06 261 TRP B CA 1
ATOM 5097 C C . TRP B 1 261 ? -26.188 -6.301 20.453 1 86.06 261 TRP B C 1
ATOM 5099 O O . TRP B 1 261 ? -25.438 -7.266 20.562 1 86.06 261 TRP B O 1
ATOM 5109 N N . LEU B 1 262 ? -26.328 -5.473 21.359 1 86.88 262 LEU B N 1
ATOM 5110 C CA . LEU B 1 262 ? -25.484 -5.512 22.547 1 86.88 262 LEU B CA 1
ATOM 5111 C C . LEU B 1 262 ? -26.188 -6.23 23.688 1 86.88 262 LEU B C 1
ATOM 5113 O O . LEU B 1 262 ? -25.594 -6.477 24.734 1 86.88 262 LEU B O 1
ATOM 5117 N N . ARG B 1 263 ? -27.484 -6.496 23.453 1 80.31 263 ARG B N 1
ATOM 5118 C CA . ARG B 1 263 ? -28.234 -7.168 24.516 1 80.31 263 ARG B CA 1
ATOM 5119 C C . ARG B 1 263 ? -28.328 -8.664 24.25 1 80.31 263 ARG B C 1
ATOM 5121 O O . ARG B 1 263 ? -28.453 -9.094 23.094 1 80.31 263 ARG B O 1
ATOM 5128 N N . PRO B 1 264 ? -27.984 -9.359 25.25 1 67.25 264 PRO B N 1
ATOM 5129 C CA . PRO B 1 264 ? -28.203 -10.805 25.078 1 67.25 264 PRO B CA 1
ATOM 5130 C C . PRO B 1 264 ? -29.656 -11.141 24.734 1 67.25 264 PRO B C 1
ATOM 5132 O O . PRO B 1 264 ? -30.578 -10.438 25.156 1 67.25 264 PRO B O 1
ATOM 5135 N N . ALA B 1 265 ? -29.891 -11.688 23.516 1 57.31 265 ALA B N 1
ATOM 5136 C CA . ALA B 1 265 ? -31.266 -12.094 23.234 1 57.31 265 ALA B CA 1
ATOM 5137 C C . ALA B 1 265 ? -31.891 -12.758 24.469 1 57.31 265 ALA B C 1
ATOM 5139 O O . ALA B 1 265 ? -31.281 -13.633 25.078 1 57.31 265 ALA B O 1
ATOM 5140 N N . SER B 1 266 ? -32.562 -12.008 25.188 1 52.06 266 SER B N 1
ATOM 5141 C CA . SER B 1 266 ? -33.344 -12.609 26.266 1 52.06 266 SER B CA 1
ATOM 5142 C C . SER B 1 266 ? -34.156 -13.812 25.781 1 52.06 266 SER B C 1
ATOM 5144 O O . SER B 1 266 ? -35.344 -13.703 25.516 1 52.06 266 SER B O 1
ATOM 5146 N N . ASN B 1 267 ? -33.781 -14.625 24.906 1 46.38 267 ASN B N 1
ATOM 5147 C CA . ASN B 1 267 ? -34.75 -15.711 24.766 1 46.38 267 ASN B CA 1
ATOM 5148 C C . ASN B 1 267 ? -35.094 -16.344 26.125 1 46.38 267 ASN B C 1
ATOM 5150 O O . ASN B 1 267 ? -34.188 -16.672 26.906 1 46.38 267 ASN B O 1
ATOM 5154 N N . ALA B 1 268 ? -36.375 -16.375 26.469 1 42.31 268 ALA B N 1
ATOM 5155 C CA . ALA B 1 268 ? -37.125 -16.938 27.609 1 42.31 268 ALA B CA 1
ATOM 5156 C C . ALA B 1 268 ? -36.625 -18.344 27.953 1 42.31 268 ALA B C 1
ATOM 5158 O O . ALA B 1 268 ? -36.438 -18.672 29.125 1 42.31 268 ALA B O 1
ATOM 5159 N N . GLU B 1 269 ? -37.062 -19.484 27.125 1 43.38 269 GLU B N 1
ATOM 5160 C CA . GLU B 1 269 ? -37.375 -20.844 27.562 1 43.38 269 GLU B CA 1
ATOM 5161 C C . GLU B 1 269 ? -36.125 -21.688 27.703 1 43.38 269 GLU B C 1
ATOM 5163 O O . GLU B 1 269 ? -35.719 -22.375 26.766 1 43.38 269 GLU B O 1
ATOM 5168 N N . ALA B 1 270 ? -35.219 -21.266 28.312 1 45.81 270 ALA B N 1
ATOM 5169 C CA . ALA B 1 270 ? -33.938 -21.891 28.625 1 45.81 270 ALA B CA 1
ATOM 5170 C C . ALA B 1 270 ? -34.125 -23.266 29.266 1 45.81 270 ALA B C 1
ATOM 5172 O O . ALA B 1 270 ? -33.312 -23.703 30.078 1 45.81 270 ALA B O 1
ATOM 5173 N N . GLU B 1 271 ? -35.281 -23.75 29.203 1 46.72 271 GLU B N 1
ATOM 5174 C CA . GLU B 1 271 ? -35.375 -24.969 30.016 1 46.72 271 GLU B CA 1
ATOM 5175 C C . GLU B 1 271 ? -34.469 -26.078 29.453 1 46.72 271 GLU B C 1
ATOM 5177 O O . GLU B 1 271 ? -34.25 -27.094 30.125 1 46.72 271 GLU B O 1
ATOM 5182 N N . GLU B 1 272 ? -34.188 -26.125 28.172 1 52.41 272 GLU B N 1
ATOM 5183 C CA . GLU B 1 272 ? -33.469 -27.297 27.688 1 52.41 272 GLU B CA 1
ATOM 5184 C C . GLU B 1 272 ? -31.969 -27.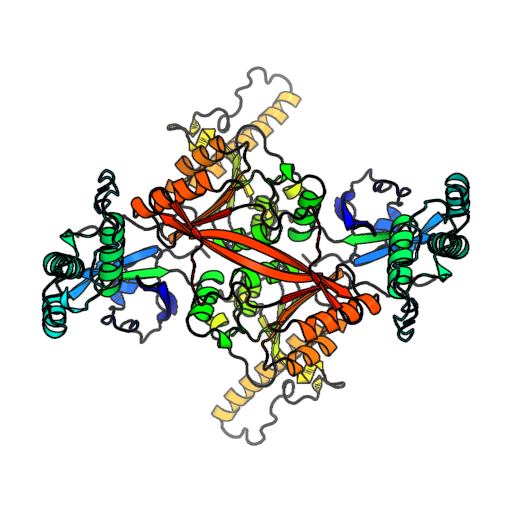062 27.625 1 52.41 272 GLU B C 1
ATOM 5186 O O . GLU B 1 272 ? -31.516 -25.938 27.375 1 52.41 272 GLU B O 1
ATOM 5191 N N . PRO B 1 273 ? -31.094 -28.016 28.047 1 56.5 273 PRO B N 1
ATOM 5192 C CA . PRO B 1 273 ? -29.625 -27.969 28.109 1 56.5 273 PRO B CA 1
ATOM 5193 C C . PRO B 1 273 ? -29.016 -27.344 26.859 1 56.5 273 PRO B C 1
ATOM 5195 O O . PRO B 1 273 ? -28.078 -26.547 26.969 1 56.5 273 PRO B O 1
ATOM 5198 N N . VAL B 1 274 ? -29.297 -27.938 25.703 1 60.94 274 VAL B N 1
ATOM 5199 C CA . VAL B 1 274 ? -28.844 -27.344 24.453 1 60.94 274 VAL B CA 1
ATOM 5200 C C . VAL B 1 274 ? -29.188 -25.859 24.438 1 60.94 274 VAL B C 1
ATOM 5202 O O . VAL B 1 274 ? -28.406 -25.047 23.922 1 60.94 274 VAL B O 1
ATOM 5205 N N . ALA B 1 275 ? -30.234 -25.594 25.078 1 63.31 275 ALA B N 1
ATOM 5206 C CA . ALA B 1 275 ? -30.688 -24.203 25.172 1 63.31 275 ALA B CA 1
ATOM 5207 C C . ALA B 1 275 ? -29.781 -23.406 26.109 1 63.31 275 ALA B C 1
ATOM 5209 O O . ALA B 1 275 ? -29.484 -22.234 25.844 1 63.31 275 ALA B O 1
ATOM 5210 N N . ALA B 1 276 ? -29.203 -24.172 27.078 1 64.81 276 ALA B N 1
ATOM 5211 C CA . ALA B 1 276 ? -28.297 -23.516 28.031 1 64.81 276 ALA B CA 1
ATOM 5212 C C . ALA B 1 276 ? -26.969 -23.172 27.375 1 64.81 276 ALA B C 1
ATOM 5214 O O . ALA B 1 276 ? -26.422 -22.078 27.594 1 64.81 276 ALA B O 1
ATOM 5215 N N . GLY B 1 277 ? -26.328 -24.156 26.641 1 71.44 277 GLY B N 1
ATOM 5216 C CA . GLY B 1 277 ? -25.078 -23.906 25.922 1 71.44 277 GLY B CA 1
ATOM 5217 C C . GLY B 1 277 ? -25.188 -22.75 24.938 1 71.44 277 GLY B C 1
ATOM 5218 O O . GLY B 1 277 ? -24.312 -21.906 24.875 1 71.44 277 GLY B O 1
ATOM 5219 N N . ARG B 1 278 ? -26.203 -22.812 24.203 1 78.31 278 ARG B N 1
ATOM 5220 C CA . ARG B 1 278 ? -26.469 -21.734 23.266 1 78.31 278 ARG B CA 1
ATOM 5221 C C . ARG B 1 278 ? -26.672 -20.406 23.984 1 78.31 278 ARG B C 1
ATOM 5223 O O . ARG B 1 278 ? -26.219 -19.359 23.5 1 78.31 278 ARG B O 1
ATOM 5230 N N . ALA B 1 279 ? -27.406 -20.531 25.094 1 76.44 279 ALA B N 1
ATOM 5231 C CA . ALA B 1 279 ? -27.625 -19.328 25.891 1 76.44 279 ALA B CA 1
ATOM 5232 C C . ALA B 1 279 ? -26.312 -18.766 26.406 1 76.44 279 ALA B C 1
ATOM 5234 O O . ALA B 1 279 ? -26.109 -17.547 26.406 1 76.44 279 ALA B O 1
ATOM 5235 N N . GLU B 1 280 ? -25.406 -19.656 26.891 1 82.5 280 GLU B N 1
ATOM 5236 C CA . GLU B 1 280 ? -24.109 -19.203 27.375 1 82.5 280 GLU B CA 1
ATOM 5237 C C . GLU B 1 280 ? -23.266 -18.625 26.25 1 82.5 280 GLU B C 1
ATOM 5239 O O . GLU B 1 280 ? -22.578 -17.625 26.438 1 82.5 280 GLU B O 1
ATOM 5244 N N . ALA B 1 281 ? -23.266 -19.266 25.172 1 83.38 281 ALA B N 1
ATOM 5245 C CA . ALA B 1 281 ? -22.531 -18.766 24 1 83.38 281 ALA B CA 1
ATOM 5246 C C . ALA B 1 281 ? -23.031 -17.391 23.594 1 83.38 281 ALA B C 1
ATOM 5248 O O . ALA B 1 281 ? -22.234 -16.5 23.266 1 83.38 281 ALA B O 1
ATOM 5249 N N . ARG B 1 282 ? -24.281 -17.297 23.641 1 82.06 282 ARG B N 1
ATOM 5250 C CA . ARG B 1 282 ? -24.875 -16.016 23.312 1 82.06 282 ARG B CA 1
ATOM 5251 C C . ARG B 1 282 ? -24.469 -14.945 24.312 1 82.06 282 ARG B C 1
ATOM 5253 O O . ARG B 1 282 ? -24.172 -13.812 23.938 1 82.06 282 ARG B O 1
ATOM 5260 N N . ALA B 1 283 ? -24.547 -15.289 25.531 1 84.25 283 ALA B N 1
ATOM 5261 C CA . ALA B 1 283 ? -24.141 -14.359 26.578 1 84.25 283 ALA B CA 1
ATOM 5262 C C . ALA B 1 283 ? -22.688 -13.961 26.438 1 84.25 283 ALA B C 1
ATOM 5264 O O . ALA B 1 283 ? -22.328 -12.789 26.609 1 84.25 283 ALA B O 1
ATOM 5265 N N . THR B 1 284 ? -21.891 -14.906 26.156 1 88.19 284 THR B N 1
ATOM 5266 C CA . THR B 1 284 ? -20.469 -14.641 25.969 1 88.19 284 THR B CA 1
ATOM 5267 C C . THR B 1 284 ? -20.25 -13.703 24.781 1 88.19 284 THR B C 1
ATOM 5269 O O . THR B 1 284 ? -19.453 -12.773 24.859 1 88.19 284 THR B O 1
ATOM 5272 N N . ARG B 1 285 ? -20.953 -13.984 23.75 1 88.38 285 ARG B N 1
ATOM 5273 C CA . ARG B 1 285 ? -20.859 -13.133 22.562 1 88.38 285 ARG B CA 1
ATOM 5274 C C . ARG B 1 285 ? -21.312 -11.711 22.859 1 88.38 285 ARG B C 1
ATOM 5276 O O . ARG B 1 285 ? -20.688 -10.75 22.406 1 88.38 285 ARG B O 1
ATOM 5283 N N . ALA B 1 286 ? -22.359 -11.617 23.578 1 88.81 286 ALA B N 1
ATOM 5284 C CA . ALA B 1 286 ? -22.859 -10.297 23.953 1 88.81 286 ALA B CA 1
ATOM 5285 C C . ALA B 1 286 ? -21.859 -9.547 24.812 1 88.81 286 ALA B C 1
ATOM 5287 O O . ALA B 1 286 ? -21.688 -8.336 24.672 1 88.81 286 ALA B O 1
ATOM 5288 N N . ARG B 1 287 ? -21.281 -10.242 25.734 1 90.88 287 ARG B N 1
ATOM 5289 C CA . ARG B 1 287 ? -20.266 -9.633 26.594 1 90.88 287 ARG B CA 1
ATOM 5290 C C . ARG B 1 287 ? -19.078 -9.148 25.766 1 90.88 287 ARG B C 1
ATOM 5292 O O . ARG B 1 287 ? -18.531 -8.07 26.031 1 90.88 287 ARG B O 1
ATOM 5299 N N . GLN B 1 288 ? -18.703 -9.938 24.812 1 93.19 288 GLN B N 1
ATOM 5300 C CA . GLN B 1 288 ? -17.594 -9.555 23.953 1 93.19 288 GLN B CA 1
ATOM 5301 C C . GLN B 1 288 ? -17.938 -8.32 23.109 1 93.19 288 GLN B C 1
ATOM 5303 O O . GLN B 1 288 ? -17.109 -7.43 22.953 1 93.19 288 GLN B O 1
ATOM 5308 N N . ARG B 1 289 ? -19.125 -8.367 22.594 1 94 289 ARG B N 1
ATOM 5309 C CA . ARG B 1 289 ? -19.578 -7.219 21.812 1 94 289 ARG B CA 1
ATOM 5310 C C . ARG B 1 289 ? -19.547 -5.941 22.656 1 94 289 ARG B C 1
ATOM 5312 O O . ARG B 1 289 ? -19.125 -4.891 22.172 1 94 289 ARG B O 1
ATOM 5319 N N . LYS B 1 290 ? -20.031 -6.086 23.859 1 94.25 290 LYS B N 1
ATOM 5320 C CA . LYS B 1 290 ? -20.031 -4.945 24.766 1 94.25 290 LYS B CA 1
ATOM 5321 C C . LYS B 1 290 ? -18.609 -4.469 25.047 1 94.25 290 LYS B C 1
ATOM 5323 O O . LYS B 1 290 ? -18.344 -3.264 25.047 1 94.25 290 LYS B O 1
ATOM 5328 N N . ALA B 1 291 ? -17.797 -5.387 25.297 1 95.56 291 ALA B N 1
ATOM 5329 C CA . ALA B 1 291 ? -16.406 -5.051 25.578 1 95.56 291 ALA B CA 1
ATOM 5330 C C . ALA B 1 291 ? -15.75 -4.355 24.391 1 95.56 291 ALA B C 1
ATOM 5332 O O . ALA B 1 291 ? -14.992 -3.402 24.547 1 95.56 291 ALA B O 1
ATOM 5333 N N . ASP B 1 292 ? -16.016 -4.852 23.203 1 96.31 292 ASP B N 1
ATOM 5334 C CA . ASP B 1 292 ? -15.492 -4.25 21.984 1 96.31 292 ASP B CA 1
ATOM 5335 C C . ASP B 1 292 ? -16 -2.826 21.812 1 96.31 292 ASP B C 1
ATOM 5337 O O . ASP B 1 292 ? -15.242 -1.925 21.453 1 96.31 292 ASP B O 1
ATOM 5341 N N . PHE B 1 293 ? -17.25 -2.682 22 1 96.88 293 PHE B N 1
ATOM 5342 C CA . PHE B 1 293 ? -17.844 -1.358 21.875 1 96.88 293 PHE B CA 1
ATOM 5343 C C . PHE B 1 293 ? -17.266 -0.396 22.906 1 96.88 293 PHE B C 1
ATOM 5345 O O . PHE B 1 293 ? -16.969 0.757 22.578 1 96.88 293 PHE B O 1
ATOM 5352 N N . GLU B 1 294 ? -17.109 -0.873 24.109 1 96.44 294 GLU B N 1
ATOM 5353 C CA . GLU B 1 294 ? -16.516 -0.05 25.156 1 96.44 294 GLU B CA 1
ATOM 5354 C C . GLU B 1 294 ? -15.078 0.326 24.828 1 96.44 294 GLU B C 1
ATOM 5356 O O . GLU B 1 294 ? -14.648 1.454 25.078 1 96.44 294 GLU B O 1
ATOM 5361 N N . SER B 1 295 ? -14.414 -0.592 24.281 1 96.5 295 SER B N 1
ATOM 5362 C CA . SER B 1 295 ? -13.047 -0.318 23.859 1 96.5 295 SER B CA 1
ATOM 5363 C C . SER B 1 295 ? -13.008 0.78 22.812 1 96.5 295 SER B C 1
ATOM 5365 O O . SER B 1 295 ? -12.148 1.662 22.844 1 96.5 295 SER B O 1
ATOM 5367 N N . LEU B 1 296 ? -13.898 0.715 21.859 1 97.56 296 LEU B N 1
ATOM 5368 C CA . LEU B 1 296 ? -13.969 1.717 20.797 1 97.56 296 LEU B CA 1
ATOM 5369 C C . LEU B 1 296 ? -14.25 3.1 21.375 1 97.56 296 LEU B C 1
ATOM 5371 O O . LEU B 1 296 ? -13.617 4.082 20.984 1 97.56 296 LEU B O 1
ATOM 5375 N N . GLU B 1 297 ? -15.125 3.137 22.359 1 96.25 297 GLU B N 1
ATOM 5376 C CA . GLU B 1 297 ? -15.555 4.414 22.906 1 96.25 297 GLU B CA 1
ATOM 5377 C C . GLU B 1 297 ? -14.523 4.977 23.875 1 96.25 297 GLU B C 1
ATOM 5379 O O . GLU B 1 297 ? -14.523 6.176 24.172 1 96.25 297 GLU B O 1
ATOM 5384 N N . ALA B 1 298 ? -13.633 4.16 24.344 1 95.25 298 ALA B N 1
ATOM 5385 C CA . ALA B 1 298 ? -12.672 4.555 25.375 1 95.25 298 ALA B CA 1
ATOM 5386 C C . ALA B 1 298 ? -11.594 5.461 24.797 1 95.25 298 ALA B C 1
ATOM 5388 O O . ALA B 1 298 ? -11.023 6.297 25.5 1 95.25 298 ALA B O 1
ATOM 5389 N N . GLN B 1 299 ? -11.242 5.254 23.547 1 94.38 299 GLN B N 1
ATOM 5390 C CA . GLN B 1 299 ? -10.18 6.023 22.922 1 94.38 299 GLN B CA 1
ATOM 5391 C C . GLN B 1 299 ? -10.5 6.316 21.453 1 94.38 299 GLN B C 1
ATOM 5393 O O . GLN B 1 299 ? -11.133 5.5 20.781 1 94.38 299 GLN B O 1
ATOM 5398 N N . PRO B 1 300 ? -10.055 7.484 20.969 1 94.62 300 PRO B N 1
ATOM 5399 C CA . PRO B 1 300 ? -10.266 7.777 19.547 1 94.62 300 PRO B CA 1
ATOM 5400 C C . PRO B 1 300 ? -9.492 6.836 18.641 1 94.62 300 PRO B C 1
ATOM 5402 O O . PRO B 1 300 ? -8.586 6.133 19.094 1 94.62 300 PRO B O 1
ATOM 5405 N N . VAL B 1 301 ? -9.898 6.809 17.422 1 97 301 VAL B N 1
ATOM 5406 C CA . VAL B 1 301 ? -9.219 5.977 16.422 1 97 301 VAL B CA 1
ATOM 5407 C C . VAL B 1 301 ? -8.281 6.84 15.578 1 97 301 VAL B C 1
ATOM 5409 O O . VAL B 1 301 ? -8.43 8.062 15.531 1 97 301 VAL B O 1
ATOM 5412 N N . HIS B 1 302 ? -7.344 6.18 14.922 1 95.38 302 HIS B N 1
ATOM 5413 C CA . HIS B 1 302 ? -6.316 6.871 14.164 1 95.38 302 HIS B CA 1
ATOM 5414 C C . HIS B 1 302 ? -6.711 7.004 12.695 1 95.38 302 HIS B C 1
ATOM 5416 O O . HIS B 1 302 ? -6.18 7.855 11.977 1 95.38 302 HIS B O 1
ATOM 5422 N N . GLY B 1 303 ? -7.527 6.156 12.273 1 97.31 303 GLY B N 1
ATOM 5423 C CA . GLY B 1 303 ? -7.945 6.195 10.883 1 97.31 303 GLY B CA 1
ATOM 5424 C C . GLY B 1 303 ? -9.359 5.684 10.664 1 97.31 303 GLY B C 1
ATOM 5425 O O . GLY B 1 303 ? -9.82 4.809 11.398 1 97.31 303 GLY B O 1
ATOM 5426 N N . LEU B 1 304 ? -10.031 6.273 9.734 1 98.69 304 LEU B N 1
ATOM 5427 C CA . LEU B 1 304 ? -11.352 5.859 9.258 1 98.69 304 LEU B CA 1
ATOM 5428 C C . LEU B 1 304 ? -11.305 5.52 7.773 1 98.69 304 LEU B C 1
ATOM 5430 O O . LEU B 1 304 ? -10.992 6.379 6.945 1 98.69 304 LEU B O 1
ATOM 5434 N N . LEU B 1 305 ? -11.578 4.281 7.488 1 98.75 305 LEU B N 1
ATOM 5435 C CA . LEU B 1 305 ? -11.586 3.826 6.102 1 98.75 305 LEU B CA 1
ATOM 5436 C C . LEU B 1 305 ? -12.992 3.402 5.684 1 98.75 305 LEU B C 1
ATOM 5438 O O . LEU B 1 305 ? -13.648 2.629 6.387 1 98.75 305 LEU B O 1
ATOM 5442 N N . ILE B 1 306 ? -13.445 3.93 4.59 1 98.56 306 ILE B N 1
ATOM 5443 C CA . ILE B 1 306 ? -14.742 3.547 4.035 1 98.56 306 ILE B CA 1
ATOM 5444 C C . ILE B 1 306 ? -14.57 3.102 2.586 1 98.56 306 ILE B C 1
ATOM 5446 O O . ILE B 1 306 ? -14.117 3.877 1.742 1 98.56 306 ILE B O 1
ATOM 5450 N N . VAL B 1 307 ? -14.844 1.906 2.318 1 97.5 307 VAL B N 1
ATOM 5451 C CA . VAL B 1 307 ? -14.883 1.367 0.964 1 97.5 307 VAL B CA 1
ATOM 5452 C C . VAL B 1 307 ? -16.312 0.921 0.628 1 97.5 307 VAL B C 1
ATOM 5454 O O . VAL B 1 307 ? -16.812 -0.041 1.208 1 97.5 307 VAL B O 1
ATOM 5457 N N . ALA B 1 308 ? -16.922 1.613 -0.285 1 95.25 308 ALA B N 1
ATOM 5458 C CA . ALA B 1 308 ? -18.328 1.358 -0.604 1 95.25 308 ALA B CA 1
ATOM 5459 C C . ALA B 1 308 ? -18.578 1.517 -2.1 1 95.25 308 ALA B C 1
ATOM 5461 O O . ALA B 1 308 ? -17.984 2.367 -2.754 1 95.25 308 ALA B O 1
ATOM 5462 N N . GLY B 1 309 ? -19.453 0.675 -2.6 1 90.62 309 GLY B N 1
ATOM 5463 C CA . GLY B 1 309 ? -19.891 0.79 -3.982 1 90.62 309 GLY B CA 1
ATOM 5464 C C . GLY B 1 309 ? -21.094 1.686 -4.152 1 90.62 309 GLY B C 1
ATOM 5465 O O . GLY B 1 309 ? -21.453 2.434 -3.238 1 90.62 309 GLY B O 1
ATOM 5466 N N . GLU B 1 310 ? -21.656 1.64 -5.301 1 86.88 310 GLU B N 1
ATOM 5467 C CA . GLU B 1 310 ? -22.797 2.482 -5.648 1 86.88 310 GLU B CA 1
ATOM 5468 C C . GLU B 1 310 ? -24.016 2.133 -4.801 1 86.88 310 GLU B C 1
ATOM 5470 O O . GLU B 1 310 ? -24.766 3.018 -4.391 1 86.88 310 GLU B O 1
ATOM 5475 N N . ASP B 1 311 ? -24.188 0.92 -4.488 1 89.12 311 ASP B N 1
ATOM 5476 C CA . ASP B 1 311 ? -25.375 0.447 -3.795 1 89.12 311 ASP B CA 1
ATOM 5477 C C . ASP B 1 311 ? -25.297 0.756 -2.301 1 89.12 311 ASP B C 1
ATOM 5479 O O . ASP B 1 311 ? -26.312 0.701 -1.599 1 89.12 311 ASP B O 1
ATOM 5483 N N . GLU B 1 312 ? -24.109 1.135 -1.838 1 92.69 312 GLU B N 1
ATOM 5484 C CA . GLU B 1 312 ? -23.938 1.295 -0.397 1 92.69 312 GLU B CA 1
ATOM 5485 C C . GLU B 1 312 ? -23.672 2.752 -0.032 1 92.69 312 GLU B C 1
ATOM 5487 O O . GLU B 1 312 ? -23.141 3.043 1.041 1 92.69 312 GLU B O 1
ATOM 5492 N N . LEU B 1 313 ? -24.062 3.629 -0.882 1 93.19 313 LEU B N 1
ATOM 5493 C CA . LEU B 1 313 ? -23.766 5.043 -0.68 1 93.19 313 LEU B CA 1
ATOM 5494 C C . LEU B 1 313 ? -24.422 5.566 0.589 1 93.19 313 LEU B C 1
ATOM 5496 O O . LEU B 1 313 ? -23.797 6.285 1.371 1 93.19 313 LEU B O 1
ATOM 5500 N N . ASP B 1 314 ? -25.688 5.25 0.816 1 94.12 314 ASP B N 1
ATOM 5501 C CA . ASP B 1 314 ? -26.406 5.711 1.997 1 94.12 314 ASP B CA 1
ATOM 5502 C C . ASP B 1 314 ? -25.766 5.188 3.277 1 94.12 314 ASP B C 1
ATOM 5504 O O . ASP B 1 314 ? -25.609 5.926 4.25 1 94.12 314 ASP B O 1
ATOM 5508 N N . LEU B 1 315 ? -25.453 3.955 3.256 1 95.12 315 LEU B N 1
ATOM 5509 C CA . LEU B 1 315 ? -24.797 3.359 4.406 1 95.12 315 LEU B CA 1
ATOM 5510 C C . LEU B 1 315 ? -23.438 4.027 4.656 1 95.12 315 LEU B C 1
ATOM 5512 O O . LEU B 1 315 ? -23.078 4.309 5.805 1 95.12 315 LEU B O 1
ATOM 5516 N N . ALA B 1 316 ? -22.688 4.238 3.607 1 96.5 316 ALA B N 1
ATOM 5517 C CA . ALA B 1 316 ? -21.391 4.887 3.719 1 96.5 316 ALA B CA 1
ATOM 5518 C C . ALA B 1 316 ? -21.516 6.258 4.379 1 96.5 316 ALA B C 1
ATOM 5520 O O . ALA B 1 316 ? -20.719 6.609 5.25 1 96.5 316 ALA B O 1
ATOM 5521 N N . MET B 1 317 ? -22.516 6.992 4.004 1 95.69 317 MET B N 1
ATOM 5522 C CA . MET B 1 317 ? -22.719 8.328 4.562 1 95.69 317 MET B CA 1
ATOM 5523 C C . MET B 1 317 ? -23.125 8.242 6.031 1 95.69 317 MET B C 1
ATOM 5525 O O . MET B 1 317 ? -22.672 9.047 6.848 1 95.69 317 MET B O 1
ATOM 5529 N N . GLU B 1 318 ? -23.938 7.312 6.32 1 96.5 318 GLU B N 1
ATOM 5530 C CA . GLU B 1 318 ? -24.328 7.098 7.707 1 96.5 318 GLU B CA 1
ATOM 5531 C C . GLU B 1 318 ? -23.125 6.766 8.586 1 96.5 318 GLU B C 1
ATOM 5533 O O . GLU B 1 318 ? -22.969 7.34 9.664 1 96.5 318 GLU B O 1
ATOM 5538 N N . VAL B 1 319 ? -22.328 5.867 8.117 1 97.69 319 VAL B N 1
ATOM 5539 C CA . VAL B 1 319 ? -21.156 5.43 8.859 1 97.69 319 VAL B CA 1
ATOM 5540 C C . VAL B 1 319 ? -20.188 6.598 9.008 1 97.69 319 VAL B C 1
ATOM 5542 O O . VAL B 1 319 ? -19.594 6.789 10.078 1 97.69 319 VAL B O 1
ATOM 5545 N N . LEU B 1 320 ? -20 7.332 7.926 1 97.75 320 LEU B N 1
ATOM 5546 C CA . LEU B 1 320 ? -19.141 8.5 7.973 1 97.75 320 LEU B CA 1
ATOM 5547 C C . LEU B 1 320 ? -19.578 9.461 9.07 1 97.75 320 LEU B C 1
ATOM 5549 O O . LEU B 1 320 ? -18.75 9.93 9.859 1 97.75 320 LEU B O 1
ATOM 5553 N N . GLU B 1 321 ? -20.812 9.719 9.188 1 96.19 321 GLU B N 1
ATOM 5554 C CA . GLU B 1 321 ? -21.359 10.672 10.148 1 96.19 321 GLU B CA 1
ATOM 5555 C C . GLU B 1 321 ? -21.125 10.211 11.578 1 96.19 321 GLU B C 1
ATOM 5557 O O . GLU B 1 321 ? -20.75 11.016 12.438 1 96.19 321 GLU B O 1
ATOM 5562 N N . VAL B 1 322 ? -21.266 8.984 11.852 1 97 322 VAL B N 1
ATOM 5563 C CA . VAL B 1 322 ? -21.203 8.508 13.227 1 97 322 VAL B CA 1
ATOM 5564 C C . VAL B 1 322 ? -19.766 8.18 13.602 1 97 322 VAL B C 1
ATOM 5566 O O . VAL B 1 322 ? -19.422 8.117 14.789 1 97 322 VAL B O 1
ATOM 5569 N N . CYS B 1 323 ? -18.891 7.953 12.617 1 98.06 323 CYS B N 1
ATOM 5570 C CA . CYS B 1 323 ? -17.547 7.508 12.906 1 98.06 323 CYS B CA 1
ATOM 5571 C C . CYS B 1 323 ? -16.562 8.68 12.906 1 98.06 323 CYS B C 1
ATOM 5573 O O . CYS B 1 323 ? -15.547 8.648 13.602 1 98.06 323 CYS B O 1
ATOM 5575 N N . LEU B 1 324 ? -16.844 9.727 12.172 1 96.56 324 LEU B N 1
ATOM 5576 C CA . LEU B 1 324 ? -15.922 10.844 12.031 1 96.56 324 LEU B CA 1
ATOM 5577 C C . LEU B 1 324 ? -15.609 11.461 13.391 1 96.56 324 LEU B C 1
ATOM 5579 O O . LEU B 1 324 ? -14.453 11.797 13.672 1 96.56 324 LEU B O 1
ATOM 5583 N N . PRO B 1 325 ? -16.656 11.617 14.305 1 94.75 325 PRO B N 1
ATOM 5584 C CA . PRO B 1 325 ? -16.359 12.195 15.609 1 94.75 325 PRO B CA 1
ATOM 5585 C C . PRO B 1 325 ? -15.383 11.344 16.422 1 94.75 325 PRO B C 1
ATOM 5587 O O . PRO B 1 325 ? -14.766 11.844 17.375 1 94.75 325 PRO B O 1
ATOM 5590 N N . ARG B 1 326 ? -15.195 10.109 16.125 1 96.75 326 ARG B N 1
ATOM 5591 C CA . ARG B 1 326 ? -14.352 9.18 16.875 1 96.75 326 ARG B CA 1
ATOM 5592 C C . ARG B 1 326 ? -12.914 9.211 16.359 1 96.75 326 ARG B C 1
ATOM 5594 O O . ARG B 1 326 ? -12.031 8.586 16.938 1 96.75 326 ARG B O 1
ATOM 5601 N N . LEU B 1 327 ? -12.695 9.883 15.258 1 95.62 327 LEU B N 1
ATOM 5602 C CA . LEU B 1 327 ? -11.367 10.023 14.672 1 95.62 327 LEU B CA 1
ATOM 5603 C C . LEU B 1 327 ? -10.523 11.016 15.469 1 95.62 327 LEU B C 1
ATOM 5605 O O . LEU B 1 327 ? -11 12.094 15.828 1 95.62 327 LEU B O 1
ATOM 5609 N N . SER B 1 328 ? -9.328 10.625 15.805 1 92.31 328 SER B N 1
ATOM 5610 C CA . SER B 1 328 ? -8.414 11.5 16.547 1 92.31 328 SER B CA 1
ATOM 5611 C C . SER B 1 328 ? -7.965 12.68 15.688 1 92.31 328 SER B C 1
ATOM 5613 O O . SER B 1 328 ? -7.961 12.594 14.453 1 92.31 328 SER B O 1
ATOM 5615 N N . PRO B 1 329 ? -7.656 13.797 16.359 1 88.5 329 PRO B N 1
ATOM 5616 C CA . PRO B 1 329 ? -6.996 14.852 15.594 1 88.5 329 PRO B CA 1
ATOM 5617 C C . PRO B 1 329 ? -5.719 14.375 14.906 1 88.5 329 PRO B C 1
ATOM 5619 O O . PRO B 1 329 ? -4.922 13.648 15.508 1 88.5 329 PRO B O 1
ATOM 5622 N N . GLY B 1 330 ? -5.625 14.781 13.641 1 86.69 330 GLY B N 1
ATOM 5623 C CA . GLY B 1 330 ? -4.496 14.305 12.859 1 86.69 330 GLY B CA 1
ATOM 5624 C C . GLY B 1 330 ? -4.75 12.953 12.211 1 86.69 330 GLY B C 1
ATOM 5625 O O . GLY B 1 330 ? -3.957 12.492 11.383 1 86.69 330 GLY B O 1
ATOM 5626 N N . GLY B 1 331 ? -5.82 12.352 12.68 1 93.31 331 GLY B N 1
ATOM 5627 C CA . GLY B 1 331 ? -6.184 11.07 12.086 1 93.31 331 GLY B CA 1
ATOM 5628 C C . GLY B 1 331 ? -6.605 11.18 10.633 1 93.31 331 GLY B C 1
ATOM 5629 O O . GLY B 1 331 ? -6.957 12.266 10.164 1 93.31 331 GLY B O 1
ATOM 5630 N N . ARG B 1 332 ? -6.566 10.102 9.914 1 95.44 332 ARG B N 1
ATOM 5631 C CA . ARG B 1 332 ? -6.828 10.109 8.484 1 95.44 332 ARG B CA 1
ATOM 5632 C C . ARG B 1 332 ? -8.195 9.516 8.172 1 95.44 332 ARG B C 1
ATOM 5634 O O . ARG B 1 332 ? -8.562 8.469 8.719 1 95.44 332 ARG B O 1
ATOM 5641 N N . ALA B 1 333 ? -8.938 10.227 7.387 1 97.81 333 ALA B N 1
ATOM 5642 C CA . ALA B 1 333 ? -10.156 9.695 6.781 1 97.81 333 ALA B CA 1
ATOM 5643 C C . ALA B 1 333 ? -9.945 9.391 5.301 1 97.81 333 ALA B C 1
ATOM 5645 O O . ALA B 1 333 ? -9.508 10.25 4.543 1 97.81 333 ALA B O 1
ATOM 5646 N N . VAL B 1 334 ? -10.211 8.156 4.934 1 98.5 334 VAL B N 1
ATOM 5647 C CA . VAL B 1 334 ? -9.984 7.73 3.555 1 98.5 334 VAL B CA 1
ATOM 5648 C C . VAL B 1 334 ? -11.227 7.023 3.021 1 98.5 334 VAL B C 1
ATOM 5650 O O . VAL B 1 334 ? -11.711 6.059 3.621 1 98.5 334 VAL B O 1
ATOM 5653 N N . LEU B 1 335 ? -11.727 7.508 1.908 1 98.25 335 LEU B N 1
ATOM 5654 C CA . LEU B 1 335 ? -12.906 6.922 1.278 1 98.25 335 LEU B CA 1
ATOM 5655 C C . LEU B 1 335 ? -12.594 6.457 -0.139 1 98.25 335 LEU B C 1
ATOM 5657 O O . LEU B 1 335 ? -11.906 7.156 -0.888 1 98.25 335 LEU B O 1
ATOM 5661 N N . PHE B 1 336 ? -13.016 5.297 -0.407 1 97.75 336 PHE B N 1
ATOM 5662 C CA . PHE B 1 336 ? -13.031 4.809 -1.78 1 97.75 336 PHE B CA 1
ATOM 5663 C C . PHE B 1 336 ? -14.461 4.602 -2.264 1 97.75 336 PHE B C 1
ATOM 5665 O O . PHE B 1 336 ? -15.281 4.012 -1.557 1 97.75 336 PHE B O 1
ATOM 5672 N N . GLY B 1 337 ? -14.711 5.078 -3.459 1 95.19 337 GLY B N 1
ATOM 5673 C CA . GLY B 1 337 ? -16 4.902 -4.109 1 95.19 337 GLY B CA 1
ATOM 5674 C C . GLY B 1 337 ? -15.922 4.977 -5.621 1 95.19 337 GLY B C 1
ATOM 5675 O O . GLY B 1 337 ? -14.898 5.379 -6.176 1 95.19 337 GLY B O 1
ATOM 5676 N N . GLN B 1 338 ? -17.047 4.68 -6.285 1 90.81 338 GLN B N 1
ATOM 5677 C CA . GLN B 1 338 ? -17.016 4.531 -7.734 1 90.81 338 GLN B CA 1
ATOM 5678 C C . GLN B 1 338 ? -17.469 5.812 -8.43 1 90.81 338 GLN B C 1
ATOM 5680 O O . GLN B 1 338 ? -17.188 6.02 -9.609 1 90.81 338 GLN B O 1
ATOM 5685 N N . HIS B 1 339 ? -18.188 6.699 -7.652 1 89.44 339 HIS B N 1
ATOM 5686 C CA . HIS B 1 339 ? -18.75 7.875 -8.305 1 89.44 339 HIS B CA 1
ATOM 5687 C C . HIS B 1 339 ? -18.062 9.148 -7.844 1 89.44 339 HIS B C 1
ATOM 5689 O O . HIS B 1 339 ? -17.812 9.328 -6.648 1 89.44 339 HIS B O 1
ATOM 5695 N N . MET B 1 340 ? -17.875 10 -8.727 1 90.12 340 MET B N 1
ATOM 5696 C CA . MET B 1 340 ? -17.125 11.227 -8.484 1 90.12 340 MET B CA 1
ATOM 5697 C C . MET B 1 340 ? -17.984 12.25 -7.742 1 90.12 340 MET B C 1
ATOM 5699 O O . MET B 1 340 ? -17.484 12.945 -6.852 1 90.12 340 MET B O 1
ATOM 5703 N N . GLN B 1 341 ? -19.234 12.383 -8.055 1 90.31 341 GLN B N 1
ATOM 5704 C CA . GLN B 1 341 ? -20.062 13.5 -7.617 1 90.31 341 GLN B CA 1
ATOM 5705 C C . GLN B 1 341 ? -20.219 13.508 -6.098 1 90.31 341 GLN B C 1
ATOM 5707 O O . GLN B 1 341 ? -19.969 14.531 -5.449 1 90.31 341 GLN B O 1
ATOM 5712 N N . PRO B 1 342 ? -20.609 12.359 -5.559 1 91.5 342 PRO B N 1
ATOM 5713 C CA . PRO B 1 342 ? -20.703 12.375 -4.094 1 91.5 342 PRO B CA 1
ATOM 5714 C C . PRO B 1 342 ? -19.375 12.656 -3.418 1 91.5 342 PRO B C 1
ATOM 5716 O O . PRO B 1 342 ? -19.328 13.32 -2.377 1 91.5 342 PRO B O 1
ATOM 5719 N N . MET B 1 343 ? -18.297 12.211 -3.938 1 93.31 343 MET B N 1
ATOM 5720 C CA . MET B 1 343 ? -16.969 12.43 -3.377 1 93.31 343 MET B CA 1
ATOM 5721 C C . MET B 1 343 ? -16.562 13.898 -3.502 1 93.31 343 MET B C 1
ATOM 5723 O O . MET B 1 343 ? -15.969 14.461 -2.582 1 93.31 343 MET B O 1
ATOM 5727 N N . ALA B 1 344 ? -16.906 14.438 -4.637 1 92.81 344 ALA B N 1
ATOM 5728 C CA . ALA B 1 344 ? -16.609 15.844 -4.859 1 92.81 344 ALA B CA 1
ATOM 5729 C C . ALA B 1 344 ? -17.375 16.734 -3.889 1 92.81 344 ALA B C 1
ATOM 5731 O O . ALA B 1 344 ? -16.844 17.703 -3.354 1 92.81 344 ALA B O 1
ATOM 5732 N N . ALA B 1 345 ? -18.609 16.391 -3.732 1 92.44 345 ALA B N 1
ATOM 5733 C CA . ALA B 1 345 ? -19.438 17.141 -2.787 1 92.44 345 ALA B CA 1
ATOM 5734 C C . ALA B 1 345 ? -18.859 17.078 -1.378 1 92.44 345 ALA B C 1
ATOM 5736 O O . ALA B 1 345 ? -18.797 18.094 -0.672 1 92.44 345 ALA B O 1
ATOM 5737 N N . LEU B 1 346 ? -18.438 15.914 -1 1 94.25 346 LEU B N 1
ATOM 5738 C CA . LEU B 1 346 ? -17.844 15.719 0.319 1 94.25 346 LEU B CA 1
ATOM 5739 C C . LEU B 1 346 ? -16.531 16.484 0.439 1 94.25 346 LEU B C 1
ATOM 5741 O O . LEU B 1 346 ? -16.234 17.047 1.492 1 94.25 346 LEU B O 1
ATOM 5745 N N . GLN B 1 347 ? -15.758 16.391 -0.601 1 94 347 GLN B N 1
ATOM 5746 C CA . GLN B 1 347 ? -14.508 17.156 -0.612 1 94 347 GLN B CA 1
ATOM 5747 C C . GLN B 1 347 ? -14.758 18.641 -0.359 1 94 347 GLN B C 1
ATOM 5749 O O . GLN B 1 347 ? -14.055 19.25 0.444 1 94 347 GLN B O 1
ATOM 5754 N N . GLY B 1 348 ? -15.703 19.203 -1.085 1 88.69 348 GLY B N 1
ATOM 5755 C CA . GLY B 1 348 ? -16.062 20.594 -0.875 1 88.69 348 GLY B CA 1
ATOM 5756 C C . GLY B 1 348 ? -16.516 20.891 0.546 1 88.69 348 GLY B C 1
ATOM 5757 O O . GLY B 1 348 ? -16.109 21.891 1.135 1 88.69 348 GLY B O 1
ATOM 5758 N N . GLN B 1 349 ? -17.281 20 1.062 1 90.88 349 GLN B N 1
ATOM 5759 C CA . GLN B 1 349 ? -17.781 20.156 2.43 1 90.88 349 GLN B CA 1
ATOM 5760 C C . GLN B 1 349 ? -16.625 20.141 3.43 1 90.88 349 GLN B C 1
ATOM 5762 O O . GLN B 1 349 ? -16.578 20.953 4.352 1 90.88 349 GLN B O 1
ATOM 5767 N N . TRP B 1 350 ? -15.719 19.188 3.295 1 91.88 350 TRP B N 1
ATOM 5768 C CA . TRP B 1 350 ? -14.586 19.062 4.203 1 91.88 350 TRP B CA 1
ATOM 5769 C C . TRP B 1 350 ? -13.688 20.297 4.133 1 91.88 350 TRP B C 1
ATOM 5771 O O . TRP B 1 350 ? -13.219 20.797 5.16 1 91.88 350 TRP B O 1
ATOM 5781 N N . ARG B 1 351 ? -13.508 20.797 3 1 84.44 351 ARG B N 1
ATOM 5782 C CA . ARG B 1 351 ? -12.68 21.984 2.82 1 84.44 351 ARG B CA 1
ATOM 5783 C C . ARG B 1 351 ? -13.344 23.219 3.449 1 84.44 351 ARG B C 1
ATOM 5785 O O . ARG B 1 351 ? -12.672 24.016 4.102 1 84.44 351 ARG B O 1
ATOM 5792 N N . ALA B 1 352 ? -14.625 23.297 3.266 1 83.06 352 ALA B N 1
ATOM 5793 C CA . ALA B 1 352 ? -15.375 24.453 3.758 1 83.06 352 ALA B CA 1
ATOM 5794 C C . ALA B 1 352 ? -15.523 24.406 5.273 1 83.06 352 ALA B C 1
ATOM 5796 O O . ALA B 1 352 ? -15.594 25.438 5.93 1 83.06 352 ALA B O 1
ATOM 5797 N N . SER B 1 353 ? -15.539 23.234 5.793 1 83.81 353 SER B N 1
ATOM 5798 C CA . SER B 1 353 ? -15.805 23.062 7.219 1 83.81 353 SER B CA 1
ATOM 5799 C C . SER B 1 353 ? -14.625 23.531 8.055 1 83.81 353 SER B C 1
ATOM 5801 O O . SER B 1 353 ? -14.781 23.859 9.234 1 83.81 353 SER B O 1
ATOM 5803 N N . GLY B 1 354 ? -13.398 23.5 7.457 1 79 354 GLY B N 1
ATOM 5804 C CA . GLY B 1 354 ? -12.195 23.828 8.211 1 79 354 GLY B CA 1
ATOM 5805 C C . GLY B 1 354 ? -11.781 22.719 9.164 1 79 354 GLY B C 1
ATOM 5806 O O . GLY B 1 354 ? -10.797 22.859 9.898 1 79 354 GLY B O 1
ATOM 5807 N N . GLY B 1 355 ? -12.531 21.672 9.234 1 85.31 355 GLY B N 1
ATOM 5808 C CA . GLY B 1 355 ? -12.242 20.578 10.141 1 85.31 355 GLY B CA 1
ATOM 5809 C C . GLY B 1 355 ? -11.25 19.578 9.578 1 85.31 355 GLY B C 1
ATOM 5810 O O . GLY B 1 355 ? -10.867 18.625 10.25 1 85.31 355 GLY B O 1
ATOM 5811 N N . PHE B 1 356 ? -10.836 19.812 8.336 1 90.38 356 PHE B N 1
ATOM 5812 C CA . PHE B 1 356 ? -9.922 18.891 7.672 1 90.38 356 PHE B CA 1
ATOM 5813 C C . PHE B 1 356 ? -8.844 19.641 6.906 1 90.38 356 PHE B C 1
ATOM 5815 O O . PHE B 1 356 ? -9.078 20.766 6.445 1 90.38 356 PHE B O 1
ATOM 5822 N N . VAL B 1 357 ? -7.668 19.031 6.875 1 84.31 357 VAL B N 1
ATOM 5823 C CA . VAL B 1 357 ? -6.586 19.547 6.043 1 84.31 357 VAL B CA 1
ATOM 5824 C C . VAL B 1 357 ? -6.133 18.469 5.059 1 84.31 357 VAL B C 1
ATOM 5826 O O . VAL B 1 357 ? -6.504 17.297 5.195 1 84.31 357 VAL B O 1
ATOM 5829 N N . ASP B 1 358 ? -5.449 18.812 4.039 1 83.69 358 ASP B N 1
ATOM 5830 C CA . ASP B 1 358 ? -4.934 17.891 3.039 1 83.69 358 ASP B CA 1
ATOM 5831 C C . ASP B 1 358 ? -6.059 17.078 2.41 1 83.69 358 ASP B C 1
ATOM 5833 O O . ASP B 1 358 ? -5.992 15.844 2.363 1 83.69 358 ASP B O 1
ATOM 5837 N N . VAL B 1 359 ? -7.109 17.797 2.135 1 90.88 359 VAL B N 1
ATOM 5838 C CA . VAL B 1 359 ? -8.25 17.156 1.501 1 90.88 359 VAL B CA 1
ATOM 5839 C C . VAL B 1 359 ? -7.961 16.922 0.02 1 90.88 359 VAL B C 1
ATOM 5841 O O . VAL B 1 359 ? -7.82 17.875 -0.749 1 90.88 359 VAL B O 1
ATOM 5844 N N . ARG B 1 360 ? -7.926 15.648 -0.374 1 91.12 360 ARG B N 1
ATOM 5845 C CA . ARG B 1 360 ? -7.555 15.312 -1.745 1 91.12 360 ARG B CA 1
ATOM 5846 C C . ARG B 1 360 ? -8.539 14.328 -2.357 1 91.12 360 ARG B C 1
ATOM 5848 O O . ARG B 1 360 ? -8.93 13.352 -1.711 1 91.12 360 ARG B O 1
ATOM 5855 N N . LEU B 1 361 ? -8.945 14.68 -3.523 1 94.31 361 LEU B N 1
ATOM 5856 C CA . LEU B 1 361 ? -9.703 13.766 -4.363 1 94.31 361 LEU B CA 1
ATOM 5857 C C . LEU B 1 361 ? -8.859 13.266 -5.531 1 94.31 361 LEU B C 1
ATOM 5859 O O . LEU B 1 361 ? -8.367 14.07 -6.328 1 94.31 361 LEU B O 1
ATOM 5863 N N . MET B 1 362 ? -8.727 11.906 -5.617 1 92.44 362 MET B N 1
ATOM 5864 C CA . MET B 1 362 ? -7.777 11.398 -6.602 1 92.44 362 MET B CA 1
ATOM 5865 C C . MET B 1 362 ? -8.352 10.195 -7.344 1 92.44 362 MET B C 1
ATOM 5867 O O . MET B 1 362 ? -9.242 9.516 -6.832 1 92.44 362 MET B O 1
ATOM 5871 N N . GLN B 1 363 ? -7.82 10.047 -8.477 1 91 363 GLN B N 1
ATOM 5872 C CA . GLN B 1 363 ? -8.086 8.875 -9.297 1 91 363 GLN B CA 1
ATOM 5873 C C . GLN B 1 363 ? -6.789 8.203 -9.734 1 91 363 GLN B C 1
ATOM 5875 O O . GLN B 1 363 ? -5.832 8.883 -10.117 1 91 363 GLN B O 1
ATOM 5880 N N . LEU B 1 364 ? -6.738 6.879 -9.656 1 89.25 364 LEU B N 1
ATOM 5881 C CA . LEU B 1 364 ? -5.551 6.129 -10.055 1 89.25 364 LEU B CA 1
ATOM 5882 C C . LEU B 1 364 ? -5.777 5.422 -11.391 1 89.25 364 LEU B C 1
ATOM 5884 O O . LEU B 1 364 ? -6.879 4.938 -11.656 1 89.25 364 LEU B O 1
ATOM 5888 N N . PHE B 1 365 ? -4.684 5.426 -12.188 1 85.88 365 PHE B N 1
ATOM 5889 C CA . PHE B 1 365 ? -4.648 4.68 -13.438 1 85.88 365 PHE B CA 1
ATOM 5890 C C . PHE B 1 365 ? -3.445 3.746 -13.484 1 85.88 365 PHE B C 1
ATOM 5892 O O . PHE B 1 365 ? -2.348 4.121 -13.07 1 85.88 365 PHE B O 1
ATOM 5899 N N . THR B 1 366 ? -3.744 2.518 -13.859 1 85.75 366 THR B N 1
ATOM 5900 C CA . THR B 1 366 ? -2.662 1.559 -14.055 1 85.75 366 THR B CA 1
ATOM 5901 C C . THR B 1 366 ? -2.629 1.064 -15.5 1 85.75 366 THR B C 1
ATOM 5903 O O . THR B 1 366 ? -3.648 0.621 -16.031 1 85.75 366 THR B O 1
ATOM 5906 N N . ARG B 1 367 ? -1.474 1.215 -16.094 1 85.25 367 ARG B N 1
ATOM 5907 C CA . ARG B 1 367 ? -1.276 0.729 -17.453 1 85.25 367 ARG B CA 1
ATOM 5908 C C . ARG B 1 367 ? -0.256 -0.403 -17.484 1 85.25 367 ARG B C 1
ATOM 5910 O O . ARG B 1 367 ? 0.88 -0.237 -17.047 1 85.25 367 ARG B O 1
ATOM 5917 N N . GLU B 1 368 ? -0.644 -1.512 -17.969 1 85.62 368 GLU B N 1
ATOM 5918 C CA . GLU B 1 368 ? 0.261 -2.643 -18.156 1 85.62 368 GLU B CA 1
ATOM 5919 C C . GLU B 1 368 ? 0.799 -2.697 -19.578 1 85.62 368 GLU B C 1
ATOM 5921 O O . GLU B 1 368 ? 0.092 -2.354 -20.531 1 85.62 368 GLU B O 1
ATOM 5926 N N . PHE B 1 369 ? 2.049 -3.26 -19.672 1 84.19 369 PHE B N 1
ATOM 5927 C CA . PHE B 1 369 ? 2.701 -3.275 -20.984 1 84.19 369 PHE B CA 1
ATOM 5928 C C . PHE B 1 369 ? 3.01 -4.703 -21.422 1 84.19 369 PHE B C 1
ATOM 5930 O O . PHE B 1 369 ? 3.395 -5.539 -20.594 1 84.19 369 PHE B O 1
ATOM 5937 N N . GLN B 1 370 ? 2.723 -4.867 -22.672 1 77.81 370 GLN B N 1
ATOM 5938 C CA . GLN B 1 370 ? 3.17 -6.098 -23.312 1 77.81 370 GLN B CA 1
ATOM 5939 C C . GLN B 1 370 ? 4.488 -5.887 -24.047 1 77.81 370 GLN B C 1
ATOM 5941 O O . GLN B 1 370 ? 4.602 -4.977 -24.875 1 77.81 370 GLN B O 1
ATOM 5946 N N . VAL B 1 371 ? 5.434 -6.629 -23.641 1 73.06 371 VAL B N 1
ATOM 5947 C CA . VAL B 1 371 ? 6.73 -6.52 -24.297 1 73.06 371 VAL B CA 1
ATOM 5948 C C . VAL B 1 371 ? 6.863 -7.605 -25.359 1 73.06 371 VAL B C 1
ATOM 5950 O O . VAL B 1 371 ? 6.785 -8.797 -25.047 1 73.06 371 VAL B O 1
ATOM 5953 N N . LEU B 1 372 ? 6.84 -7.25 -26.562 1 67.81 372 LEU B N 1
ATOM 5954 C CA . LEU B 1 372 ? 7.051 -8.117 -27.703 1 67.81 372 LEU B CA 1
ATOM 5955 C C . LEU B 1 372 ? 8.406 -7.844 -28.359 1 67.81 372 LEU B C 1
ATOM 5957 O O . LEU B 1 372 ? 9.039 -6.824 -28.062 1 67.81 372 LEU B O 1
ATOM 5961 N N . PRO B 1 373 ? 8.836 -8.859 -29.031 1 62.09 373 PRO B N 1
ATOM 5962 C CA . PRO B 1 373 ? 10.102 -8.57 -29.719 1 62.09 373 PRO B CA 1
ATOM 5963 C C . PRO B 1 373 ? 10.062 -7.25 -30.484 1 62.09 373 PRO B C 1
ATOM 5965 O O . PRO B 1 373 ? 9.227 -7.066 -31.375 1 62.09 373 PRO B O 1
ATOM 5968 N N . ALA B 1 374 ? 10.844 -6.395 -30.062 1 60.16 374 ALA B N 1
ATOM 5969 C CA . ALA B 1 374 ? 11.141 -5.105 -30.672 1 60.16 374 ALA B CA 1
ATOM 5970 C C . ALA B 1 374 ? 10 -4.117 -30.453 1 60.16 374 ALA B C 1
ATOM 5972 O O . ALA B 1 374 ? 9.898 -3.105 -31.156 1 60.16 374 ALA B O 1
ATOM 5973 N N . ARG B 1 375 ? 9.023 -4.496 -29.781 1 70.31 375 ARG B N 1
ATOM 5974 C CA . ARG B 1 375 ? 7.984 -3.5 -29.547 1 70.31 375 ARG B CA 1
ATOM 5975 C C . ARG B 1 375 ? 7.359 -3.678 -28.156 1 70.31 375 ARG B C 1
ATOM 5977 O O . ARG B 1 375 ? 7.285 -4.793 -27.641 1 70.31 375 ARG B O 1
ATOM 5984 N N . THR B 1 376 ? 7.145 -2.604 -27.562 1 70.44 376 THR B N 1
ATOM 5985 C CA . THR B 1 376 ? 6.43 -2.561 -26.281 1 70.44 376 THR B CA 1
ATOM 5986 C C . THR B 1 376 ? 5.117 -1.798 -26.438 1 70.44 376 THR B C 1
ATOM 5988 O O . THR B 1 376 ? 5.094 -0.68 -26.953 1 70.44 376 THR B O 1
ATOM 5991 N N . HIS B 1 377 ? 4.027 -2.5 -26.25 1 70.38 377 HIS B N 1
ATOM 5992 C CA . HIS B 1 377 ? 2.719 -1.879 -26.406 1 70.38 377 HIS B CA 1
ATOM 5993 C C . HIS B 1 377 ? 1.91 -1.961 -25.109 1 70.38 377 HIS B C 1
ATOM 5995 O O . HIS B 1 377 ? 1.966 -2.967 -24.406 1 70.38 377 HIS B O 1
ATOM 6001 N N . PRO B 1 378 ? 1.314 -0.845 -24.797 1 71.81 378 PRO B N 1
ATOM 6002 C CA . PRO B 1 378 ? 0.358 -0.963 -23.688 1 71.81 378 PRO B CA 1
ATOM 6003 C C . PRO B 1 378 ? -0.72 -2.012 -23.953 1 71.81 378 PRO B C 1
ATOM 6005 O O . PRO B 1 378 ? -1.095 -2.242 -25.109 1 71.81 378 PRO B O 1
ATOM 6008 N N . PHE B 1 379 ? -1.051 -2.877 -22.922 1 65.56 379 PHE B N 1
ATOM 6009 C CA . PHE B 1 379 ? -2.182 -3.783 -23.078 1 65.56 379 PHE B CA 1
ATOM 6010 C C . PHE B 1 379 ? -3.455 -3.008 -23.406 1 65.56 379 PHE B C 1
ATOM 6012 O O . PHE B 1 379 ? -3.805 -2.059 -22.703 1 65.56 379 PHE B O 1
ATOM 6019 N N . MET B 1 380 ? -3.838 -3.035 -24.688 1 51.19 380 MET B N 1
ATOM 6020 C CA . MET B 1 380 ? -5.074 -2.379 -25.109 1 51.19 380 MET B CA 1
ATOM 6021 C C . MET B 1 380 ? -6.293 -3.141 -24.594 1 51.19 380 MET B C 1
ATOM 6023 O O . MET B 1 380 ? -6.742 -4.098 -25.234 1 51.19 380 MET B O 1
ATOM 6027 N N . VAL B 1 381 ? -6.203 -3.641 -23.375 1 52.09 381 VAL B N 1
ATOM 6028 C CA . VAL B 1 381 ? -7.363 -4.453 -23.031 1 52.09 381 VAL B CA 1
ATOM 6029 C C . VAL B 1 381 ? -8.625 -3.598 -23.078 1 52.09 381 VAL B C 1
ATOM 6031 O O . VAL B 1 381 ? -8.648 -2.482 -22.547 1 52.09 381 VAL B O 1
ATOM 6034 N N . SER B 1 382 ? -9.492 -3.902 -23.922 1 44.38 382 SER B N 1
ATOM 6035 C CA . SER B 1 382 ? -10.812 -3.277 -24.031 1 44.38 382 SER B CA 1
ATOM 6036 C C . SER B 1 382 ? -11.406 -2.98 -22.672 1 44.38 382 SER B C 1
ATOM 6038 O O . SER B 1 382 ? -12.086 -1.966 -22.484 1 44.38 382 SER B O 1
ATOM 6040 N N . GLU B 1 383 ? -11.414 -4.008 -21.828 1 46.97 383 GLU B N 1
ATOM 6041 C CA . GLU B 1 383 ? -12.289 -3.963 -20.656 1 46.97 383 GLU B CA 1
ATOM 6042 C C . GLU B 1 383 ? -11.609 -3.256 -19.484 1 46.97 383 GLU B C 1
ATOM 6044 O O . GLU B 1 383 ? -12.211 -3.082 -18.422 1 46.97 383 GLU B O 1
ATOM 6049 N N . SER B 1 384 ? -10.344 -3.242 -19.516 1 50.88 384 SER B N 1
ATOM 6050 C CA . SER B 1 384 ? -9.75 -2.676 -18.312 1 50.88 384 SER B CA 1
ATOM 6051 C C . SER B 1 384 ? -10.086 -1.194 -18.172 1 50.88 384 SER B C 1
ATOM 6053 O O . SER B 1 384 ? -9.758 -0.397 -19.062 1 50.88 384 SER B O 1
ATOM 6055 N N . GLN B 1 385 ? -11.18 -1.02 -17.531 1 57.5 385 GLN B N 1
ATOM 6056 C CA . GLN B 1 385 ? -11.484 0.373 -17.219 1 57.5 385 GLN B CA 1
ATOM 6057 C C . GLN B 1 385 ? -10.281 1.075 -16.594 1 57.5 385 GLN B C 1
ATOM 6059 O O . GLN B 1 385 ? -9.773 0.646 -15.547 1 57.5 385 GLN B O 1
ATOM 6064 N N . LEU B 1 386 ? -9.586 1.777 -17.375 1 59.28 386 LEU B N 1
ATOM 6065 C CA . LEU B 1 386 ? -8.438 2.594 -16.984 1 59.28 386 LEU B CA 1
ATOM 6066 C C . LEU B 1 386 ? -8.68 3.254 -15.641 1 59.28 386 LEU B C 1
ATOM 6068 O O . LEU B 1 386 ? -7.754 3.387 -14.836 1 59.28 386 LEU B O 1
ATOM 6072 N N . CYS B 1 387 ? -10.016 3.438 -15.492 1 64.06 387 CYS B N 1
ATOM 6073 C CA . CYS B 1 387 ? -10.367 4.113 -14.25 1 64.06 387 CYS B CA 1
ATOM 6074 C C . CYS B 1 387 ? -11.469 3.365 -13.516 1 64.06 387 CYS B C 1
ATOM 6076 O O . CYS B 1 387 ? -12.461 2.953 -14.125 1 64.06 387 CYS B O 1
ATOM 6078 N N . GLU B 1 388 ? -11.25 2.986 -12.25 1 75.56 388 GLU B N 1
ATOM 6079 C CA . GLU B 1 388 ? -12.266 2.184 -11.57 1 75.56 388 GLU B CA 1
ATOM 6080 C C . GLU B 1 388 ? -12.82 2.912 -10.352 1 75.56 388 GLU B C 1
ATOM 6082 O O . GLU B 1 388 ? -13.844 2.512 -9.797 1 75.56 388 GLU B O 1
ATOM 6087 N N . GLY B 1 389 ? -12.516 4.16 -10.172 1 91.62 389 GLY B N 1
ATOM 6088 C CA . GLY B 1 389 ? -13.016 4.793 -8.961 1 91.62 389 GLY B CA 1
ATOM 6089 C C . GLY B 1 389 ? -12.172 5.977 -8.523 1 91.62 389 GLY B C 1
ATOM 6090 O O . GLY B 1 389 ? -11.359 6.488 -9.289 1 91.62 389 GLY B O 1
ATOM 6091 N N . PHE B 1 390 ? -12.641 6.406 -7.199 1 95 390 PHE B N 1
ATOM 6092 C CA . PHE B 1 390 ? -12.023 7.609 -6.664 1 95 390 PHE B CA 1
ATOM 6093 C C . PHE B 1 390 ? -11.648 7.418 -5.195 1 95 390 PHE B C 1
ATOM 6095 O O . PHE B 1 390 ? -12.273 6.621 -4.492 1 95 390 PHE B O 1
ATOM 6102 N N . ILE B 1 391 ? -10.594 8.078 -4.844 1 96.81 391 ILE B N 1
ATOM 6103 C CA . ILE B 1 391 ? -10.188 8.109 -3.443 1 96.81 391 ILE B CA 1
ATOM 6104 C C . ILE B 1 391 ? -10.312 9.539 -2.904 1 96.81 391 ILE B C 1
ATOM 6106 O O . ILE B 1 391 ? -9.836 10.484 -3.527 1 96.81 391 ILE B O 1
ATOM 6110 N N . LEU B 1 392 ? -11.016 9.711 -1.861 1 97.5 392 LEU B N 1
ATOM 6111 C CA . LEU B 1 392 ? -11.039 10.953 -1.09 1 97.5 392 LEU B CA 1
ATOM 6112 C C . LEU B 1 392 ? -10.336 10.773 0.25 1 97.5 392 LEU B C 1
ATOM 6114 O O . LEU B 1 392 ? -10.641 9.844 0.998 1 97.5 392 LEU B O 1
ATOM 6118 N N . CYS B 1 393 ? -9.375 11.562 0.556 1 96 393 CYS B N 1
ATOM 6119 C CA . CYS B 1 393 ? -8.656 11.438 1.817 1 96 393 CYS B CA 1
ATOM 6120 C C . CYS B 1 393 ? -8.414 12.797 2.449 1 96 393 CYS B C 1
ATOM 6122 O O . CYS B 1 393 ? -8.367 13.812 1.751 1 96 393 CYS B O 1
ATOM 6124 N N . ALA B 1 394 ? -8.32 12.828 3.75 1 94.56 394 ALA B N 1
ATOM 6125 C CA . ALA B 1 394 ? -8.102 14.055 4.512 1 94.56 394 ALA B CA 1
ATOM 6126 C C . ALA B 1 394 ? -7.602 13.742 5.922 1 94.56 394 ALA B C 1
ATOM 6128 O O . ALA B 1 394 ? -7.703 12.602 6.383 1 94.56 394 ALA B O 1
ATOM 6129 N N . SER B 1 395 ? -7.004 14.68 6.52 1 91.5 395 SER B N 1
ATOM 6130 C CA . SER B 1 395 ? -6.609 14.609 7.922 1 91.5 395 SER B CA 1
ATOM 6131 C C . SER B 1 395 ? -7.492 15.5 8.789 1 91.5 395 SER B C 1
ATOM 6133 O O . SER B 1 395 ? -7.715 16.672 8.461 1 91.5 395 SER B O 1
ATOM 6135 N N . LYS B 1 396 ? -7.934 14.984 9.852 1 91.5 396 LYS B N 1
ATOM 6136 C CA . LYS B 1 396 ? -8.789 15.742 10.75 1 91.5 396 LYS B CA 1
ATOM 6137 C C . LYS B 1 396 ? -7.984 16.781 11.539 1 91.5 396 LYS B C 1
ATOM 6139 O O . LYS B 1 396 ? -6.883 16.484 12.008 1 91.5 396 LYS B O 1
ATOM 6144 N N . VAL B 1 397 ? -8.57 17.953 11.664 1 85.62 397 VAL B N 1
ATOM 6145 C CA . VAL B 1 397 ? -7.918 19.047 12.391 1 85.62 397 VAL B CA 1
ATOM 6146 C C . VAL B 1 397 ? -8.453 19.109 13.82 1 85.62 397 VAL B C 1
ATOM 6148 O O . VAL B 1 397 ? -9.641 18.875 14.055 1 85.62 397 VAL B O 1
ATOM 6151 N N . ASP B 1 398 ? -7.562 19.359 14.68 1 78.25 398 ASP B N 1
ATOM 6152 C CA . ASP B 1 398 ? -7.969 19.609 16.062 1 78.25 398 ASP B CA 1
ATOM 6153 C C . ASP B 1 398 ? -8.562 21.016 16.203 1 78.25 398 ASP B C 1
ATOM 6155 O O . ASP B 1 398 ? -7.832 22 16.219 1 78.25 398 ASP B O 1
ATOM 6159 N N . ASN B 1 399 ? -9.812 21.141 16.188 1 65.31 399 ASN B N 1
ATOM 6160 C CA . ASN B 1 399 ? -10.445 22.453 16.312 1 65.31 399 ASN B CA 1
ATOM 6161 C C . ASN B 1 399 ? -10.711 22.812 17.781 1 65.31 399 ASN B C 1
ATOM 6163 O O . ASN B 1 399 ? -11.508 23.703 18.062 1 65.31 399 ASN B O 1
ATOM 6167 N N . THR B 1 400 ? -10.242 21.969 18.734 1 60.66 400 THR B N 1
ATOM 6168 C CA . THR B 1 400 ? -10.5 22.312 20.125 1 60.66 400 THR B CA 1
ATOM 6169 C C . THR B 1 400 ? -9.703 23.547 20.531 1 60.66 400 THR B C 1
ATOM 6171 O O . THR B 1 400 ? -8.523 23.672 20.188 1 60.66 400 THR B O 1
ATOM 6174 N N . ALA B 1 401 ? -10.438 24.75 20.734 1 52.31 401 ALA B N 1
ATOM 6175 C CA . ALA B 1 401 ? -9.914 26.031 21.172 1 52.31 401 ALA B CA 1
ATOM 6176 C C . ALA B 1 401 ? -8.812 25.859 22.219 1 52.31 401 ALA B C 1
ATOM 6178 O O . ALA B 1 401 ? -8.844 24.891 22.984 1 52.31 401 ALA B O 1
ATOM 6179 N N . ALA B 1 402 ? -7.492 26.406 21.953 1 50.84 402 ALA B N 1
ATOM 6180 C CA . ALA B 1 402 ? -6.527 26.594 23.031 1 50.84 402 ALA B CA 1
ATOM 6181 C C . ALA B 1 402 ? -7.223 27.031 24.328 1 50.84 402 ALA B C 1
ATOM 6183 O O . ALA B 1 402 ? -8.008 27.969 24.328 1 50.84 402 ALA B O 1
ATOM 6184 N N . GLY B 1 403 ? -7.707 26.156 25.203 1 36.59 403 GLY B N 1
ATOM 6185 C CA . GLY B 1 403 ? -8.156 26.703 26.484 1 36.59 403 GLY B CA 1
ATOM 6186 C C . GLY B 1 403 ? -7.277 27.828 26.984 1 36.59 403 GLY B C 1
ATOM 6187 O O . GLY B 1 403 ? -6.051 27.766 26.891 1 36.59 403 GLY B O 1
ATOM 6188 N N . THR B 1 404 ? -7.762 29.125 26.938 1 32.72 404 THR B N 1
ATOM 6189 C CA . THR B 1 404 ? -7.375 30.219 27.812 1 32.72 404 THR B CA 1
ATOM 6190 C C . THR B 1 404 ? -7.125 29.719 29.234 1 32.72 404 THR B C 1
ATOM 6192 O O . THR B 1 404 ? -8.031 29.172 29.875 1 32.72 404 THR B O 1
ATOM 6195 N N . ASP B 1 405 ? -6.117 28.969 29.609 1 26.64 405 ASP B N 1
ATOM 6196 C CA . ASP B 1 405 ? -5.828 29.438 30.953 1 26.64 405 ASP B CA 1
ATOM 6197 C C . ASP B 1 405 ? -5.41 30.906 30.953 1 26.64 405 ASP B C 1
ATOM 6199 O O . ASP B 1 405 ? -4.664 31.344 30.078 1 26.64 405 ASP B O 1
#

Sequence (810 aa):
MAFPAFPARGAHVVLRDSEGAQKVFFLGANCQDLRMGKYPAIPLDTVLATPYGAILRREANGKWQRHRHSSGEADTADAEVQENNQHLAQDNSAQSLTPSDVRDLKKTCSGDAVVEALASNSATFASKTKFAKEKYLKKKAQKHVQQVTFLRPSAMELCETYYKASRSKVCGLRYDYLSSILCQADVRSGGRYLVLDCAAGLVTGAMAQQLAGVGQVFRVFKGGFPEKGFFELDLSEAEKAAVRPIAVEALSSHEPFSTEWLRPASNAEAEEPVAAGRAEARATRARQRKADFESLEAQPVHGLLIVAGEDELDLAMEVLEVCLPRLSPGGRAVLFGQHMQPMAALQGQWRASGGFVDVRLMQLFTREFQVLPARTHPFMVSESQLCEGFILCASKVDNTAAGTDMAFPAFPARGAHVVLRDSEGAQKVFFLGANCQDLRMGKYPAIPLDTVLATPYGAILRREANGKWQRHRHSSGEADTADAEVQENNQHLAQDNSAQSLTPSDVRDLKKTCSGDAVVEALASNSATFASKTKFAKEKYLKKKAQKHVQQVTFLRPSAMELCETYYKASRSKVCGLRYDYLSSILCQADVRSGGRYLVLDCAAGLVTGAMAQQLAGVGQVFRVFKGGFPEKGFFELDLSEAEKAAVRPIAVEALSSHEPFSTEWLRPASNAEAEEPVAAGRAEARATRARQRKADFESLEAQPVHGLLIVAGEDELDLAMEVLEVCLPRLSPGGRAVLFGQHMQPMAALQGQWRASGGFVDVRLMQLFTREFQVLPARTHPFMVSESQLCEGFILCASKVDNTAAGTD

Organism: NCBI:txid2562239

Secondary structure (DSSP, 8-state):
----SS--TT-EEEEEETTS-EEEEE--TT--EE--TTSPPEEHHHHHTS-TT-EEEE-TTS-EEEE---S-S---------S-GGG----GGGB-S-HHHHHHHHHHS-HHHHHHHHHHTBTTGGGS-HHHHHHHHHHHHHHHS-EEEEE---HHHHHHHHHHH-GGGGTT--HHHHHHHHHHTT--TT-EEEEEE-STTHHHHHHHHHHTTSSEEEEEESS----HHHHTT---HHHHHTEEEEEHHHHH-SSGGGSTTTS----S-TTSHHHHHHHHHHHHHHHHHHHHHHHHHHS-EEEEEEE--GGGHHHHHHHHHHHGGGEEEEEEEEEEES-HHHHHHHHHHHHHHSSEEEEEEEEEEEEEEEEETTEEEE---SS--S---EEEEEEE---------/----SS--TT-EEEEEETTS-EEEEE--TT--EE--TTSPPEEHHHHHTS-TT-EEEE-TTS-EEEE---TTS---------S-GGG----GGGB-S-HHHHHHHHHHS-HHHHHHHHHHTBTTTTTS-HHHHHHHHHHHHHHHS-EEEEE---HHHHHHHHHHH-GGGGTT--HHHHHHHHHHTT--TT-EEEEEE-STTHHHHHHHHHHTTSSEEEEEESS----HHHHTT---HHHHHTEEEEEHHHHH-SSGGGSTTTS----S-TTSHHHHHHHHHHHHHHHHHHHHHHHHHHS-EEEEEEE--GGGHHHHHHHHHHHGGGEEEEEEEEEEES-HHHHHHHHHHHHHHSSEEEEEEEEEEEEEEEEETTEEEE---SS--SB--EEEEEEE---------

pLDDT: mean 83.24, std 16.86, range [26.64, 98.75]

Radius of gyration: 30.33 Å; Cα contacts (8 Å, |Δi|>4): 1558; chains: 2; bounding box: 86×92×79 Å

Foldseek 3Di:
DDDDFFDDEQAKWWKAALVGAIDIDHRYPPDQWDDDPPDPTAGVVQRRVDTAFWKWWQFQVRHIDTDDPPPPPDCPPDDDQPDDCVPPDPDPPQAPADPVNLVVCLNHHALLVSLVNRLVRGNCLVVDGPVVNVVSSSVSSSVRITMMHIHALALQVVQVNCCVVPCVQQQNDHSVNLVVLCVLQVQAAQFEEEEAGSGQQSSVQNSLVRNVLHYAYEYEDEDDHHNPNNVNNVDDPSSVVRYHYDYLCLLPDPDNCPDPQLDQPPPDDCVDPVSVVVSVVSVVNSVSNVVVVCVLVVAAGQEYEYEDEPVCVVVSVSCCVSNVVSHDAQGKYKYKYQDDVVLVVVLVVQVVVVQWDPWDKDWAFDWDWDDDVVDIDTPPPVPPPRTRTMMTMTGGHDPPPPPDD/DDDDFFDDQQAKWWKAALVGAIDIDHRYPPDQWDDDPPDPTAGVVQRRVDTAQWKWWQFQVRHIDTDDPPPPPDCPPDDDQPDDCVPPDPDPVQAPADPVNLVVCLNHHALLVSLVVRLVRGNCLVVDGPVVNVVSSSVSSSVRITMMHIHALALQVVQVNCCVPPCVQQQNDHSVNLVVLCVLQVQAAQFEEEEAGSGQQSSVQNSLVRNVLHYAYEYEDEDDHHNPNNVNNVDDPSSVVRYHYAYLCLLPDPDNCPDPQLDQPPPDPCVDPVSVVVSVVSVVNSVSNVVVVCVLVVAAGQEYEYEDEPVCVVVSVSCCVSNVVSHDAQGKYKYKYQDDVVLVVVLVVQVVVVQWDPWDKDWDFDWDWDDDVVDIDTPPPVPPPRTRTMMTMTGGHDPPPPPDD

Solvent-accessible surface area (backbone atoms only — not comparable to full-atom values): 42686 Å² total; per-residue (Å²): 107,73,79,71,56,45,52,50,82,72,32,47,41,28,40,31,39,69,80,65,53,49,50,79,43,70,34,41,94,82,52,61,55,46,74,59,84,90,45,75,70,41,49,36,71,59,50,52,70,39,42,29,30,25,36,36,27,48,42,47,87,69,46,77,39,81,46,58,54,64,60,68,75,71,78,76,67,78,70,75,74,68,64,72,67,81,80,60,74,84,59,84,74,35,50,72,69,47,73,68,52,52,54,53,38,57,66,66,32,30,23,66,54,43,35,51,50,49,51,73,39,25,71,53,47,81,73,40,26,60,66,53,40,49,52,49,50,50,53,40,34,45,70,48,35,56,40,37,33,35,38,69,41,41,66,47,52,46,30,46,32,39,40,74,70,39,32,75,56,30,35,46,46,42,42,64,57,52,28,35,52,42,45,69,33,64,68,35,45,31,39,34,31,38,32,38,51,50,32,24,16,38,60,55,33,47,47,28,49,33,19,60,42,36,44,38,37,36,36,43,42,67,98,74,74,62,44,62,43,32,61,48,47,64,66,52,71,51,22,52,67,20,52,41,77,39,52,47,67,42,63,69,39,94,55,34,77,75,30,71,82,42,33,53,78,75,74,82,85,57,78,46,66,76,40,44,55,53,49,49,52,42,43,51,49,18,51,48,46,43,50,50,52,51,54,55,73,70,47,64,23,45,19,39,38,37,37,32,29,81,90,35,48,69,58,48,52,52,50,49,65,56,46,55,81,43,43,30,53,39,13,20,42,32,36,39,32,56,58,62,64,69,51,42,53,48,50,45,49,41,58,60,52,36,49,38,44,76,74,42,37,33,33,57,31,67,46,44,47,42,64,47,94,95,41,74,40,66,61,77,53,86,76,61,60,55,59,52,40,36,37,39,34,29,25,28,30,52,63,73,72,81,72,81,123,106,72,79,72,55,45,56,50,83,73,34,48,40,28,38,30,39,69,78,65,53,49,49,81,43,71,33,43,93,82,52,60,56,47,73,58,85,92,47,73,70,40,50,37,70,60,50,51,71,38,41,28,31,28,37,36,28,47,42,47,86,68,46,77,38,81,46,58,53,65,60,66,78,70,80,77,66,79,70,76,76,67,64,73,66,80,78,61,76,84,57,84,74,34,51,71,68,47,72,68,51,52,54,54,38,58,68,65,33,31,22,66,53,44,36,51,50,50,50,72,38,24,69,52,47,79,74,40,27,62,66,53,39,50,52,48,49,50,52,40,34,44,70,47,34,55,38,38,32,34,37,68,42,41,67,47,51,46,29,45,31,39,41,73,70,39,32,76,56,29,34,45,46,41,43,65,55,52,30,36,51,42,47,69,32,62,66,36,44,32,39,34,31,39,32,38,51,52,32,26,16,38,60,55,35,47,49,27,49,32,18,61,42,36,46,39,37,36,35,44,41,68,97,75,73,59,45,60,42,30,62,50,48,64,66,52,69,53,21,52,67,20,53,41,78,38,52,47,66,43,63,71,39,96,55,35,77,73,31,70,82,40,34,52,77,74,73,80,82,54,79,46,67,74,41,42,56,52,48,49,52,42,42,51,50,18,51,49,44,43,51,52,52,49,53,54,71,73,45,63,23,45,19,39,38,38,38,33,30,81,92,36,47,69,58,48,52,53,48,49,64,58,46,54,80,42,44,30,53,38,13,20,41,31,36,38,32,57,58,61,64,68,51,42,53,48,50,44,49,40,60,59,52,36,48,38,42,76,72,43,37,35,33,58,31,68,47,45,46,42,65,47,96,94,41,75,40,67,62,79,54,86,77,61,61,56,60,51,40,37,39,40,34,29,26,27,30,50,65,74,71,80,74,80,122